Protein AF-0000000065806327 (afdb_homodimer)

Radius of gyration: 25.76 Å; Cα contacts (8 Å, |Δi|>4): 1898; chains: 2; bounding box: 56×78×65 Å

Organism: Magnetococcus marinus (strain ATCC BAA-1437 / JCM 17883 / MC-1) (NCBI:txid156889)

InterPro domains:
  IPR001917 Aminotransferase, class-II, pyridoxal-phosphate binding site [PS00599] (241-250)
  IPR004723 8-amino-7-oxononanoate synthase, Archaea/Proteobacteria type [TIGR00858] (21-386)
  IPR004839 Aminotransferase, class I/classII, large domain [PF00155] (41-384)
  IPR015421 Pyridoxal phosphate-dependent transferase, major domain [G3DSA:3.40.640.10] (58-292)
  IPR015422 Pyridoxal phosphate-dependent transferase, small domain [G3DSA:3.90.1150.10] (41-380)
  IPR015424 Pyridoxal phosphate-dependent transferase [SSF53383] (10-393)
  IPR050087 8-amino-7-oxononanoate synthase class-II [PTHR13693] (37-384)

Solvent-accessible surface area (backbone atoms only — not comparable to full-atom values): 37935 Å² total; per-residue (Å²): 114,78,52,68,63,56,38,40,44,51,50,47,50,50,29,50,76,69,70,52,61,71,67,79,56,53,30,42,67,43,78,64,40,24,29,35,42,90,87,38,70,23,45,48,23,50,41,40,28,36,55,34,36,25,69,29,67,62,25,34,50,35,12,35,50,30,17,69,67,48,12,42,21,26,26,23,17,31,69,73,62,14,24,43,55,65,55,59,58,43,27,50,52,47,17,66,57,32,44,42,74,24,46,46,78,42,71,27,52,37,46,40,30,50,12,47,43,22,45,74,49,30,36,84,63,66,73,43,75,49,47,35,37,29,39,64,69,44,58,68,37,53,55,48,3,39,46,53,40,72,49,70,74,48,68,27,57,68,84,35,63,67,52,42,47,52,54,49,59,75,50,60,83,55,80,53,44,37,35,39,41,36,46,45,35,37,88,73,42,14,27,68,49,63,61,69,59,52,45,52,50,25,65,75,67,65,34,45,40,40,38,36,25,43,72,21,26,46,64,30,46,61,59,18,45,7,64,63,33,74,42,54,73,64,56,57,31,39,34,34,37,26,29,19,22,38,9,14,53,23,17,34,38,35,24,42,60,58,55,50,55,30,42,66,64,53,13,53,59,57,59,67,21,65,31,68,26,35,29,48,51,22,19,50,44,38,35,63,68,45,39,66,74,38,58,66,56,37,51,48,36,48,51,50,30,51,52,35,51,50,47,34,41,74,70,71,46,47,40,79,71,36,76,44,41,28,42,21,38,62,60,22,44,57,68,61,22,46,50,38,25,51,47,35,42,77,71,32,30,38,40,45,56,48,39,51,89,84,35,61,84,66,53,9,18,34,39,33,22,50,35,48,35,44,51,74,64,55,48,53,49,49,42,54,46,54,58,50,42,49,45,62,73,70,104,114,77,53,66,63,55,37,39,45,50,50,47,50,52,29,50,75,69,71,53,60,69,66,79,56,53,31,41,67,44,80,66,40,24,30,35,42,91,87,38,70,22,43,46,24,50,42,40,28,36,54,34,36,25,69,29,67,62,24,36,49,35,12,37,51,30,17,69,66,49,12,43,22,26,26,22,18,31,70,72,61,13,24,44,55,64,55,60,57,44,28,49,51,47,19,66,57,32,44,42,73,24,47,46,79,41,70,27,51,37,46,40,29,50,12,46,44,22,45,73,50,31,36,84,62,65,73,44,74,50,45,35,38,29,38,63,70,44,57,68,36,52,56,49,4,39,46,52,39,72,48,68,72,48,67,27,57,69,83,34,62,68,53,44,47,52,54,50,60,74,49,60,83,54,78,50,42,36,36,39,41,36,48,42,33,37,87,73,41,14,26,67,48,64,63,69,60,51,43,52,50,25,65,74,69,65,35,46,38,39,38,37,25,42,72,20,26,46,63,30,45,59,60,17,45,8,65,63,34,74,42,56,72,64,56,55,30,40,34,33,36,26,31,19,22,38,9,16,54,23,17,35,39,34,25,42,59,58,54,51,55,31,41,64,64,53,13,52,56,58,60,67,22,65,33,70,26,35,27,49,49,21,19,49,43,38,34,64,68,45,39,66,74,38,58,68,55,36,51,48,37,48,49,49,31,51,51,36,52,50,46,35,40,74,71,70,44,47,40,79,70,35,76,43,42,28,43,22,40,61,60,22,43,58,68,60,22,47,49,39,24,52,46,35,42,77,72,33,30,38,41,46,58,46,39,51,86,85,35,60,83,66,54,9,18,36,40,32,21,50,35,49,35,45,52,73,63,55,50,52,50,48,41,54,47,54,58,52,40,47,45,63,73,70,102

Nearest PDB structures (foldseek):
  7pob-assembly1_A  TM=9.529E-01  e=1.696E-40  Thermus thermophilus
  7v5i-assembly1_B  TM=9.425E-01  e=3.698E-39  Vibrio proteolyticus NBRC 13287
  1fc4-assembly1_B  TM=9.451E-01  e=7.875E-39  Escherichia coli
  3tqx-assembly1_B  TM=9.412E-01  e=3.876E-37  Coxiella burnetii RSA 493
  8guh-assembly1_A  TM=9.226E-01  e=4.354E-37  Sphingobacterium multivorum

Foldseek 3Di:
DDDVVVVVVVVQVVCVVVVNHDDDWDWADDFLQWIQTPNAIFREQPALQAAVLLPPPQLQVQLVVQCVVPNFFLPAFCVPRSVDPLQVVLFVLLCVQLQFATKGWAFADLLCLLFLLLLVQQCVVQVHGEAEEEEPQADPSNVNNCVNNVHDYDYFYHLDLVRVLVVLVVCLPPPGAYEYEYEQARQQQQAGHDPVSVLVSCVVRVHAYEYEFASQALQHDQLRRGPSSVVRPSHAKYKYFCVGNLNAGTIMMGHHPVSVVSSCVGRCSNVGDTDHTRSRSSSSSSSSVCSSVCVVLSVVLQVLLVVLQVLCVVLVFDQDNRRHQKTKTWDQDQVLQVQLQVQSVVVRHHWDWDAPPSPDHRGIITITGHHSSHDSVNSVCVSVRNSVSSVVSVD/DDDVVVVVVVVQVVCVVVVNHDDDWDWADDFLQWIQTPNAIFREQPALQAAVLLPPPQLQVQLVVQCVVPNFFLPAFCVPRSVDPLQVVLFVLLCVQLQFATKGWAFADLLCLLFLLLLVQQQVVQVHGEAEEEEPQADPSNVNNCVNNVHDYDYFYHLDLVRVLVVLVVCLPPPGAYEYEYEQARQQQQAGHPPVSVLVSCVVRVHAYEYEFASQALQHDQLRRGPSSVVRPSHAKYKYFCVGNLNAGTIMMGHHPVSVVSSCVGGCSNVGDTDHTRSRSSSSSSSSVCSSVCPVLSVVLQVLLVVLQVLCVVLVFDQDNRRHQKTKTWDQDQVLQVQLQVQSVVVRHHWDWDAPPSPDHRGIITITGHHSSHDSVNSVCVSPRNSVSSVVSVD

Structure (mmCIF, N/CA/C/O backbone):
data_AF-0000000065806327-model_v1
#
loop_
_entity.id
_entity.type
_entity.pdbx_description
1 polymer 'Putative 8-amino-7-oxononanoate synthase'
#
loop_
_atom_site.group_PDB
_atom_site.id
_atom_site.type_symbol
_atom_site.label_atom_id
_atom_site.label_alt_id
_atom_site.label_comp_id
_atom_site.label_asym_id
_atom_site.label_entity_id
_atom_site.label_seq_id
_atom_site.pdbx_PDB_ins_code
_atom_site.Cartn_x
_atom_site.Cartn_y
_atom_site.Cartn_z
_atom_site.occupancy
_atom_site.B_iso_or_equiv
_atom_site.auth_seq_id
_atom_site.auth_comp_id
_atom_site.auth_asym_id
_atom_site.auth_atom_id
_atom_site.pdbx_PDB_model_num
ATOM 1 N N . MET A 1 1 ? -31.969 11.852 -9.695 1 39.09 1 MET A N 1
ATOM 2 C CA . MET A 1 1 ? -30.547 11.703 -9.992 1 39.09 1 MET A CA 1
ATOM 3 C C . MET A 1 1 ? -29.922 10.609 -9.125 1 39.09 1 MET A C 1
ATOM 5 O O . MET A 1 1 ? -30 10.656 -7.898 1 39.09 1 MET A O 1
ATOM 9 N N . GLU A 1 2 ? -29.859 9.375 -9.523 1 54.62 2 GLU A N 1
ATOM 10 C CA . GLU A 1 2 ? -29.734 8.117 -8.789 1 54.62 2 GLU A CA 1
ATOM 11 C C . GLU A 1 2 ? -28.422 8.07 -7.996 1 54.62 2 GLU A C 1
ATOM 13 O O . GLU A 1 2 ? -27.375 8.477 -8.5 1 54.62 2 GLU A O 1
ATOM 18 N N . GLN A 1 3 ? -28.484 8.078 -6.52 1 77.25 3 GLN A N 1
ATOM 19 C CA . GLN A 1 3 ? -27.547 8.07 -5.41 1 77.25 3 GLN A CA 1
ATOM 20 C C . GLN A 1 3 ? -26.484 6.977 -5.594 1 77.25 3 GLN A C 1
ATOM 22 O O . GLN A 1 3 ? -26.828 5.836 -5.918 1 77.25 3 GLN A O 1
ATOM 27 N N . PRO A 1 4 ? -25.156 7.363 -5.844 1 92.38 4 PRO A N 1
ATOM 28 C CA . PRO A 1 4 ? -24.094 6.375 -5.977 1 92.38 4 PRO A CA 1
ATOM 29 C C . PRO A 1 4 ? -24.344 5.117 -5.148 1 92.38 4 PRO A C 1
ATOM 31 O O . PRO A 1 4 ? -24 4.012 -5.578 1 92.38 4 PRO A O 1
ATOM 34 N N . HIS A 1 5 ? -25.188 5.273 -4.145 1 94.19 5 HIS A N 1
ATOM 35 C CA . HIS A 1 5 ? -25.422 4.16 -3.23 1 94.19 5 HIS A CA 1
ATOM 36 C C . HIS A 1 5 ? -26.297 3.098 -3.881 1 94.19 5 HIS A C 1
ATOM 38 O O . HIS A 1 5 ? -26.141 1.904 -3.621 1 94.19 5 HIS A O 1
ATOM 44 N N . LEU A 1 6 ? -27.219 3.559 -4.715 1 93.88 6 LEU A N 1
ATOM 45 C CA . LEU A 1 6 ? -28.078 2.611 -5.395 1 93.88 6 LEU A CA 1
ATOM 46 C C . LEU A 1 6 ? -27.312 1.809 -6.434 1 93.88 6 LEU A C 1
ATOM 48 O O . LEU A 1 6 ? -27.562 0.615 -6.617 1 93.88 6 LEU A O 1
ATOM 52 N N . ALA A 1 7 ? -26.453 2.512 -7.113 1 95.5 7 ALA A N 1
ATOM 53 C CA . ALA A 1 7 ? -25.609 1.842 -8.109 1 95.5 7 ALA A CA 1
ATOM 54 C C . ALA A 1 7 ? -24.719 0.785 -7.457 1 95.5 7 ALA A C 1
ATOM 56 O O . ALA A 1 7 ? -24.547 -0.308 -8 1 95.5 7 ALA A O 1
ATOM 57 N N . TYR A 1 8 ? -24.156 1.076 -6.301 1 97.12 8 TYR A N 1
ATOM 58 C CA . TYR A 1 8 ? -23.281 0.139 -5.594 1 97.12 8 TYR A CA 1
ATOM 59 C C . TYR A 1 8 ? -24.078 -1.079 -5.121 1 97.12 8 TYR A C 1
ATOM 61 O O . TYR A 1 8 ? -23.594 -2.211 -5.223 1 97.12 8 TYR A O 1
ATOM 69 N N . ARG A 1 9 ? -25.281 -0.841 -4.598 1 95.88 9 ARG A N 1
ATOM 70 C CA . ARG A 1 9 ? -26.141 -1.939 -4.176 1 95.88 9 ARG A CA 1
ATOM 71 C C . ARG A 1 9 ? -26.5 -2.832 -5.359 1 95.88 9 ARG A C 1
ATOM 73 O O . ARG A 1 9 ? -26.516 -4.059 -5.234 1 95.88 9 ARG A O 1
ATOM 80 N N . ALA A 1 10 ? -26.828 -2.191 -6.469 1 95.75 10 ALA A N 1
ATOM 81 C CA . ALA A 1 10 ? -27.172 -2.936 -7.676 1 95.75 10 ALA A CA 1
ATOM 82 C C . ALA A 1 10 ? -26 -3.787 -8.148 1 95.75 10 ALA A C 1
ATOM 84 O O . ALA A 1 10 ? -26.188 -4.918 -8.609 1 95.75 10 ALA A O 1
ATOM 85 N N . PHE A 1 11 ? -24.859 -3.258 -8.062 1 95.62 11 PHE A N 1
ATOM 86 C CA . PHE A 1 11 ? -23.656 -4.004 -8.422 1 95.62 11 PHE A CA 1
ATOM 87 C C . PHE A 1 11 ? -23.516 -5.25 -7.555 1 95.62 11 PHE A C 1
ATOM 89 O O . PHE A 1 11 ? -23.297 -6.348 -8.07 1 95.62 11 PHE A O 1
ATOM 96 N N . CYS A 1 12 ? -23.656 -5.082 -6.25 1 95.38 12 CYS A N 1
ATOM 97 C CA . CYS A 1 12 ? -23.531 -6.199 -5.324 1 95.38 12 CYS A CA 1
ATOM 98 C C . CYS A 1 12 ? -24.578 -7.273 -5.625 1 95.38 12 CYS A C 1
ATOM 100 O O . CYS A 1 12 ? -24.266 -8.461 -5.637 1 95.38 12 CYS A O 1
ATOM 102 N N . GLN A 1 13 ? -25.734 -6.855 -5.906 1 95 13 GLN A N 1
ATOM 103 C CA . GLN A 1 13 ? -26.812 -7.785 -6.238 1 95 13 GLN A CA 1
ATOM 104 C C . GLN A 1 13 ? -26.5 -8.555 -7.52 1 95 13 GLN A C 1
ATOM 106 O O . GLN A 1 13 ? -26.781 -9.75 -7.613 1 95 13 GLN A O 1
ATOM 111 N N . SER A 1 14 ? -26 -7.863 -8.438 1 93.19 14 SER A N 1
ATOM 112 C CA . SER A 1 14 ? -25.641 -8.5 -9.703 1 93.19 14 SER A CA 1
ATOM 113 C C . SER A 1 14 ? -24.562 -9.555 -9.508 1 93.19 14 SER A C 1
ATOM 115 O O . SER A 1 14 ? -24.578 -10.602 -10.148 1 93.19 14 SER A O 1
ATOM 117 N N . ARG A 1 15 ? -23.547 -9.273 -8.648 1 90.81 15 ARG A N 1
ATOM 118 C CA . ARG A 1 15 ? -22.484 -10.234 -8.367 1 90.81 15 ARG A CA 1
ATOM 119 C C . ARG A 1 15 ? -23.047 -11.469 -7.664 1 90.81 15 ARG A C 1
ATOM 121 O O . ARG A 1 15 ? -22.625 -12.594 -7.945 1 90.81 15 ARG A O 1
ATOM 128 N N . GLU A 1 16 ? -23.922 -11.242 -6.754 1 90.44 16 GLU A N 1
ATOM 129 C CA . GLU A 1 16 ? -24.578 -12.352 -6.059 1 90.44 16 GLU A CA 1
ATOM 130 C C . GLU A 1 16 ? -25.359 -13.234 -7.035 1 90.44 16 GLU A C 1
ATOM 132 O O . GLU A 1 16 ? -25.266 -14.461 -6.98 1 90.44 16 GLU A O 1
ATOM 137 N N . ALA A 1 17 ? -26.078 -12.617 -7.906 1 90.38 17 ALA A N 1
ATOM 138 C CA . ALA A 1 17 ? -26.906 -13.336 -8.875 1 90.38 17 ALA A CA 1
ATOM 139 C C . ALA A 1 17 ? -26.047 -14.148 -9.836 1 90.38 17 ALA A C 1
ATOM 141 O O . ALA A 1 17 ? -26.438 -15.234 -10.273 1 90.38 17 ALA A O 1
ATOM 142 N N . ALA A 1 18 ? -24.859 -13.656 -10.102 1 84.31 18 ALA A N 1
ATOM 143 C CA . ALA A 1 18 ? -23.969 -14.305 -11.055 1 84.31 18 ALA A CA 1
ATOM 144 C C . ALA A 1 18 ? -23.094 -15.352 -10.359 1 84.31 18 ALA A C 1
ATOM 146 O O . ALA A 1 18 ? -22.328 -16.062 -11.016 1 84.31 18 ALA A O 1
ATOM 147 N N . GLY A 1 19 ? -23.219 -15.453 -9.031 1 81.38 19 GLY A N 1
ATOM 148 C CA . GLY A 1 19 ? -22.359 -16.375 -8.305 1 81.38 19 GLY A CA 1
ATOM 149 C C . GLY A 1 19 ? -20.922 -15.922 -8.195 1 81.38 19 GLY A C 1
ATOM 150 O O . GLY A 1 19 ? -20.016 -16.734 -8.055 1 81.38 19 GLY A O 1
ATOM 151 N N . GLN A 1 20 ? -20.672 -14.602 -8.328 1 84.44 20 GLN A N 1
ATOM 152 C CA . GLN A 1 20 ? -19.328 -14.031 -8.328 1 84.44 20 GLN A CA 1
ATOM 153 C C . GLN A 1 20 ? -19.094 -13.188 -7.078 1 84.44 20 GLN A C 1
ATOM 155 O O . GLN A 1 20 ? -18.125 -12.43 -7.012 1 84.44 20 GLN A O 1
ATOM 160 N N . TRP A 1 21 ? -19.969 -13.422 -6.125 1 87.88 21 TRP A N 1
ATOM 161 C CA . TRP A 1 21 ? -19.906 -12.664 -4.879 1 87.88 21 TRP A CA 1
ATOM 162 C C . TRP A 1 21 ? -18.703 -13.094 -4.035 1 87.88 21 TRP A C 1
ATOM 164 O O . TRP A 1 21 ? -18.531 -14.281 -3.754 1 87.88 21 TRP A O 1
ATOM 174 N N . ARG A 1 22 ? -17.828 -12.117 -3.717 1 90.19 22 ARG A N 1
ATOM 175 C CA . ARG A 1 22 ? -16.672 -12.367 -2.848 1 90.19 22 ARG A CA 1
ATOM 176 C C . ARG A 1 22 ? -17.016 -12.055 -1.395 1 90.19 22 ARG A C 1
ATOM 178 O O . ARG A 1 22 ? -17.672 -11.055 -1.106 1 90.19 22 ARG A O 1
ATOM 185 N N . GLN A 1 23 ? -16.625 -12.938 -0.539 1 90.81 23 GLN A N 1
ATOM 186 C CA . GLN A 1 23 ? -16.828 -12.758 0.894 1 90.81 23 GLN A CA 1
ATOM 187 C C . GLN A 1 23 ? -15.555 -13.07 1.676 1 90.81 23 GLN A C 1
ATOM 189 O O . GLN A 1 23 ? -14.711 -13.844 1.219 1 90.81 23 GLN A O 1
ATOM 194 N N . LEU A 1 24 ? -15.477 -12.469 2.785 1 95.56 24 LEU A N 1
ATOM 195 C CA . LEU A 1 24 ? -14.344 -12.695 3.678 1 95.56 24 LEU A CA 1
ATOM 196 C C . LEU A 1 24 ? -14.602 -13.898 4.582 1 95.56 24 LEU A C 1
ATOM 198 O O . LEU A 1 24 ? -15.727 -14.109 5.035 1 95.56 24 LEU A O 1
ATOM 202 N N . HIS A 1 25 ? -13.57 -14.688 4.758 1 94.44 25 HIS A N 1
ATOM 203 C CA . HIS A 1 25 ? -13.586 -15.812 5.691 1 94.44 25 HIS A CA 1
ATOM 204 C C . HIS A 1 25 ? -12.406 -15.75 6.652 1 94.44 25 HIS A C 1
ATOM 206 O O . HIS A 1 25 ? -11.273 -16.047 6.266 1 94.44 25 HIS A O 1
ATOM 212 N N . ALA A 1 26 ? -12.711 -15.492 7.891 1 96 26 ALA A N 1
ATOM 213 C CA . ALA A 1 26 ? -11.664 -15.328 8.891 1 96 26 ALA A CA 1
ATOM 214 C C . ALA A 1 26 ? -10.891 -16.625 9.102 1 96 26 ALA A C 1
ATOM 216 O O . ALA A 1 26 ? -11.477 -17.703 9.109 1 96 26 ALA A O 1
ATOM 217 N N . VAL A 1 27 ? -9.562 -16.453 9.281 1 96.75 27 VAL A N 1
ATOM 218 C CA . VAL A 1 27 ? -8.727 -17.625 9.539 1 96.75 27 VAL A CA 1
ATOM 219 C C . VAL A 1 27 ? -7.77 -17.328 10.695 1 96.75 27 VAL A C 1
ATOM 221 O O . VAL A 1 27 ? -7.492 -16.172 11.008 1 96.75 27 VAL A O 1
ATOM 224 N N . GLN A 1 28 ? -7.289 -18.391 11.344 1 95.88 28 GLN A N 1
ATOM 225 C CA . GLN A 1 28 ? -6.16 -18.406 12.273 1 95.88 28 GLN A CA 1
ATOM 226 C C . GLN A 1 28 ? -5.027 -19.281 11.75 1 95.88 28 GLN A C 1
ATOM 228 O O . GLN A 1 28 ? -5.215 -20.469 11.523 1 95.88 28 GLN A O 1
ATOM 233 N N . PRO A 1 29 ? -3.895 -18.625 11.5 1 95.69 29 PRO A N 1
ATOM 234 C CA . PRO A 1 29 ? -2.775 -19.484 11.078 1 95.69 29 PRO A CA 1
ATOM 235 C C . PRO A 1 29 ? -2.348 -20.469 12.156 1 95.69 29 PRO A C 1
ATOM 237 O O . PRO A 1 29 ? -2.336 -20.141 13.344 1 95.69 29 PRO A O 1
ATOM 240 N N . LEU A 1 30 ? -2.074 -21.641 11.727 1 95.44 30 LEU A N 1
ATOM 241 C CA . LEU A 1 30 ? -1.534 -22.703 12.57 1 95.44 30 LEU A CA 1
ATOM 242 C C . LEU A 1 30 ? -0.205 -23.203 12.016 1 95.44 30 LEU A C 1
ATOM 244 O O . LEU A 1 30 ? 0.132 -22.938 10.859 1 95.44 30 LEU A O 1
ATOM 248 N N . PRO A 1 31 ? 0.642 -23.859 12.797 1 93.62 31 PRO A N 1
ATOM 249 C CA . PRO A 1 31 ? 1.902 -24.422 12.312 1 93.62 31 PRO A CA 1
ATOM 250 C C . PRO A 1 31 ? 1.697 -25.484 11.234 1 93.62 31 PRO A C 1
ATOM 252 O O . PRO A 1 31 ? 0.574 -25.938 11.023 1 93.62 31 PRO A O 1
ATOM 255 N N . ARG A 1 32 ? 2.695 -25.75 10.461 1 95.56 32 ARG A N 1
ATOM 256 C CA . ARG A 1 32 ? 2.785 -26.844 9.508 1 95.56 32 ARG A CA 1
ATOM 257 C C . ARG A 1 32 ? 1.83 -26.625 8.336 1 95.56 32 ARG A C 1
ATOM 259 O O . ARG A 1 32 ? 1.188 -27.578 7.871 1 95.56 32 ARG A O 1
ATOM 266 N N . GLY A 1 33 ? 1.691 -25.391 7.977 1 96.94 33 GLY A N 1
ATOM 267 C CA . GLY A 1 33 ? 0.923 -25.062 6.781 1 96.94 33 GLY A CA 1
ATOM 268 C C . GLY A 1 33 ? -0.57 -25.266 6.965 1 96.94 33 GLY A C 1
ATOM 269 O O . GLY A 1 33 ? -1.278 -25.609 6.016 1 96.94 33 GLY A O 1
ATOM 270 N N . ARG A 1 34 ? -1.094 -25.094 8.203 1 97.88 34 ARG A N 1
ATOM 271 C CA . ARG A 1 34 ? -2.51 -25.281 8.5 1 97.88 34 ARG A CA 1
ATOM 272 C C . ARG A 1 34 ? -3.16 -23.953 8.898 1 97.88 34 ARG A C 1
ATOM 274 O O . ARG A 1 34 ? -2.467 -23 9.227 1 97.88 34 ARG A O 1
ATOM 281 N N . VAL A 1 35 ? -4.484 -23.938 8.805 1 97.31 35 VAL A N 1
ATOM 282 C CA . VAL A 1 35 ? -5.285 -22.797 9.266 1 97.31 35 VAL A CA 1
ATOM 283 C C . VAL A 1 35 ? -6.539 -23.312 9.977 1 97.31 35 VAL A C 1
ATOM 285 O O . VAL A 1 35 ? -7 -24.422 9.703 1 97.31 35 VAL A O 1
ATOM 288 N N . LEU A 1 36 ? -6.984 -22.578 10.93 1 97.5 36 LEU A N 1
ATOM 289 C CA . LEU A 1 36 ? -8.312 -22.766 11.508 1 97.5 36 LEU A CA 1
ATOM 290 C C . LEU A 1 36 ? -9.336 -21.859 10.844 1 97.5 36 LEU A C 1
ATOM 292 O O . LEU A 1 36 ? -9.164 -20.641 10.82 1 97.5 36 LEU A O 1
ATOM 296 N N . ARG A 1 37 ? -10.312 -22.391 10.219 1 95.12 37 ARG A N 1
ATOM 297 C CA . ARG A 1 37 ? -11.406 -21.672 9.578 1 95.12 37 ARG A CA 1
ATOM 298 C C . ARG A 1 37 ? -12.758 -22.234 10.008 1 95.12 37 ARG A C 1
ATOM 300 O O . ARG A 1 37 ? -13.008 -23.438 9.867 1 95.12 37 ARG A O 1
ATOM 307 N N . ASP A 1 38 ? -13.57 -21.359 10.555 1 92.5 38 ASP A N 1
ATOM 308 C CA . ASP A 1 38 ? -14.883 -21.781 11.055 1 92.5 38 ASP A CA 1
ATOM 309 C C . ASP A 1 38 ? -14.758 -22.938 12.039 1 92.5 38 ASP A C 1
ATOM 311 O O . ASP A 1 38 ? -15.516 -23.906 11.969 1 92.5 38 ASP A O 1
ATOM 315 N N . GLY A 1 39 ? -13.719 -22.891 12.781 1 93.5 39 GLY A N 1
ATOM 316 C CA . GLY A 1 39 ? -13.523 -23.859 13.836 1 93.5 39 GLY A CA 1
ATOM 317 C C . GLY A 1 39 ? -12.938 -25.172 13.344 1 93.5 39 GLY A C 1
ATOM 318 O O . GLY A 1 39 ? -12.773 -26.125 14.117 1 93.5 39 GLY A O 1
ATOM 319 N N . VAL A 1 40 ? -12.57 -25.25 12.109 1 96.44 40 VAL A N 1
ATOM 320 C CA . VAL A 1 40 ? -12.047 -26.484 11.531 1 96.44 40 VAL A CA 1
ATOM 321 C C . VAL A 1 40 ? -10.609 -26.266 11.062 1 96.44 40 VAL A C 1
ATOM 323 O O . VAL A 1 40 ? -10.305 -25.281 10.398 1 96.44 40 VAL A O 1
ATOM 326 N N . GLU A 1 41 ? -9.758 -27.234 11.469 1 97.88 41 GLU A N 1
ATOM 327 C CA . GLU A 1 41 ? -8.383 -27.188 11 1 97.88 41 GLU A CA 1
ATOM 328 C C . GLU A 1 41 ? -8.266 -27.719 9.57 1 97.88 41 GLU A C 1
ATOM 330 O O . GLU A 1 41 ? -8.781 -28.797 9.258 1 97.88 41 GLU A O 1
ATOM 335 N N . LEU A 1 42 ? -7.648 -26.953 8.711 1 98.5 42 LEU A N 1
ATOM 336 C CA . LEU A 1 42 ? -7.461 -27.297 7.309 1 98.5 42 LEU A CA 1
ATOM 337 C C . LEU A 1 42 ? -5.988 -27.234 6.926 1 98.5 42 LEU A C 1
ATOM 339 O O . LEU A 1 42 ? -5.262 -26.344 7.391 1 98.5 42 LEU A O 1
ATOM 343 N N . ILE A 1 43 ? -5.512 -28.203 6.094 1 98.75 43 ILE A N 1
ATOM 344 C CA . ILE A 1 43 ? -4.23 -28.016 5.418 1 98.75 43 ILE A CA 1
ATOM 345 C C . ILE A 1 43 ? -4.375 -26.938 4.344 1 98.75 43 ILE A C 1
ATOM 347 O O . ILE A 1 43 ? -5.211 -27.062 3.445 1 98.75 43 ILE A O 1
ATOM 351 N N . ASN A 1 44 ? -3.623 -25.922 4.418 1 98.5 44 ASN A N 1
ATOM 352 C CA . ASN A 1 44 ? -3.789 -24.734 3.58 1 98.5 44 ASN A CA 1
ATOM 353 C C . ASN A 1 44 ? -3.012 -24.859 2.273 1 98.5 44 ASN A C 1
ATOM 355 O O . ASN A 1 44 ? -1.805 -24.625 2.238 1 98.5 44 ASN A O 1
ATOM 359 N N . PHE A 1 45 ? -3.691 -25.141 1.206 1 98.62 45 PHE A N 1
ATOM 360 C CA . PHE A 1 45 ? -3.076 -25.219 -0.113 1 98.62 45 PHE A CA 1
ATOM 361 C C . PHE A 1 45 ? -3.416 -24 -0.944 1 98.62 45 PHE A C 1
ATOM 363 O O . PHE A 1 45 ? -3.504 -24.078 -2.172 1 98.62 45 PHE A O 1
ATOM 370 N N . SER A 1 46 ? -3.658 -22.844 -0.24 1 97.19 46 SER A N 1
ATOM 371 C CA . SER A 1 46 ? -4.051 -21.641 -0.942 1 97.19 46 SER A CA 1
ATOM 372 C C . SER A 1 46 ? -3.131 -20.469 -0.589 1 97.19 46 SER A C 1
ATOM 374 O O . SER A 1 46 ? -3.295 -19.359 -1.108 1 97.19 46 SER A O 1
ATOM 376 N N . SER A 1 47 ? -2.141 -20.672 0.268 1 96.69 47 SER A N 1
ATOM 377 C CA . SER A 1 47 ? -1.223 -19.641 0.716 1 96.69 47 SER A CA 1
ATOM 378 C C . SER A 1 47 ? -0.076 -19.438 -0.271 1 96.69 47 SER A C 1
ATOM 380 O O . SER A 1 47 ? 0.317 -20.391 -0.963 1 96.69 47 SER A O 1
ATOM 382 N N . ASN A 1 48 ? 0.485 -18.172 -0.335 1 98 48 ASN A N 1
ATOM 383 C CA . ASN A 1 48 ? 1.67 -17.891 -1.139 1 98 48 ASN A CA 1
ATOM 384 C C . ASN A 1 48 ? 2.949 -18.047 -0.323 1 98 48 ASN A C 1
ATOM 386 O O . ASN A 1 48 ? 4.012 -17.562 -0.727 1 98 48 ASN A O 1
ATOM 390 N N . ASN A 1 49 ? 2.842 -18.719 0.836 1 98 49 ASN A N 1
ATOM 391 C CA . ASN A 1 49 ? 3.971 -18.953 1.729 1 98 49 ASN A CA 1
ATOM 392 C C . ASN A 1 49 ? 4.816 -20.125 1.267 1 98 49 ASN A C 1
ATOM 394 O O . ASN A 1 49 ? 5.047 -21.078 2.031 1 98 49 ASN A O 1
ATOM 398 N N . TYR A 1 50 ? 5.422 -20.047 0.09 1 98.25 50 TYR A N 1
ATOM 399 C CA . TYR A 1 50 ? 6.059 -21.156 -0.605 1 98.25 50 TYR A CA 1
ATOM 400 C C . TYR A 1 50 ? 7.188 -21.75 0.233 1 98.25 50 TYR A C 1
ATOM 402 O O . TYR A 1 50 ? 7.336 -22.969 0.312 1 98.25 50 TYR A O 1
ATOM 410 N N . MET A 1 51 ? 7.918 -20.859 0.888 1 98.38 51 MET A N 1
ATOM 411 C CA . MET A 1 51 ? 9.141 -21.312 1.562 1 98.38 51 MET A CA 1
ATOM 412 C C . MET A 1 51 ? 8.883 -21.547 3.045 1 98.38 51 MET A C 1
ATOM 414 O O . MET A 1 51 ? 9.805 -21.891 3.791 1 98.38 51 MET A O 1
ATOM 418 N N . GLY A 1 52 ? 7.648 -21.344 3.484 1 97.94 52 GLY A N 1
ATOM 419 C CA . GLY A 1 52 ? 7.301 -21.562 4.879 1 97.94 52 GLY A CA 1
ATOM 420 C C . GLY A 1 52 ? 7.938 -20.562 5.824 1 97.94 52 GLY A C 1
ATOM 421 O O . GLY A 1 52 ? 8.141 -20.859 7 1 97.94 52 GLY A O 1
ATOM 422 N N . LEU A 1 53 ? 8.219 -19.406 5.371 1 98.5 53 LEU A N 1
ATOM 423 C CA . LEU A 1 53 ? 9.008 -18.453 6.16 1 98.5 53 LEU A CA 1
ATOM 424 C C . LEU A 1 53 ? 8.109 -17.625 7.062 1 98.5 53 LEU A C 1
ATOM 426 O O . LEU A 1 53 ? 8.586 -17.016 8.023 1 98.5 53 LEU A O 1
ATOM 430 N N . ALA A 1 54 ? 6.801 -17.531 6.82 1 98.25 54 ALA A N 1
ATOM 431 C CA . ALA A 1 54 ? 5.902 -16.641 7.566 1 98.25 54 ALA A CA 1
ATOM 432 C C . ALA A 1 54 ? 5.863 -17.031 9.047 1 98.25 54 ALA A C 1
ATOM 434 O O . ALA A 1 54 ? 5.566 -16.188 9.898 1 98.25 54 ALA A O 1
ATOM 435 N N . ASP A 1 55 ? 6.176 -18.297 9.344 1 97.12 55 ASP A N 1
ATOM 436 C CA . ASP A 1 55 ? 6.16 -18.75 10.727 1 97.12 55 ASP A CA 1
ATOM 437 C C . ASP A 1 55 ? 7.562 -19.125 11.195 1 97.12 55 ASP A C 1
ATOM 439 O O . ASP A 1 55 ? 7.719 -19.828 12.195 1 97.12 55 ASP A O 1
ATOM 443 N N . HIS A 1 56 ? 8.539 -18.797 10.508 1 98.31 56 HIS A N 1
ATOM 444 C CA . HIS A 1 56 ? 9.914 -19.156 10.852 1 98.31 56 HIS A CA 1
ATOM 445 C C . HIS A 1 56 ? 10.375 -18.422 12.102 1 98.31 56 HIS A C 1
ATOM 447 O O . HIS A 1 56 ? 10.18 -17.219 12.227 1 98.31 56 HIS A O 1
ATOM 453 N N . PRO A 1 57 ? 11.07 -19.109 13 1 98.31 57 PRO A N 1
ATOM 454 C CA . PRO A 1 57 ? 11.469 -18.5 14.273 1 98.31 57 PRO A CA 1
ATOM 455 C C . PRO A 1 57 ? 12.367 -17.281 14.102 1 98.31 57 PRO A C 1
ATOM 457 O O . PRO A 1 57 ? 12.219 -16.297 14.828 1 98.31 57 PRO A O 1
ATOM 460 N N . LEU A 1 58 ? 13.281 -17.297 13.164 1 98.81 58 LEU A N 1
ATOM 461 C CA . LEU A 1 58 ? 14.203 -16.188 13 1 98.81 58 LEU A CA 1
ATOM 462 C C . LEU A 1 58 ? 13.469 -14.93 12.539 1 98.81 58 LEU A C 1
ATOM 464 O O . LEU A 1 58 ? 13.82 -13.812 12.93 1 98.81 58 LEU A O 1
ATOM 468 N N . LEU A 1 59 ? 12.5 -15.078 11.602 1 98.88 59 LEU A N 1
ATOM 469 C CA . LEU A 1 59 ? 11.719 -13.93 11.164 1 98.88 59 LEU A CA 1
ATOM 470 C C . LEU A 1 59 ? 10.938 -13.328 12.328 1 98.88 59 LEU A C 1
ATOM 472 O O . LEU A 1 59 ? 10.938 -12.109 12.523 1 98.88 59 LEU A O 1
ATOM 476 N N . LYS A 1 60 ? 10.266 -14.227 13.125 1 98.88 60 LYS A N 1
ATOM 477 C CA . LYS A 1 60 ? 9.508 -13.758 14.281 1 98.88 60 LYS A CA 1
ATOM 478 C C . LYS A 1 60 ? 10.406 -13.023 15.273 1 98.88 60 LYS A C 1
ATOM 480 O O . LYS A 1 60 ? 10.07 -11.93 15.734 1 98.88 60 LYS A O 1
ATOM 485 N N . GLN A 1 61 ? 11.516 -13.594 15.555 1 98.88 61 GLN A N 1
ATOM 486 C CA . GLN A 1 61 ? 12.445 -13.039 16.531 1 98.88 61 GLN A CA 1
ATOM 487 C C . GLN A 1 61 ? 12.93 -11.648 16.109 1 98.88 61 GLN A C 1
ATOM 489 O O . GLN A 1 61 ? 12.922 -10.719 16.906 1 98.88 61 GLN A O 1
ATOM 494 N N . ARG A 1 62 ? 13.367 -11.492 14.914 1 98.88 62 ARG A N 1
ATOM 495 C CA . ARG A 1 62 ? 13.906 -10.219 14.453 1 98.88 62 ARG A CA 1
ATOM 496 C C . ARG A 1 62 ? 12.812 -9.164 14.328 1 98.88 62 ARG A C 1
ATOM 498 O O . ARG A 1 62 ? 13.031 -7.988 14.609 1 98.88 62 ARG A O 1
ATOM 505 N N . ALA A 1 63 ? 11.625 -9.602 13.828 1 98.94 63 ALA A N 1
ATOM 506 C CA . ALA A 1 63 ? 10.492 -8.68 13.789 1 98.94 63 ALA A CA 1
ATOM 507 C C . ALA A 1 63 ? 10.18 -8.133 15.172 1 98.94 63 ALA A C 1
ATOM 509 O O . ALA A 1 63 ? 9.984 -6.926 15.344 1 98.94 63 ALA A O 1
ATOM 510 N N . MET A 1 64 ? 10.125 -9.016 16.156 1 98.94 64 MET A N 1
ATOM 511 C CA . MET A 1 64 ? 9.82 -8.617 17.531 1 98.94 64 MET A CA 1
ATOM 512 C C . MET A 1 64 ? 10.938 -7.746 18.094 1 98.94 64 MET A C 1
ATOM 514 O O . MET A 1 64 ? 10.672 -6.73 18.75 1 98.94 64 MET A O 1
ATOM 518 N N . ALA A 1 65 ? 12.188 -8.07 17.828 1 98.88 65 ALA A N 1
ATOM 519 C CA . ALA A 1 65 ? 13.328 -7.316 18.344 1 98.88 65 ALA A CA 1
ATOM 520 C C . ALA A 1 65 ? 13.328 -5.887 17.812 1 98.88 65 ALA A C 1
ATOM 522 O O . ALA A 1 65 ? 13.586 -4.938 18.562 1 98.88 65 ALA A O 1
ATOM 523 N N . TRP A 1 66 ? 13.047 -5.719 16.562 1 98.56 66 TRP A N 1
ATOM 524 C CA . TRP A 1 66 ? 13.102 -4.387 15.969 1 98.56 66 TRP A CA 1
ATOM 525 C C . TRP A 1 66 ? 11.859 -3.58 16.328 1 98.56 66 TRP A C 1
ATOM 527 O O . TRP A 1 66 ? 11.898 -2.348 16.375 1 98.56 66 TRP A O 1
ATOM 537 N N . THR A 1 67 ? 10.711 -4.27 16.578 1 98.69 67 THR A N 1
ATOM 538 C CA . THR A 1 67 ? 9.562 -3.586 17.156 1 98.69 67 THR A CA 1
ATOM 539 C C . THR A 1 67 ? 9.898 -3.027 18.531 1 98.69 67 THR A C 1
ATOM 541 O O . THR A 1 67 ? 9.586 -1.874 18.828 1 98.69 67 THR A O 1
ATOM 544 N N . GLU A 1 68 ? 10.531 -3.861 19.297 1 98.5 68 GLU A N 1
ATOM 545 C CA . GLU A 1 68 ? 10.914 -3.443 20.641 1 98.5 68 GLU A CA 1
ATOM 546 C C . GLU A 1 68 ? 11.883 -2.268 20.594 1 98.5 68 GLU A C 1
ATOM 548 O O . GLU A 1 68 ? 11.789 -1.345 21.406 1 98.5 68 GLU A O 1
ATOM 553 N N . GLN A 1 69 ? 12.781 -2.326 19.719 1 97.38 69 GLN A N 1
ATOM 554 C CA . GLN A 1 69 ? 13.859 -1.35 19.672 1 97.38 69 GLN A CA 1
ATOM 555 C C . GLN A 1 69 ? 13.391 -0.046 19.031 1 97.38 69 GLN A C 1
ATOM 557 O O . GLN A 1 69 ? 13.75 1.041 19.484 1 97.38 69 GLN A O 1
ATOM 562 N N . TRP A 1 70 ? 12.57 -0.149 17.969 1 96.81 70 TRP A N 1
ATOM 563 C CA . TRP A 1 70 ? 12.359 1.028 17.125 1 96.81 70 TRP A CA 1
ATOM 564 C C . TRP A 1 70 ? 10.883 1.413 17.094 1 96.81 70 TRP A C 1
ATOM 566 O O . TRP A 1 70 ? 10.508 2.414 16.484 1 96.81 70 TRP A O 1
ATOM 576 N N . GLY A 1 71 ? 10.016 0.663 17.688 1 97.88 71 GLY A N 1
ATOM 577 C CA . GLY A 1 71 ? 8.617 1.034 17.781 1 97.88 71 GLY A CA 1
ATOM 578 C C . GLY A 1 71 ? 7.75 0.371 16.734 1 97.88 71 GLY A C 1
ATOM 579 O O . GLY A 1 71 ? 8.164 -0.618 16.109 1 97.88 71 GLY A O 1
ATOM 580 N N . THR A 1 72 ? 6.492 0.891 16.562 1 98.62 72 THR A N 1
ATOM 581 C CA . THR A 1 72 ? 5.488 0.192 15.773 1 98.62 72 THR A CA 1
ATOM 582 C C . THR A 1 72 ? 5.211 0.938 14.477 1 98.62 72 THR A C 1
ATOM 584 O O . THR A 1 72 ? 4.398 0.495 13.656 1 98.62 72 THR A O 1
ATOM 587 N N . GLY A 1 73 ? 5.863 2.061 14.203 1 97.94 73 GLY A N 1
ATOM 588 C CA . GLY A 1 73 ? 5.648 2.816 12.977 1 97.94 73 GLY A CA 1
ATOM 589 C C . GLY A 1 73 ? 6.859 3.621 12.555 1 97.94 73 GLY A C 1
ATOM 590 O O . GLY A 1 73 ? 7.762 3.865 13.352 1 97.94 73 GLY A O 1
ATOM 591 N N . ALA A 1 74 ? 6.832 4.012 11.242 1 96.44 74 ALA A N 1
ATOM 592 C CA . ALA A 1 74 ? 7.895 4.859 10.703 1 96.44 74 ALA A CA 1
ATOM 593 C C . ALA A 1 74 ? 7.578 6.34 10.922 1 96.44 74 ALA A C 1
ATOM 595 O O . ALA A 1 74 ? 8.469 7.188 10.836 1 96.44 74 ALA A O 1
ATOM 596 N N . GLN A 1 75 ? 6.324 6.652 11.125 1 93.56 75 GLN A N 1
ATOM 597 C CA . GLN A 1 75 ? 5.848 7.961 11.562 1 93.56 75 GLN A CA 1
ATOM 598 C C . GLN A 1 75 ? 5.828 8.953 10.406 1 93.56 75 GLN A C 1
ATOM 600 O O . GLN A 1 75 ? 5.297 10.055 10.531 1 93.56 75 GLN A O 1
ATOM 605 N N . ALA A 1 76 ? 6.406 8.672 9.266 1 96.44 76 ALA A N 1
ATOM 606 C CA . ALA A 1 76 ? 6.41 9.508 8.062 1 96.44 76 ALA A CA 1
ATOM 607 C C . ALA A 1 76 ? 6.922 8.727 6.855 1 96.44 76 ALA A C 1
ATOM 609 O O . ALA A 1 76 ? 7.273 7.547 6.973 1 96.44 76 ALA A O 1
ATOM 610 N N . SER A 1 77 ? 6.875 9.383 5.703 1 96.5 77 SER A N 1
ATOM 611 C CA . SER A 1 77 ? 7.516 8.805 4.523 1 96.5 77 SER A CA 1
ATOM 612 C C . SER A 1 77 ? 9.031 8.758 4.688 1 96.5 77 SER A C 1
ATOM 614 O O . SER A 1 77 ? 9.594 9.461 5.535 1 96.5 77 SER A O 1
ATOM 616 N N . ARG A 1 78 ? 9.727 7.969 3.902 1 97.31 78 ARG A N 1
ATOM 617 C CA . ARG A 1 78 ? 11.18 7.855 3.979 1 97.31 78 ARG A CA 1
ATOM 618 C C . ARG A 1 78 ? 11.844 9.188 3.654 1 97.31 78 ARG A C 1
ATOM 620 O O . ARG A 1 78 ? 12.969 9.445 4.098 1 97.31 78 ARG A O 1
ATOM 627 N N . LEU A 1 79 ? 11.148 10.102 2.936 1 94.38 79 LEU A N 1
ATOM 628 C CA . LEU A 1 79 ? 11.734 11.359 2.484 1 94.38 79 LEU A CA 1
ATOM 629 C C . LEU A 1 79 ? 11.586 12.445 3.543 1 94.38 79 LEU A C 1
ATOM 631 O O . LEU A 1 79 ? 12.203 13.5 3.445 1 94.38 79 LEU A O 1
ATOM 635 N N . VAL A 1 80 ? 10.773 12.242 4.59 1 92.56 80 VAL A N 1
ATOM 636 C CA . VAL A 1 80 ? 10.594 13.219 5.664 1 92.56 80 VAL A CA 1
ATOM 637 C C . VAL A 1 80 ? 11.445 12.82 6.871 1 92.56 80 VAL A C 1
ATOM 639 O O . VAL A 1 80 ? 12.57 13.297 7.031 1 92.56 80 VAL A O 1
ATOM 642 N N . CYS A 1 81 ? 11.039 11.789 7.578 1 91.31 81 CYS A N 1
ATOM 643 C CA . CYS A 1 81 ? 11.844 11.281 8.688 1 91.31 81 CYS A CA 1
ATOM 644 C C . CYS A 1 81 ? 11.555 9.805 8.938 1 91.31 81 CYS A C 1
ATOM 646 O O . CYS A 1 81 ? 11.672 9.328 10.07 1 91.31 81 CYS A O 1
ATOM 648 N N . GLY A 1 82 ? 11.172 9.125 7.879 1 91.12 82 GLY A N 1
ATOM 649 C CA . GLY A 1 82 ? 10.789 7.734 8.055 1 91.12 82 GLY A CA 1
ATOM 650 C C . GLY A 1 82 ? 11.781 6.762 7.445 1 91.12 82 GLY A C 1
ATOM 651 O O . GLY A 1 82 ? 11.492 5.566 7.332 1 91.12 82 GLY A O 1
ATOM 652 N N . ASP A 1 83 ? 12.914 7.266 6.926 1 96.69 83 ASP A N 1
ATOM 653 C CA . ASP A 1 83 ? 13.922 6.359 6.387 1 96.69 83 ASP A CA 1
ATOM 654 C C . ASP A 1 83 ? 14.75 5.727 7.504 1 96.69 83 ASP A C 1
ATOM 656 O O . ASP A 1 83 ? 15.898 6.098 7.723 1 96.69 83 ASP A O 1
ATOM 660 N N . LEU A 1 84 ? 14.234 4.684 8.078 1 97 84 LEU A N 1
ATOM 661 C CA . LEU A 1 84 ? 14.883 3.986 9.18 1 97 84 LEU A CA 1
ATOM 662 C C . LEU A 1 84 ? 16.188 3.33 8.727 1 97 84 LEU A C 1
ATOM 664 O O . LEU A 1 84 ? 16.281 2.881 7.582 1 97 84 LEU A O 1
ATOM 668 N N . GLU A 1 85 ? 17.078 3.152 9.562 1 94.81 85 GLU A N 1
ATOM 669 C CA . GLU A 1 85 ? 18.422 2.65 9.297 1 94.81 85 GLU A CA 1
ATOM 670 C C . GLU A 1 85 ? 18.375 1.269 8.656 1 94.81 85 GLU A C 1
ATOM 672 O O . GLU A 1 85 ? 19.172 0.974 7.754 1 94.81 85 GLU A O 1
ATOM 677 N N . PRO A 1 86 ? 17.453 0.418 9.039 1 96.5 86 PRO A N 1
ATOM 678 C CA . PRO A 1 86 ? 17.484 -0.943 8.5 1 96.5 86 PRO A CA 1
ATOM 679 C C . PRO A 1 86 ? 17.172 -0.99 7.004 1 96.5 86 PRO A C 1
ATOM 681 O O . PRO A 1 86 ? 17.484 -1.975 6.332 1 96.5 86 PRO A O 1
ATOM 684 N N . PHE A 1 87 ? 16.547 0.057 6.449 1 98.44 87 PHE A N 1
ATOM 685 C CA . PHE A 1 87 ? 16.234 0.055 5.023 1 98.44 87 PHE A CA 1
ATOM 686 C C . PHE A 1 87 ? 17.5 -0.152 4.195 1 98.44 87 PHE A C 1
ATOM 688 O O . PHE A 1 87 ? 17.5 -0.939 3.246 1 98.44 87 PHE A O 1
ATOM 695 N N . ALA A 1 88 ? 18.578 0.496 4.551 1 97.31 88 ALA A N 1
ATOM 696 C CA . ALA A 1 88 ? 19.828 0.416 3.795 1 97.31 88 ALA A CA 1
ATOM 697 C C . ALA A 1 88 ? 20.391 -1.003 3.812 1 97.31 88 ALA A C 1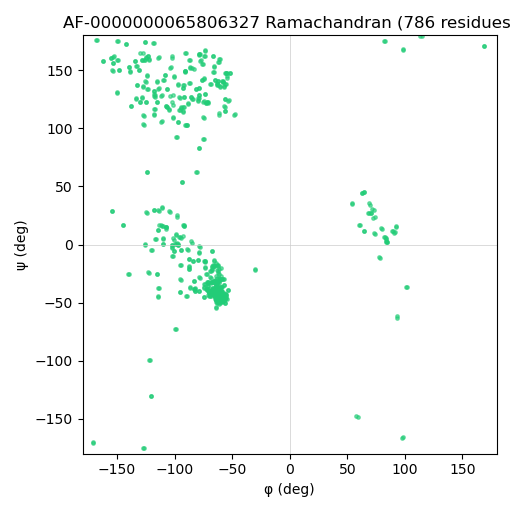
ATOM 699 O O . ALA A 1 88 ? 20.891 -1.49 2.797 1 97.31 88 ALA A O 1
ATOM 700 N N . ARG A 1 89 ? 20.312 -1.624 4.953 1 97.44 89 ARG A N 1
ATOM 701 C CA . ARG A 1 89 ? 20.812 -2.992 5.102 1 97.44 89 ARG A CA 1
ATOM 702 C C . ARG A 1 89 ? 20 -3.955 4.234 1 97.44 89 ARG A C 1
ATOM 704 O O . ARG A 1 89 ? 20.578 -4.809 3.551 1 97.44 89 ARG A O 1
ATOM 711 N N . ILE A 1 90 ? 18.75 -3.83 4.242 1 98.75 90 ILE A N 1
ATOM 712 C CA . ILE A 1 90 ? 17.859 -4.688 3.475 1 98.75 90 ILE A CA 1
ATOM 713 C C . ILE A 1 90 ? 18.109 -4.488 1.98 1 98.75 90 ILE A C 1
ATOM 715 O O . ILE A 1 90 ? 18.203 -5.461 1.227 1 98.75 90 ILE A O 1
ATOM 719 N N . GLU A 1 91 ? 18.188 -3.227 1.535 1 98.81 91 GLU A N 1
ATOM 720 C CA . GLU A 1 91 ? 18.438 -2.918 0.131 1 98.81 91 GLU A CA 1
ATOM 721 C C . GLU A 1 91 ? 19.812 -3.432 -0.308 1 98.81 91 GLU A C 1
ATOM 723 O O . GLU A 1 91 ? 19.969 -3.908 -1.434 1 98.81 91 GLU A O 1
ATOM 728 N N . ALA A 1 92 ? 20.812 -3.441 0.584 1 98.56 92 ALA A N 1
ATOM 729 C CA . ALA A 1 92 ? 22.141 -3.986 0.28 1 98.56 92 ALA A CA 1
ATOM 730 C C . ALA A 1 92 ? 22.078 -5.5 0.082 1 98.56 92 ALA A C 1
ATOM 732 O O . ALA A 1 92 ? 22.75 -6.043 -0.791 1 98.56 92 ALA A O 1
ATOM 733 N N . ARG A 1 93 ? 21.297 -6.18 0.854 1 98.31 93 ARG A N 1
ATOM 734 C CA . ARG A 1 93 ? 21.141 -7.621 0.712 1 98.31 93 ARG A CA 1
ATOM 735 C C . ARG A 1 93 ? 20.469 -7.973 -0.613 1 98.31 93 ARG A C 1
ATOM 737 O O . ARG A 1 93 ? 20.828 -8.961 -1.253 1 98.31 93 ARG A O 1
ATOM 744 N N . LEU A 1 94 ? 19.484 -7.152 -0.981 1 98.62 94 LEU A N 1
ATOM 745 C CA . LEU A 1 94 ? 18.828 -7.359 -2.266 1 98.62 94 LEU A CA 1
ATOM 746 C C . LEU A 1 94 ? 19.812 -7.195 -3.418 1 98.62 94 LEU A C 1
ATOM 748 O O . LEU A 1 94 ? 19.812 -7.992 -4.355 1 98.62 94 LEU A O 1
ATOM 752 N N . VAL A 1 95 ? 20.609 -6.148 -3.344 1 98.38 95 VAL A N 1
ATOM 753 C CA . VAL A 1 95 ? 21.594 -5.863 -4.379 1 98.38 95 VAL A CA 1
ATOM 754 C C . VAL A 1 95 ? 22.547 -7.047 -4.52 1 98.38 95 VAL A C 1
ATOM 756 O O . VAL A 1 95 ? 22.797 -7.52 -5.633 1 98.38 95 VAL A O 1
ATOM 759 N N . ALA A 1 96 ? 23.016 -7.543 -3.434 1 97.56 96 ALA A N 1
ATOM 760 C CA . ALA A 1 96 ? 23.953 -8.664 -3.441 1 97.56 96 ALA A CA 1
ATOM 761 C C . ALA A 1 96 ? 23.297 -9.922 -4.004 1 97.56 96 ALA A C 1
ATOM 763 O O . ALA A 1 96 ? 23.891 -10.633 -4.82 1 97.56 96 ALA A O 1
ATOM 764 N N . GLY A 1 97 ? 22.125 -10.203 -3.607 1 96.94 97 GLY A N 1
ATOM 765 C CA . GLY A 1 97 ? 21.438 -11.422 -3.99 1 96.94 97 GLY A CA 1
ATOM 766 C C . GLY A 1 97 ? 20.969 -11.422 -5.434 1 96.94 97 GLY A C 1
ATOM 767 O O . GLY A 1 97 ? 21.031 -12.445 -6.113 1 96.94 97 GLY A O 1
ATOM 768 N N . LYS A 1 98 ? 20.484 -10.25 -5.945 1 97.25 98 LYS A N 1
ATOM 769 C CA . LYS A 1 98 ? 19.891 -10.18 -7.273 1 97.25 98 LYS A CA 1
ATOM 770 C C . LYS A 1 98 ? 20.922 -9.75 -8.312 1 97.25 98 LYS A C 1
ATOM 772 O O . LYS A 1 98 ? 20.656 -9.812 -9.516 1 97.25 98 LYS A O 1
ATOM 777 N N . GLY A 1 99 ? 22.125 -9.422 -7.852 1 95.81 99 GLY A N 1
ATOM 778 C CA . GLY A 1 99 ? 23.172 -9.016 -8.781 1 95.81 99 GLY A CA 1
ATOM 779 C C . GLY A 1 99 ? 22.828 -7.75 -9.539 1 95.81 99 GLY A C 1
ATOM 780 O O . GLY A 1 99 ? 22.938 -7.707 -10.766 1 95.81 99 GLY A O 1
ATOM 781 N N . CYS A 1 100 ? 22.297 -6.75 -8.836 1 96 100 CYS A N 1
ATOM 782 C CA . CYS A 1 100 ? 21.906 -5.477 -9.43 1 96 100 CYS A CA 1
ATOM 783 C C . CYS A 1 100 ? 22.688 -4.32 -8.82 1 96 100 CYS A C 1
ATOM 785 O O . CYS A 1 100 ? 23.531 -4.527 -7.941 1 96 100 CYS A O 1
ATOM 787 N N . GLU A 1 101 ? 22.531 -3.162 -9.336 1 97.44 101 GLU A N 1
ATOM 788 C CA . GLU A 1 101 ? 23.281 -1.992 -8.875 1 97.44 101 GLU A CA 1
ATOM 789 C C . GLU A 1 101 ? 22.625 -1.369 -7.645 1 97.44 101 GLU A C 1
ATOM 791 O O . GLU A 1 101 ? 23.312 -0.93 -6.727 1 97.44 101 GLU A O 1
ATOM 796 N N . ALA A 1 102 ? 21.297 -1.359 -7.656 1 98.5 102 ALA A N 1
ATOM 797 C CA . ALA A 1 102 ? 20.578 -0.662 -6.598 1 98.5 102 ALA A CA 1
ATOM 798 C C . ALA A 1 102 ? 19.234 -1.334 -6.316 1 98.5 102 ALA A C 1
ATOM 800 O O . ALA A 1 102 ? 18.719 -2.084 -7.152 1 98.5 102 ALA A O 1
ATOM 801 N N . ALA A 1 103 ? 18.703 -1.086 -5.156 1 98.81 103 ALA A N 1
ATOM 802 C CA . ALA A 1 103 ? 17.391 -1.561 -4.734 1 98.81 103 ALA A CA 1
ATOM 803 C C . ALA A 1 103 ? 16.641 -0.482 -3.957 1 98.81 103 ALA A C 1
ATOM 805 O O . ALA A 1 103 ? 17.25 0.417 -3.381 1 98.81 103 ALA A O 1
ATOM 806 N N . LEU A 1 104 ? 15.367 -0.513 -3.99 1 98.88 104 LEU A N 1
ATOM 807 C CA . LEU A 1 104 ? 14.477 0.384 -3.258 1 98.88 104 LEU A CA 1
ATOM 808 C C . LEU A 1 104 ? 13.297 -0.381 -2.666 1 98.88 104 LEU A C 1
ATOM 810 O O . LEU A 1 104 ? 12.523 -1.003 -3.398 1 98.88 104 LEU A O 1
ATOM 814 N N . VAL A 1 105 ? 13.195 -0.337 -1.342 1 98.81 105 VAL A N 1
ATOM 815 C CA . VAL A 1 105 ? 12.094 -0.993 -0.649 1 98.81 105 VAL A CA 1
ATOM 816 C C . VAL A 1 105 ? 10.836 -0.13 -0.747 1 98.81 105 VAL A C 1
ATOM 818 O O . VAL A 1 105 ? 10.906 1.094 -0.616 1 98.81 105 VAL A O 1
ATOM 821 N N . LEU A 1 106 ? 9.703 -0.734 -1.051 1 98.5 106 LEU A N 1
ATOM 822 C CA . LEU A 1 106 ? 8.391 -0.116 -1.152 1 98.5 106 LEU A CA 1
ATOM 823 C C . LEU A 1 106 ? 7.379 -0.843 -0.272 1 98.5 106 LEU A C 1
ATOM 825 O O . LEU A 1 106 ? 7.68 -1.903 0.281 1 98.5 106 LEU A O 1
ATOM 829 N N . ASN A 1 107 ? 6.199 -0.357 -0.166 1 98.12 107 ASN A N 1
ATOM 830 C CA . ASN A 1 107 ? 5.285 -0.744 0.901 1 98.12 107 ASN A CA 1
ATOM 831 C C . ASN A 1 107 ? 4.566 -2.053 0.578 1 98.12 107 ASN A C 1
ATOM 833 O O . ASN A 1 107 ? 4.242 -2.826 1.48 1 98.12 107 ASN A O 1
ATOM 837 N N . ALA A 1 108 ? 4.195 -2.289 -0.635 1 98.19 108 ALA A N 1
ATOM 838 C CA . ALA A 1 108 ? 3.457 -3.477 -1.059 1 98.19 108 ALA A CA 1
ATOM 839 C C . ALA A 1 108 ? 3.555 -3.672 -2.568 1 98.19 108 ALA A C 1
ATOM 841 O O . ALA A 1 108 ? 3.812 -2.721 -3.309 1 98.19 108 ALA A O 1
ATOM 842 N N . GLY A 1 109 ? 3.332 -4.891 -2.982 1 98.25 109 GLY A N 1
ATOM 843 C CA . GLY A 1 109 ? 3.43 -5.172 -4.406 1 98.25 109 GLY A CA 1
ATOM 844 C C . GLY A 1 109 ? 2.471 -4.348 -5.242 1 98.25 109 GLY A C 1
ATOM 845 O O . GLY A 1 109 ? 2.869 -3.75 -6.246 1 98.25 109 GLY A O 1
ATOM 846 N N . TYR A 1 110 ? 1.221 -4.301 -4.852 1 97.81 110 TYR A N 1
ATOM 847 C CA . TYR A 1 110 ? 0.222 -3.529 -5.582 1 97.81 110 TYR A CA 1
ATOM 848 C C . TYR A 1 110 ? 0.628 -2.064 -5.684 1 97.81 110 TYR A C 1
ATOM 850 O O . TYR A 1 110 ? 0.598 -1.479 -6.766 1 97.81 110 TYR A O 1
ATOM 858 N N . GLN A 1 111 ? 1.009 -1.513 -4.582 1 97.88 111 GLN A N 1
ATOM 859 C CA . GLN A 1 111 ? 1.41 -0.11 -4.543 1 97.88 111 GLN A CA 1
ATOM 860 C C . GLN A 1 111 ? 2.691 0.116 -5.344 1 97.88 111 GLN A C 1
ATOM 862 O O . GLN A 1 111 ? 2.857 1.159 -5.977 1 97.88 111 GLN A O 1
ATOM 867 N N . ALA A 1 112 ? 3.623 -0.836 -5.238 1 98.44 112 ALA A N 1
ATOM 868 C CA . ALA A 1 112 ? 4.855 -0.714 -6.012 1 98.44 112 ALA A CA 1
ATOM 869 C C . ALA A 1 112 ? 4.559 -0.583 -7.504 1 98.44 112 ALA A C 1
ATOM 871 O O . ALA A 1 112 ? 5.004 0.368 -8.148 1 98.44 112 ALA A O 1
ATOM 872 N N . ASN A 1 113 ? 3.756 -1.463 -8.047 1 98.38 113 ASN A N 1
ATOM 873 C CA . ASN A 1 113 ? 3.428 -1.425 -9.469 1 98.38 113 ASN A CA 1
ATOM 874 C C . ASN A 1 113 ? 2.641 -0.167 -9.828 1 98.38 113 ASN A C 1
ATOM 876 O O . ASN A 1 113 ? 2.898 0.457 -10.859 1 98.38 113 ASN A O 1
ATOM 880 N N . SER A 1 114 ? 1.735 0.208 -8.93 1 95.69 114 SER A N 1
ATOM 881 C CA . SER A 1 114 ? 0.887 1.362 -9.203 1 95.69 114 SER A CA 1
ATOM 882 C C . SER A 1 114 ? 1.638 2.67 -8.977 1 95.69 114 SER A C 1
ATOM 884 O O . SER A 1 114 ? 1.096 3.752 -9.211 1 95.69 114 SER A O 1
ATOM 886 N N . SER A 1 115 ? 2.824 2.613 -8.555 1 96.88 115 SER A N 1
ATOM 887 C CA . SER A 1 115 ? 3.639 3.803 -8.336 1 96.88 115 SER A CA 1
ATOM 888 C C . SER A 1 115 ? 4.82 3.85 -9.297 1 96.88 115 SER A C 1
ATOM 890 O O . SER A 1 115 ? 5.09 4.887 -9.914 1 96.88 115 SER A O 1
ATOM 892 N N . VAL A 1 116 ? 5.492 2.752 -9.477 1 98.69 116 VAL A N 1
ATOM 893 C CA . VAL A 1 116 ? 6.723 2.68 -10.258 1 98.69 116 VAL A CA 1
ATOM 894 C C . VAL A 1 116 ? 6.395 2.76 -11.742 1 98.69 116 VAL A C 1
ATOM 896 O O . VAL A 1 116 ? 7.039 3.502 -12.492 1 98.69 116 VAL A O 1
ATOM 899 N N . ILE A 1 117 ? 5.387 2.027 -12.18 1 98.56 117 ILE A N 1
ATOM 900 C CA . ILE A 1 117 ? 5.07 1.957 -13.602 1 98.56 117 ILE A CA 1
ATOM 901 C C . ILE A 1 117 ? 4.648 3.334 -14.109 1 98.56 117 ILE A C 1
ATOM 903 O O . ILE A 1 117 ? 5.184 3.832 -15.102 1 98.56 117 ILE A O 1
ATOM 907 N N . PRO A 1 118 ? 3.74 4.051 -13.406 1 97.12 118 PRO A N 1
ATOM 908 C CA . PRO A 1 118 ? 3.396 5.387 -13.898 1 97.12 118 PRO A CA 1
ATOM 909 C C . PRO A 1 118 ? 4.586 6.344 -13.891 1 97.12 118 PRO A C 1
ATOM 911 O O . PRO A 1 118 ? 4.684 7.223 -14.75 1 97.12 118 PRO A O 1
ATOM 914 N N . ALA A 1 119 ? 5.457 6.227 -12.922 1 98 119 ALA A N 1
ATOM 915 C CA . ALA A 1 119 ? 6.664 7.051 -12.914 1 98 119 ALA A CA 1
ATOM 916 C C . ALA A 1 119 ? 7.523 6.773 -14.148 1 98 119 ALA A C 1
ATOM 918 O O . ALA A 1 119 ? 8.016 7.703 -14.789 1 98 119 ALA A O 1
ATOM 919 N N . LEU A 1 120 ? 7.66 5.512 -14.523 1 98.56 120 LEU A N 1
ATOM 920 C CA . LEU A 1 120 ? 8.477 5.113 -15.664 1 98.56 120 LEU A CA 1
ATOM 921 C C . LEU A 1 120 ? 7.852 5.594 -16.969 1 98.56 120 LEU A C 1
ATOM 923 O O . LEU A 1 120 ? 8.562 5.938 -17.922 1 98.56 120 LEU A O 1
ATOM 927 N N . LEU A 1 121 ? 6.543 5.637 -17 1 98.06 121 LEU A N 1
ATOM 928 C CA . LEU A 1 121 ? 5.828 5.898 -18.25 1 98.06 121 LEU A CA 1
ATOM 929 C C . LEU A 1 121 ? 5.422 7.363 -18.344 1 98.06 121 LEU A C 1
ATOM 931 O O . LEU A 1 121 ? 4.613 7.734 -19.203 1 98.06 121 LEU A O 1
ATOM 935 N N . ASP A 1 122 ? 5.895 8.172 -17.422 1 96.81 122 ASP A N 1
ATOM 936 C CA . ASP A 1 122 ? 5.535 9.594 -17.406 1 96.81 122 ASP A CA 1
ATOM 937 C C . ASP A 1 122 ? 5.871 10.266 -18.719 1 96.81 122 ASP A C 1
ATOM 939 O O . ASP A 1 122 ? 7.043 10.5 -19.031 1 96.81 122 ASP A O 1
ATOM 943 N N . LYS A 1 123 ? 4.867 10.734 -19.453 1 95.5 123 LYS A N 1
ATOM 944 C CA . LYS A 1 123 ? 4.996 11.297 -20.797 1 95.5 123 LYS A CA 1
ATOM 945 C C . LYS A 1 123 ? 5.809 12.594 -20.766 1 95.5 123 LYS A C 1
ATOM 947 O O . LYS A 1 123 ? 6.516 12.906 -21.734 1 95.5 123 LYS A O 1
ATOM 952 N N . ARG A 1 124 ? 5.742 13.328 -19.703 1 94.5 124 ARG A N 1
ATOM 953 C CA . ARG A 1 124 ? 6.461 14.594 -19.578 1 94.5 124 ARG A CA 1
ATOM 954 C C . ARG A 1 124 ? 7.961 14.367 -19.438 1 94.5 124 ARG A C 1
ATOM 956 O O . ARG A 1 124 ? 8.766 15.164 -19.938 1 94.5 124 ARG A O 1
ATOM 963 N N . VAL A 1 125 ? 8.297 13.281 -18.812 1 95.94 125 VAL A N 1
ATOM 964 C CA . VAL A 1 125 ? 9.703 12.953 -18.609 1 95.94 125 VAL A CA 1
ATOM 965 C C . VAL A 1 125 ? 10.273 12.297 -19.859 1 95.94 125 VAL A C 1
ATOM 967 O O . VAL A 1 125 ? 11.383 12.617 -20.297 1 95.94 125 VAL A O 1
ATOM 970 N N . LEU A 1 126 ? 9.461 11.414 -20.5 1 96.69 126 LEU A N 1
ATOM 971 C CA . LEU A 1 126 ? 9.93 10.641 -21.641 1 96.69 126 LEU A CA 1
ATOM 972 C C . LEU A 1 126 ? 9.914 11.477 -22.922 1 96.69 126 LEU A C 1
ATOM 974 O O . LEU A 1 126 ? 10.531 11.109 -23.922 1 96.69 126 LEU A O 1
ATOM 978 N N . GLY A 1 127 ? 9.273 12.609 -22.938 1 93.94 127 GLY A N 1
ATOM 979 C CA . GLY A 1 127 ? 9.188 13.469 -24.094 1 93.94 127 GLY A CA 1
ATOM 980 C C . GLY A 1 127 ? 8.156 13.008 -25.109 1 93.94 127 GLY A C 1
ATOM 981 O O . GLY A 1 127 ? 8.117 13.508 -26.234 1 93.94 127 GLY A O 1
ATOM 982 N N . GLY A 1 128 ? 7.297 12.117 -24.734 1 93.88 128 GLY A N 1
ATOM 983 C CA . GLY A 1 128 ? 6.258 11.562 -25.594 1 93.88 128 GLY A CA 1
ATOM 984 C C . GLY A 1 128 ? 5.574 10.352 -24.984 1 93.88 128 GLY A C 1
ATOM 985 O O . GLY A 1 128 ? 5.98 9.867 -23.938 1 93.88 128 GLY A O 1
ATOM 986 N N . GLU A 1 129 ? 4.473 9.914 -25.641 1 95.12 129 GLU A N 1
ATOM 987 C CA . GLU A 1 129 ? 3.77 8.719 -25.188 1 95.12 129 GLU A CA 1
ATOM 988 C C . GLU A 1 129 ? 4.543 7.449 -25.562 1 95.12 129 GLU A C 1
ATOM 990 O O . GLU A 1 129 ? 4.844 7.219 -26.734 1 95.12 129 GLU A O 1
ATOM 995 N N . PRO A 1 130 ? 4.855 6.676 -24.594 1 97.25 130 PRO A N 1
ATOM 996 C CA . PRO A 1 130 ? 5.586 5.438 -24.891 1 97.25 130 PRO A CA 1
ATOM 997 C C . PRO A 1 130 ? 4.68 4.332 -25.422 1 97.25 130 PRO A C 1
ATOM 999 O O . PRO A 1 130 ? 3.453 4.449 -25.359 1 97.25 130 PRO A O 1
ATOM 1002 N N . LEU A 1 131 ? 5.336 3.326 -26.031 1 97.06 131 LEU A N 1
ATOM 1003 C CA . LEU A 1 131 ? 4.668 2.072 -26.375 1 97.06 131 LEU A CA 1
ATOM 1004 C C . LEU A 1 131 ? 4.891 1.031 -25.281 1 97.06 131 LEU A C 1
ATOM 1006 O O . LEU A 1 131 ? 6.027 0.805 -24.859 1 97.06 131 LEU A O 1
ATOM 1010 N N . VAL A 1 132 ? 3.793 0.495 -24.812 1 98.5 132 VAL A N 1
ATOM 1011 C CA . VAL A 1 132 ? 3.875 -0.481 -23.734 1 98.5 132 VAL A CA 1
ATOM 1012 C C . VAL A 1 132 ? 3.338 -1.829 -24.203 1 98.5 132 VAL A C 1
ATOM 1014 O O . VAL A 1 132 ? 2.152 -1.956 -24.516 1 98.5 132 VAL A O 1
ATOM 1017 N N . PHE A 1 133 ? 4.246 -2.803 -24.328 1 98.81 133 PHE A N 1
ATOM 1018 C CA . PHE A 1 133 ? 3.889 -4.176 -24.656 1 98.81 133 PHE A CA 1
ATOM 1019 C C . PHE A 1 133 ? 3.764 -5.023 -23.391 1 98.81 133 PHE A C 1
ATOM 1021 O O . PHE A 1 133 ? 4.746 -5.23 -22.688 1 98.81 133 PHE A O 1
ATOM 1028 N N . SER A 1 134 ? 2.572 -5.52 -23.094 1 98.62 134 SER A N 1
ATOM 1029 C CA . SER A 1 134 ? 2.309 -6.188 -21.828 1 98.62 134 SER A CA 1
ATOM 1030 C C . SER A 1 134 ? 1.69 -7.566 -22.047 1 98.62 134 SER A C 1
ATOM 1032 O O . SER A 1 134 ? 0.821 -7.73 -22.906 1 98.62 134 SER A O 1
ATOM 1034 N N . ASP A 1 135 ? 2.166 -8.547 -21.297 1 98.5 135 ASP A N 1
ATOM 1035 C CA . ASP A 1 135 ? 1.511 -9.852 -21.312 1 98.5 135 ASP A CA 1
ATOM 1036 C C . ASP A 1 135 ? 0.051 -9.734 -20.875 1 98.5 135 ASP A C 1
ATOM 1038 O O . ASP A 1 135 ? -0.258 -9.047 -19.906 1 98.5 135 ASP A O 1
ATOM 1042 N N . ARG A 1 136 ? -0.799 -10.461 -21.5 1 96.19 136 ARG A N 1
ATOM 1043 C CA . ARG A 1 136 ? -2.232 -10.328 -21.25 1 96.19 136 ARG A CA 1
ATOM 1044 C C . ARG A 1 136 ? -2.598 -10.805 -19.844 1 96.19 136 ARG A C 1
ATOM 1046 O O . ARG A 1 136 ? -3.602 -10.359 -19.281 1 96.19 136 ARG A O 1
ATOM 1053 N N . LEU A 1 137 ? -1.745 -11.633 -19.234 1 95.19 137 LEU A N 1
ATOM 1054 C CA . LEU A 1 137 ? -2.115 -12.219 -17.953 1 95.19 137 LEU A CA 1
ATOM 1055 C C . LEU A 1 137 ? -1.309 -11.586 -16.812 1 95.19 137 LEU A C 1
ATOM 1057 O O . LEU A 1 137 ? -1.288 -12.109 -15.703 1 95.19 137 LEU A O 1
ATOM 1061 N N . ASN A 1 138 ? -0.663 -10.422 -17.125 1 97.38 138 ASN A N 1
ATOM 1062 C CA . ASN A 1 138 ? 0.013 -9.711 -16.062 1 97.38 138 ASN A CA 1
ATOM 1063 C C . ASN A 1 138 ? -0.938 -9.398 -14.906 1 97.38 138 ASN A C 1
ATOM 1065 O O . ASN A 1 138 ? -2.137 -9.211 -15.117 1 97.38 138 ASN A O 1
ATOM 1069 N N . HIS A 1 139 ? -0.407 -9.383 -13.719 1 96.19 139 HIS A N 1
ATOM 1070 C CA . HIS A 1 139 ? -1.151 -9.062 -12.5 1 96.19 139 HIS A CA 1
ATOM 1071 C C . HIS A 1 139 ? -1.91 -7.75 -12.648 1 96.19 139 HIS A C 1
ATOM 1073 O O . HIS A 1 139 ? -1.421 -6.812 -13.281 1 96.19 139 HIS A O 1
ATOM 1079 N N . ALA A 1 140 ? -3.045 -7.613 -12.031 1 93.38 140 ALA A N 1
ATOM 1080 C CA . ALA A 1 140 ? -3.939 -6.461 -12.094 1 93.38 140 ALA A CA 1
ATOM 1081 C C . ALA A 1 140 ? -3.201 -5.172 -11.742 1 93.38 140 ALA A C 1
ATOM 1083 O O . ALA A 1 140 ? -3.457 -4.121 -12.336 1 93.38 140 ALA A O 1
ATOM 1084 N N . SER A 1 141 ? -2.301 -5.227 -10.758 1 96.31 141 SER A N 1
ATOM 1085 C CA . SER A 1 141 ? -1.591 -4.035 -10.305 1 96.31 141 SER A CA 1
ATOM 1086 C C . SER A 1 141 ? -0.719 -3.461 -11.414 1 96.31 141 SER A C 1
ATOM 1088 O O . SER A 1 141 ? -0.487 -2.25 -11.469 1 96.31 141 SER A O 1
ATOM 1090 N N . MET A 1 142 ? -0.174 -4.293 -12.305 1 97.81 142 MET A N 1
ATOM 1091 C CA . MET A 1 142 ? 0.613 -3.803 -13.43 1 97.81 142 MET A CA 1
ATOM 1092 C C . MET A 1 142 ? -0.272 -3.072 -14.438 1 97.81 142 MET A C 1
ATOM 1094 O O . MET A 1 142 ? 0.085 -1.995 -14.914 1 97.81 142 MET A O 1
ATOM 1098 N N . HIS A 1 143 ? -1.421 -3.664 -14.734 1 95.06 143 HIS A N 1
ATOM 1099 C CA . HIS A 1 143 ? -2.375 -3.018 -15.625 1 95.06 143 HIS A CA 1
ATOM 1100 C C . HIS A 1 143 ? -2.846 -1.684 -15.055 1 95.06 143 HIS A C 1
ATOM 1102 O O . HIS A 1 143 ? -2.977 -0.701 -15.789 1 95.06 143 HIS A O 1
ATOM 1108 N N . HIS A 1 144 ? -3.068 -1.684 -13.781 1 93.06 144 HIS A N 1
ATOM 1109 C CA . HIS A 1 144 ? -3.465 -0.45 -13.109 1 93.06 144 HIS A CA 1
ATOM 1110 C C . HIS A 1 144 ? -2.373 0.609 -13.211 1 93.06 144 HIS A C 1
ATOM 1112 O O . HIS A 1 144 ? -2.666 1.796 -13.375 1 93.06 144 HIS A O 1
ATOM 1118 N N . GLY A 1 145 ? -1.138 0.199 -13.008 1 96 145 GLY A N 1
ATOM 1119 C CA . GLY A 1 145 ? -0.033 1.133 -13.164 1 96 145 GLY A CA 1
ATOM 1120 C C . GLY A 1 145 ? 0.003 1.799 -14.523 1 96 145 GLY A C 1
ATOM 1121 O O . GLY A 1 145 ? 0.204 3.012 -14.625 1 96 145 GLY A O 1
ATOM 1122 N N . VAL A 1 146 ? -0.233 1.041 -15.578 1 96.81 146 VAL A N 1
ATOM 1123 C CA . VAL A 1 146 ? -0.229 1.58 -16.938 1 96.81 146 VAL A CA 1
ATOM 1124 C C . VAL A 1 146 ? -1.418 2.521 -17.125 1 96.81 146 VAL A C 1
ATOM 1126 O O . VAL A 1 146 ? -1.285 3.586 -17.734 1 96.81 146 VAL A O 1
ATOM 1129 N N . GLN A 1 147 ? -2.566 2.123 -16.594 1 92.44 147 GLN A N 1
ATOM 1130 C CA . GLN A 1 147 ? -3.764 2.953 -16.656 1 92.44 147 GLN A CA 1
ATOM 1131 C C . GLN A 1 147 ? -3.541 4.301 -15.977 1 92.44 147 GLN A C 1
ATOM 1133 O O . GLN A 1 147 ? -3.963 5.34 -16.5 1 92.44 147 GLN A O 1
ATOM 1138 N N . LEU A 1 148 ? -2.891 4.277 -14.93 1 92.19 148 LEU A N 1
ATOM 1139 C CA . LEU A 1 148 ? -2.607 5.492 -14.172 1 92.19 148 LEU A CA 1
ATOM 1140 C C . LEU A 1 148 ? -1.708 6.43 -14.969 1 92.19 148 LEU A C 1
ATOM 1142 O O . LEU A 1 148 ? -1.81 7.652 -14.844 1 92.19 148 LEU A O 1
ATOM 1146 N N . ALA A 1 149 ? -0.885 5.844 -15.727 1 94.31 149 ALA A N 1
ATOM 1147 C CA . ALA A 1 149 ? 0.007 6.641 -16.562 1 94.31 149 ALA A CA 1
ATOM 1148 C C . ALA A 1 149 ? -0.748 7.25 -17.734 1 94.31 149 ALA A C 1
ATOM 1150 O O . ALA A 1 149 ? -0.245 8.164 -18.406 1 94.31 149 ALA A O 1
ATOM 1151 N N . GLY A 1 150 ? -1.985 6.77 -18.031 1 92.25 150 GLY A N 1
ATOM 1152 C CA . GLY A 1 150 ? -2.762 7.242 -19.156 1 92.25 150 GLY A CA 1
ATOM 1153 C C . GLY A 1 150 ? -2.199 6.793 -20.5 1 92.25 150 GLY A C 1
ATOM 1154 O O . GLY A 1 150 ? -2.271 7.527 -21.484 1 92.25 150 GLY A O 1
ATOM 1155 N N . VAL A 1 151 ? -1.508 5.668 -20.484 1 94.38 151 VAL A N 1
ATOM 1156 C CA . VAL A 1 151 ? -0.879 5.145 -21.688 1 94.38 151 VAL A CA 1
ATOM 1157 C C . VAL A 1 151 ? -1.616 3.893 -22.156 1 94.38 151 VAL A C 1
ATOM 1159 O O . VAL A 1 151 ? -2.123 3.121 -21.344 1 94.38 151 VAL A O 1
ATOM 1162 N N . ARG A 1 152 ? -1.758 3.76 -23.453 1 90.75 152 ARG A N 1
ATOM 1163 C CA . ARG A 1 152 ? -2.389 2.566 -24.016 1 90.75 152 ARG A CA 1
ATOM 1164 C C . ARG A 1 152 ? -1.445 1.369 -23.953 1 90.75 152 ARG A C 1
ATOM 1166 O O . ARG A 1 152 ? -0.243 1.509 -24.188 1 90.75 152 ARG A O 1
ATOM 1173 N N . GLN A 1 153 ? -1.988 0.191 -23.672 1 95.25 153 GLN A N 1
ATOM 1174 C CA . GLN A 1 153 ? -1.245 -1.064 -23.641 1 95.25 153 GLN A CA 1
ATOM 1175 C C . GLN A 1 153 ? -1.476 -1.874 -24.922 1 95.25 153 GLN A C 1
ATOM 1177 O O . GLN A 1 153 ? -2.609 -1.994 -25.391 1 95.25 153 GLN A O 1
ATOM 1182 N N . LEU A 1 154 ? -0.41 -2.27 -25.5 1 97.94 154 LEU A N 1
ATOM 1183 C CA . LEU A 1 154 ? -0.453 -3.309 -26.516 1 97.94 154 LEU A CA 1
ATOM 1184 C C . LEU A 1 154 ? -0.266 -4.688 -25.906 1 97.94 154 LEU A C 1
ATOM 1186 O O . LEU A 1 154 ? 0.863 -5.105 -25.641 1 97.94 154 LEU A O 1
ATOM 1190 N N . ARG A 1 155 ? -1.378 -5.406 -25.781 1 97.81 155 ARG A N 1
ATOM 1191 C CA . ARG A 1 155 ? -1.339 -6.699 -25.109 1 97.81 155 ARG A CA 1
ATOM 1192 C C . ARG A 1 155 ? -0.96 -7.812 -26.078 1 97.81 155 ARG A C 1
ATOM 1194 O O . ARG A 1 155 ? -1.489 -7.883 -27.188 1 97.81 155 ARG A O 1
ATOM 1201 N N . TYR A 1 156 ? 0.013 -8.562 -25.734 1 98.38 156 TYR A N 1
ATOM 1202 C CA . TYR A 1 156 ? 0.341 -9.75 -26.531 1 98.38 156 TYR A CA 1
ATOM 1203 C C . TYR A 1 156 ? -0.172 -11.016 -25.859 1 98.38 156 TYR A C 1
ATOM 1205 O O . TYR A 1 156 ? -0.48 -11.008 -24.656 1 98.38 156 TYR A O 1
ATOM 1213 N N . ARG A 1 157 ? -0.277 -12.078 -26.609 1 98.19 157 ARG A N 1
ATOM 1214 C CA . ARG A 1 157 ? -0.771 -13.352 -26.109 1 98.19 157 ARG A CA 1
ATOM 1215 C C . ARG A 1 157 ? 0.146 -13.898 -25.016 1 98.19 157 ARG A C 1
ATOM 1217 O O . ARG A 1 157 ? 1.37 -13.805 -25.125 1 98.19 157 ARG A O 1
ATOM 1224 N N . HIS A 1 158 ? -0.448 -14.469 -24.016 1 97.19 158 HIS A N 1
ATOM 1225 C CA . HIS A 1 158 ? 0.262 -14.922 -22.828 1 97.19 158 HIS A CA 1
ATOM 1226 C C . HIS A 1 158 ? 1.428 -15.836 -23.203 1 97.19 158 HIS A C 1
ATOM 1228 O O . HIS A 1 158 ? 1.237 -16.859 -23.859 1 97.19 158 HIS A O 1
ATOM 1234 N N . GLY A 1 159 ? 2.564 -15.43 -22.734 1 97.69 159 GLY A N 1
ATOM 1235 C CA . GLY A 1 159 ? 3.773 -16.219 -22.891 1 97.69 159 GLY A CA 1
ATOM 1236 C C . GLY A 1 159 ? 4.199 -16.391 -24.328 1 97.69 159 GLY A C 1
ATOM 1237 O O . GLY A 1 159 ? 5.129 -17.156 -24.625 1 97.69 159 GLY A O 1
ATOM 1238 N N . ASP A 1 160 ? 3.639 -15.672 -25.266 1 98.62 160 ASP A N 1
ATOM 1239 C CA . ASP A 1 160 ? 3.895 -15.82 -26.703 1 98.62 160 ASP A CA 1
ATOM 1240 C C . ASP A 1 160 ? 4.902 -14.781 -27.188 1 98.62 160 ASP A C 1
ATOM 1242 O O . ASP A 1 160 ? 4.52 -13.734 -27.703 1 98.62 160 ASP A O 1
ATOM 1246 N N . LEU A 1 161 ? 6.141 -15.172 -27.172 1 98.75 161 LEU A N 1
ATOM 1247 C CA . LEU A 1 161 ? 7.203 -14.242 -27.531 1 98.75 161 LEU A CA 1
ATOM 1248 C C . LEU A 1 161 ? 7.203 -13.969 -29.031 1 98.75 161 LEU A C 1
ATOM 1250 O O . LEU A 1 161 ? 7.656 -12.914 -29.484 1 98.75 161 LEU A O 1
ATOM 1254 N N . ASP A 1 162 ? 6.684 -14.898 -29.828 1 98.69 162 ASP A N 1
ATOM 1255 C CA . ASP A 1 162 ? 6.539 -14.633 -31.266 1 98.69 162 ASP A CA 1
ATOM 1256 C C . ASP A 1 162 ? 5.535 -13.508 -31.516 1 98.69 162 ASP A C 1
ATOM 1258 O O . ASP A 1 162 ? 5.77 -12.641 -32.344 1 98.69 162 ASP A O 1
ATOM 1262 N N . HIS A 1 163 ? 4.453 -13.594 -30.812 1 98.81 163 HIS A N 1
ATOM 1263 C CA . HIS A 1 163 ? 3.475 -12.516 -30.938 1 98.81 163 HIS A CA 1
ATOM 1264 C C . HIS A 1 163 ? 4.055 -11.188 -30.453 1 98.81 163 HIS A C 1
ATOM 1266 O O . HIS A 1 163 ? 3.846 -10.156 -31.094 1 98.81 163 HIS A O 1
ATOM 1272 N N . LEU A 1 164 ? 4.75 -11.203 -29.328 1 98.81 164 LEU A N 1
ATOM 1273 C CA . LEU A 1 164 ? 5.418 -10 -28.828 1 98.81 164 LEU A CA 1
ATOM 1274 C C . LEU A 1 164 ? 6.355 -9.43 -29.891 1 98.81 164 LEU A C 1
ATOM 1276 O O . LEU A 1 164 ? 6.344 -8.227 -30.141 1 98.81 164 LEU A O 1
ATOM 1280 N N . GLU A 1 165 ? 7.105 -10.289 -30.469 1 98.81 165 GLU A N 1
ATOM 1281 C CA . GLU A 1 165 ? 8.055 -9.82 -31.469 1 98.81 165 GLU A CA 1
ATOM 1282 C C . GLU A 1 165 ? 7.328 -9.211 -32.656 1 98.81 165 GLU A C 1
ATOM 1284 O O . GLU A 1 165 ? 7.785 -8.219 -33.25 1 98.81 165 GLU A O 1
ATOM 1289 N N . ARG A 1 166 ? 6.258 -9.812 -33.125 1 98.69 166 ARG A N 1
ATOM 1290 C CA . ARG A 1 166 ? 5.48 -9.258 -34.219 1 98.69 166 ARG A CA 1
ATOM 1291 C C . ARG A 1 166 ? 5.016 -7.844 -33.906 1 98.69 166 ARG A C 1
ATOM 1293 O O . ARG A 1 166 ? 5.078 -6.957 -34.75 1 98.69 166 ARG A O 1
ATOM 1300 N N . LEU A 1 167 ? 4.555 -7.637 -32.719 1 98.56 167 LEU A N 1
ATOM 1301 C CA . LEU A 1 167 ? 4.105 -6.309 -32.281 1 98.56 167 LEU A CA 1
ATOM 1302 C C . LEU A 1 167 ? 5.27 -5.324 -32.281 1 98.56 167 LEU A C 1
ATOM 1304 O O . LEU A 1 167 ? 5.137 -4.188 -32.719 1 98.56 167 LEU A O 1
ATOM 1308 N N . LEU A 1 168 ? 6.398 -5.793 -31.719 1 98.12 168 LEU A N 1
ATOM 1309 C CA . LEU A 1 168 ? 7.59 -4.949 -31.672 1 98.12 168 LEU A CA 1
ATOM 1310 C C . LEU A 1 168 ? 8.039 -4.551 -33.062 1 98.12 168 LEU A C 1
ATOM 1312 O O . LEU A 1 168 ? 8.375 -3.391 -33.312 1 98.12 168 LEU A O 1
ATOM 1316 N N . LYS A 1 169 ? 8 -5.465 -33.969 1 97.75 169 LYS A N 1
ATOM 1317 C CA . LYS A 1 169 ? 8.398 -5.223 -35.344 1 97.75 169 LYS A CA 1
ATOM 1318 C C . LYS A 1 169 ? 7.477 -4.207 -36.031 1 97.75 169 LYS A C 1
ATOM 1320 O O . LYS A 1 169 ? 7.941 -3.328 -36.75 1 97.75 169 LYS A O 1
ATOM 1325 N N . ARG A 1 170 ? 6.227 -4.34 -35.75 1 97.69 170 ARG A N 1
ATOM 1326 C CA . ARG A 1 170 ? 5.23 -3.439 -36.344 1 97.69 170 ARG A CA 1
ATOM 1327 C C . ARG A 1 170 ? 5.496 -1.994 -35.938 1 97.69 170 ARG A C 1
ATOM 1329 O O . ARG A 1 170 ? 5.242 -1.068 -36.688 1 97.69 170 ARG A O 1
ATOM 1336 N N . HIS A 1 171 ? 6.074 -1.826 -34.75 1 95.94 171 HIS A N 1
ATOM 1337 C CA . HIS A 1 171 ? 6.27 -0.481 -34.219 1 95.94 171 HIS A CA 1
ATOM 1338 C C . HIS A 1 171 ? 7.75 -0.111 -34.188 1 95.94 171 HIS A C 1
ATOM 1340 O O . HIS A 1 171 ? 8.141 0.839 -33.5 1 95.94 171 HIS A O 1
ATOM 1346 N N . ALA A 1 172 ? 8.586 -0.808 -34.875 1 93.56 172 ALA A N 1
ATOM 1347 C CA . ALA A 1 172 ? 10.039 -0.639 -34.844 1 93.56 172 ALA A CA 1
ATOM 1348 C C . ALA A 1 172 ? 10.445 0.736 -35.344 1 93.56 172 ALA A C 1
ATOM 1350 O O . ALA A 1 172 ? 11.438 1.307 -34.906 1 93.56 172 ALA A O 1
ATOM 1351 N N . GLY A 1 173 ? 9.695 1.354 -36.219 1 91.06 173 GLY A N 1
ATOM 1352 C CA . GLY A 1 173 ? 10.039 2.627 -36.812 1 91.06 173 GLY A CA 1
ATOM 1353 C C . GLY A 1 173 ? 9.656 3.822 -35.969 1 91.06 173 GLY A C 1
ATOM 1354 O O . GLY A 1 173 ? 10.125 4.938 -36.188 1 91.06 173 GLY A O 1
ATOM 1355 N N . GLU A 1 174 ? 8.844 3.596 -35 1 91.5 174 GLU A N 1
ATOM 1356 C CA . GLU A 1 174 ? 8.422 4.68 -34.125 1 91.5 174 GLU A CA 1
ATOM 1357 C C . GLU A 1 174 ? 9.547 5.09 -33.188 1 91.5 174 GLU A C 1
ATOM 1359 O O . GLU A 1 174 ? 10.172 4.242 -32.531 1 91.5 174 GLU A O 1
ATOM 1364 N N . LYS A 1 175 ? 9.797 6.367 -33.156 1 89.88 175 LYS A N 1
ATOM 1365 C CA . LYS A 1 175 ? 10.898 6.891 -32.375 1 89.88 175 LYS A CA 1
ATOM 1366 C C . LYS A 1 175 ? 10.422 7.309 -30.969 1 89.88 175 LYS A C 1
ATOM 1368 O O . LYS A 1 175 ? 10.633 8.453 -30.562 1 89.88 175 LYS A O 1
ATOM 1373 N N . VAL A 1 176 ? 9.797 6.441 -30.281 1 93.75 176 VAL A N 1
ATOM 1374 C CA . VAL A 1 176 ? 9.32 6.648 -28.922 1 93.75 176 VAL A CA 1
ATOM 1375 C C . VAL A 1 176 ? 9.836 5.527 -28.016 1 93.75 176 VAL A C 1
ATOM 1377 O O . VAL A 1 176 ? 10.266 4.48 -28.5 1 93.75 176 VAL A O 1
ATOM 1380 N N . ALA A 1 177 ? 9.867 5.766 -26.734 1 95.69 177 ALA A N 1
ATOM 1381 C CA . ALA A 1 177 ? 10.312 4.754 -25.781 1 95.69 177 ALA A CA 1
ATOM 1382 C C . ALA A 1 177 ? 9.43 3.512 -25.844 1 95.69 177 ALA A C 1
ATOM 1384 O O . ALA A 1 177 ? 8.211 3.617 -25.984 1 95.69 177 ALA A O 1
ATOM 1385 N N . LYS A 1 178 ? 10.023 2.348 -25.828 1 96.81 178 LYS A N 1
ATOM 1386 C CA . LYS A 1 178 ? 9.32 1.068 -25.812 1 96.81 178 LYS A CA 1
ATOM 1387 C C . LYS A 1 178 ? 9.555 0.322 -24.516 1 96.81 178 LYS A C 1
ATOM 1389 O O . LYS A 1 178 ? 10.672 0.296 -23.984 1 96.81 178 LYS A O 1
ATOM 1394 N N . PHE A 1 179 ? 8.438 -0.209 -23.938 1 98.56 179 PHE A N 1
ATOM 1395 C CA . PHE A 1 179 ? 8.484 -0.966 -22.703 1 98.56 179 PHE A CA 1
ATOM 1396 C C . PHE A 1 179 ? 7.895 -2.359 -22.891 1 98.56 179 PHE A C 1
ATOM 1398 O O . PHE A 1 179 ? 6.871 -2.518 -23.562 1 98.56 179 PHE A O 1
ATOM 1405 N N . ILE A 1 180 ? 8.602 -3.355 -22.375 1 98.69 180 ILE A N 1
ATOM 1406 C CA . ILE A 1 180 ? 8.062 -4.703 -22.219 1 98.69 180 ILE A CA 1
ATOM 1407 C C . ILE A 1 180 ? 7.781 -4.996 -20.75 1 98.69 180 ILE A C 1
ATOM 1409 O O . ILE A 1 180 ? 8.688 -4.91 -19.922 1 98.69 180 ILE A O 1
ATOM 1413 N N . LEU A 1 181 ? 6.504 -5.277 -20.406 1 98.81 181 LEU A N 1
ATOM 1414 C CA . LEU A 1 181 ? 6.09 -5.621 -19.047 1 98.81 181 LEU A CA 1
ATOM 1415 C C . LEU A 1 181 ? 5.645 -7.078 -18.969 1 98.81 181 LEU A C 1
ATOM 1417 O O . LEU A 1 181 ? 4.793 -7.516 -19.75 1 98.81 181 LEU A O 1
ATOM 1421 N N . SER A 1 182 ? 6.207 -7.828 -18.031 1 98.88 182 SER A N 1
ATOM 1422 C CA . SER A 1 182 ? 5.781 -9.211 -17.828 1 98.88 182 SER A CA 1
ATOM 1423 C C . SER A 1 182 ? 6.039 -9.664 -16.391 1 98.88 182 SER A C 1
ATOM 1425 O O . SER A 1 182 ? 6.934 -9.141 -15.719 1 98.88 182 SER A O 1
ATOM 1427 N N . GLU A 1 183 ? 5.211 -10.539 -15.953 1 98.69 183 GLU A N 1
ATOM 1428 C CA . GLU A 1 183 ? 5.605 -11.344 -14.805 1 98.69 183 GLU A CA 1
ATOM 1429 C C . GLU A 1 183 ? 6.57 -12.453 -15.211 1 98.69 183 GLU A C 1
ATOM 1431 O O . GLU A 1 183 ? 6.66 -12.805 -16.391 1 98.69 183 GLU A O 1
ATOM 1436 N N . THR A 1 184 ? 7.344 -12.953 -14.195 1 98.75 184 THR A N 1
ATOM 1437 C CA . THR A 1 184 ? 8.172 -14.109 -14.516 1 98.75 184 THR A CA 1
ATOM 1438 C C . THR A 1 184 ? 7.453 -15.406 -14.148 1 98.75 184 THR A C 1
ATOM 1440 O O . THR A 1 184 ? 7.758 -16.469 -14.695 1 98.75 184 THR A O 1
ATOM 1443 N N . VAL A 1 185 ? 6.621 -15.375 -13.148 1 98.75 185 VAL A N 1
ATOM 1444 C CA . VAL A 1 185 ? 5.711 -16.453 -12.773 1 98.75 185 VAL A CA 1
ATOM 1445 C C . VAL A 1 185 ? 4.289 -15.898 -12.648 1 98.75 185 VAL A C 1
ATOM 1447 O O . VAL A 1 185 ? 4.059 -14.914 -11.945 1 98.75 185 VAL A O 1
ATOM 1450 N N . PHE A 1 186 ? 3.393 -16.516 -13.336 1 97.38 186 PHE A N 1
ATOM 1451 C CA . PHE A 1 186 ? 2.014 -16.047 -13.328 1 97.38 186 PHE A CA 1
ATOM 1452 C C . PHE A 1 186 ? 1.204 -16.734 -12.242 1 97.38 186 PHE A C 1
ATOM 1454 O O . PHE A 1 186 ? 1.133 -17.969 -12.211 1 97.38 186 PHE A O 1
ATOM 1461 N N . SER A 1 187 ? 0.536 -16.016 -11.391 1 94.62 187 SER A N 1
ATOM 1462 C CA . SER A 1 187 ? 0.011 -16.438 -10.094 1 94.62 187 SER A CA 1
ATOM 1463 C C . SER A 1 187 ? -1.142 -17.422 -10.25 1 94.62 187 SER A C 1
ATOM 1465 O O . SER A 1 187 ? -1.423 -18.203 -9.344 1 94.62 187 SER A O 1
ATOM 1467 N N . MET A 1 188 ? -1.878 -17.344 -11.359 1 93.06 188 MET A N 1
ATOM 1468 C CA . MET A 1 188 ? -3.07 -18.172 -11.492 1 93.06 188 MET A CA 1
ATOM 1469 C C . MET A 1 188 ? -2.752 -19.469 -12.242 1 93.06 188 MET A C 1
ATOM 1471 O O . MET A 1 188 ? -3.445 -20.469 -12.078 1 93.06 188 MET A O 1
ATOM 1475 N N . ASP A 1 189 ? -1.6 -19.453 -12.953 1 95.38 189 ASP A N 1
ATOM 1476 C CA . ASP A 1 189 ? -1.285 -20.578 -13.828 1 95.38 189 ASP A CA 1
ATOM 1477 C C . ASP A 1 189 ? -0.033 -21.312 -13.352 1 95.38 189 ASP A C 1
ATOM 1479 O O . ASP A 1 189 ? 0.181 -22.469 -13.695 1 95.38 189 ASP A O 1
ATOM 1483 N N . GLY A 1 190 ? 0.795 -20.625 -12.656 1 97.75 190 GLY A N 1
ATOM 1484 C CA . GLY A 1 190 ? 2.016 -21.234 -12.156 1 97.75 190 GLY A CA 1
ATOM 1485 C C . GLY A 1 190 ? 3.053 -21.469 -13.242 1 97.75 190 GLY A C 1
ATOM 1486 O O . GLY A 1 190 ? 3.996 -22.25 -13.047 1 97.75 190 GLY A O 1
ATOM 1487 N N . ASP A 1 191 ? 2.848 -20.938 -14.422 1 98.25 191 ASP A N 1
ATOM 1488 C CA . ASP A 1 191 ? 3.811 -21.078 -15.516 1 98.25 191 ASP A CA 1
ATOM 1489 C C . ASP A 1 191 ? 4.863 -19.969 -15.461 1 98.25 191 ASP A C 1
ATOM 1491 O O . ASP A 1 191 ? 4.66 -18.938 -14.812 1 98.25 191 ASP A O 1
ATOM 1495 N N . ARG A 1 192 ? 5.98 -20.219 -16.094 1 98.25 192 ARG A N 1
ATOM 1496 C CA . ARG A 1 192 ? 7.113 -19.297 -16.141 1 98.25 192 ARG A CA 1
ATOM 1497 C C . ARG A 1 192 ? 7.262 -18.672 -17.516 1 98.25 192 ARG A C 1
ATOM 1499 O O . ARG A 1 192 ? 7.008 -19.328 -18.531 1 98.25 192 ARG A O 1
ATOM 1506 N N . ILE A 1 193 ? 7.676 -17.469 -17.562 1 98.31 193 ILE A N 1
ATOM 1507 C CA . ILE A 1 193 ? 7.973 -16.812 -18.828 1 98.31 193 ILE A CA 1
ATOM 1508 C C . ILE A 1 193 ? 9.414 -17.109 -19.234 1 98.31 193 ILE A C 1
ATOM 1510 O O . ILE A 1 193 ? 10.234 -17.516 -18.406 1 98.31 193 ILE A O 1
ATOM 1514 N N . ASP A 1 194 ? 9.695 -17.094 -20.516 1 98.5 194 ASP A N 1
ATOM 1515 C CA . ASP A 1 194 ? 11.055 -17.203 -21.047 1 98.5 194 ASP A CA 1
ATOM 1516 C C . ASP A 1 194 ? 11.828 -15.898 -20.844 1 98.5 194 ASP A C 1
ATOM 1518 O O . ASP A 1 194 ? 11.883 -15.062 -21.75 1 98.5 194 ASP A O 1
ATOM 1522 N N . VAL A 1 195 ? 12.539 -15.758 -19.719 1 98.75 195 VAL A N 1
ATOM 1523 C CA . VAL A 1 195 ? 13.242 -14.531 -19.359 1 98.75 195 VAL A CA 1
ATOM 1524 C C . VAL A 1 195 ? 14.336 -14.25 -20.375 1 98.75 195 VAL A C 1
ATOM 1526 O O . VAL A 1 195 ? 14.523 -13.109 -20.797 1 98.75 195 VAL A O 1
ATOM 1529 N N . GLY A 1 196 ? 15.109 -15.281 -20.766 1 98.69 196 GLY A N 1
ATOM 1530 C CA . GLY A 1 196 ? 16.141 -15.117 -21.781 1 98.69 196 GLY A CA 1
ATOM 1531 C C . GLY A 1 196 ? 15.586 -14.594 -23.094 1 98.69 196 GLY A C 1
ATOM 1532 O O . GLY A 1 196 ? 16.188 -13.711 -23.719 1 98.69 196 GLY A O 1
ATOM 1533 N N . GLY A 1 197 ? 14.445 -15.156 -23.531 1 98.88 197 GLY A N 1
ATOM 1534 C CA . GLY A 1 197 ? 13.781 -14.68 -24.734 1 98.88 197 GLY A CA 1
ATOM 1535 C C . GLY A 1 197 ? 13.359 -13.227 -24.641 1 98.88 197 GLY A C 1
ATOM 1536 O O . GLY A 1 197 ? 13.5 -12.477 -25.625 1 98.88 197 GLY A O 1
ATOM 1537 N N . LEU A 1 198 ? 12.828 -12.789 -23.531 1 98.88 198 LEU A N 1
ATOM 1538 C CA . LEU A 1 198 ? 12.438 -11.391 -23.328 1 98.88 198 LEU A CA 1
ATOM 1539 C C . LEU A 1 198 ? 13.656 -10.477 -23.422 1 98.88 198 LEU A C 1
ATOM 1541 O O . LEU A 1 198 ? 13.578 -9.391 -23.984 1 98.88 198 LEU A O 1
ATOM 1545 N N . ILE A 1 199 ? 14.766 -10.922 -22.766 1 98.56 199 ILE A N 1
ATOM 1546 C CA . ILE A 1 199 ? 16 -10.141 -22.781 1 98.56 199 ILE A CA 1
ATOM 1547 C C . ILE A 1 199 ? 16.5 -9.977 -24.219 1 98.56 199 ILE A C 1
ATOM 1549 O O . ILE A 1 199 ? 16.906 -8.891 -24.625 1 98.56 199 ILE A O 1
ATOM 1553 N N . ALA A 1 200 ? 16.438 -11.047 -25 1 98.56 200 ALA A N 1
ATOM 1554 C CA . ALA A 1 200 ? 16.859 -10.984 -26.406 1 98.56 200 ALA A CA 1
ATOM 1555 C C . ALA A 1 200 ? 16.016 -9.984 -27.188 1 98.56 200 ALA A C 1
ATOM 1557 O O . ALA A 1 200 ? 16.547 -9.203 -27.984 1 98.56 200 ALA A O 1
ATOM 1558 N N . LEU A 1 201 ? 14.734 -9.992 -26.953 1 98.44 201 LEU A N 1
ATOM 1559 C CA . LEU A 1 201 ? 13.828 -9.086 -27.656 1 98.44 201 LEU A CA 1
ATOM 1560 C C . LEU A 1 201 ? 14.078 -7.641 -27.234 1 98.44 201 LEU A C 1
ATOM 1562 O O . LEU A 1 201 ? 14.062 -6.738 -28.078 1 98.44 201 LEU A O 1
ATOM 1566 N N . LYS A 1 202 ? 14.273 -7.438 -25.875 1 96.81 202 LYS A N 1
ATOM 1567 C CA . LYS A 1 202 ? 14.523 -6.07 -25.438 1 96.81 202 LYS A CA 1
ATOM 1568 C C . LYS A 1 202 ? 15.781 -5.504 -26.078 1 96.81 202 LYS A C 1
ATOM 1570 O O . LYS A 1 202 ? 15.828 -4.328 -26.453 1 96.81 202 LYS A O 1
ATOM 1575 N N . GLN A 1 203 ? 16.797 -6.32 -26.266 1 96.38 203 GLN A N 1
ATOM 1576 C CA . GLN A 1 203 ? 18.062 -5.891 -26.875 1 96.38 203 GLN A CA 1
ATOM 1577 C C . GLN A 1 203 ? 17.875 -5.613 -28.359 1 96.38 203 GLN A C 1
ATOM 1579 O O . GLN A 1 203 ? 18.344 -4.598 -28.875 1 96.38 203 GLN A O 1
ATOM 1584 N N . ARG A 1 204 ? 17.188 -6.453 -29.016 1 96.44 204 ARG A N 1
ATOM 1585 C CA . ARG A 1 204 ? 17 -6.355 -30.469 1 96.44 204 ARG A CA 1
ATOM 1586 C C . ARG A 1 204 ? 16.203 -5.113 -30.828 1 96.44 204 ARG A C 1
ATOM 1588 O O . ARG A 1 204 ? 16.469 -4.477 -31.859 1 96.44 204 ARG A O 1
ATOM 1595 N N . TYR A 1 205 ? 15.281 -4.703 -29.969 1 96.12 205 TYR A N 1
ATOM 1596 C CA . TYR A 1 205 ? 14.352 -3.65 -30.375 1 96.12 205 TYR A CA 1
ATOM 1597 C C . TYR A 1 205 ? 14.531 -2.414 -29.5 1 96.12 205 TYR A C 1
ATOM 1599 O O . TYR A 1 205 ? 13.758 -1.457 -29.594 1 96.12 205 TYR A O 1
ATOM 1607 N N . GLY A 1 206 ? 15.539 -2.48 -28.625 1 94.62 206 GLY A N 1
ATOM 1608 C CA . GLY A 1 206 ? 15.844 -1.324 -27.797 1 94.62 206 GLY A CA 1
ATOM 1609 C C . GLY A 1 206 ? 14.727 -0.973 -26.828 1 94.62 206 GLY A C 1
ATOM 1610 O O . GLY A 1 206 ? 14.328 0.189 -26.734 1 94.62 206 GLY A O 1
ATOM 1611 N N . ALA A 1 207 ? 14.156 -1.965 -26.141 1 96.75 207 ALA A N 1
ATOM 1612 C CA . ALA A 1 207 ? 13.039 -1.757 -25.219 1 96.75 207 ALA A CA 1
ATOM 1613 C C . ALA A 1 207 ? 13.5 -1.802 -23.766 1 96.75 207 ALA A C 1
ATOM 1615 O O . ALA A 1 207 ? 14.578 -2.332 -23.469 1 96.75 207 ALA A O 1
ATOM 1616 N N . PHE A 1 208 ? 12.812 -1.119 -22.906 1 98.06 208 PHE A N 1
ATOM 1617 C CA . PHE A 1 208 ? 12.945 -1.234 -21.453 1 98.06 208 PHE A CA 1
ATOM 1618 C C . PHE A 1 208 ? 12.203 -2.461 -20.938 1 98.06 208 PHE A C 1
ATOM 1620 O O . PHE A 1 208 ? 11.016 -2.641 -21.219 1 98.06 208 PHE A O 1
ATOM 1627 N N . LEU A 1 209 ? 12.883 -3.332 -20.203 1 98.56 209 LEU A N 1
ATOM 1628 C CA . LEU A 1 209 ? 12.273 -4.562 -19.719 1 98.56 209 LEU A CA 1
ATOM 1629 C C . LEU A 1 209 ? 11.953 -4.461 -18.219 1 98.56 209 LEU A C 1
ATOM 1631 O O . LEU A 1 209 ? 12.852 -4.262 -17.406 1 98.56 209 LEU A O 1
ATOM 1635 N N . TYR A 1 210 ? 10.648 -4.539 -17.875 1 98.81 210 TYR A N 1
ATOM 1636 C CA . TYR A 1 210 ? 10.117 -4.586 -16.531 1 98.81 210 TYR A CA 1
ATOM 1637 C C . TYR A 1 210 ? 9.609 -5.98 -16.188 1 98.81 210 TYR A C 1
ATOM 1639 O O . TYR A 1 210 ? 8.672 -6.477 -16.828 1 98.81 210 TYR A O 1
ATOM 1647 N N . LEU A 1 211 ? 10.219 -6.602 -15.156 1 98.88 211 LEU A N 1
ATOM 1648 C CA . LEU A 1 211 ? 9.797 -7.938 -14.75 1 98.88 211 LEU A CA 1
ATOM 1649 C C . LEU A 1 211 ? 9.273 -7.93 -13.32 1 98.88 211 LEU A C 1
ATOM 1651 O O . LEU A 1 211 ? 9.938 -7.43 -12.414 1 98.88 211 LEU A O 1
ATOM 1655 N N . ASP A 1 212 ? 8.078 -8.469 -13.109 1 98.88 212 ASP A N 1
ATOM 1656 C CA . ASP A 1 212 ? 7.516 -8.719 -11.781 1 98.88 212 ASP A CA 1
ATOM 1657 C C . ASP A 1 212 ? 7.828 -10.133 -11.312 1 98.88 212 ASP A C 1
ATOM 1659 O O . ASP A 1 212 ? 7.316 -11.109 -11.875 1 98.88 212 ASP A O 1
ATOM 1663 N N . GLU A 1 213 ? 8.57 -10.195 -10.203 1 98.56 213 GLU A N 1
ATOM 1664 C CA . GLU A 1 213 ? 9.023 -11.477 -9.68 1 98.56 213 GLU A CA 1
ATOM 1665 C C . GLU A 1 213 ? 8.367 -11.789 -8.336 1 98.56 213 GLU A C 1
ATOM 1667 O O . GLU A 1 213 ? 8.953 -12.469 -7.492 1 98.56 213 GLU A O 1
ATOM 1672 N N . ALA A 1 214 ? 7.18 -11.297 -8.094 1 98.69 214 ALA A N 1
ATOM 1673 C CA . ALA A 1 214 ? 6.508 -11.477 -6.809 1 98.69 214 ALA A CA 1
ATOM 1674 C C . ALA A 1 214 ? 6.363 -12.953 -6.461 1 98.69 214 ALA A C 1
ATOM 1676 O O . ALA A 1 214 ? 6.465 -13.336 -5.293 1 98.69 214 ALA A O 1
ATOM 1677 N N . HIS A 1 215 ? 6.152 -13.805 -7.5 1 98.69 215 HIS A N 1
ATOM 1678 C CA . HIS A 1 215 ? 5.902 -15.219 -7.25 1 98.69 215 HIS A CA 1
ATOM 1679 C C . HIS A 1 215 ? 7.156 -16.047 -7.492 1 98.69 215 HIS A C 1
ATOM 1681 O O . HIS A 1 215 ? 7.168 -17.25 -7.223 1 98.69 215 HIS A O 1
ATOM 1687 N N . ALA A 1 216 ? 8.234 -15.43 -7.988 1 98.75 216 ALA A N 1
ATOM 1688 C CA . ALA A 1 216 ? 9.461 -16.172 -8.281 1 98.75 216 ALA A CA 1
ATOM 1689 C C . ALA A 1 216 ? 10.445 -16.094 -7.121 1 98.75 216 ALA A C 1
ATOM 1691 O O . ALA A 1 216 ? 11.125 -17.078 -6.805 1 98.75 216 ALA A O 1
ATOM 1692 N N . THR A 1 217 ? 10.539 -14.898 -6.52 1 98.38 217 THR A N 1
ATOM 1693 C CA . THR A 1 217 ? 11.508 -14.688 -5.449 1 98.38 217 THR A CA 1
ATOM 1694 C C . THR A 1 217 ? 11.195 -15.586 -4.258 1 98.38 217 THR A C 1
ATOM 1696 O O . THR A 1 217 ? 10.039 -15.711 -3.846 1 98.38 217 THR A O 1
ATOM 1699 N N . GLY A 1 218 ? 12.188 -16.188 -3.666 1 98 218 GLY A N 1
ATOM 1700 C CA . GLY A 1 218 ? 12.062 -17.141 -2.576 1 98 218 GLY A CA 1
ATOM 1701 C C . GLY A 1 218 ? 12.211 -18.578 -3.025 1 98 218 GLY A C 1
ATOM 1702 O O . GLY A 1 218 ? 12.898 -19.375 -2.379 1 98 218 GLY A O 1
ATOM 1703 N N . VAL A 1 219 ? 11.648 -18.875 -4.309 1 97.38 219 VAL A N 1
ATOM 1704 C CA . VAL A 1 219 ? 11.5 -20.281 -4.629 1 97.38 219 VAL A CA 1
ATOM 1705 C C . VAL A 1 219 ? 12.25 -20.609 -5.918 1 97.38 219 VAL A C 1
ATOM 1707 O O . VAL A 1 219 ? 12.648 -21.75 -6.141 1 97.38 219 VAL A O 1
ATOM 1710 N N . LEU A 1 220 ? 12.492 -19.641 -6.793 1 98.25 220 LEU A N 1
ATOM 1711 C CA . LEU A 1 220 ? 13.125 -19.891 -8.078 1 98.25 220 LEU A CA 1
ATOM 1712 C C . LEU A 1 220 ? 14.391 -19.062 -8.25 1 98.25 220 LEU A C 1
ATOM 1714 O O . LEU A 1 220 ? 14.578 -18.062 -7.551 1 98.25 220 LEU A O 1
ATOM 1718 N N . GLY A 1 221 ? 15.242 -19.453 -9.195 1 97.38 221 GLY A N 1
ATOM 1719 C CA . GLY A 1 221 ? 16.453 -18.719 -9.531 1 97.38 221 GLY A CA 1
ATOM 1720 C C . GLY A 1 221 ? 17.609 -19 -8.602 1 97.38 221 GLY A C 1
ATOM 1721 O O . GLY A 1 221 ? 17.453 -19.719 -7.609 1 97.38 221 GLY A O 1
ATOM 1722 N N . PRO A 1 222 ? 18.781 -18.438 -8.914 1 96.5 222 PRO A N 1
ATOM 1723 C CA . PRO A 1 222 ? 19.953 -18.625 -8.062 1 96.5 222 PRO A CA 1
ATOM 1724 C C . PRO A 1 222 ? 19.703 -18.188 -6.617 1 96.5 222 PRO A C 1
ATOM 1726 O O . PRO A 1 222 ? 19.312 -17.047 -6.367 1 96.5 222 PRO A O 1
ATOM 1729 N N . ASP A 1 223 ? 19.828 -19.188 -5.75 1 96.94 223 ASP A N 1
ATOM 1730 C CA . ASP A 1 223 ? 19.703 -18.969 -4.312 1 96.94 223 ASP A CA 1
ATOM 1731 C C . ASP A 1 223 ? 18.312 -18.422 -3.961 1 96.94 223 ASP A C 1
ATOM 1733 O O . ASP A 1 223 ? 18.141 -17.797 -2.914 1 96.94 223 ASP A O 1
ATOM 1737 N N . GLY A 1 224 ? 17.344 -18.531 -4.836 1 98.19 224 GLY A N 1
ATOM 1738 C CA . GLY A 1 224 ? 15.969 -18.156 -4.551 1 98.19 224 GLY A CA 1
ATOM 1739 C C . GLY A 1 224 ? 15.664 -16.703 -4.848 1 98.19 224 GLY A C 1
ATOM 1740 O O . GLY A 1 224 ? 14.625 -16.188 -4.438 1 98.19 224 GLY A O 1
ATOM 1741 N N . PHE A 1 225 ? 16.531 -16 -5.523 1 98.56 225 PHE A N 1
ATOM 1742 C CA . PHE A 1 225 ? 16.375 -14.57 -5.703 1 98.56 225 PHE A CA 1
ATOM 1743 C C . PHE A 1 225 ? 15.633 -14.266 -7 1 98.56 225 PHE A C 1
ATOM 1745 O O . PHE A 1 225 ? 15.648 -13.133 -7.477 1 98.56 225 PHE A O 1
ATOM 1752 N N . GLY A 1 226 ? 14.93 -15.258 -7.609 1 98.25 226 GLY A N 1
ATOM 1753 C CA . GLY A 1 226 ? 14.094 -15.047 -8.781 1 98.25 226 GLY A CA 1
ATOM 1754 C C . GLY A 1 226 ? 14.789 -15.414 -10.078 1 98.25 226 GLY A C 1
ATOM 1755 O O . GLY A 1 226 ? 16 -15.609 -10.109 1 98.25 226 GLY A O 1
ATOM 1756 N N . LEU A 1 227 ? 14.062 -15.484 -11.141 1 98.56 227 LEU A N 1
ATOM 1757 C CA . LEU A 1 227 ? 14.539 -15.945 -12.445 1 98.56 227 LEU A CA 1
ATOM 1758 C C . LEU A 1 227 ? 15.469 -14.906 -13.078 1 98.56 227 LEU A C 1
ATOM 1760 O O . LEU A 1 227 ? 16.438 -15.266 -13.75 1 98.56 227 LEU A O 1
ATOM 1764 N N . ALA A 1 228 ? 15.219 -13.664 -12.805 1 98.06 228 ALA A N 1
ATOM 1765 C CA . ALA A 1 228 ? 16 -12.586 -13.406 1 98.06 228 ALA A CA 1
ATOM 1766 C C . ALA A 1 228 ? 17.422 -12.586 -12.859 1 98.06 228 ALA A C 1
ATOM 1768 O O . ALA A 1 228 ? 18.344 -12.094 -13.516 1 98.06 228 ALA A O 1
ATOM 1769 N N . ALA A 1 229 ? 17.594 -13.164 -11.68 1 97.69 229 ALA A N 1
ATOM 1770 C CA . ALA A 1 229 ? 18.906 -13.164 -11.031 1 97.69 229 ALA A CA 1
ATOM 1771 C C . ALA A 1 229 ? 19.906 -14 -11.82 1 97.69 229 ALA A C 1
ATOM 1773 O O . ALA A 1 229 ? 21.125 -13.867 -11.633 1 97.69 229 ALA A O 1
ATOM 1774 N N . ALA A 1 230 ? 19.438 -14.867 -12.703 1 97.62 230 ALA A N 1
ATOM 1775 C CA . ALA A 1 230 ? 20.297 -15.648 -13.578 1 97.62 230 ALA A CA 1
ATOM 1776 C C . ALA A 1 230 ? 20.891 -14.781 -14.68 1 97.62 230 ALA A C 1
ATOM 1778 O O . ALA A 1 230 ? 21.844 -15.188 -15.359 1 97.62 230 ALA A O 1
ATOM 1779 N N . TYR A 1 231 ? 20.344 -13.602 -14.875 1 97.44 231 TYR A N 1
ATOM 1780 C CA . TYR A 1 231 ? 20.781 -12.664 -15.906 1 97.44 231 TYR A CA 1
ATOM 1781 C C . TYR A 1 231 ? 21.141 -11.312 -15.289 1 97.44 231 TYR A C 1
ATOM 1783 O O . TYR A 1 231 ? 20.562 -10.281 -15.648 1 97.44 231 TYR A O 1
ATOM 1791 N N . PRO A 1 232 ? 22.141 -11.32 -14.438 1 94.69 232 PRO A N 1
ATOM 1792 C CA . PRO A 1 232 ? 22.469 -10.102 -13.703 1 94.69 232 PRO A CA 1
ATOM 1793 C C . PRO A 1 232 ? 22.75 -8.914 -14.625 1 94.69 232 PRO A C 1
ATOM 1795 O O . PRO A 1 232 ? 23.531 -9.023 -15.562 1 94.69 232 PRO A O 1
ATOM 1798 N N . GLY A 1 233 ? 22 -7.859 -14.352 1 92.94 233 GLY A N 1
ATOM 1799 C CA . GLY A 1 233 ? 22.25 -6.609 -15.055 1 92.94 233 GLY A CA 1
ATOM 1800 C C . GLY A 1 233 ? 21.562 -6.539 -16.406 1 92.94 233 GLY A C 1
ATOM 1801 O O . GLY A 1 233 ? 21.672 -5.535 -17.109 1 92.94 233 GLY A O 1
ATOM 1802 N N . GLN A 1 234 ? 20.812 -7.539 -16.781 1 96.5 234 GLN A N 1
ATOM 1803 C CA . GLN A 1 234 ? 20.266 -7.578 -18.125 1 96.5 234 GLN A CA 1
ATOM 1804 C C . GLN A 1 234 ? 18.797 -7.168 -18.141 1 96.5 234 GLN A C 1
ATOM 1806 O O . GLN A 1 234 ? 18.203 -7.008 -19.203 1 96.5 234 GLN A O 1
ATOM 1811 N N . VAL A 1 235 ? 18.234 -7.055 -17.016 1 98 235 VAL A N 1
ATOM 1812 C CA . VAL A 1 235 ? 16.859 -6.566 -16.875 1 98 235 VAL A CA 1
ATOM 1813 C C . VAL A 1 235 ? 16.875 -5.145 -16.312 1 98 235 VAL A C 1
ATOM 1815 O O . VAL A 1 235 ? 17.625 -4.852 -15.375 1 98 235 VAL A O 1
ATOM 1818 N N . ASP A 1 236 ? 16.094 -4.227 -16.891 1 98.12 236 ASP A N 1
ATOM 1819 C CA . ASP A 1 236 ? 16.172 -2.822 -16.5 1 98.12 236 ASP A CA 1
ATOM 1820 C C . ASP A 1 236 ? 15.602 -2.607 -15.094 1 98.12 236 ASP A C 1
ATOM 1822 O O . ASP A 1 236 ? 16.141 -1.824 -14.32 1 98.12 236 ASP A O 1
ATOM 1826 N N . LEU A 1 237 ? 14.516 -3.279 -14.828 1 98.69 237 LEU A N 1
ATOM 1827 C CA . LEU A 1 237 ? 13.922 -3.186 -13.5 1 98.69 237 LEU A CA 1
ATOM 1828 C C . LEU A 1 237 ? 13.203 -4.48 -13.133 1 98.69 237 LEU A C 1
ATOM 1830 O O . LEU A 1 237 ? 12.445 -5.023 -13.93 1 98.69 237 LEU A O 1
ATOM 1834 N N . VAL A 1 238 ? 13.5 -4.98 -11.93 1 98.81 238 VAL A N 1
ATOM 1835 C CA . VAL A 1 238 ? 12.828 -6.148 -11.375 1 98.81 238 VAL A CA 1
ATOM 1836 C C . VAL A 1 238 ? 12.047 -5.75 -10.125 1 98.81 238 VAL A C 1
ATOM 1838 O O . VAL A 1 238 ? 12.602 -5.152 -9.203 1 98.81 238 VAL A O 1
ATOM 1841 N N . MET A 1 239 ? 10.781 -6.016 -10.164 1 98.88 239 MET A N 1
ATOM 1842 C CA . MET A 1 239 ? 9.945 -5.844 -8.984 1 98.88 239 MET A CA 1
ATOM 1843 C C . MET A 1 239 ? 9.75 -7.168 -8.25 1 98.88 239 MET A C 1
ATOM 1845 O O . MET A 1 239 ? 9.562 -8.211 -8.883 1 98.88 239 MET A O 1
ATOM 1849 N N . GLY A 1 240 ? 9.828 -7.145 -6.918 1 98.69 240 GLY A N 1
ATOM 1850 C CA . GLY A 1 240 ? 9.547 -8.312 -6.094 1 98.69 240 GLY A CA 1
ATOM 1851 C C . GLY A 1 240 ? 8.82 -7.965 -4.805 1 98.69 240 GLY A C 1
ATOM 1852 O O . GLY A 1 240 ? 8.562 -6.789 -4.527 1 98.69 240 GLY A O 1
ATOM 1853 N N . THR A 1 241 ? 8.383 -9.023 -4.062 1 98.69 241 THR A N 1
ATOM 1854 C CA . THR A 1 241 ? 7.664 -8.781 -2.816 1 98.69 241 THR A CA 1
ATOM 1855 C C . THR A 1 241 ? 8.281 -9.578 -1.672 1 98.69 241 THR A C 1
ATOM 1857 O O . THR A 1 241 ? 9.008 -10.555 -1.906 1 98.69 241 THR A O 1
ATOM 1860 N N . PHE A 1 242 ? 8.023 -9.133 -0.49 1 98.81 242 PHE A N 1
ATOM 1861 C CA . PHE A 1 242 ? 8.367 -9.867 0.722 1 98.81 242 PHE A CA 1
ATOM 1862 C C . PHE A 1 242 ? 7.156 -10.617 1.266 1 98.81 242 PHE A C 1
ATOM 1864 O O . PHE A 1 242 ? 7.27 -11.359 2.246 1 98.81 242 PHE A O 1
ATOM 1871 N N . SER A 1 243 ? 6.023 -10.523 0.61 1 98.56 243 SER A N 1
ATOM 1872 C CA . SER A 1 243 ? 4.754 -10.938 1.199 1 98.56 243 SER A CA 1
ATOM 1873 C C . SER A 1 243 ? 4.375 -12.352 0.763 1 98.56 243 SER A C 1
ATOM 1875 O O . SER A 1 243 ? 3.299 -12.844 1.109 1 98.56 243 SER A O 1
ATOM 1877 N N . LYS A 1 244 ? 5.164 -13.016 -0.055 1 98.38 244 LYS A N 1
ATOM 1878 C CA . LYS A 1 244 ? 4.895 -14.352 -0.574 1 98.38 244 LYS A CA 1
ATOM 1879 C C . LYS A 1 244 ? 6.012 -15.328 -0.198 1 98.38 244 LYS A C 1
ATOM 1881 O O . LYS A 1 244 ? 6.148 -15.695 0.969 1 98.38 244 LYS A O 1
ATOM 1886 N N . GLY A 1 245 ? 6.902 -15.609 -1.036 1 98.5 245 GLY A N 1
ATOM 1887 C CA . GLY A 1 245 ? 7.977 -16.562 -0.78 1 98.5 245 GLY A CA 1
ATOM 1888 C C . GLY A 1 245 ? 8.883 -16.141 0.365 1 98.5 245 GLY A C 1
ATOM 1889 O O . GLY A 1 245 ? 9.555 -16.969 0.968 1 98.5 245 GLY A O 1
ATOM 1890 N N . LEU A 1 246 ? 8.828 -14.852 0.731 1 98.69 246 LEU A N 1
ATOM 1891 C CA . LEU A 1 246 ? 9.734 -14.352 1.765 1 98.69 246 LEU A CA 1
ATOM 1892 C C . LEU A 1 246 ? 9 -14.203 3.096 1 98.69 246 LEU A C 1
ATOM 1894 O O . LEU A 1 246 ? 9.586 -13.75 4.082 1 98.69 246 LEU A O 1
ATOM 1898 N N . GLY A 1 247 ? 7.777 -14.484 3.197 1 98.56 247 GLY A N 1
ATOM 1899 C CA . GLY A 1 247 ? 7.055 -14.812 4.418 1 98.56 247 GLY A CA 1
ATOM 1900 C C . GLY A 1 247 ? 6.605 -13.586 5.188 1 98.56 247 GLY A C 1
ATOM 1901 O O . GLY A 1 247 ? 6.062 -13.703 6.289 1 98.56 247 GLY A O 1
ATOM 1902 N N . GLY A 1 248 ? 6.848 -12.398 4.672 1 98.62 248 GLY A N 1
ATOM 1903 C CA . GLY A 1 248 ? 6.527 -11.188 5.402 1 98.62 248 GLY A CA 1
ATOM 1904 C C . GLY A 1 248 ? 5.551 -10.281 4.668 1 98.62 248 GLY A C 1
ATOM 1905 O O . GLY A 1 248 ? 4.484 -10.734 4.242 1 98.62 248 GLY A O 1
ATOM 1906 N N . PHE A 1 249 ? 5.859 -9.039 4.555 1 98.81 249 PHE A N 1
ATOM 1907 C CA . PHE A 1 249 ? 5.082 -7.988 3.916 1 98.81 249 PHE A CA 1
ATOM 1908 C C . PHE A 1 249 ? 5.996 -6.934 3.301 1 98.81 249 PHE A C 1
ATOM 1910 O O . PHE A 1 249 ? 7.102 -6.703 3.793 1 98.81 249 PHE A O 1
ATOM 1917 N N . GLY A 1 250 ? 5.535 -6.328 2.246 1 98.69 250 GLY A N 1
ATOM 1918 C CA . GLY A 1 250 ? 6.332 -5.309 1.576 1 98.69 250 GLY A CA 1
ATOM 1919 C C . GLY A 1 250 ? 6.754 -5.711 0.176 1 98.69 250 GLY A C 1
ATOM 1920 O O . GLY A 1 250 ? 6.398 -6.789 -0.303 1 98.69 250 GLY A O 1
ATOM 1921 N N . ALA A 1 251 ? 7.484 -4.82 -0.493 1 98.88 251 ALA A N 1
ATOM 1922 C CA . ALA A 1 251 ? 7.957 -5.027 -1.86 1 98.88 251 ALA A CA 1
ATOM 1923 C C . ALA A 1 251 ? 9.281 -4.305 -2.1 1 98.88 251 ALA A C 1
ATOM 1925 O O . ALA A 1 251 ? 9.844 -3.711 -1.179 1 98.88 251 ALA A O 1
ATOM 1926 N N . TYR A 1 252 ? 9.836 -4.504 -3.248 1 98.88 252 TYR A N 1
ATOM 1927 C CA . TYR A 1 252 ? 11.062 -3.822 -3.654 1 98.88 252 TYR A CA 1
ATOM 1928 C C . TYR A 1 252 ? 11.164 -3.746 -5.172 1 98.88 252 TYR A C 1
ATOM 1930 O O . TYR A 1 252 ? 10.445 -4.453 -5.887 1 98.88 252 TYR A O 1
ATOM 1938 N N . VAL A 1 253 ? 11.977 -2.844 -5.605 1 98.88 253 VAL A N 1
ATOM 1939 C CA . VAL A 1 253 ? 12.461 -2.879 -6.98 1 98.88 253 VAL A CA 1
ATOM 1940 C C . VAL A 1 253 ? 13.992 -2.896 -6.984 1 98.88 253 VAL A C 1
ATOM 1942 O O . VAL A 1 253 ? 14.625 -2.355 -6.078 1 98.88 253 VAL A O 1
ATOM 1945 N N . THR A 1 254 ? 14.578 -3.566 -7.918 1 98.69 254 THR A N 1
ATOM 1946 C CA . THR A 1 254 ? 16 -3.523 -8.211 1 98.69 254 THR A CA 1
ATOM 1947 C C . THR A 1 254 ? 16.266 -2.936 -9.594 1 98.69 254 THR A C 1
ATOM 1949 O O . THR A 1 254 ? 15.484 -3.168 -10.523 1 98.69 254 THR A O 1
ATOM 1952 N N . CYS A 1 255 ? 17.281 -2.133 -9.727 1 98.31 255 CYS A N 1
ATOM 1953 C CA . CYS A 1 255 ? 17.547 -1.372 -10.945 1 98.31 255 CYS A CA 1
ATOM 1954 C C . CYS A 1 255 ? 18.922 -0.7 -10.875 1 98.31 255 CYS A C 1
ATOM 1956 O O . CYS A 1 255 ? 19.766 -1.072 -10.047 1 98.31 255 CYS A O 1
ATOM 1958 N N . SER A 1 256 ? 19.203 0.183 -11.844 1 97.5 256 SER A N 1
ATOM 1959 C CA . SER A 1 256 ? 20.422 0.967 -11.828 1 97.5 256 SER A CA 1
ATOM 1960 C C . SER A 1 256 ? 20.375 2.066 -10.773 1 97.5 256 SER A C 1
ATOM 1962 O O . SER A 1 256 ? 19.297 2.404 -10.273 1 97.5 256 SER A O 1
ATOM 1964 N N . HIS A 1 257 ? 21.547 2.592 -10.43 1 97 257 HIS A N 1
ATOM 1965 C CA . HIS A 1 257 ? 21.625 3.711 -9.5 1 97 257 HIS A CA 1
ATOM 1966 C C . HIS A 1 257 ? 20.828 4.906 -10.008 1 97 257 HIS A C 1
ATOM 1968 O O . HIS A 1 257 ? 20.125 5.559 -9.234 1 97 257 HIS A O 1
ATOM 1974 N N . ALA A 1 258 ? 20.922 5.16 -11.266 1 96.19 258 ALA A N 1
ATOM 1975 C CA . ALA A 1 258 ? 20.234 6.297 -11.867 1 96.19 258 ALA A CA 1
ATOM 1976 C C . ALA A 1 258 ? 18.719 6.125 -11.797 1 96.19 258 ALA A C 1
ATOM 1978 O O . ALA A 1 258 ? 18 7.078 -11.508 1 96.19 258 ALA A O 1
ATOM 1979 N N . LEU A 1 259 ? 18.25 4.961 -12.07 1 97.69 259 LEU A N 1
ATOM 1980 C CA . LEU A 1 259 ? 16.812 4.688 -12.031 1 97.69 259 LEU A CA 1
ATOM 1981 C C . LEU A 1 259 ? 16.297 4.758 -10.602 1 97.69 259 LEU A C 1
ATOM 1983 O O . LEU A 1 259 ? 15.188 5.246 -10.367 1 97.69 259 LEU A O 1
ATOM 1987 N N . ARG A 1 260 ? 17.062 4.23 -9.625 1 98.31 260 ARG A N 1
ATOM 1988 C CA . ARG A 1 260 ? 16.688 4.352 -8.227 1 98.31 260 ARG A CA 1
ATOM 1989 C C . ARG A 1 260 ? 16.5 5.816 -7.832 1 98.31 260 ARG A C 1
ATOM 1991 O O . ARG A 1 260 ? 15.531 6.172 -7.172 1 98.31 260 ARG A O 1
ATOM 1998 N N . ALA A 1 261 ? 17.469 6.645 -8.234 1 97.81 261 ALA A N 1
ATOM 1999 C CA . ALA A 1 261 ? 17.391 8.07 -7.938 1 97.81 261 ALA A CA 1
ATOM 2000 C C . ALA A 1 261 ? 16.156 8.703 -8.562 1 97.81 261 ALA A C 1
ATOM 2002 O O . ALA A 1 261 ? 15.477 9.516 -7.93 1 97.81 261 ALA A O 1
ATOM 2003 N N . TYR A 1 262 ? 15.867 8.312 -9.773 1 98.06 262 TYR A N 1
ATOM 2004 C CA . TYR A 1 262 ? 14.688 8.812 -10.469 1 98.06 262 TYR A CA 1
ATOM 2005 C C . TYR A 1 262 ? 13.414 8.438 -9.711 1 98.06 262 TYR A C 1
ATOM 2007 O O . TYR A 1 262 ? 12.547 9.289 -9.492 1 98.06 262 TYR A O 1
ATOM 2015 N N . LEU A 1 263 ? 13.297 7.184 -9.289 1 98.56 263 LEU A N 1
ATOM 2016 C CA . LEU A 1 263 ? 12.094 6.699 -8.617 1 98.56 263 LEU A CA 1
ATOM 2017 C C . LEU A 1 263 ? 11.906 7.395 -7.273 1 98.56 263 LEU A C 1
ATOM 2019 O O . LEU A 1 263 ? 10.773 7.723 -6.895 1 98.56 263 LEU A O 1
ATOM 2023 N N . ILE A 1 264 ? 12.977 7.629 -6.512 1 97.75 264 ILE A N 1
ATOM 2024 C CA . ILE A 1 264 ? 12.922 8.336 -5.238 1 97.75 264 ILE A CA 1
ATOM 2025 C C . ILE A 1 264 ? 12.32 9.727 -5.445 1 97.75 264 ILE A C 1
ATOM 2027 O O . ILE A 1 264 ? 11.594 10.227 -4.586 1 97.75 264 ILE A O 1
ATOM 2031 N N . ASN A 1 265 ? 12.516 10.281 -6.633 1 96.19 265 ASN A N 1
ATOM 2032 C CA . ASN A 1 265 ? 12.109 11.656 -6.898 1 96.19 265 ASN A CA 1
ATOM 2033 C C . ASN A 1 265 ? 10.812 11.711 -7.699 1 96.19 265 ASN A C 1
ATOM 2035 O O . ASN A 1 265 ? 10.273 12.797 -7.941 1 96.19 265 ASN A O 1
ATOM 2039 N N . ARG A 1 266 ? 10.234 10.531 -8.102 1 96.5 266 ARG A N 1
ATOM 2040 C CA . ARG A 1 266 ? 9.125 10.656 -9.039 1 96.5 266 ARG A CA 1
ATOM 2041 C C . ARG A 1 266 ? 8.023 9.656 -8.711 1 96.5 266 ARG A C 1
ATOM 2043 O O . ARG A 1 266 ? 6.859 9.867 -9.062 1 96.5 266 ARG A O 1
ATOM 2050 N N . ALA A 1 267 ? 8.312 8.562 -8.07 1 97.31 267 ALA A N 1
ATOM 2051 C CA . ALA A 1 267 ? 7.305 7.547 -7.773 1 97.31 267 ALA A CA 1
ATOM 2052 C C . ALA A 1 267 ? 6.395 7.996 -6.629 1 97.31 267 ALA A C 1
ATOM 2054 O O . ALA A 1 267 ? 6.797 7.973 -5.465 1 97.31 267 ALA A O 1
ATOM 2055 N N . GLY A 1 268 ? 5.176 8.297 -6.922 1 95.25 268 GLY A N 1
ATOM 2056 C CA . GLY A 1 268 ? 4.25 8.891 -5.973 1 95.25 268 GLY A CA 1
ATOM 2057 C C . GLY A 1 268 ? 4.023 8.039 -4.742 1 95.25 268 GLY A C 1
ATOM 2058 O O . GLY A 1 268 ? 4.016 8.547 -3.617 1 95.25 268 GLY A O 1
ATOM 2059 N N . GLY A 1 269 ? 3.82 6.734 -4.945 1 96.12 269 GLY A N 1
ATOM 2060 C CA . GLY A 1 269 ? 3.555 5.836 -3.832 1 96.12 269 GLY A CA 1
ATOM 2061 C C . GLY A 1 269 ? 4.734 5.684 -2.891 1 96.12 269 GLY A C 1
ATOM 2062 O O . GLY A 1 269 ? 4.59 5.172 -1.78 1 96.12 269 GLY A O 1
ATOM 2063 N N . PHE A 1 270 ? 5.957 6.148 -3.32 1 97.62 270 PHE A N 1
ATOM 2064 C CA . PHE A 1 270 ? 7.137 6.211 -2.467 1 97.62 270 PHE A CA 1
ATOM 2065 C C . PHE A 1 270 ? 7.211 7.551 -1.747 1 97.62 270 PHE A C 1
ATOM 2067 O O . PHE A 1 270 ? 7.453 7.602 -0.539 1 97.62 270 PHE A O 1
ATOM 2074 N N . ILE A 1 271 ? 6.965 8.609 -2.451 1 95.38 271 ILE A N 1
ATOM 2075 C CA . ILE A 1 271 ? 7.129 9.984 -1.981 1 95.38 271 ILE A CA 1
ATOM 2076 C C . ILE A 1 271 ? 6.055 10.312 -0.947 1 95.38 271 ILE A C 1
ATOM 2078 O O . ILE A 1 271 ? 6.34 10.938 0.077 1 95.38 271 ILE A O 1
ATOM 2082 N N . TYR A 1 272 ? 4.816 9.805 -1.16 1 94.69 272 TYR A N 1
ATOM 2083 C CA . TYR A 1 272 ? 3.676 10.328 -0.419 1 94.69 272 TYR A CA 1
ATOM 2084 C C . TYR A 1 272 ? 3.045 9.242 0.447 1 94.69 272 TYR A C 1
ATOM 2086 O O . TYR A 1 272 ? 1.828 9.227 0.649 1 94.69 272 TYR A O 1
ATOM 2094 N N . SER A 1 273 ? 3.814 8.312 0.88 1 96.75 273 SER A N 1
ATOM 2095 C CA . SER A 1 273 ? 3.312 7.242 1.74 1 96.75 273 SER A CA 1
ATOM 2096 C C . SER A 1 273 ? 4.227 7.023 2.941 1 96.75 273 SER A C 1
ATOM 2098 O O . SER A 1 273 ? 5.453 7.066 2.812 1 96.75 273 SER A O 1
ATOM 2100 N N . THR A 1 274 ? 3.58 6.852 4.066 1 97.88 274 THR A N 1
ATOM 2101 C CA . THR A 1 274 ? 4.355 6.492 5.25 1 97.88 274 THR A CA 1
ATOM 2102 C C . THR A 1 274 ? 5.137 5.203 5.016 1 97.88 274 THR A C 1
ATOM 2104 O O . THR A 1 274 ? 4.625 4.266 4.402 1 97.88 274 THR A O 1
ATOM 2107 N N . ALA A 1 275 ? 6.375 5.156 5.5 1 98.38 275 ALA A N 1
ATOM 2108 C CA . ALA A 1 275 ? 7.266 4.02 5.301 1 98.38 275 ALA A CA 1
ATOM 2109 C C . ALA A 1 275 ? 6.84 2.832 6.16 1 98.38 275 ALA A C 1
ATOM 2111 O O . ALA A 1 275 ? 6 2.975 7.051 1 98.38 275 ALA A O 1
ATOM 2112 N N . LEU A 1 276 ? 7.395 1.646 5.891 1 98.81 276 LEU A N 1
ATOM 2113 C CA . LEU A 1 276 ? 7.102 0.398 6.586 1 98.81 276 LEU A CA 1
ATOM 2114 C C . LEU A 1 276 ? 7.578 0.457 8.031 1 98.81 276 LEU A C 1
ATOM 2116 O O . LEU A 1 276 ? 8.594 1.098 8.328 1 98.81 276 LEU A O 1
ATOM 2120 N N . PRO A 1 277 ? 6.906 -0.208 8.93 1 98.56 277 PRO A N 1
ATOM 2121 C CA . PRO A 1 277 ? 7.301 -0.201 10.336 1 98.56 277 PRO A CA 1
ATOM 2122 C C . PRO A 1 277 ? 8.484 -1.122 10.625 1 98.56 277 PRO A C 1
ATOM 2124 O O . PRO A 1 277 ? 8.758 -2.041 9.852 1 98.56 277 PRO A O 1
ATOM 2127 N N . PRO A 1 278 ? 9.148 -0.97 11.773 1 98.56 278 PRO A N 1
ATOM 2128 C CA . PRO A 1 278 ? 10.359 -1.709 12.125 1 98.56 278 PRO A CA 1
ATOM 2129 C C . PRO A 1 278 ? 10.148 -3.221 12.141 1 98.56 278 PRO A C 1
ATOM 2131 O O . PRO A 1 278 ? 11.016 -3.975 11.688 1 98.56 278 PRO A O 1
ATOM 2134 N N . GLY A 1 279 ? 9.023 -3.697 12.688 1 98.88 279 GLY A N 1
ATOM 2135 C CA . GLY A 1 279 ? 8.789 -5.129 12.742 1 98.88 279 GLY A CA 1
ATOM 2136 C C . GLY A 1 279 ? 8.773 -5.785 11.375 1 98.88 279 GLY A C 1
ATOM 2137 O O . GLY A 1 279 ? 9.312 -6.879 11.195 1 98.88 279 GLY A O 1
ATOM 2138 N N . VAL A 1 280 ? 8.148 -5.129 10.375 1 98.94 280 VAL A N 1
ATOM 2139 C CA . VAL A 1 280 ? 8.109 -5.621 9 1 98.94 280 VAL A CA 1
ATOM 2140 C C . VAL A 1 280 ? 9.523 -5.672 8.43 1 98.94 280 VAL A C 1
ATOM 2142 O O . VAL A 1 280 ? 9.898 -6.652 7.781 1 98.94 280 VAL A O 1
ATOM 2145 N N . LEU A 1 281 ? 10.32 -4.641 8.719 1 98.88 281 LEU A N 1
ATOM 2146 C CA . LEU A 1 281 ? 11.695 -4.59 8.242 1 98.88 281 LEU A CA 1
ATOM 2147 C C . LEU A 1 281 ? 12.523 -5.715 8.859 1 98.88 281 LEU A C 1
ATOM 2149 O O . LEU A 1 281 ? 13.391 -6.289 8.195 1 98.88 281 LEU A O 1
ATOM 2153 N N . GLY A 1 282 ? 12.273 -5.973 10.125 1 98.94 282 GLY A N 1
ATOM 2154 C CA . GLY A 1 282 ? 12.969 -7.074 10.773 1 98.94 282 GLY A CA 1
ATOM 2155 C C . GLY A 1 282 ? 12.734 -8.406 10.086 1 98.94 282 GLY A C 1
ATOM 2156 O O . GLY A 1 282 ? 13.672 -9.172 9.867 1 98.94 282 GLY A O 1
ATOM 2157 N N . ALA A 1 283 ? 11.492 -8.695 9.734 1 98.94 283 ALA A N 1
ATOM 2158 C CA . ALA A 1 283 ? 11.156 -9.922 9.016 1 98.94 283 ALA A CA 1
ATOM 2159 C C . ALA A 1 283 ? 11.828 -9.961 7.645 1 98.94 283 ALA A C 1
ATOM 2161 O O . ALA A 1 283 ? 12.305 -11.016 7.207 1 98.94 283 ALA A O 1
ATOM 2162 N N . MET A 1 284 ? 11.883 -8.797 6.938 1 98.88 284 MET A N 1
ATOM 2163 C CA . MET A 1 284 ? 12.539 -8.711 5.641 1 98.88 284 MET A CA 1
ATOM 2164 C C . MET A 1 284 ? 14.008 -9.102 5.75 1 98.88 284 MET A C 1
ATOM 2166 O O . MET A 1 284 ? 14.508 -9.906 4.961 1 98.88 284 MET A O 1
ATOM 2170 N N . ASP A 1 285 ? 14.633 -8.492 6.727 1 98.88 285 ASP A N 1
ATOM 2171 C CA . ASP A 1 285 ? 16.062 -8.719 6.934 1 98.88 285 ASP A CA 1
ATOM 2172 C C . ASP A 1 285 ? 16.344 -10.188 7.211 1 98.88 285 ASP A C 1
ATOM 2174 O O . ASP A 1 285 ? 17.281 -10.758 6.637 1 98.88 285 ASP A O 1
ATOM 2178 N N . ALA A 1 286 ? 15.578 -10.789 8.094 1 98.94 286 ALA A N 1
ATOM 2179 C CA . ALA A 1 286 ? 15.758 -12.188 8.469 1 98.94 286 ALA A CA 1
ATOM 2180 C C . ALA A 1 286 ? 15.539 -13.102 7.262 1 98.94 286 ALA A C 1
ATOM 2182 O O . ALA A 1 286 ? 16.281 -14.07 7.066 1 98.94 286 ALA A O 1
ATOM 2183 N N . ALA A 1 287 ? 14.547 -12.859 6.457 1 98.88 287 ALA A N 1
ATOM 2184 C CA . ALA A 1 287 ? 14.25 -13.68 5.285 1 98.88 287 ALA A CA 1
ATOM 2185 C C . ALA A 1 287 ? 15.414 -13.664 4.297 1 98.88 287 ALA A C 1
ATOM 2187 O O . ALA A 1 287 ? 15.805 -14.703 3.768 1 98.88 287 ALA A O 1
ATOM 2188 N N . LEU A 1 288 ? 15.945 -12.461 4.059 1 98.81 288 LEU A N 1
ATOM 2189 C CA . LEU A 1 288 ? 17.031 -12.32 3.102 1 98.81 288 LEU A CA 1
ATOM 2190 C C . LEU A 1 288 ? 18.297 -13 3.621 1 98.81 288 LEU A C 1
ATOM 2192 O O . LEU A 1 288 ? 19.109 -13.5 2.836 1 98.81 288 LEU A O 1
ATOM 2196 N N . GLU A 1 289 ? 18.484 -12.992 4.91 1 98.38 289 GLU A N 1
ATOM 2197 C CA . GLU A 1 289 ? 19.609 -13.695 5.523 1 98.38 289 GLU A CA 1
ATOM 2198 C C . GLU A 1 289 ? 19.484 -15.203 5.312 1 98.38 289 GLU A C 1
ATOM 2200 O O . GLU A 1 289 ? 20.484 -15.875 5.039 1 98.38 289 GLU A O 1
ATOM 2205 N N . LEU A 1 290 ? 18.328 -15.773 5.348 1 98.5 290 LEU A N 1
ATOM 2206 C CA . LEU A 1 290 ? 18.078 -17.203 5.32 1 98.5 290 LEU A CA 1
ATOM 2207 C C . LEU A 1 290 ? 18.094 -17.734 3.891 1 98.5 290 LEU A C 1
ATOM 2209 O O . LEU A 1 290 ? 18.5 -18.875 3.652 1 98.5 290 LEU A O 1
ATOM 2213 N N . LEU A 1 291 ? 17.703 -16.953 2.977 1 97.81 291 LEU A N 1
ATOM 2214 C CA . LEU A 1 291 ? 17.328 -17.391 1.636 1 97.81 291 LEU A CA 1
ATOM 2215 C C . LEU A 1 291 ? 18.469 -18.156 0.975 1 97.81 291 LEU A C 1
ATOM 2217 O O . LEU A 1 291 ? 18.25 -19.25 0.437 1 97.81 291 LEU A O 1
ATOM 2221 N N . PRO A 1 292 ? 19.703 -17.703 1.032 1 97.25 292 PRO A N 1
ATOM 2222 C CA . PRO A 1 292 ? 20.797 -18.422 0.381 1 97.25 292 PRO A CA 1
ATOM 2223 C C . PRO A 1 292 ? 21.062 -19.797 1.006 1 97.25 292 PRO A C 1
ATOM 2225 O O . PRO A 1 292 ? 21.609 -20.688 0.35 1 97.25 292 PRO A O 1
ATOM 2228 N N . GLN A 1 293 ? 20.609 -20.031 2.182 1 97.88 293 GLN A N 1
ATOM 2229 C CA . GLN A 1 293 ? 20.891 -21.266 2.912 1 97.88 293 GLN A CA 1
ATOM 2230 C C . GLN A 1 293 ? 19.75 -22.266 2.738 1 97.88 293 GLN A C 1
ATOM 2232 O O . GLN A 1 293 ? 19.828 -23.391 3.234 1 97.88 293 GLN A O 1
ATOM 2237 N N . MET A 1 294 ? 18.812 -21.953 1.899 1 98.25 294 MET A N 1
ATOM 2238 C CA . MET A 1 294 ? 17.594 -22.75 1.867 1 98.25 294 MET A CA 1
ATOM 2239 C C . MET A 1 294 ? 17.516 -23.547 0.571 1 98.25 294 MET A C 1
ATOM 2241 O O . MET A 1 294 ? 16.406 -23.828 0.086 1 98.25 294 MET A O 1
ATOM 2245 N N . GLY A 1 295 ? 18.609 -23.922 0.062 1 98.06 295 GLY A N 1
ATOM 2246 C CA . GLY A 1 295 ? 18.641 -24.672 -1.189 1 98.06 295 GLY A CA 1
ATOM 2247 C C . GLY A 1 295 ? 17.891 -25.984 -1.119 1 98.06 295 GLY A C 1
ATOM 2248 O O . GLY A 1 295 ? 17.141 -26.328 -2.035 1 98.06 295 GLY A O 1
ATOM 2249 N N . GLU A 1 296 ? 18.078 -26.75 -0.068 1 98.19 296 GLU A N 1
ATOM 2250 C CA . GLU A 1 296 ? 17.422 -28.047 0.092 1 98.19 296 GLU A CA 1
ATOM 2251 C C . GLU A 1 296 ? 15.914 -27.891 0.232 1 98.19 296 GLU A C 1
ATOM 2253 O O . GLU A 1 296 ? 15.148 -28.703 -0.299 1 98.19 296 GLU A O 1
ATOM 2258 N N . VAL A 1 297 ? 15.531 -26.906 0.958 1 97.94 297 VAL A N 1
ATOM 2259 C CA . VAL A 1 297 ? 14.117 -26.625 1.155 1 97.94 297 VAL A CA 1
ATOM 2260 C C . VAL A 1 297 ? 13.461 -26.297 -0.186 1 97.94 297 VAL A C 1
ATOM 2262 O O . VAL A 1 297 ? 12.391 -26.812 -0.5 1 97.94 297 VAL A O 1
ATOM 2265 N N . ARG A 1 298 ? 14.062 -25.438 -1 1 97.88 298 ARG A N 1
ATOM 2266 C CA . ARG A 1 298 ? 13.578 -25.062 -2.324 1 97.88 298 ARG A CA 1
ATOM 2267 C C . ARG A 1 298 ? 13.453 -26.281 -3.229 1 97.88 298 ARG A C 1
ATOM 2269 O O . ARG A 1 298 ? 12.438 -26.469 -3.904 1 97.88 298 ARG A O 1
ATOM 2276 N N . ALA A 1 299 ? 14.469 -27.094 -3.189 1 98.19 299 ALA A N 1
ATOM 2277 C CA . ALA A 1 299 ? 14.461 -28.297 -4.012 1 98.19 299 ALA A CA 1
ATOM 2278 C C . ALA A 1 299 ? 13.305 -29.219 -3.621 1 98.19 299 ALA A C 1
ATOM 2280 O O . ALA A 1 299 ? 12.656 -29.812 -4.484 1 98.19 299 ALA A O 1
ATOM 2281 N N . ARG A 1 300 ? 13.078 -29.328 -2.383 1 98.38 300 ARG A N 1
ATOM 2282 C CA . ARG A 1 300 ? 12.023 -30.203 -1.896 1 98.38 300 ARG A CA 1
ATOM 2283 C C . ARG A 1 300 ? 10.648 -29.734 -2.371 1 98.38 300 ARG A C 1
ATOM 2285 O O . ARG A 1 300 ? 9.852 -30.516 -2.867 1 98.38 300 ARG A O 1
ATOM 2292 N N . VAL A 1 301 ? 10.375 -28.453 -2.18 1 98.38 301 VAL A N 1
ATOM 2293 C CA . VAL A 1 301 ? 9.062 -27.922 -2.541 1 98.38 301 VAL A CA 1
ATOM 2294 C C . VAL A 1 301 ? 8.852 -28.047 -4.047 1 98.38 301 VAL A C 1
ATOM 2296 O O . VAL A 1 301 ? 7.766 -28.422 -4.5 1 98.38 301 VAL A O 1
ATOM 2299 N N . LEU A 1 302 ? 9.867 -27.828 -4.816 1 98.5 302 LEU A N 1
ATOM 2300 C CA . LEU A 1 302 ? 9.758 -27.922 -6.27 1 98.5 302 LEU A CA 1
ATOM 2301 C C . LEU A 1 302 ? 9.578 -29.375 -6.703 1 98.5 302 LEU A C 1
ATOM 2303 O O . LEU A 1 302 ? 8.789 -29.656 -7.609 1 98.5 302 LEU A O 1
ATOM 2307 N N . ALA A 1 303 ? 10.281 -30.25 -6.082 1 98.56 303 ALA A N 1
ATOM 2308 C CA . ALA A 1 303 ? 10.109 -31.672 -6.371 1 98.56 303 ALA A CA 1
ATOM 2309 C C . ALA A 1 303 ? 8.711 -32.156 -5.977 1 98.56 303 ALA A C 1
ATOM 2311 O O . ALA A 1 303 ? 8.094 -32.938 -6.688 1 98.56 303 ALA A O 1
ATOM 2312 N N . GLY A 1 304 ? 8.289 -31.688 -4.828 1 98.62 304 GLY A N 1
ATOM 2313 C CA . GLY A 1 304 ? 6.93 -31.984 -4.398 1 98.62 304 GLY A CA 1
ATOM 2314 C C . GLY A 1 304 ? 5.875 -31.516 -5.379 1 98.62 304 GLY A C 1
ATOM 2315 O O . GLY A 1 304 ? 4.93 -32.25 -5.688 1 98.62 304 GLY A O 1
ATOM 2316 N N . ALA A 1 305 ? 6.047 -30.312 -5.824 1 98.75 305 ALA A N 1
ATOM 2317 C CA . ALA A 1 305 ? 5.117 -29.766 -6.805 1 98.75 305 ALA A CA 1
ATOM 2318 C C . ALA A 1 305 ? 5.109 -30.594 -8.086 1 98.75 305 ALA A C 1
ATOM 2320 O O . ALA A 1 305 ? 4.051 -30.828 -8.672 1 98.75 305 ALA A O 1
ATOM 2321 N N . GLN A 1 306 ? 6.238 -30.953 -8.523 1 98.56 306 GLN A N 1
ATOM 2322 C CA . GLN A 1 306 ? 6.348 -31.797 -9.711 1 98.56 306 GLN A CA 1
ATOM 2323 C C . GLN A 1 306 ? 5.609 -33.125 -9.516 1 98.56 306 GLN A C 1
ATOM 2325 O O . GLN A 1 306 ? 4.895 -33.594 -10.406 1 98.56 306 GLN A O 1
ATOM 2330 N N . ARG A 1 307 ? 5.766 -33.719 -8.383 1 98.56 307 ARG A N 1
ATOM 2331 C CA . ARG A 1 307 ? 5.117 -35 -8.078 1 98.56 307 ARG A CA 1
ATOM 2332 C C . ARG A 1 307 ? 3.6 -34.844 -8.055 1 98.56 307 ARG A C 1
ATOM 2334 O O . ARG A 1 307 ? 2.879 -35.688 -8.594 1 98.56 307 ARG A O 1
ATOM 2341 N N . VAL A 1 308 ? 3.133 -33.812 -7.383 1 98.75 308 VAL A N 1
ATOM 2342 C CA . VAL A 1 308 ? 1.695 -33.562 -7.289 1 98.75 308 VAL A CA 1
ATOM 2343 C C . VAL A 1 308 ? 1.124 -33.312 -8.68 1 98.75 308 VAL A C 1
ATOM 2345 O O . VAL A 1 308 ? 0.08 -33.844 -9.047 1 98.75 308 VAL A O 1
ATOM 2348 N N . ARG A 1 309 ? 1.756 -32.5 -9.484 1 98.56 309 ARG A N 1
ATOM 2349 C CA . ARG A 1 309 ? 1.321 -32.219 -10.852 1 98.56 309 ARG A CA 1
ATOM 2350 C C . ARG A 1 309 ? 1.241 -33.5 -11.664 1 98.56 309 ARG A C 1
ATOM 2352 O O . ARG A 1 309 ? 0.272 -33.719 -12.398 1 98.56 309 ARG A O 1
ATOM 2359 N N . ALA A 1 310 ? 2.285 -34.312 -11.562 1 98.5 310 ALA A N 1
ATOM 2360 C CA . ALA A 1 310 ? 2.33 -35.562 -12.289 1 98.5 310 ALA A CA 1
ATOM 2361 C C . ALA A 1 310 ? 1.173 -36.5 -11.891 1 98.5 310 ALA A C 1
ATOM 2363 O O . ALA A 1 310 ? 0.55 -37.125 -12.742 1 98.5 310 ALA A O 1
ATOM 2364 N N . ALA A 1 311 ? 0.929 -36.531 -10.617 1 98.62 311 ALA A N 1
ATOM 2365 C CA . ALA A 1 311 ? -0.166 -37.344 -10.117 1 98.62 311 ALA A CA 1
ATOM 2366 C C . ALA A 1 311 ? -1.512 -36.875 -10.633 1 98.62 311 ALA A C 1
ATOM 2368 O O . ALA A 1 311 ? -2.369 -37.656 -11.016 1 98.62 311 ALA A O 1
ATOM 2369 N N . LEU A 1 312 ? -1.72 -35.562 -10.633 1 98.62 312 LEU A N 1
ATOM 2370 C CA . LEU A 1 312 ? -2.967 -35 -11.117 1 98.62 312 LEU A CA 1
ATOM 2371 C C . LEU A 1 312 ? -3.135 -35.25 -12.609 1 98.62 312 LEU A C 1
ATOM 2373 O O . LEU A 1 312 ? -4.227 -35.594 -13.07 1 98.62 312 LEU A O 1
ATOM 2377 N N . ARG A 1 313 ? -2.084 -35.094 -13.344 1 98.38 313 ARG A N 1
ATOM 2378 C CA . ARG A 1 313 ? -2.131 -35.375 -14.773 1 98.38 313 ARG A CA 1
ATOM 2379 C C . ARG A 1 313 ? -2.412 -36.844 -15.062 1 98.38 313 ARG A C 1
ATOM 2381 O O . ARG A 1 313 ? -3.16 -37.156 -15.984 1 98.38 313 ARG A O 1
ATOM 2388 N N . ALA A 1 314 ? -1.798 -37.656 -14.328 1 98.25 314 ALA A N 1
ATOM 2389 C CA . ALA A 1 314 ? -2.029 -39.094 -14.477 1 98.25 314 ALA A CA 1
ATOM 2390 C C . ALA A 1 314 ? -3.494 -39.469 -14.227 1 98.25 314 ALA A C 1
ATOM 2392 O O . ALA A 1 314 ? -4.02 -40.406 -14.805 1 98.25 314 ALA A O 1
ATOM 2393 N N . ALA A 1 315 ? -4.129 -38.656 -13.422 1 97.81 315 ALA A N 1
ATOM 2394 C CA . ALA A 1 315 ? -5.547 -38.844 -13.117 1 97.81 315 ALA A CA 1
ATOM 2395 C C . ALA A 1 315 ? -6.43 -38.188 -14.172 1 97.81 315 ALA A C 1
ATOM 2397 O O . ALA A 1 315 ? -7.652 -38.156 -14.039 1 97.81 315 ALA A O 1
ATOM 2398 N N . GLY A 1 316 ? -5.801 -37.594 -15.188 1 97.25 316 GLY A N 1
ATOM 2399 C CA . GLY A 1 316 ? -6.535 -37.031 -16.312 1 97.25 316 GLY A CA 1
ATOM 2400 C C . GLY A 1 316 ? -6.879 -35.562 -16.109 1 97.25 316 GLY A C 1
ATOM 2401 O O . GLY A 1 316 ? -7.68 -35 -16.859 1 97.25 316 GLY A O 1
ATOM 2402 N N . LEU A 1 317 ? -6.316 -34.969 -15.117 1 97.81 317 LEU A N 1
ATOM 2403 C CA . LEU A 1 317 ? -6.633 -33.562 -14.836 1 97.81 317 LEU A CA 1
ATOM 2404 C C . LEU A 1 317 ? -5.664 -32.625 -15.562 1 97.81 317 LEU A C 1
ATOM 2406 O O . LEU A 1 317 ? -4.508 -33 -15.789 1 97.81 317 LEU A O 1
ATOM 2410 N N . ASP A 1 318 ? -6.164 -31.469 -15.922 1 97.88 318 ASP A N 1
ATOM 2411 C CA . ASP A 1 318 ? -5.387 -30.453 -16.641 1 97.88 318 ASP A CA 1
ATOM 2412 C C . ASP A 1 318 ? -4.742 -29.469 -15.664 1 97.88 318 ASP A C 1
ATOM 2414 O O . ASP A 1 318 ? -5.441 -28.719 -14.977 1 97.88 318 ASP A O 1
ATOM 2418 N N . THR A 1 319 ? -3.465 -29.469 -15.609 1 98.19 319 THR A N 1
ATOM 2419 C CA . THR A 1 319 ? -2.734 -28.562 -14.727 1 98.19 319 THR A CA 1
ATOM 2420 C C . THR A 1 319 ? -2.047 -27.469 -15.531 1 98.19 319 THR A C 1
ATOM 2422 O O . THR A 1 319 ? -1.157 -26.781 -15.023 1 98.19 319 THR A O 1
ATOM 2425 N N . GLY A 1 320 ? -2.402 -27.297 -16.734 1 96.62 320 GLY A N 1
ATOM 2426 C CA . GLY A 1 320 ? -1.823 -26.281 -17.609 1 96.62 320 GLY A CA 1
ATOM 2427 C C . GLY A 1 320 ? -0.322 -26.406 -17.766 1 96.62 320 GLY A C 1
ATOM 2428 O O . GLY A 1 320 ? 0.202 -27.531 -17.828 1 96.62 320 GLY A O 1
ATOM 2429 N N . ASN A 1 321 ? 0.349 -25.281 -17.938 1 97.12 321 ASN A N 1
ATOM 2430 C CA . ASN A 1 321 ? 1.795 -25.266 -18.125 1 97.12 321 ASN A CA 1
ATOM 2431 C C . ASN A 1 321 ? 2.527 -24.953 -16.828 1 97.12 321 ASN A C 1
ATOM 2433 O O . ASN A 1 321 ? 3.654 -24.453 -16.844 1 97.12 321 ASN A O 1
ATOM 2437 N N . SER A 1 322 ? 1.856 -25.266 -15.758 1 98.25 322 SER A N 1
ATOM 2438 C CA . SER A 1 322 ? 2.438 -25 -14.445 1 98.25 322 SER A CA 1
ATOM 2439 C C . SER A 1 322 ? 3.795 -25.672 -14.297 1 98.25 322 SER A C 1
ATOM 2441 O O . SER A 1 322 ? 3.977 -26.812 -14.734 1 98.25 322 SER A O 1
ATOM 2443 N N . SER A 1 323 ? 4.719 -24.938 -13.703 1 98.31 323 SER A N 1
ATOM 2444 C CA . SER A 1 323 ? 6.047 -25.484 -13.453 1 98.31 323 SER A CA 1
ATOM 2445 C C . SER A 1 323 ? 6.625 -24.969 -12.141 1 98.31 323 SER A C 1
ATOM 2447 O O . SER A 1 323 ? 7.84 -24.969 -11.938 1 98.31 323 SER A O 1
ATOM 2449 N N . THR A 1 324 ? 5.816 -24.438 -11.281 1 98.62 324 THR A N 1
ATOM 2450 C CA . THR A 1 324 ? 6.18 -23.875 -9.984 1 98.62 324 THR A CA 1
ATOM 2451 C C . THR A 1 324 ? 5.332 -24.484 -8.875 1 98.62 324 THR A C 1
ATOM 2453 O O . THR A 1 324 ? 4.562 -25.422 -9.117 1 98.62 324 THR A O 1
ATOM 2456 N N . PRO A 1 325 ? 5.434 -24.031 -7.594 1 98.5 325 PRO A N 1
ATOM 2457 C CA . PRO A 1 325 ? 4.598 -24.594 -6.531 1 98.5 325 PRO A CA 1
ATOM 2458 C C . PRO A 1 325 ? 3.119 -24.25 -6.703 1 98.5 325 PRO A C 1
ATOM 2460 O O . PRO A 1 325 ? 2.277 -24.75 -5.953 1 98.5 325 PRO A O 1
ATOM 2463 N N . ILE A 1 326 ? 2.826 -23.453 -7.66 1 98.62 326 ILE A N 1
ATOM 2464 C CA . ILE A 1 326 ? 1.448 -23.125 -8.008 1 98.62 326 ILE A CA 1
ATOM 2465 C C . ILE A 1 326 ? 0.914 -24.141 -9.016 1 98.62 326 ILE A C 1
ATOM 2467 O O . ILE A 1 326 ? 1.469 -24.281 -10.109 1 98.62 326 ILE A O 1
ATOM 2471 N N . ILE A 1 327 ? -0.148 -24.812 -8.68 1 98.62 327 ILE A N 1
ATOM 2472 C CA . ILE A 1 327 ? -0.709 -25.859 -9.539 1 98.62 327 ILE A CA 1
ATOM 2473 C C . ILE A 1 327 ? -2.193 -25.578 -9.773 1 98.62 327 ILE A C 1
ATOM 2475 O O . ILE A 1 327 ? -3.027 -25.875 -8.906 1 98.62 327 ILE A O 1
ATOM 2479 N N . PRO A 1 328 ? -2.49 -25.078 -10.945 1 97.94 328 PRO A N 1
ATOM 2480 C CA . PRO A 1 328 ? -3.91 -24.953 -11.281 1 97.94 328 PRO A CA 1
ATOM 2481 C C . PRO A 1 328 ? -4.551 -26.297 -11.656 1 97.94 328 PRO A C 1
ATOM 2483 O O . PRO A 1 328 ? -3.889 -27.156 -12.234 1 97.94 328 PRO A O 1
ATOM 2486 N N . VAL A 1 329 ? -5.742 -26.531 -11.266 1 98.12 329 VAL A N 1
ATOM 2487 C CA . VAL A 1 329 ? -6.586 -27.594 -11.781 1 98.12 329 VAL A CA 1
ATOM 2488 C C . VAL A 1 329 ? -7.75 -27 -12.578 1 98.12 329 VAL A C 1
ATOM 2490 O O . VAL A 1 329 ? -8.719 -26.516 -11.992 1 98.12 329 VAL A O 1
ATOM 2493 N N . MET A 1 330 ? -7.645 -27.125 -13.883 1 96.81 330 MET A N 1
ATOM 2494 C CA . MET A 1 330 ? -8.656 -26.531 -14.75 1 96.81 330 MET A CA 1
ATOM 2495 C C . MET A 1 330 ? -9.961 -27.328 -14.68 1 96.81 330 MET A C 1
ATOM 2497 O O . MET A 1 330 ? -9.984 -28.516 -14.969 1 96.81 330 MET A O 1
ATOM 2501 N N . VAL A 1 331 ? -11.016 -26.594 -14.281 1 95.5 331 VAL A N 1
ATOM 2502 C CA . VAL A 1 331 ? -12.32 -27.25 -14.141 1 95.5 331 VAL A CA 1
ATOM 2503 C C . VAL A 1 331 ? -13.281 -26.688 -15.188 1 95.5 331 VAL A C 1
ATOM 2505 O O . VAL A 1 331 ? -14.102 -27.422 -15.742 1 95.5 331 VAL A O 1
ATOM 2508 N N . GLY A 1 332 ? -13.188 -25.344 -15.461 1 93.25 332 GLY A N 1
ATOM 2509 C CA . GLY A 1 332 ? -14.008 -24.703 -16.469 1 93.25 332 GLY A CA 1
ATOM 2510 C C . GLY A 1 332 ? -15.289 -24.109 -15.922 1 93.25 332 GLY A C 1
ATOM 2511 O O . GLY A 1 332 ? -15.414 -22.891 -15.836 1 93.25 332 GLY A O 1
ATOM 2512 N N . ASP A 1 333 ? -16.109 -24.969 -15.383 1 92.31 333 ASP A N 1
ATOM 2513 C CA . ASP A 1 333 ? -17.406 -24.547 -14.875 1 92.31 333 ASP A CA 1
ATOM 2514 C C . ASP A 1 333 ? -17.266 -23.953 -13.469 1 92.31 333 ASP A C 1
ATOM 2516 O O . ASP A 1 333 ? -16.594 -24.531 -12.617 1 92.31 333 ASP A O 1
ATOM 2520 N N . GLU A 1 334 ? -17.906 -22.797 -13.227 1 91 334 GLU A N 1
ATOM 2521 C CA . GLU A 1 334 ? -17.797 -22.094 -11.953 1 91 334 GLU A CA 1
ATOM 2522 C C . GLU A 1 334 ? -18.391 -22.922 -10.812 1 91 334 GLU A C 1
ATOM 2524 O O . GLU A 1 334 ? -17.766 -23.047 -9.758 1 91 334 GLU A O 1
ATOM 2529 N N . GLN A 1 335 ? -19.578 -23.469 -11.008 1 89.94 335 GLN A N 1
ATOM 2530 C CA . GLN A 1 335 ? -20.25 -24.219 -9.961 1 89.94 335 GLN A CA 1
ATOM 2531 C C . GLN A 1 335 ? -19.5 -25.5 -9.617 1 89.94 335 GLN A C 1
ATOM 2533 O O . GLN A 1 335 ? -19.391 -25.875 -8.445 1 89.94 335 GLN A O 1
ATOM 2538 N N . ARG A 1 336 ? -19 -26.141 -10.633 1 93.81 336 ARG A N 1
ATOM 2539 C CA . ARG A 1 336 ? -18.203 -27.344 -10.422 1 93.81 336 ARG A CA 1
ATOM 2540 C C . ARG A 1 336 ? -16.922 -27.016 -9.648 1 93.81 336 ARG A C 1
ATOM 2542 O O . ARG A 1 336 ? -16.5 -27.797 -8.797 1 93.81 336 ARG A O 1
ATOM 2549 N N . THR A 1 337 ? -16.344 -25.922 -9.969 1 94.88 337 THR A N 1
ATOM 2550 C CA . THR A 1 337 ? -15.125 -25.5 -9.289 1 94.88 337 THR A CA 1
ATOM 2551 C C . THR A 1 337 ? -15.398 -25.219 -7.812 1 94.88 337 THR A C 1
ATOM 2553 O O . THR A 1 337 ? -14.617 -25.594 -6.941 1 94.88 337 THR A O 1
ATOM 2556 N N . LEU A 1 338 ? -16.5 -24.562 -7.551 1 92.81 338 LEU A N 1
ATOM 2557 C CA . LEU A 1 338 ? -16.891 -24.281 -6.176 1 92.81 338 LEU A CA 1
ATOM 2558 C C . LEU A 1 338 ? -17.172 -25.562 -5.414 1 92.81 338 LEU A C 1
ATOM 2560 O O . LEU A 1 338 ? -16.781 -25.703 -4.25 1 92.81 338 LEU A O 1
ATOM 2564 N N . ALA A 1 339 ? -17.828 -26.484 -6.055 1 95.12 339 ALA A N 1
ATOM 2565 C CA . ALA A 1 339 ? -18.125 -27.766 -5.441 1 95.12 339 ALA A CA 1
ATOM 2566 C C . ALA A 1 339 ? -16.844 -28.531 -5.105 1 95.12 339 ALA A C 1
ATOM 2568 O O . ALA A 1 339 ? -16.766 -29.188 -4.074 1 95.12 339 ALA A O 1
ATOM 2569 N N . LEU A 1 340 ? -15.914 -28.438 -6 1 96.88 340 LEU A N 1
ATOM 2570 C CA . LEU A 1 340 ? -14.625 -29.062 -5.766 1 96.88 340 LEU A CA 1
ATOM 2571 C C . LEU A 1 340 ? -13.945 -28.484 -4.531 1 96.88 340 LEU A C 1
ATOM 2573 O O . LEU A 1 340 ? -13.422 -29.219 -3.695 1 96.88 340 LEU A O 1
ATOM 2577 N N . SER A 1 341 ? -13.922 -27.188 -4.434 1 96.31 341 SER A N 1
ATOM 2578 C CA . SER A 1 341 ? -13.352 -26.5 -3.275 1 96.31 341 SER A CA 1
ATOM 2579 C C . SER A 1 341 ? -14.039 -26.922 -1.987 1 96.31 341 SER A C 1
ATOM 2581 O O . SER A 1 341 ? -13.383 -27.219 -0.985 1 96.31 341 SER A O 1
ATOM 2583 N N . GLU A 1 342 ? -15.359 -27.031 -2.033 1 95.56 342 GLU A N 1
ATOM 2584 C CA . GLU A 1 342 ? -16.141 -27.438 -0.865 1 95.56 342 GLU A CA 1
ATOM 2585 C C . GLU A 1 342 ? -15.875 -28.891 -0.506 1 95.56 342 GLU A C 1
ATOM 2587 O O . GLU A 1 342 ? -15.883 -29.266 0.671 1 95.56 342 GLU A O 1
ATOM 2592 N N . GLY A 1 343 ? -15.812 -29.703 -1.506 1 96.69 343 GLY A N 1
ATOM 2593 C CA . GLY A 1 343 ? -15.484 -31.094 -1.274 1 96.69 343 GLY A CA 1
ATOM 2594 C C . GLY A 1 343 ? -14.141 -31.297 -0.605 1 96.69 343 GLY A C 1
ATOM 2595 O O . GLY A 1 343 ? -14 -32.125 0.299 1 96.69 343 GLY A O 1
ATOM 2596 N N . LEU A 1 344 ? -13.172 -30.562 -1.045 1 97.94 344 LEU A N 1
ATOM 2597 C CA . LEU A 1 344 ? -11.836 -30.625 -0.445 1 97.94 344 LEU A CA 1
ATOM 2598 C C . LEU A 1 344 ? -11.875 -30.156 1.002 1 97.94 344 LEU A C 1
ATOM 2600 O O . LEU A 1 344 ? -11.234 -30.75 1.873 1 97.94 344 LEU A O 1
ATOM 2604 N N . ARG A 1 345 ? -12.625 -29.094 1.213 1 96.94 345 ARG A N 1
ATOM 2605 C CA . ARG A 1 345 ? -12.75 -28.562 2.566 1 96.94 345 ARG A CA 1
ATOM 2606 C C . ARG A 1 345 ? -13.328 -29.609 3.512 1 96.94 345 ARG A C 1
ATOM 2608 O O . ARG A 1 345 ? -12.883 -29.75 4.652 1 96.94 345 ARG A O 1
ATOM 2615 N N . ALA A 1 346 ? -14.297 -30.281 3.041 1 96.38 346 ALA A N 1
ATOM 2616 C CA . ALA A 1 346 ? -14.922 -31.344 3.834 1 96.38 346 ALA A CA 1
ATOM 2617 C C . ALA A 1 346 ? -13.914 -32.438 4.199 1 96.38 346 ALA A C 1
ATOM 2619 O O . ALA A 1 346 ? -14.086 -33.125 5.199 1 96.38 346 ALA A O 1
ATOM 2620 N N . GLU A 1 347 ? -12.844 -32.469 3.424 1 96.31 347 GLU A N 1
ATOM 2621 C CA . GLU A 1 347 ? -11.805 -33.469 3.67 1 96.31 347 GLU A CA 1
ATOM 2622 C C . GLU A 1 347 ? -10.617 -32.875 4.414 1 96.31 347 GLU A C 1
ATOM 2624 O O . GLU A 1 347 ? -9.57 -33.5 4.551 1 96.31 347 GLU A O 1
ATOM 2629 N N . GLY A 1 348 ? -10.742 -31.641 4.777 1 97.75 348 GLY A N 1
ATOM 2630 C CA . GLY A 1 348 ? -9.719 -31 5.59 1 97.75 348 GLY A CA 1
ATOM 2631 C C . GLY A 1 348 ? -8.672 -30.281 4.766 1 97.75 348 GLY A C 1
ATOM 2632 O O . GLY A 1 348 ? -7.586 -29.969 5.262 1 97.75 348 GLY A O 1
ATOM 2633 N N . LEU A 1 349 ? -8.945 -30.031 3.512 1 98.5 349 LEU A N 1
ATOM 2634 C CA . LEU A 1 349 ? -8.008 -29.375 2.617 1 98.5 349 LEU A CA 1
ATOM 2635 C C . LEU A 1 349 ? -8.57 -28.047 2.125 1 98.5 349 LEU A C 1
ATOM 2637 O O . LEU A 1 349 ? -9.727 -27.969 1.694 1 98.5 349 LEU A O 1
ATOM 2641 N N . LEU A 1 350 ? -7.797 -27.016 2.25 1 97.88 350 LEU A N 1
ATOM 2642 C CA . LEU A 1 350 ? -8.219 -25.703 1.756 1 97.88 350 LEU A CA 1
ATOM 2643 C C . LEU A 1 350 ? -7.637 -25.438 0.372 1 97.88 350 LEU A C 1
ATOM 2645 O O . LEU A 1 350 ? -6.43 -25.25 0.227 1 97.88 350 LEU A O 1
ATOM 2649 N N . GLY A 1 351 ? -8.383 -25.516 -0.615 1 96.56 351 GLY A N 1
ATOM 2650 C CA . GLY A 1 351 ? -8.117 -25.109 -1.985 1 96.56 351 GLY A CA 1
ATOM 2651 C C . GLY A 1 351 ? -9.141 -24.141 -2.525 1 96.56 351 GLY A C 1
ATOM 2652 O O . GLY A 1 351 ? -10.32 -24.469 -2.666 1 96.56 351 GLY A O 1
ATOM 2653 N N . ILE A 1 352 ? -8.68 -23 -2.951 1 93.38 352 ILE A N 1
ATOM 2654 C CA . ILE A 1 352 ? -9.617 -21.922 -3.264 1 93.38 352 ILE A CA 1
ATOM 2655 C C . ILE A 1 352 ? -10 -21.984 -4.738 1 93.38 352 ILE A C 1
ATOM 2657 O O . ILE A 1 352 ? -9.156 -22.266 -5.594 1 93.38 352 ILE A O 1
ATOM 2661 N N . ALA A 1 353 ? -11.289 -21.781 -4.957 1 93.06 353 ALA A N 1
ATOM 2662 C CA . ALA A 1 353 ? -11.82 -21.656 -6.312 1 93.06 353 ALA A CA 1
ATOM 2663 C C . ALA A 1 353 ? -11.57 -20.266 -6.875 1 93.06 353 ALA A C 1
ATOM 2665 O O . ALA A 1 353 ? -11.891 -19.266 -6.23 1 93.06 353 ALA A O 1
ATOM 2666 N N . ILE A 1 354 ? -10.93 -20.203 -7.969 1 92 354 ILE A N 1
ATOM 2667 C CA . ILE A 1 354 ? -10.734 -18.953 -8.688 1 92 354 ILE A CA 1
ATOM 2668 C C . ILE A 1 354 ? -11.711 -18.875 -9.859 1 92 354 ILE A C 1
ATOM 2670 O O . ILE A 1 354 ? -11.742 -19.766 -10.711 1 92 354 ILE A O 1
ATOM 2674 N N . ARG A 1 355 ? -12.547 -17.906 -9.906 1 87.12 355 ARG A N 1
ATOM 2675 C CA . ARG A 1 355 ? -13.648 -17.75 -10.859 1 87.12 355 ARG A CA 1
ATOM 2676 C C . ARG A 1 355 ? -13.594 -16.391 -11.539 1 87.12 355 ARG A C 1
ATOM 2678 O O . ARG A 1 355 ? -12.852 -15.5 -11.109 1 87.12 355 ARG A O 1
ATOM 2685 N N . PRO A 1 356 ? -14.312 -16.266 -12.578 1 81.19 356 PRO A N 1
ATOM 2686 C CA . PRO A 1 356 ? -14.422 -14.914 -13.156 1 81.19 356 PRO A CA 1
ATOM 2687 C C . PRO A 1 356 ? -14.891 -13.875 -12.141 1 81.19 356 PRO A C 1
ATOM 2689 O O . PRO A 1 356 ? -15.664 -14.203 -11.227 1 81.19 356 PRO A O 1
ATOM 2692 N N . PRO A 1 357 ? -14.328 -12.547 -12.266 1 78.44 357 PRO A N 1
ATOM 2693 C CA . PRO A 1 357 ? -13.547 -11.992 -13.375 1 78.44 357 PRO A CA 1
ATOM 2694 C C . PRO A 1 357 ? -12.039 -12.148 -13.172 1 78.44 357 PRO A C 1
ATOM 2696 O O . PRO A 1 357 ? -11.25 -11.633 -13.969 1 78.44 357 PRO A O 1
ATOM 2699 N N . THR A 1 358 ? -11.586 -12.859 -12.148 1 78.88 358 THR A N 1
ATOM 2700 C CA . THR A 1 358 ? -10.156 -13.055 -11.922 1 78.88 358 THR A CA 1
ATOM 2701 C C . THR A 1 358 ? -9.531 -13.852 -13.062 1 78.88 358 THR A C 1
ATOM 2703 O O . THR A 1 358 ? -8.375 -13.633 -13.422 1 78.88 358 THR A O 1
ATOM 2706 N N . VAL A 1 359 ? -10.312 -14.789 -13.562 1 82.25 359 VAL A N 1
ATOM 2707 C CA . VAL A 1 359 ? -9.938 -15.539 -14.75 1 82.25 359 VAL A CA 1
ATOM 2708 C C . VAL A 1 359 ? -11.031 -15.422 -15.812 1 82.25 359 VAL A C 1
ATOM 2710 O O . VAL A 1 359 ? -12.164 -15.039 -15.5 1 82.25 359 VAL A O 1
ATOM 2713 N N . PRO A 1 360 ? -10.672 -15.695 -17 1 81.5 360 PRO A N 1
ATOM 2714 C CA . PRO A 1 360 ? -11.688 -15.602 -18.047 1 81.5 360 PRO A CA 1
ATOM 2715 C C . PRO A 1 360 ? -12.852 -16.562 -17.844 1 81.5 360 PRO A C 1
ATOM 2717 O O . PRO A 1 360 ? -12.695 -17.609 -17.203 1 81.5 360 PRO A O 1
ATOM 2720 N N . GLU A 1 361 ? -14.031 -16.266 -18.422 1 85.31 361 GLU A N 1
ATOM 2721 C CA . GLU A 1 361 ? -15.219 -17.109 -18.359 1 85.31 361 GLU A CA 1
ATOM 2722 C C . GLU A 1 361 ? -14.938 -18.5 -18.906 1 85.31 361 GLU A C 1
ATOM 2724 O O . GLU A 1 361 ? -14.242 -18.656 -19.906 1 85.31 361 GLU A O 1
ATOM 2729 N N . GLY A 1 362 ? -15.383 -19.453 -18.25 1 89.5 362 GLY A N 1
ATOM 2730 C CA . GLY A 1 362 ? -15.258 -20.828 -18.703 1 89.5 362 GLY A CA 1
ATOM 2731 C C . GLY A 1 362 ? -13.922 -21.453 -18.344 1 89.5 362 GLY A C 1
ATOM 2732 O O . GLY A 1 362 ? -13.664 -22.609 -18.672 1 89.5 362 GLY A O 1
ATOM 2733 N N . THR A 1 363 ? -13.117 -20.688 -17.578 1 91.12 363 THR A N 1
ATOM 2734 C CA . THR A 1 363 ? -11.789 -21.219 -17.266 1 91.12 363 THR A CA 1
ATOM 2735 C C . THR A 1 363 ? -11.562 -21.266 -15.758 1 91.12 363 THR A C 1
ATOM 2737 O O . THR A 1 363 ? -10.43 -21.109 -15.289 1 91.12 363 THR A O 1
ATOM 2740 N N . SER A 1 364 ? -12.68 -21.391 -15.008 1 93.62 364 SER A N 1
ATOM 2741 C CA . SER A 1 364 ? -12.547 -21.5 -13.562 1 93.62 364 SER A CA 1
ATOM 2742 C C . SER A 1 364 ? -11.625 -22.656 -13.172 1 93.62 364 SER A C 1
ATOM 2744 O O . SER A 1 364 ? -11.492 -23.641 -13.914 1 93.62 364 SER A O 1
ATOM 2746 N N . ARG A 1 365 ? -10.953 -22.469 -12.102 1 96.25 365 ARG A N 1
ATOM 2747 C CA . ARG A 1 365 ? -9.953 -23.453 -11.688 1 96.25 365 ARG A CA 1
ATOM 2748 C C . ARG A 1 365 ? -9.75 -23.422 -10.18 1 96.25 365 ARG A C 1
ATOM 2750 O O . ARG A 1 365 ? -10.117 -22.453 -9.516 1 96.25 365 ARG A O 1
ATOM 2757 N N . LEU A 1 366 ? -9.297 -24.516 -9.742 1 96 366 LEU A N 1
ATOM 2758 C CA . LEU A 1 366 ? -8.688 -24.547 -8.414 1 96 366 LEU A CA 1
ATOM 2759 C C . LEU A 1 366 ? -7.219 -24.125 -8.484 1 96 366 LEU A C 1
ATOM 2761 O O . LEU A 1 366 ? -6.461 -24.656 -9.305 1 96 366 LEU A O 1
ATOM 2765 N N . ARG A 1 367 ? -6.887 -23.156 -7.719 1 96.5 367 ARG A N 1
ATOM 2766 C CA . ARG A 1 367 ? -5.477 -22.781 -7.641 1 96.5 367 ARG A CA 1
ATOM 2767 C C . ARG A 1 367 ? -4.832 -23.328 -6.375 1 96.5 367 ARG A C 1
ATOM 2769 O O . ARG A 1 367 ? -5.074 -22.828 -5.273 1 96.5 367 ARG A O 1
ATOM 2776 N N . LEU A 1 368 ? -4.004 -24.266 -6.562 1 98.25 368 LEU A N 1
ATOM 2777 C CA . LEU A 1 368 ? -3.307 -24.891 -5.441 1 98.25 368 LEU A CA 1
ATOM 2778 C C . LEU A 1 368 ? -1.896 -24.344 -5.301 1 98.25 368 LEU A C 1
ATOM 2780 O O . LEU A 1 368 ? -1.261 -23.984 -6.301 1 98.25 368 LEU A O 1
ATOM 2784 N N . SER A 1 369 ? -1.472 -24.234 -4.105 1 98.06 369 SER A N 1
ATOM 2785 C CA . SER A 1 369 ? -0.115 -23.781 -3.807 1 98.06 369 SER A CA 1
ATOM 2786 C C . SER A 1 369 ? 0.541 -24.672 -2.758 1 98.06 369 SER A C 1
ATOM 2788 O O . SER A 1 369 ? -0.023 -24.891 -1.685 1 98.06 369 SER A O 1
ATOM 2790 N N . LEU A 1 370 ? 1.671 -25.172 -3.059 1 98.56 370 LEU A N 1
ATOM 2791 C CA . LEU A 1 370 ? 2.432 -25.953 -2.096 1 98.56 370 LEU A CA 1
ATOM 2792 C C . LEU A 1 370 ? 3.387 -25.078 -1.302 1 98.56 370 LEU A C 1
ATOM 2794 O O . LEU A 1 370 ? 3.854 -24.047 -1.804 1 98.56 370 LEU A O 1
ATOM 2798 N N . SER A 1 371 ? 3.654 -25.453 -0.075 1 98.44 371 SER A N 1
ATOM 2799 C CA . SER A 1 371 ? 4.539 -24.734 0.833 1 98.44 371 SER A CA 1
ATOM 2800 C C . SER A 1 371 ? 5.555 -25.672 1.478 1 98.44 371 SER A C 1
ATOM 2802 O O . SER A 1 371 ? 5.262 -26.844 1.709 1 98.44 371 SER A O 1
ATOM 2804 N N . ALA A 1 372 ? 6.715 -25.141 1.793 1 98.31 372 ALA A N 1
ATOM 2805 C CA . ALA A 1 372 ? 7.723 -25.891 2.537 1 98.31 372 ALA A CA 1
ATOM 2806 C C . ALA A 1 372 ? 7.219 -26.266 3.932 1 98.31 372 ALA A C 1
ATOM 2808 O O . ALA A 1 372 ? 7.77 -27.141 4.586 1 98.31 372 ALA A O 1
ATOM 2809 N N . ALA A 1 373 ? 6.188 -25.609 4.379 1 97.88 373 ALA A N 1
ATOM 2810 C CA . ALA A 1 373 ? 5.605 -25.906 5.688 1 97.88 373 ALA A CA 1
ATOM 2811 C C . ALA A 1 373 ? 4.828 -27.219 5.664 1 97.88 373 ALA A C 1
ATOM 2813 O O . ALA A 1 373 ? 4.566 -27.812 6.715 1 97.88 373 ALA A O 1
ATOM 2814 N N . HIS A 1 374 ? 4.434 -27.703 4.469 1 98.5 374 HIS A N 1
ATOM 2815 C CA . HIS A 1 374 ? 3.697 -28.953 4.324 1 98.5 374 HIS A CA 1
ATOM 2816 C C . HIS A 1 374 ? 4.617 -30.156 4.5 1 98.5 374 HIS A C 1
ATOM 2818 O O . HIS A 1 374 ? 5.82 -30.078 4.246 1 98.5 374 HIS A O 1
ATOM 2824 N N . SER A 1 375 ? 4.047 -31.234 4.883 1 98.31 375 SER A N 1
ATOM 2825 C CA . SER A 1 375 ? 4.754 -32.5 4.84 1 98.31 375 SER A CA 1
ATOM 2826 C C . SER A 1 375 ? 4.539 -33.219 3.502 1 98.31 375 SER A C 1
ATOM 2828 O O . SER A 1 375 ? 3.645 -32.844 2.736 1 98.31 375 SER A O 1
ATOM 2830 N N . ASP A 1 376 ? 5.371 -34.188 3.262 1 98.06 376 ASP A N 1
ATOM 2831 C CA . ASP A 1 376 ? 5.18 -35 2.07 1 98.06 376 ASP A CA 1
ATOM 2832 C C . ASP A 1 376 ? 3.828 -35.719 2.107 1 98.06 376 ASP A C 1
ATOM 2834 O O . ASP A 1 376 ? 3.201 -35.938 1.066 1 98.06 376 ASP A O 1
ATOM 2838 N N . GLU A 1 377 ? 3.402 -36.062 3.244 1 98.31 377 GLU A N 1
ATOM 2839 C CA . GLU A 1 377 ? 2.1 -36.688 3.414 1 98.31 377 GLU A CA 1
ATOM 2840 C C . GLU A 1 377 ? 0.966 -35.75 3.023 1 98.31 377 GLU A C 1
ATOM 2842 O O . GLU A 1 377 ? -0.027 -36.188 2.43 1 98.31 377 GLU A O 1
ATOM 2847 N N . ASP A 1 378 ? 1.101 -34.531 3.404 1 98.69 378 ASP A N 1
ATOM 2848 C CA . ASP A 1 378 ? 0.113 -33.531 3.008 1 98.69 378 ASP A CA 1
ATOM 2849 C C . ASP A 1 378 ? -0.046 -33.469 1.489 1 98.69 378 ASP A C 1
ATOM 2851 O O . ASP A 1 378 ? -1.166 -33.406 0.979 1 98.69 378 ASP A O 1
ATOM 2855 N N . TRP A 1 379 ? 1.053 -33.5 0.787 1 98.69 379 TRP A N 1
ATOM 2856 C CA . TRP A 1 379 ? 1.038 -33.438 -0.671 1 98.69 379 TRP A CA 1
ATOM 2857 C C . TRP A 1 379 ? 0.42 -34.688 -1.268 1 98.69 379 TRP A C 1
ATOM 2859 O O . TRP A 1 379 ? -0.303 -34.625 -2.264 1 98.69 379 TRP A O 1
ATOM 2869 N N . SER A 1 380 ? 0.709 -35.844 -0.647 1 98.31 380 SER A N 1
ATOM 2870 C CA . SER A 1 380 ? 0.102 -37.094 -1.092 1 98.31 380 SER A CA 1
ATOM 2871 C C . SER A 1 380 ? -1.411 -37.062 -0.903 1 98.31 380 SER A C 1
ATOM 2873 O O . SER A 1 380 ? -2.156 -37.531 -1.766 1 98.31 380 SER A O 1
ATOM 2875 N N . LEU A 1 381 ? -1.849 -36.531 0.208 1 98.31 381 LEU A N 1
ATOM 2876 C CA . LEU A 1 381 ? -3.275 -36.406 0.483 1 98.31 381 LEU A CA 1
ATOM 2877 C C . LEU A 1 381 ? -3.953 -35.531 -0.559 1 98.31 381 LEU A C 1
ATOM 2879 O O . LEU A 1 381 ? -5.043 -35.844 -1.035 1 98.31 381 LEU A O 1
ATOM 2883 N N . LEU A 1 382 ? -3.307 -34.469 -0.858 1 98.62 382 LEU A N 1
ATOM 2884 C CA . LEU A 1 382 ? -3.834 -33.562 -1.866 1 98.62 382 LEU A CA 1
ATOM 2885 C C . LEU A 1 382 ? -3.969 -34.25 -3.215 1 98.62 382 LEU A C 1
ATOM 2887 O O . LEU A 1 382 ? -5.016 -34.156 -3.863 1 98.62 382 LEU A O 1
ATOM 2891 N N . ALA A 1 383 ? -2.92 -34.938 -3.637 1 98.44 383 ALA A N 1
ATOM 2892 C CA . ALA A 1 383 ? -2.863 -35.594 -4.938 1 98.44 383 ALA A CA 1
ATOM 2893 C C . ALA A 1 383 ? -3.959 -36.656 -5.062 1 98.44 383 ALA A C 1
ATOM 2895 O O . ALA A 1 383 ? -4.484 -36.875 -6.152 1 98.44 383 ALA A O 1
ATOM 2896 N N . ALA A 1 384 ? -4.336 -37.219 -3.971 1 98.25 384 ALA A N 1
ATOM 2897 C CA . ALA A 1 384 ? -5.363 -38.25 -3.967 1 98.25 384 ALA A CA 1
ATOM 2898 C C . ALA A 1 384 ? -6.758 -37.656 -3.885 1 98.25 384 ALA A C 1
ATOM 2900 O O . ALA A 1 384 ? -7.699 -38.156 -4.5 1 98.25 384 ALA A O 1
ATOM 2901 N N . ALA A 1 385 ? -6.91 -36.594 -3.137 1 98.44 385 ALA A N 1
ATOM 2902 C CA . ALA A 1 385 ? -8.219 -36.031 -2.807 1 98.44 385 ALA A CA 1
ATOM 2903 C C . ALA A 1 385 ? -8.812 -35.312 -4.004 1 98.44 385 ALA A C 1
ATOM 2905 O O . ALA A 1 385 ? -10.023 -35.344 -4.23 1 98.44 385 ALA A O 1
ATOM 2906 N N . VAL A 1 386 ? -8.008 -34.625 -4.785 1 98.31 386 VAL A N 1
ATOM 2907 C CA . VAL A 1 386 ? -8.508 -33.75 -5.852 1 98.31 386 VAL A CA 1
ATOM 2908 C C . VAL A 1 386 ? -9.234 -34.625 -6.898 1 98.31 386 VAL A C 1
ATOM 2910 O O . VAL A 1 386 ? -10.406 -34.375 -7.203 1 98.31 386 VAL A O 1
ATOM 2913 N N . PRO A 1 387 ? -8.602 -35.656 -7.453 1 97.5 387 PRO A N 1
ATOM 2914 C CA . PRO A 1 387 ? -9.312 -36.469 -8.43 1 97.5 387 PRO A CA 1
ATOM 2915 C C . PRO A 1 387 ? -10.555 -37.156 -7.84 1 97.5 387 PRO A C 1
ATOM 2917 O O . PRO A 1 387 ? -11.57 -37.281 -8.523 1 97.5 387 PRO A O 1
ATOM 2920 N N . ARG A 1 388 ? -10.438 -37.562 -6.645 1 96.81 388 ARG A N 1
ATOM 2921 C CA . ARG A 1 388 ? -11.562 -38.25 -6 1 96.81 388 ARG A CA 1
ATOM 2922 C C . ARG A 1 388 ? -12.766 -37.312 -5.883 1 96.81 388 ARG A C 1
ATOM 2924 O O . ARG A 1 388 ? -13.883 -37.688 -6.23 1 96.81 388 ARG A O 1
ATOM 2931 N N . CYS A 1 389 ? -12.531 -36.094 -5.359 1 96.75 389 CYS A N 1
ATOM 2932 C CA . CYS A 1 389 ? -13.602 -35.125 -5.203 1 96.75 389 CYS A CA 1
ATOM 2933 C C . CYS A 1 389 ? -14.219 -34.75 -6.547 1 96.75 389 CYS A C 1
ATOM 2935 O O . CYS A 1 389 ? -15.438 -34.594 -6.648 1 96.75 389 CYS A O 1
ATOM 2937 N N . LEU A 1 390 ? -13.398 -34.625 -7.555 1 94.62 390 LEU A N 1
ATOM 2938 C CA . LEU A 1 390 ? -13.906 -34.281 -8.883 1 94.62 390 LEU A CA 1
ATOM 2939 C C . LEU A 1 390 ? -14.766 -35.406 -9.445 1 94.62 390 LEU A C 1
ATOM 2941 O O . LEU A 1 390 ? -15.766 -35.156 -10.125 1 94.62 390 LEU A O 1
ATOM 2945 N N . ARG A 1 391 ? -14.414 -36.688 -9.219 1 93.19 391 ARG A N 1
ATOM 2946 C CA . ARG A 1 391 ? -15.211 -37.812 -9.656 1 93.19 391 ARG A CA 1
ATOM 2947 C C . ARG A 1 391 ? -16.578 -37.812 -8.977 1 93.19 391 ARG A C 1
ATOM 2949 O O . ARG A 1 391 ? -17.594 -38.125 -9.609 1 93.19 391 ARG A O 1
ATOM 2956 N N . GLU A 1 392 ? -16.562 -37.469 -7.754 1 92.94 392 GLU A N 1
ATOM 2957 C CA . GLU A 1 392 ? -17.812 -37.438 -6.984 1 92.94 392 GLU A CA 1
ATOM 2958 C C . GLU A 1 392 ? -18.75 -36.375 -7.496 1 92.94 392 GLU A C 1
ATOM 2960 O O . GLU A 1 392 ? -19.969 -36.531 -7.484 1 92.94 392 GLU A O 1
ATOM 2965 N N . ILE A 1 393 ? -18.203 -35.281 -7.871 1 91 393 ILE A N 1
ATOM 2966 C CA . ILE A 1 393 ? -19 -34.156 -8.383 1 91 393 ILE A CA 1
ATOM 2967 C C . ILE A 1 393 ? -19.547 -34.5 -9.758 1 91 393 ILE A C 1
ATOM 2969 O O . ILE A 1 393 ? -20.672 -34.125 -10.102 1 91 393 ILE A O 1
ATOM 2973 N N . ASN A 1 394 ? -18.734 -35.25 -10.555 1 85.56 394 ASN A N 1
ATOM 2974 C CA . ASN A 1 394 ? -19.156 -35.625 -11.898 1 85.56 394 ASN A CA 1
ATOM 2975 C C . ASN A 1 394 ? -20.125 -36.781 -11.875 1 85.56 394 ASN A C 1
ATOM 2977 O O . ASN A 1 394 ? -20.875 -37 -12.836 1 85.56 394 ASN A O 1
ATOM 2981 N N . GLY A 1 395 ? -20.422 -37.469 -10.781 1 74.75 395 GLY A N 1
ATOM 2982 C CA . GLY A 1 395 ? -21.266 -38.656 -10.719 1 74.75 395 GLY A CA 1
ATOM 2983 C C . GLY A 1 395 ? -20.547 -39.938 -11.094 1 74.75 395 GLY A C 1
ATOM 2984 O O . GLY A 1 395 ? -19.734 -39.938 -12.016 1 74.75 395 GLY A O 1
ATOM 2985 N N . MET B 1 1 ? 16.953 6.484 -30.969 1 38.94 1 MET B N 1
ATOM 2986 C CA . MET B 1 1 ? 15.711 6.336 -30.203 1 38.94 1 MET B CA 1
ATOM 2987 C C . MET B 1 1 ? 15.992 6.398 -28.703 1 38.94 1 MET B C 1
ATOM 2989 O O . MET B 1 1 ? 16.75 5.578 -28.172 1 38.94 1 MET B O 1
ATOM 2993 N N . GLU B 1 2 ? 16 7.504 -28.047 1 54.66 2 GLU B N 1
ATOM 2994 C CA . GLU B 1 2 ? 16.625 7.855 -26.781 1 54.66 2 GLU B CA 1
ATOM 2995 C C . GLU B 1 2 ? 16.062 7 -25.641 1 54.66 2 GLU B C 1
ATOM 2997 O O . GLU B 1 2 ? 14.844 6.797 -25.547 1 54.66 2 GLU B O 1
ATOM 3002 N N . GLN B 1 3 ? 16.938 6.008 -25.016 1 77.38 3 GLN B N 1
ATOM 3003 C CA . GLN B 1 3 ? 16.828 5.023 -23.953 1 77.38 3 GLN B CA 1
ATOM 3004 C C . GLN B 1 3 ? 16.188 5.637 -22.703 1 77.38 3 GLN B C 1
ATOM 3006 O O . GLN B 1 3 ? 16.562 6.73 -22.281 1 77.38 3 GLN B O 1
ATOM 3011 N N . PRO B 1 4 ? 14.914 5.195 -22.328 1 92.75 4 PRO B N 1
ATOM 3012 C CA . PRO B 1 4 ? 14.266 5.699 -21.125 1 92.75 4 PRO B CA 1
ATOM 3013 C C . PRO B 1 4 ? 15.258 6.078 -20.031 1 92.75 4 PRO B C 1
ATOM 3015 O O . PRO B 1 4 ? 15.039 7.043 -19.297 1 92.75 4 PRO B O 1
ATOM 3018 N N . HIS B 1 5 ? 16.438 5.5 -20.141 1 94.38 5 HIS B N 1
ATOM 3019 C CA . HIS B 1 5 ? 17.438 5.719 -19.109 1 94.38 5 HIS B CA 1
ATOM 3020 C C . HIS B 1 5 ? 18.031 7.125 -19.188 1 94.38 5 HIS B C 1
ATOM 3022 O O . HIS B 1 5 ? 18.359 7.73 -18.172 1 94.38 5 HIS B O 1
ATOM 3028 N N . LEU B 1 6 ? 18.141 7.602 -20.406 1 94 6 LEU B N 1
ATOM 3029 C CA . LEU B 1 6 ? 18.688 8.945 -20.594 1 94 6 LEU B CA 1
ATOM 3030 C C . LEU B 1 6 ? 17.703 10 -20.109 1 94 6 LEU B C 1
ATOM 3032 O O . LEU B 1 6 ? 18.094 11.008 -19.531 1 94 6 LEU B O 1
ATOM 3036 N N . ALA B 1 7 ? 16.453 9.742 -20.406 1 95.56 7 ALA B N 1
ATOM 3037 C CA . ALA B 1 7 ? 15.406 10.664 -19.953 1 95.56 7 ALA B CA 1
ATOM 3038 C C . ALA B 1 7 ? 15.359 10.727 -18.438 1 95.56 7 ALA B C 1
ATOM 3040 O O . ALA B 1 7 ? 15.195 11.805 -17.859 1 95.56 7 ALA B O 1
ATOM 3041 N N . TYR B 1 8 ? 15.492 9.594 -17.766 1 97.19 8 TYR B N 1
ATOM 3042 C CA . TYR B 1 8 ? 15.469 9.547 -16.297 1 97.19 8 TYR B CA 1
ATOM 3043 C C . TYR B 1 8 ? 16.672 10.273 -15.703 1 97.19 8 TYR B C 1
ATOM 3045 O O . TYR B 1 8 ? 16.531 11 -14.719 1 97.19 8 TYR B O 1
ATOM 3053 N N . ARG B 1 9 ? 17.844 10.07 -16.297 1 95.94 9 ARG B N 1
ATOM 3054 C CA . ARG B 1 9 ? 19.047 10.773 -15.859 1 95.94 9 ARG B CA 1
ATOM 3055 C C . ARG B 1 9 ? 18.891 12.281 -16.031 1 95.94 9 ARG B C 1
ATOM 3057 O O . ARG B 1 9 ? 19.281 13.055 -15.148 1 95.94 9 ARG B O 1
ATOM 3064 N N . ALA B 1 10 ? 18.344 12.664 -17.156 1 95.81 10 ALA B N 1
ATOM 3065 C CA . ALA B 1 10 ? 18.109 14.078 -17.422 1 95.81 10 ALA B CA 1
ATOM 3066 C C . ALA B 1 10 ? 17.156 14.688 -16.406 1 95.81 10 ALA B C 1
ATOM 3068 O O . ALA B 1 10 ? 17.344 15.82 -15.977 1 95.81 10 ALA B O 1
ATOM 3069 N N . PHE B 1 11 ? 16.172 13.961 -16.078 1 95.62 11 PHE B N 1
ATOM 3070 C CA . PHE B 1 11 ? 15.234 14.406 -15.062 1 95.62 11 PHE B CA 1
ATOM 3071 C C . PHE B 1 11 ? 15.938 14.656 -13.734 1 95.62 11 PHE B C 1
ATOM 3073 O O . PHE B 1 11 ? 15.758 15.703 -13.117 1 95.62 11 PHE B O 1
ATOM 3080 N N . CYS B 1 12 ? 16.75 13.695 -13.32 1 95.38 12 CYS B N 1
ATOM 3081 C CA . CYS B 1 12 ? 17.469 13.812 -12.062 1 95.38 12 CYS B CA 1
ATOM 3082 C C . CYS B 1 12 ? 18.391 15.031 -12.078 1 95.38 12 CYS B C 1
ATOM 3084 O O . CYS B 1 12 ? 18.453 15.781 -11.102 1 95.38 12 CYS B O 1
ATOM 3086 N N . GLN B 1 13 ? 19.031 15.234 -13.141 1 94.94 13 GLN B N 1
ATOM 3087 C CA . GLN B 1 13 ? 19.922 16.375 -13.281 1 94.94 13 GLN B CA 1
ATOM 3088 C C . GLN B 1 13 ? 19.156 17.688 -13.195 1 94.94 13 GLN B C 1
ATOM 3090 O O . GLN B 1 13 ? 19.625 18.656 -12.586 1 94.94 13 GLN B O 1
ATOM 3095 N N . SER B 1 14 ? 18.062 17.703 -13.812 1 93.19 14 SER B N 1
ATOM 3096 C CA . SER B 1 14 ? 17.234 18.906 -13.773 1 93.19 14 SER B CA 1
ATOM 3097 C C . SER B 1 14 ? 16.766 19.219 -12.359 1 93.19 14 SER B C 1
ATOM 3099 O O . SER B 1 14 ? 16.703 20.391 -11.969 1 93.19 14 SER B O 1
ATOM 3101 N N . ARG B 1 15 ? 16.406 18.188 -11.57 1 90.88 15 ARG B N 1
ATOM 3102 C CA . ARG B 1 15 ? 15.984 18.391 -10.188 1 90.88 15 ARG B CA 1
ATOM 3103 C C . ARG B 1 15 ? 17.141 18.906 -9.336 1 90.88 15 ARG B C 1
ATOM 3105 O O . ARG B 1 15 ? 16.953 19.766 -8.477 1 90.88 15 ARG B O 1
ATOM 3112 N N . GLU B 1 16 ? 18.297 18.375 -9.555 1 90.31 16 GLU B N 1
ATOM 3113 C CA . GLU B 1 16 ? 19.484 18.844 -8.852 1 90.31 16 GLU B CA 1
ATOM 3114 C C . GLU B 1 16 ? 19.766 20.312 -9.164 1 90.31 16 GLU B C 1
ATOM 3116 O O . GLU B 1 16 ? 20.047 21.094 -8.258 1 90.31 16 GLU B O 1
ATOM 3121 N N . ALA B 1 17 ? 19.672 20.656 -10.391 1 90.31 17 ALA B N 1
ATOM 3122 C CA . ALA B 1 17 ? 19.953 22.016 -10.836 1 90.31 17 ALA B CA 1
ATOM 3123 C C . ALA B 1 17 ? 18.953 23.016 -10.258 1 90.31 17 ALA B C 1
ATOM 3125 O O . ALA B 1 17 ? 19.297 24.156 -9.961 1 90.31 17 ALA B O 1
ATOM 3126 N N . ALA B 1 18 ? 17.75 22.531 -10.047 1 84.19 18 ALA B N 1
ATOM 3127 C CA . ALA B 1 18 ? 16.688 23.391 -9.547 1 84.19 18 ALA B CA 1
ATOM 3128 C C . ALA B 1 18 ? 16.672 23.438 -8.016 1 84.19 18 ALA B C 1
ATOM 3130 O O . ALA B 1 18 ? 15.891 24.156 -7.414 1 84.19 18 ALA B O 1
ATOM 3131 N N . GLY B 1 19 ? 17.547 22.625 -7.395 1 81.25 19 GLY B N 1
ATOM 3132 C CA . GLY B 1 19 ? 17.547 22.562 -5.941 1 81.25 19 GLY B CA 1
ATOM 3133 C C . GLY B 1 19 ? 16.359 21.797 -5.387 1 81.25 19 GLY B C 1
ATOM 3134 O O . GLY B 1 19 ? 15.945 22.031 -4.246 1 81.25 19 GLY B O 1
ATOM 3135 N N . GLN B 1 20 ? 15.75 20.891 -6.184 1 84.44 20 GLN B N 1
ATOM 3136 C CA . GLN B 1 20 ? 14.555 20.156 -5.797 1 84.44 20 GLN B CA 1
ATOM 3137 C C . GLN B 1 20 ? 14.859 18.672 -5.641 1 84.44 20 GLN B C 1
ATOM 3139 O O . GLN B 1 20 ? 13.938 17.844 -5.566 1 84.44 20 GLN B O 1
ATOM 3144 N N . TRP B 1 21 ? 16.141 18.438 -5.543 1 87.75 21 TRP B N 1
ATOM 3145 C CA . TRP B 1 21 ? 16.609 17.047 -5.434 1 87.75 21 TRP B CA 1
ATOM 3146 C C . TRP B 1 21 ? 16.266 16.469 -4.062 1 87.75 21 TRP B C 1
ATOM 3148 O O . TRP B 1 21 ? 16.609 17.062 -3.031 1 87.75 21 TRP B O 1
ATOM 3158 N N . ARG B 1 22 ? 15.5 15.336 -4.07 1 90.06 22 ARG B N 1
ATOM 3159 C CA . ARG B 1 22 ? 15.164 14.625 -2.838 1 90.06 22 ARG B CA 1
ATOM 3160 C C . ARG B 1 22 ? 16.172 13.516 -2.553 1 90.06 22 ARG B C 1
ATOM 3162 O O . ARG B 1 22 ? 16.594 12.805 -3.465 1 90.06 22 ARG B O 1
ATOM 3169 N N . GLN B 1 23 ? 16.578 13.461 -1.331 1 90.81 23 GLN B N 1
ATOM 3170 C CA . GLN B 1 23 ? 17.516 12.43 -0.892 1 90.81 23 GLN B CA 1
ATOM 3171 C C . GLN B 1 23 ? 17.031 11.781 0.408 1 90.81 23 GLN B C 1
ATOM 3173 O O . GLN B 1 23 ? 16.328 12.406 1.192 1 90.81 23 GLN B O 1
ATOM 3178 N N . LEU B 1 24 ? 17.453 10.586 0.572 1 95.56 24 LEU B N 1
ATOM 3179 C CA . LEU B 1 24 ? 17.125 9.852 1.792 1 95.56 24 LEU B CA 1
ATOM 3180 C C . LEU B 1 24 ? 18.156 10.141 2.881 1 95.56 24 LEU B C 1
ATOM 3182 O O . LEU B 1 24 ? 19.359 10.266 2.596 1 95.56 24 LEU B O 1
ATOM 3186 N N . HIS B 1 25 ? 17.672 10.305 4.086 1 94.5 25 HIS B N 1
ATOM 3187 C CA . HIS B 1 25 ? 18.5 10.461 5.27 1 94.5 25 HIS B CA 1
ATOM 3188 C C . HIS B 1 25 ? 18.109 9.461 6.355 1 94.5 25 HIS B C 1
ATOM 3190 O O . HIS B 1 25 ? 17.094 9.641 7.027 1 94.5 25 HIS B O 1
ATOM 3196 N N . ALA B 1 26 ? 18.984 8.523 6.59 1 96 26 ALA B N 1
ATOM 3197 C CA . ALA B 1 26 ? 18.688 7.453 7.547 1 96 26 ALA B CA 1
ATOM 3198 C C . ALA B 1 26 ? 18.547 8.008 8.961 1 96 26 ALA B C 1
ATOM 3200 O O . ALA B 1 26 ? 19.297 8.906 9.359 1 96 26 ALA B O 1
ATOM 3201 N N . VAL B 1 27 ? 17.578 7.422 9.695 1 96.75 27 VAL B N 1
ATOM 3202 C CA . VAL B 1 27 ? 17.375 7.844 11.078 1 96.75 27 VAL B CA 1
ATOM 3203 C C . VAL B 1 27 ? 17.219 6.617 11.977 1 96.75 27 VAL B C 1
ATOM 3205 O O . VAL B 1 27 ? 16.875 5.535 11.5 1 96.75 27 VAL B O 1
ATOM 3208 N N . GLN B 1 28 ? 17.484 6.785 13.266 1 95.88 28 GLN B N 1
ATOM 3209 C CA . GLN B 1 28 ? 17.141 5.875 14.352 1 95.88 28 GLN B CA 1
ATOM 3210 C C . GLN B 1 28 ? 16.188 6.539 15.344 1 95.88 28 GLN B C 1
ATOM 3212 O O . GLN B 1 28 ? 16.516 7.566 15.938 1 95.88 28 GLN B O 1
ATOM 3217 N N . PRO B 1 29 ? 14.984 5.969 15.445 1 95.69 29 PRO B N 1
ATOM 3218 C CA . PRO B 1 29 ? 14.094 6.551 16.453 1 95.69 29 PRO B CA 1
ATOM 3219 C C . PRO B 1 29 ? 14.633 6.402 17.875 1 95.69 29 PRO B C 1
ATOM 3221 O O . PRO B 1 29 ? 15.211 5.363 18.203 1 95.69 29 PRO B O 1
ATOM 3224 N N . LEU B 1 30 ? 14.484 7.434 18.609 1 95.44 30 LEU B N 1
ATOM 3225 C CA . LEU B 1 30 ? 14.82 7.465 20.031 1 95.44 30 LEU B CA 1
ATOM 3226 C C . LEU B 1 30 ? 13.602 7.84 20.875 1 95.44 30 LEU B C 1
ATOM 3228 O O . LEU B 1 30 ? 12.617 8.352 20.344 1 95.44 30 LEU B O 1
ATOM 3232 N N . PRO B 1 31 ? 13.562 7.535 22.156 1 93.56 31 PRO B N 1
ATOM 3233 C CA . PRO B 1 31 ? 12.453 7.926 23.031 1 93.56 31 PRO B CA 1
ATOM 3234 C C . PRO B 1 31 ? 12.273 9.438 23.109 1 93.56 31 PRO B C 1
ATOM 3236 O O . PRO B 1 31 ? 13.148 10.195 22.688 1 93.56 31 PRO B O 1
ATOM 3239 N N . ARG B 1 32 ? 11.117 9.875 23.5 1 95.5 32 ARG B N 1
ATOM 3240 C CA . ARG B 1 32 ? 10.797 11.258 23.844 1 95.5 32 ARG B CA 1
ATOM 3241 C C . ARG B 1 32 ? 10.812 12.148 22.609 1 95.5 32 ARG B C 1
ATOM 3243 O O . ARG B 1 32 ? 11.297 13.281 22.656 1 95.5 32 ARG B O 1
ATOM 3250 N N . GLY B 1 33 ? 10.398 11.57 21.5 1 96.94 33 GLY B N 1
ATOM 3251 C CA . GLY B 1 33 ? 10.234 12.352 20.297 1 96.94 33 GLY B CA 1
ATOM 3252 C C . GLY B 1 33 ? 11.555 12.758 19.656 1 96.94 33 GLY B C 1
ATOM 3253 O O . GLY B 1 33 ? 11.656 13.82 19.047 1 96.94 33 GLY B O 1
ATOM 3254 N N . ARG B 1 34 ? 12.617 11.938 19.828 1 97.88 34 ARG B N 1
ATOM 3255 C CA . ARG B 1 34 ? 13.938 12.234 19.297 1 97.88 34 ARG B CA 1
ATOM 3256 C C . ARG B 1 34 ? 14.328 11.219 18.219 1 97.88 34 ARG B C 1
ATOM 3258 O O . ARG B 1 34 ? 13.727 10.148 18.125 1 97.88 34 ARG B O 1
ATOM 3265 N N . VAL B 1 35 ? 15.297 11.609 17.406 1 97.25 35 VAL B N 1
ATOM 3266 C CA . VAL B 1 35 ? 15.891 10.727 16.406 1 97.25 35 VAL B CA 1
ATOM 3267 C C . VAL B 1 35 ? 17.406 10.922 16.375 1 97.25 35 VAL B C 1
ATOM 3269 O O . VAL B 1 35 ? 17.906 11.992 16.734 1 97.25 35 VAL B O 1
ATOM 3272 N N . LEU B 1 36 ? 18.109 9.883 16.062 1 97.5 36 LEU B N 1
ATOM 3273 C CA . LEU B 1 36 ? 19.531 9.969 15.711 1 97.5 36 LEU B CA 1
ATOM 3274 C C . LEU B 1 36 ? 19.703 10.062 14.195 1 97.5 36 LEU B C 1
ATOM 3276 O O . LEU B 1 36 ? 19.234 9.195 13.461 1 97.5 36 LEU B O 1
ATOM 3280 N N . ARG B 1 37 ? 20.25 11.102 13.711 1 95.19 37 ARG B N 1
ATOM 3281 C CA . ARG B 1 37 ? 20.547 11.328 12.297 1 95.19 37 ARG B CA 1
ATOM 3282 C C . ARG B 1 37 ? 22 11.773 12.109 1 95.19 37 ARG B C 1
ATOM 3284 O O . ARG B 1 37 ? 22.422 12.766 12.703 1 95.19 37 ARG B O 1
ATOM 3291 N N . ASP B 1 38 ? 22.703 11.023 11.32 1 92.62 38 ASP B N 1
ATOM 3292 C CA . ASP B 1 38 ? 24.109 11.312 11.086 1 92.62 38 ASP B CA 1
ATOM 3293 C C . ASP B 1 38 ? 24.891 11.414 12.398 1 92.62 38 ASP B C 1
ATOM 3295 O O . ASP B 1 38 ? 25.688 12.328 12.578 1 92.62 38 ASP B O 1
ATOM 3299 N N . GLY B 1 39 ? 24.484 10.617 13.305 1 93.56 39 GLY B N 1
ATOM 3300 C CA . GLY B 1 39 ? 25.188 10.523 14.578 1 93.56 39 GLY B CA 1
ATOM 3301 C C . GLY B 1 39 ? 24.797 11.609 15.555 1 93.56 39 GLY B C 1
ATOM 3302 O O . GLY B 1 39 ? 25.359 11.695 16.656 1 93.56 39 GLY B O 1
ATOM 3303 N N . VAL B 1 40 ? 23.828 12.391 15.234 1 96.5 40 VAL B N 1
ATOM 3304 C CA . VAL B 1 40 ? 23.422 13.5 16.094 1 96.5 40 VAL B CA 1
ATOM 3305 C C . VAL B 1 40 ? 21.969 13.289 16.547 1 96.5 40 VAL B C 1
ATOM 3307 O O . VAL B 1 40 ? 21.109 12.977 15.742 1 96.5 40 VAL B O 1
ATOM 3310 N N . GLU B 1 41 ? 21.797 13.469 17.875 1 97.88 41 GLU B N 1
ATOM 3311 C CA . GLU B 1 41 ? 20.438 13.398 18.406 1 97.88 41 GLU B CA 1
ATOM 3312 C C . GLU B 1 41 ? 19.672 14.695 18.156 1 97.88 41 GLU B C 1
ATOM 3314 O O . GLU B 1 41 ? 20.172 15.789 18.438 1 97.88 41 GLU B O 1
ATOM 3319 N N . LEU B 1 42 ? 18.5 14.578 17.594 1 98.5 42 LEU B N 1
ATOM 3320 C CA . LEU B 1 42 ? 17.656 15.719 17.281 1 98.5 42 LEU B CA 1
ATOM 3321 C C . LEU B 1 42 ? 16.266 15.547 17.891 1 98.5 42 LEU B C 1
ATOM 3323 O O . LEU B 1 42 ? 15.734 14.43 17.938 1 98.5 42 LEU B O 1
ATOM 3327 N N . ILE B 1 43 ? 15.672 16.656 18.422 1 98.75 43 ILE B N 1
ATOM 3328 C CA . ILE B 1 43 ? 14.242 16.641 18.703 1 98.75 43 ILE B CA 1
ATOM 3329 C C . ILE B 1 43 ? 13.461 16.656 17.391 1 98.75 43 ILE B C 1
ATOM 3331 O O . ILE B 1 43 ? 13.633 17.562 16.562 1 98.75 43 ILE B O 1
ATOM 3335 N N . ASN B 1 44 ? 12.648 15.711 17.172 1 98.5 44 ASN B N 1
ATOM 3336 C CA . ASN B 1 44 ? 11.992 15.492 15.883 1 98.5 44 ASN B CA 1
ATOM 3337 C C . ASN B 1 44 ? 10.672 16.25 15.797 1 98.5 44 ASN B C 1
ATOM 3339 O O . ASN B 1 44 ? 9.648 15.797 16.297 1 98.5 44 ASN B O 1
ATOM 3343 N N . PHE B 1 45 ? 10.672 17.359 15.086 1 98.62 45 PHE B N 1
ATOM 3344 C CA . PHE B 1 45 ? 9.461 18.141 14.867 1 98.62 45 PHE B CA 1
ATOM 3345 C C . PHE B 1 45 ? 8.93 17.922 13.453 1 98.62 45 PHE B C 1
ATOM 3347 O O . PHE B 1 45 ? 8.305 18.828 12.883 1 98.62 45 PHE B O 1
ATOM 3354 N N . SER B 1 46 ? 9.227 16.719 12.883 1 97.19 46 SER B N 1
ATOM 3355 C CA . SER B 1 46 ? 8.812 16.453 11.508 1 97.19 46 SER B CA 1
ATOM 3356 C C . SER B 1 46 ? 8 15.172 11.414 1 97.19 46 SER B C 1
ATOM 3358 O O . SER B 1 46 ? 7.551 14.797 10.328 1 97.19 46 SER B O 1
ATOM 3360 N N . SER B 1 47 ? 7.762 14.484 12.523 1 96.69 47 SER B N 1
ATOM 3361 C CA . SER B 1 47 ? 7.027 13.219 12.547 1 96.69 47 SER B CA 1
ATOM 3362 C C . SER B 1 47 ? 5.523 13.461 12.609 1 96.69 47 SER B C 1
ATOM 3364 O O . SER B 1 47 ? 5.07 14.477 13.133 1 96.69 47 SER B O 1
ATOM 3366 N N . ASN B 1 48 ? 4.715 12.477 12.047 1 98 48 ASN B N 1
ATOM 3367 C CA . ASN B 1 48 ? 3.26 12.516 12.156 1 98 48 ASN B CA 1
ATOM 3368 C C . ASN B 1 48 ? 2.768 11.742 13.375 1 98 48 ASN B C 1
ATOM 3370 O O . ASN B 1 48 ? 1.588 11.398 13.461 1 98 48 ASN B O 1
ATOM 3374 N N . ASN B 1 49 ? 3.684 11.445 14.312 1 98 49 ASN B N 1
ATOM 3375 C CA . ASN B 1 49 ? 3.375 10.711 15.531 1 98 49 ASN B CA 1
ATOM 3376 C C . ASN B 1 49 ? 2.764 11.625 16.594 1 98 49 ASN B C 1
ATOM 3378 O O . ASN B 1 49 ? 3.262 11.695 17.719 1 98 49 ASN B O 1
ATOM 3382 N N . TYR B 1 50 ? 1.604 12.203 16.328 1 98.25 50 TYR B N 1
ATOM 3383 C CA . TYR B 1 50 ? 1.002 13.273 17.109 1 98.25 50 TYR B CA 1
ATOM 3384 C C . TYR B 1 50 ? 0.754 12.828 18.547 1 98.25 50 TYR B C 1
ATOM 3386 O O . TYR B 1 50 ? 1.006 13.578 19.484 1 98.25 50 TYR B O 1
ATOM 3394 N N . MET B 1 51 ? 0.318 11.586 18.672 1 98.38 51 MET B N 1
ATOM 3395 C CA . MET B 1 51 ? -0.133 11.117 19.984 1 98.38 51 MET B CA 1
ATOM 3396 C C . MET B 1 51 ? 0.976 10.352 20.703 1 98.38 51 MET B C 1
ATOM 3398 O O . MET B 1 51 ? 0.771 9.852 21.812 1 98.38 51 MET B O 1
ATOM 3402 N N . GLY B 1 52 ? 2.133 10.242 20.078 1 97.88 52 GLY B N 1
ATOM 3403 C CA . GLY B 1 52 ? 3.256 9.547 20.688 1 97.88 52 GLY B CA 1
ATOM 3404 C C . GLY B 1 52 ? 3.033 8.055 20.812 1 97.88 52 GLY B C 1
ATOM 3405 O O . GLY B 1 52 ? 3.619 7.406 21.688 1 97.88 52 GLY B O 1
ATOM 3406 N N . LEU B 1 53 ? 2.258 7.473 19.984 1 98.5 53 LEU B N 1
ATOM 3407 C CA . LEU B 1 53 ? 1.847 6.086 20.156 1 98.5 53 LEU B CA 1
ATOM 3408 C C . LEU B 1 53 ? 2.842 5.133 19.516 1 98.5 53 LEU B C 1
ATOM 3410 O O . LEU B 1 53 ? 2.857 3.939 19.812 1 98.5 53 LEU B O 1
ATOM 3414 N N . ALA B 1 54 ? 3.688 5.57 18.594 1 98.19 54 ALA B N 1
ATOM 3415 C CA . ALA B 1 54 ? 4.582 4.695 17.828 1 98.19 54 ALA B CA 1
ATOM 3416 C C . ALA B 1 54 ? 5.551 3.971 18.766 1 98.19 54 ALA B C 1
ATOM 3418 O O . ALA B 1 54 ? 6.043 2.889 18.438 1 98.19 54 ALA B O 1
ATOM 3419 N N . ASP B 1 55 ? 5.812 4.57 19.938 1 97.06 55 ASP B N 1
ATOM 3420 C CA . ASP B 1 55 ? 6.738 3.965 20.891 1 97.06 55 ASP B CA 1
ATOM 3421 C C . ASP B 1 55 ? 6.012 3.541 22.156 1 97.06 55 ASP B C 1
ATOM 3423 O O . ASP B 1 55 ? 6.641 3.309 23.203 1 97.06 55 ASP B O 1
ATOM 3427 N N . HIS B 1 56 ? 4.77 3.514 22.172 1 98.31 56 HIS B N 1
ATOM 3428 C CA . HIS B 1 56 ? 3.988 3.174 23.359 1 98.31 56 HIS B CA 1
ATOM 3429 C C . HIS B 1 56 ? 4.148 1.701 23.719 1 98.31 56 HIS B C 1
ATOM 3431 O O . HIS B 1 56 ? 4.055 0.831 22.859 1 98.31 56 HIS B O 1
ATOM 3437 N N . PRO B 1 57 ? 4.297 1.39 25 1 98.38 57 PRO B N 1
ATOM 3438 C CA . PRO B 1 57 ? 4.562 0.012 25.422 1 98.38 57 PRO B CA 1
ATOM 3439 C C . PRO B 1 57 ? 3.443 -0.95 25.031 1 98.38 57 PRO B C 1
ATOM 3441 O O . PRO B 1 57 ? 3.711 -2.084 24.625 1 98.38 57 PRO B O 1
ATOM 3444 N N . LEU B 1 58 ? 2.203 -0.548 25.125 1 98.81 58 LEU B N 1
ATOM 3445 C CA . LEU B 1 58 ? 1.096 -1.447 24.812 1 98.81 58 LEU B CA 1
ATOM 3446 C C . LEU B 1 58 ? 1.078 -1.809 23.328 1 98.81 58 LEU B C 1
ATOM 3448 O O . LEU B 1 58 ? 0.738 -2.938 22.969 1 98.81 58 LEU B O 1
ATOM 3452 N N . LEU B 1 59 ? 1.329 -0.824 22.438 1 98.88 59 LEU B N 1
ATOM 3453 C CA . LEU B 1 59 ? 1.395 -1.121 21.016 1 98.88 59 LEU B CA 1
ATOM 3454 C C . LEU B 1 59 ? 2.51 -2.119 20.719 1 98.88 59 LEU B C 1
ATOM 3456 O O . LEU B 1 59 ? 2.299 -3.092 19.984 1 98.88 59 LEU B O 1
ATOM 3460 N N . LYS B 1 60 ? 3.725 -1.863 21.312 1 98.88 60 LYS B N 1
ATOM 3461 C CA . LYS B 1 60 ? 4.852 -2.768 21.109 1 98.88 60 LYS B CA 1
ATOM 3462 C C . LYS B 1 60 ? 4.523 -4.176 21.594 1 98.88 60 LYS B C 1
ATOM 3464 O O . LYS B 1 60 ? 4.758 -5.156 20.891 1 98.88 60 LYS B O 1
ATOM 3469 N N . GLN B 1 61 ? 3.959 -4.262 22.734 1 98.88 61 GLN B N 1
ATOM 3470 C CA . GLN B 1 61 ? 3.652 -5.547 23.359 1 98.88 61 GLN B CA 1
ATOM 3471 C C . GLN B 1 61 ? 2.672 -6.344 22.5 1 98.88 61 GLN B C 1
ATOM 3473 O O . GLN B 1 61 ? 2.887 -7.531 22.25 1 98.88 61 GLN B O 1
ATOM 3478 N N . ARG B 1 62 ? 1.607 -5.766 22.078 1 98.94 62 ARG B N 1
ATOM 3479 C CA . ARG B 1 62 ? 0.59 -6.48 21.312 1 98.94 62 ARG B CA 1
ATOM 3480 C C . ARG B 1 62 ? 1.1 -6.836 19.922 1 98.94 62 ARG B C 1
ATOM 3482 O O . ARG B 1 62 ? 0.78 -7.898 19.391 1 98.94 62 ARG B O 1
ATOM 3489 N N . ALA B 1 63 ? 1.848 -5.891 19.312 1 98.94 63 ALA B N 1
ATOM 3490 C CA . ALA B 1 63 ? 2.469 -6.195 18.016 1 98.94 63 ALA B CA 1
ATOM 3491 C C . ALA B 1 63 ? 3.363 -7.43 18.125 1 98.94 63 ALA B C 1
ATOM 3493 O O . ALA B 1 63 ? 3.299 -8.32 17.281 1 98.94 63 ALA B O 1
ATOM 3494 N N . MET B 1 64 ? 4.203 -7.461 19.141 1 98.94 64 MET B N 1
ATOM 3495 C CA . MET B 1 64 ? 5.113 -8.586 19.359 1 98.94 64 MET B CA 1
ATOM 3496 C C . MET B 1 64 ? 4.34 -9.859 19.672 1 98.94 64 MET B C 1
ATOM 3498 O O . MET B 1 64 ? 4.652 -10.93 19.141 1 98.94 64 MET B O 1
ATOM 3502 N N . ALA B 1 65 ? 3.297 -9.781 20.484 1 98.88 65 ALA B N 1
ATOM 3503 C CA . ALA B 1 65 ? 2.51 -10.945 20.859 1 98.88 65 ALA B CA 1
ATOM 3504 C C . ALA B 1 65 ? 1.83 -11.578 19.656 1 98.88 65 ALA B C 1
ATOM 3506 O O . ALA B 1 65 ? 1.805 -12.797 19.516 1 98.88 65 ALA B O 1
ATOM 3507 N N . TRP B 1 66 ? 1.296 -10.781 18.797 1 98.56 66 TRP B N 1
ATOM 3508 C CA . TRP B 1 66 ? 0.569 -11.312 17.641 1 98.56 66 TRP B CA 1
ATOM 3509 C C . TRP B 1 66 ? 1.532 -11.789 16.562 1 98.56 66 TRP B C 1
ATOM 3511 O O . TRP B 1 66 ? 1.207 -12.688 15.789 1 98.56 66 TRP B O 1
ATOM 3521 N N . THR B 1 67 ? 2.742 -11.18 16.484 1 98.75 67 THR B N 1
ATOM 3522 C CA . THR B 1 67 ? 3.791 -11.742 15.641 1 98.75 67 THR B CA 1
ATOM 3523 C C . THR B 1 67 ? 4.168 -13.141 16.109 1 98.75 67 THR B C 1
ATOM 3525 O O . THR B 1 67 ? 4.289 -14.062 15.297 1 98.75 67 THR B O 1
ATOM 3528 N N . GLU B 1 68 ? 4.336 -13.25 17.391 1 98.5 68 GLU B N 1
ATOM 3529 C CA . GLU B 1 68 ? 4.695 -14.547 17.969 1 98.5 68 GLU B CA 1
ATOM 3530 C C . GLU B 1 68 ? 3.605 -15.586 17.703 1 98.5 68 GLU B C 1
ATOM 3532 O O . GLU B 1 68 ? 3.904 -16.75 17.406 1 98.5 68 GLU B O 1
ATOM 3537 N N . GLN B 1 69 ? 2.426 -15.188 17.844 1 97.38 69 GLN B N 1
ATOM 3538 C CA . GLN B 1 69 ? 1.294 -16.109 17.781 1 97.38 69 GLN B CA 1
ATOM 3539 C C . GLN B 1 69 ? 0.957 -16.453 16.328 1 97.38 69 GLN B C 1
ATOM 3541 O O . GLN B 1 69 ? 0.659 -17.609 16.016 1 97.38 69 GLN B O 1
ATOM 3546 N N . TRP B 1 70 ? 1.014 -15.461 15.438 1 96.81 70 TRP B N 1
ATOM 3547 C CA . TRP B 1 70 ? 0.397 -15.656 14.125 1 96.81 70 TRP B CA 1
ATOM 3548 C C . TRP B 1 70 ? 1.429 -15.523 13.016 1 96.81 70 TRP B C 1
ATOM 3550 O O . TRP B 1 70 ? 1.107 -15.703 11.836 1 96.81 70 TRP B O 1
ATOM 3560 N N . GLY B 1 71 ? 2.65 -15.18 13.305 1 97.88 71 GLY B N 1
ATOM 3561 C CA . GLY B 1 71 ? 3.699 -15.133 12.297 1 97.88 71 GLY B CA 1
ATOM 3562 C C . GLY B 1 71 ? 3.939 -13.734 11.75 1 97.88 71 GLY B C 1
ATOM 3563 O O . GLY B 1 71 ? 3.527 -12.75 12.359 1 97.88 71 GLY B O 1
ATOM 3564 N N . THR B 1 72 ? 4.688 -13.648 10.609 1 98.62 72 THR B N 1
ATOM 3565 C CA . THR B 1 72 ? 5.199 -12.367 10.133 1 98.62 72 THR B CA 1
ATOM 3566 C C . THR B 1 72 ? 4.477 -11.938 8.859 1 98.62 72 THR B C 1
ATOM 3568 O O . THR B 1 72 ? 4.762 -10.875 8.312 1 98.62 72 THR B O 1
ATOM 3571 N N . GLY B 1 73 ? 3.523 -12.711 8.359 1 98 73 GLY B N 1
ATOM 3572 C CA . GLY B 1 73 ? 2.801 -12.352 7.145 1 98 73 GLY B CA 1
ATOM 3573 C C . GLY B 1 73 ? 1.405 -12.945 7.09 1 98 73 GLY B C 1
ATOM 3574 O O . GLY B 1 73 ? 1.099 -13.898 7.809 1 98 73 GLY B O 1
ATOM 3575 N N . ALA B 1 74 ? 0.576 -12.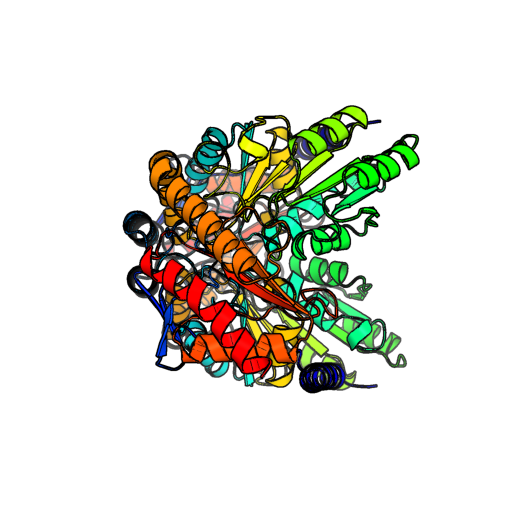328 6.195 1 96.69 74 ALA B N 1
ATOM 3576 C CA . ALA B 1 74 ? -0.777 -12.828 5.977 1 96.69 74 ALA B CA 1
ATOM 3577 C C . ALA B 1 74 ? -0.792 -13.914 4.902 1 96.69 74 ALA B C 1
ATOM 3579 O O . ALA B 1 74 ? -1.755 -14.68 4.797 1 96.69 74 ALA B O 1
ATOM 3580 N N . GLN B 1 75 ? 0.22 -13.945 4.078 1 93.88 75 GLN B N 1
ATOM 3581 C CA . GLN B 1 75 ? 0.498 -15.016 3.127 1 93.88 75 GLN B CA 1
ATOM 3582 C C . GLN B 1 75 ? -0.411 -14.922 1.905 1 93.88 75 GLN B C 1
ATOM 3584 O O . GLN B 1 75 ? -0.214 -15.633 0.92 1 93.88 75 GLN B O 1
ATOM 3589 N N . ALA B 1 76 ? -1.433 -14.109 1.877 1 96.56 76 ALA B N 1
ATOM 3590 C CA . ALA B 1 76 ? -2.336 -13.875 0.752 1 96.56 76 ALA B CA 1
ATOM 3591 C C . ALA B 1 76 ? -3.215 -12.648 1.001 1 96.56 76 ALA B C 1
ATOM 3593 O O . ALA B 1 76 ? -3.111 -12.008 2.047 1 96.56 76 ALA B O 1
ATOM 3594 N N . SER B 1 77 ? -4.004 -12.312 -0.008 1 96.62 77 SER B N 1
ATOM 3595 C CA . SER B 1 77 ? -5.023 -11.289 0.19 1 96.62 77 SER B CA 1
ATOM 3596 C C . SER B 1 77 ? -6.102 -11.758 1.161 1 96.62 77 SER B C 1
ATOM 3598 O O . SER B 1 77 ? -6.238 -12.961 1.409 1 96.62 77 SER B O 1
ATOM 3600 N N . ARG B 1 78 ? -6.879 -10.867 1.718 1 97.38 78 ARG B N 1
ATOM 3601 C CA . ARG B 1 78 ? -7.938 -11.219 2.656 1 97.38 78 ARG B CA 1
ATOM 3602 C C . ARG B 1 78 ? -8.992 -12.102 1.988 1 97.38 78 ARG B C 1
ATOM 3604 O O . ARG B 1 78 ? -9.672 -12.875 2.66 1 97.38 78 ARG B O 1
ATOM 3611 N N . LEU B 1 79 ? -9.102 -12.062 0.642 1 94.56 79 LEU B N 1
ATOM 3612 C CA . LEU B 1 79 ? -10.148 -12.781 -0.077 1 94.56 79 LEU B CA 1
ATOM 3613 C C . LEU B 1 79 ? -9.703 -14.211 -0.397 1 94.56 79 LEU B C 1
ATOM 3615 O O . LEU B 1 79 ? -10.523 -15.039 -0.795 1 94.56 79 LEU B O 1
ATOM 3619 N N . VAL B 1 80 ? -8.422 -14.57 -0.246 1 92.75 80 VAL B N 1
ATOM 3620 C CA . VAL B 1 80 ? -7.93 -15.914 -0.498 1 92.75 80 VAL B CA 1
ATOM 3621 C C . VAL B 1 80 ? -7.801 -16.672 0.822 1 92.75 80 VAL B C 1
ATOM 3623 O O . VAL B 1 80 ? -8.711 -17.406 1.217 1 92.75 80 VAL B O 1
ATOM 3626 N N . CYS B 1 81 ? -6.805 -16.328 1.623 1 91.62 81 CYS B N 1
ATOM 3627 C CA . CYS B 1 81 ? -6.668 -16.938 2.943 1 91.62 81 CYS B CA 1
ATOM 3628 C C . CYS B 1 81 ? -5.918 -16.016 3.895 1 91.62 81 CYS B C 1
ATOM 3630 O O . CYS B 1 81 ? -5.242 -16.469 4.812 1 91.62 81 CYS B O 1
ATOM 3632 N N . GLY B 1 82 ? -6.047 -14.727 3.635 1 91.44 82 GLY B N 1
ATOM 3633 C CA . GLY B 1 82 ? -5.289 -13.781 4.438 1 91.44 82 GLY B CA 1
ATOM 3634 C C . GLY B 1 82 ? -6.156 -12.953 5.367 1 91.44 82 GLY B C 1
ATOM 3635 O O . GLY B 1 82 ? -5.688 -11.977 5.957 1 91.44 82 GLY B O 1
ATOM 3636 N N . ASP B 1 83 ? -7.465 -13.258 5.43 1 96.81 83 ASP B N 1
ATOM 3637 C CA . ASP B 1 83 ? -8.328 -12.531 6.359 1 96.81 83 ASP B CA 1
ATOM 3638 C C . ASP B 1 83 ? -8.164 -13.062 7.785 1 96.81 83 ASP B C 1
ATOM 3640 O O . ASP B 1 83 ? -9.031 -13.766 8.289 1 96.81 83 ASP B O 1
ATOM 3644 N N . LEU B 1 84 ? -7.168 -12.586 8.461 1 97.12 84 LEU B N 1
ATOM 3645 C CA . LEU B 1 84 ? -6.863 -13.016 9.82 1 97.12 84 LEU B CA 1
ATOM 3646 C C . LEU B 1 84 ? -7.965 -12.594 10.781 1 97.12 84 LEU B C 1
ATOM 3648 O O . LEU B 1 84 ? -8.578 -11.547 10.609 1 97.12 84 LEU B O 1
ATOM 3652 N N . GLU B 1 85 ? -8.141 -13.258 11.812 1 95 85 GLU B N 1
ATOM 3653 C CA . GLU B 1 85 ? -9.211 -13.086 12.789 1 95 85 GLU B CA 1
ATOM 3654 C C . GLU B 1 85 ? -9.18 -11.688 13.398 1 95 85 GLU B C 1
ATOM 3656 O O . GLU B 1 85 ? -10.234 -11.078 13.617 1 95 85 GLU B O 1
ATOM 3661 N N . PRO B 1 86 ? -8.023 -11.109 13.625 1 96.56 86 PRO B N 1
ATOM 3662 C CA . PRO B 1 86 ? -7.996 -9.812 14.297 1 96.56 86 PRO B CA 1
ATOM 3663 C C . PRO B 1 86 ? -8.586 -8.695 13.445 1 96.56 86 PRO B C 1
ATOM 3665 O O . PRO B 1 86 ? -8.953 -7.641 13.977 1 96.56 86 PRO B O 1
ATOM 3668 N N . PHE B 1 87 ? -8.695 -8.883 12.125 1 98.44 87 PHE B N 1
ATOM 3669 C CA . PHE B 1 87 ? -9.273 -7.84 11.281 1 98.44 87 PHE B CA 1
ATOM 3670 C C . PHE B 1 87 ? -10.672 -7.469 11.75 1 98.44 87 PHE B C 1
ATOM 3672 O O . PHE B 1 87 ? -11.008 -6.289 11.844 1 98.44 87 PHE B O 1
ATOM 3679 N N . ALA B 1 88 ? -11.477 -8.438 12.094 1 97.31 88 ALA B N 1
ATOM 3680 C CA . ALA B 1 88 ? -12.859 -8.203 12.508 1 97.31 88 ALA B CA 1
ATOM 3681 C C . ALA B 1 88 ? -12.914 -7.379 13.789 1 97.31 88 ALA B C 1
ATOM 3683 O O . ALA B 1 88 ? -13.758 -6.488 13.93 1 97.31 88 ALA B O 1
ATOM 3684 N N . ARG B 1 89 ? -12.047 -7.691 14.703 1 97.5 89 ARG B N 1
ATOM 3685 C CA . ARG B 1 89 ? -11.992 -6.973 15.977 1 97.5 89 ARG B CA 1
ATOM 3686 C C . ARG B 1 89 ? -11.602 -5.512 15.758 1 97.5 89 ARG B C 1
ATOM 3688 O O . ARG B 1 89 ? -12.219 -4.613 16.344 1 97.5 89 ARG B O 1
ATOM 3695 N N . ILE B 1 90 ? -10.656 -5.285 14.961 1 98.75 90 ILE B N 1
ATOM 3696 C CA . ILE B 1 90 ? -10.172 -3.938 14.672 1 98.75 90 ILE B CA 1
ATOM 3697 C C . ILE B 1 90 ? -11.273 -3.137 13.977 1 98.75 90 ILE B C 1
ATOM 3699 O O . ILE B 1 90 ? -11.531 -1.985 14.328 1 98.75 90 ILE B O 1
ATOM 3703 N N . GLU B 1 91 ? -11.914 -3.732 12.961 1 98.81 91 GLU B N 1
ATOM 3704 C CA . GLU B 1 91 ? -12.992 -3.068 12.234 1 98.81 91 GLU B CA 1
ATOM 3705 C C . GLU B 1 91 ? -14.18 -2.775 13.156 1 98.81 91 GLU B C 1
ATOM 3707 O O . GLU B 1 91 ? -14.82 -1.729 13.031 1 98.81 91 GLU B O 1
ATOM 3712 N N . ALA B 1 92 ? -14.453 -3.631 14.148 1 98.56 92 ALA B N 1
ATOM 3713 C CA . ALA B 1 92 ? -15.516 -3.396 15.125 1 98.56 92 ALA B CA 1
ATOM 3714 C C . ALA B 1 92 ? -15.188 -2.199 16.016 1 98.56 92 ALA B C 1
ATOM 3716 O O . ALA B 1 92 ? -16.062 -1.412 16.359 1 98.56 92 ALA B O 1
ATOM 3717 N N . ARG B 1 93 ? -13.969 -2.045 16.406 1 98.31 93 ARG B N 1
ATOM 3718 C CA . ARG B 1 93 ? -13.555 -0.907 17.219 1 98.31 93 ARG B CA 1
ATOM 3719 C C . ARG B 1 93 ? -13.703 0.4 16.453 1 98.31 93 ARG B C 1
ATOM 3721 O O . ARG B 1 93 ? -14.086 1.422 17.016 1 98.31 93 ARG B O 1
ATOM 3728 N N . LEU B 1 94 ? -13.344 0.341 15.156 1 98.62 94 LEU B N 1
ATOM 3729 C CA . LEU B 1 94 ? -13.508 1.519 14.312 1 98.62 94 LEU B CA 1
ATOM 3730 C C . LEU B 1 94 ? -14.977 1.922 14.219 1 98.62 94 LEU B C 1
ATOM 3732 O O . LEU B 1 94 ? -15.305 3.105 14.312 1 98.62 94 LEU B O 1
ATOM 3736 N N . VAL B 1 95 ? -15.828 0.939 14.008 1 98.38 95 VAL B N 1
ATOM 3737 C CA . VAL B 1 95 ? -17.266 1.179 13.898 1 98.38 95 VAL B CA 1
ATOM 3738 C C . VAL B 1 95 ? -17.781 1.846 15.172 1 98.38 95 VAL B C 1
ATOM 3740 O O . VAL B 1 95 ? -18.484 2.855 15.109 1 98.38 95 VAL B O 1
ATOM 3743 N N . ALA B 1 96 ? -17.391 1.337 16.281 1 97.5 96 ALA B N 1
ATOM 3744 C CA . ALA B 1 96 ? -17.828 1.875 17.562 1 97.5 96 ALA B CA 1
ATOM 3745 C C . ALA B 1 96 ? -17.312 3.295 17.766 1 97.5 96 ALA B C 1
ATOM 3747 O O . ALA B 1 96 ? -18.062 4.18 18.203 1 97.5 96 ALA B O 1
ATOM 3748 N N . GLY B 1 97 ? -16.094 3.523 17.484 1 96.88 97 GLY B N 1
ATOM 3749 C CA . GLY B 1 97 ? -15.461 4.805 17.734 1 96.88 97 GLY B CA 1
ATOM 3750 C C . GLY B 1 97 ? -15.93 5.895 16.781 1 96.88 97 GLY B C 1
ATOM 3751 O O . GLY B 1 97 ? -16.094 7.047 17.188 1 96.88 97 GLY B O 1
ATOM 3752 N N . LYS B 1 98 ? -16.141 5.555 15.477 1 97.19 98 LYS B N 1
ATOM 3753 C CA . LYS B 1 98 ? -16.453 6.555 14.461 1 97.19 98 LYS B CA 1
ATOM 3754 C C . LYS B 1 98 ? -17.969 6.691 14.273 1 97.19 98 LYS B C 1
ATOM 3756 O O . LYS B 1 98 ? -18.438 7.613 13.602 1 97.19 98 LYS B O 1
ATOM 3761 N N . GLY B 1 99 ? -18.719 5.84 14.953 1 95.75 99 GLY B N 1
ATOM 3762 C CA . GLY B 1 99 ? -20.172 5.906 14.844 1 95.75 99 GLY B CA 1
ATOM 3763 C C . GLY B 1 99 ? -20.672 5.637 13.43 1 95.75 99 GLY B C 1
ATOM 3764 O O . GLY B 1 99 ? -21.484 6.398 12.898 1 95.75 99 GLY B O 1
ATOM 3765 N N . CYS B 1 100 ? -20.109 4.617 12.781 1 95.88 100 CYS B N 1
ATOM 3766 C CA . CYS B 1 100 ? -20.469 4.242 11.422 1 95.88 100 CYS B CA 1
ATOM 3767 C C . CYS B 1 100 ? -21.047 2.83 11.375 1 95.88 100 CYS B C 1
ATOM 3769 O O . CYS B 1 100 ? -21.141 2.162 12.406 1 95.88 100 CYS B O 1
ATOM 3771 N N . GLU B 1 101 ? -21.516 2.418 10.273 1 97.44 101 GLU B N 1
ATOM 3772 C CA . GLU B 1 101 ? -22.141 1.106 10.125 1 97.44 101 GLU B CA 1
ATOM 3773 C C . GLU B 1 101 ? -21.094 0.017 9.914 1 97.44 101 GLU B C 1
ATOM 3775 O O . GLU B 1 101 ? -21.234 -1.089 10.445 1 97.44 101 GLU B O 1
ATOM 3780 N N . ALA B 1 102 ? -20.062 0.354 9.156 1 98.5 102 ALA B N 1
ATOM 3781 C CA . ALA B 1 102 ? -19.078 -0.653 8.766 1 98.5 102 ALA B CA 1
ATOM 3782 C C . ALA B 1 102 ? -17.703 -0.028 8.586 1 98.5 102 ALA B C 1
ATOM 3784 O O . ALA B 1 102 ? -17.578 1.187 8.406 1 98.5 102 ALA B O 1
ATOM 3785 N N . ALA B 1 103 ? -16.688 -0.841 8.664 1 98.81 103 ALA B N 1
ATOM 3786 C CA . ALA B 1 103 ? -15.305 -0.452 8.43 1 98.81 103 ALA B CA 1
ATOM 3787 C C . ALA B 1 103 ? -14.555 -1.524 7.645 1 98.81 103 ALA B C 1
ATOM 3789 O O . ALA B 1 103 ? -14.938 -2.697 7.66 1 98.81 103 ALA B O 1
ATOM 3790 N N . LEU B 1 104 ? -13.57 -1.15 6.922 1 98.88 104 LEU B N 1
ATOM 3791 C CA . LEU B 1 104 ? -12.695 -2.033 6.156 1 98.88 104 LEU B CA 1
ATOM 3792 C C . LEU B 1 104 ? -11.242 -1.595 6.277 1 98.88 104 LEU B C 1
ATOM 3794 O O . LEU B 1 104 ? -10.898 -0.47 5.91 1 98.88 104 LEU B O 1
ATOM 3798 N N . VAL B 1 105 ? -10.422 -2.494 6.812 1 98.81 105 VAL B N 1
ATOM 3799 C CA . VAL B 1 105 ? -9 -2.219 6.953 1 98.81 105 VAL B CA 1
ATOM 3800 C C . VAL B 1 105 ? -8.297 -2.422 5.609 1 98.81 105 VAL B C 1
ATOM 3802 O O . VAL B 1 105 ? -8.602 -3.373 4.883 1 98.81 105 VAL B O 1
ATOM 3805 N N . LEU B 1 106 ? -7.434 -1.502 5.23 1 98.5 106 LEU B N 1
ATOM 3806 C CA . LEU B 1 106 ? -6.629 -1.517 4.016 1 98.5 106 LEU B CA 1
ATOM 3807 C C . LEU B 1 106 ? -5.148 -1.345 4.344 1 98.5 106 LEU B C 1
ATOM 3809 O O . LEU B 1 106 ? -4.789 -1.06 5.488 1 98.5 106 LEU B O 1
ATOM 3813 N N . ASN B 1 107 ? -4.289 -1.44 3.4 1 98.12 107 ASN B N 1
ATOM 3814 C CA . ASN B 1 107 ? -2.867 -1.655 3.643 1 98.12 107 ASN B CA 1
ATOM 3815 C C . ASN B 1 107 ? -2.148 -0.347 3.961 1 98.12 107 ASN B C 1
ATOM 3817 O O . ASN B 1 107 ? -1.176 -0.336 4.719 1 98.12 107 ASN B O 1
ATOM 3821 N N . ALA B 1 108 ? -2.492 0.731 3.328 1 98.19 108 ALA B N 1
ATOM 3822 C CA . ALA B 1 108 ? -1.849 2.029 3.51 1 98.19 108 ALA B CA 1
ATOM 3823 C C . ALA B 1 108 ? -2.732 3.158 2.988 1 98.19 108 ALA B C 1
ATOM 3825 O O . ALA B 1 108 ? -3.604 2.934 2.145 1 98.19 108 ALA B O 1
ATOM 3826 N N . GLY B 1 109 ? -2.473 4.34 3.488 1 98.19 109 GLY B N 1
ATOM 3827 C CA . GLY B 1 109 ? -3.285 5.469 3.062 1 98.19 109 GLY B CA 1
ATOM 3828 C C . GLY B 1 109 ? -3.23 5.715 1.566 1 98.19 109 GLY B C 1
ATOM 3829 O O . GLY B 1 109 ? -4.27 5.871 0.92 1 98.19 109 GLY B O 1
ATOM 3830 N N . TYR B 1 110 ? -2.043 5.742 1.006 1 97.81 110 TYR B N 1
ATOM 3831 C CA . TYR B 1 110 ? -1.884 5.965 -0.428 1 97.81 110 TYR B CA 1
ATOM 3832 C C . TYR B 1 110 ? -2.641 4.91 -1.228 1 97.81 110 TYR B C 1
ATOM 3834 O O . TYR B 1 110 ? -3.391 5.242 -2.15 1 97.81 110 TYR B O 1
ATOM 3842 N N . GLN B 1 111 ? -2.453 3.688 -0.866 1 97.88 111 GLN B N 1
ATOM 3843 C CA . GLN B 1 111 ? -3.111 2.586 -1.563 1 97.88 111 GLN B CA 1
ATOM 3844 C C . GLN B 1 111 ? -4.625 2.633 -1.361 1 97.88 111 GLN B C 1
ATOM 3846 O O . GLN B 1 111 ? -5.387 2.295 -2.27 1 97.88 111 GLN B O 1
ATOM 3851 N N . ALA B 1 112 ? -5.047 2.977 -0.135 1 98.5 112 ALA B N 1
ATOM 3852 C CA . ALA B 1 112 ? -6.48 3.09 0.121 1 98.5 112 ALA B CA 1
ATOM 3853 C C . ALA B 1 112 ? -7.133 4.078 -0.841 1 98.5 112 ALA B C 1
ATOM 3855 O O . ALA B 1 112 ? -8.094 3.738 -1.53 1 98.5 112 ALA B O 1
ATOM 3856 N N . ASN B 1 113 ? -6.586 5.266 -0.966 1 98.38 113 ASN B N 1
ATOM 3857 C CA . ASN B 1 113 ? -7.148 6.277 -1.85 1 98.38 113 ASN B CA 1
ATOM 3858 C C . ASN B 1 113 ? -7.066 5.855 -3.312 1 98.38 113 ASN B C 1
ATOM 3860 O O . ASN B 1 113 ? -8.016 6.051 -4.074 1 98.38 113 ASN B O 1
ATOM 3864 N N . SER B 1 114 ? -5.945 5.219 -3.654 1 95.69 114 SER B N 1
ATOM 3865 C CA . SER B 1 114 ? -5.746 4.828 -5.047 1 95.69 114 SER B CA 1
ATOM 3866 C C . SER B 1 114 ? -6.535 3.57 -5.387 1 95.69 114 SER B C 1
ATOM 3868 O O . SER B 1 114 ? -6.52 3.111 -6.531 1 95.69 114 SER B O 1
ATOM 3870 N N . SER B 1 115 ? -7.207 3.027 -4.48 1 96.88 115 SER B N 1
ATOM 3871 C CA . SER B 1 115 ? -8.023 1.84 -4.711 1 96.88 115 SER B CA 1
ATOM 3872 C C . SER B 1 115 ? -9.508 2.145 -4.523 1 96.88 115 SER B C 1
ATOM 3874 O O . SER B 1 115 ? -10.336 1.779 -5.359 1 96.88 115 SER B O 1
ATOM 3876 N N . VAL B 1 116 ? -9.844 2.844 -3.479 1 98.69 116 VAL B N 1
ATOM 3877 C CA . VAL B 1 116 ? -11.234 3.098 -3.098 1 98.69 116 VAL B CA 1
ATOM 3878 C C . VAL B 1 116 ? -11.844 4.129 -4.043 1 98.69 116 VAL B C 1
ATOM 3880 O O . VAL B 1 116 ? -12.969 3.949 -4.523 1 98.69 116 VAL B O 1
ATOM 3883 N N . ILE B 1 117 ? -11.125 5.203 -4.332 1 98.62 117 ILE B N 1
ATOM 3884 C CA . ILE B 1 117 ? -11.672 6.289 -5.137 1 98.62 117 ILE B CA 1
ATOM 3885 C C . ILE B 1 117 ? -11.984 5.785 -6.543 1 98.62 117 ILE B C 1
ATOM 3887 O O . ILE B 1 117 ? -13.102 5.965 -7.039 1 98.62 117 ILE B O 1
ATOM 3891 N N . PRO B 1 118 ? -11.07 5.055 -7.211 1 97.19 118 PRO B N 1
ATOM 3892 C CA . PRO B 1 118 ? -11.43 4.551 -8.539 1 97.19 118 PRO B CA 1
ATOM 3893 C C . PRO B 1 118 ? -12.602 3.572 -8.5 1 97.19 118 PRO B C 1
ATOM 3895 O O . PRO B 1 118 ? -13.391 3.514 -9.445 1 97.19 118 PRO B O 1
ATOM 3898 N N . ALA B 1 119 ? -12.695 2.768 -7.473 1 98 119 ALA B N 1
ATOM 3899 C CA . ALA B 1 119 ? -13.852 1.881 -7.34 1 98 119 ALA B CA 1
ATOM 3900 C C . ALA B 1 119 ? -15.148 2.678 -7.246 1 98 119 ALA B C 1
ATOM 3902 O O . ALA B 1 119 ? -16.141 2.342 -7.895 1 98 119 ALA B O 1
ATOM 3903 N N . LEU B 1 120 ? -15.141 3.77 -6.484 1 98.56 120 LEU B N 1
ATOM 3904 C CA . LEU B 1 120 ? -16.328 4.602 -6.293 1 98.56 120 LEU B CA 1
ATOM 3905 C C . LEU B 1 120 ? -16.703 5.309 -7.586 1 98.56 120 LEU B C 1
ATOM 3907 O O . LEU B 1 120 ? -17.891 5.52 -7.859 1 98.56 120 LEU B O 1
ATOM 3911 N N . LEU B 1 121 ? -15.719 5.645 -8.383 1 98.06 121 LEU B N 1
ATOM 3912 C CA . LEU B 1 121 ? -15.945 6.484 -9.547 1 98.06 121 LEU B CA 1
ATOM 3913 C C . LEU B 1 121 ? -16.062 5.637 -10.812 1 98.06 121 LEU B C 1
ATOM 3915 O O . LEU B 1 121 ? -16.016 6.164 -11.93 1 98.06 121 LEU B O 1
ATOM 3919 N N . ASP B 1 122 ? -16.125 4.336 -10.656 1 96.81 122 ASP B N 1
ATOM 3920 C CA . ASP B 1 122 ? -16.203 3.428 -11.805 1 96.81 122 ASP B CA 1
ATOM 3921 C C . ASP B 1 122 ? -17.391 3.764 -12.688 1 96.81 122 ASP B C 1
ATOM 3923 O O . ASP B 1 122 ? -18.547 3.502 -12.32 1 96.81 122 ASP B O 1
ATOM 3927 N N . LYS B 1 123 ? -17.141 4.188 -13.922 1 95.44 123 LYS B N 1
ATOM 3928 C CA . LYS B 1 123 ? -18.156 4.664 -14.859 1 95.44 123 LYS B CA 1
ATOM 3929 C C . LYS B 1 123 ? -19.109 3.545 -15.25 1 95.44 123 LYS B C 1
ATOM 3931 O O . LYS B 1 123 ? -20.281 3.793 -15.516 1 95.44 123 LYS B O 1
ATOM 3936 N N . ARG B 1 124 ? -18.641 2.338 -15.289 1 94.62 124 ARG B N 1
ATOM 3937 C CA . ARG B 1 124 ? -19.469 1.193 -15.68 1 94.62 124 ARG B CA 1
ATOM 3938 C C . ARG B 1 124 ? -20.5 0.869 -14.602 1 94.62 124 ARG B C 1
ATOM 3940 O O . ARG B 1 124 ? -21.609 0.446 -14.914 1 94.62 124 ARG B O 1
ATOM 3947 N N . VAL B 1 125 ? -20.125 1.112 -13.375 1 95.94 125 VAL B N 1
ATOM 3948 C CA . VAL B 1 125 ? -21.016 0.835 -12.258 1 95.94 125 VAL B CA 1
ATOM 3949 C C . VAL B 1 125 ? -22 1.988 -12.086 1 95.94 125 VAL B C 1
ATOM 3951 O O . VAL B 1 125 ? -23.188 1.767 -11.867 1 95.94 125 VAL B O 1
ATOM 3954 N N . LEU B 1 126 ? -21.5 3.242 -12.258 1 96.62 126 LEU B N 1
ATOM 3955 C CA . LEU B 1 126 ? -22.312 4.43 -12.008 1 96.62 126 LEU B CA 1
ATOM 3956 C C . LEU B 1 126 ? -23.25 4.711 -13.18 1 96.62 126 LEU B C 1
ATOM 3958 O O . LEU B 1 126 ? -24.203 5.488 -13.047 1 96.62 126 LEU B O 1
ATOM 3962 N N . GLY B 1 127 ? -23.062 4.098 -14.312 1 93.94 127 GLY B N 1
ATOM 3963 C CA . GLY B 1 127 ? -23.891 4.309 -15.484 1 93.94 127 GLY B CA 1
ATOM 3964 C C . GLY B 1 127 ? -23.531 5.578 -16.25 1 93.94 127 GLY B C 1
ATOM 3965 O O . GLY B 1 127 ? -24.281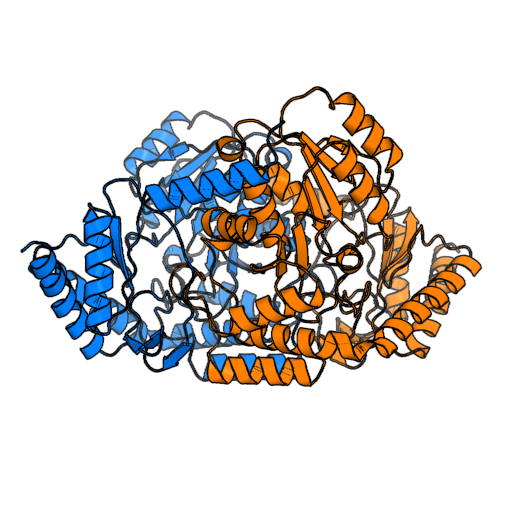 6.008 -17.125 1 93.94 127 GLY B O 1
ATOM 3966 N N . GLY B 1 128 ? -22.422 6.164 -15.961 1 93.81 128 GLY B N 1
ATOM 3967 C CA . GLY B 1 128 ? -21.938 7.391 -16.578 1 93.81 128 GLY B CA 1
ATOM 3968 C C . GLY B 1 128 ? -20.75 8 -15.867 1 93.81 128 GLY B C 1
ATOM 3969 O O . GLY B 1 128 ? -20.344 7.52 -14.812 1 93.81 128 GLY B O 1
ATOM 3970 N N . GLU B 1 129 ? -20.141 9.039 -16.516 1 95.06 129 GLU B N 1
ATOM 3971 C CA . GLU B 1 129 ? -19.031 9.742 -15.891 1 95.06 129 GLU B CA 1
ATOM 3972 C C . GLU B 1 129 ? -19.516 10.664 -14.773 1 95.06 129 GLU B C 1
ATOM 3974 O O . GLU B 1 129 ? -20.359 11.523 -14.992 1 95.06 129 GLU B O 1
ATOM 3979 N N . PRO B 1 130 ? -19 10.461 -13.625 1 97.19 130 PRO B N 1
ATOM 3980 C CA . PRO B 1 130 ? -19.422 11.328 -12.516 1 97.19 130 PRO B CA 1
ATOM 3981 C C . PRO B 1 130 ? -18.734 12.688 -12.539 1 97.19 130 PRO B C 1
ATOM 3983 O O . PRO B 1 130 ? -17.781 12.891 -13.289 1 97.19 130 PRO B O 1
ATOM 3986 N N . LEU B 1 131 ? -19.312 13.625 -11.766 1 97 131 LEU B N 1
ATOM 3987 C CA . LEU B 1 131 ? -18.656 14.891 -11.461 1 97 131 LEU B CA 1
ATOM 3988 C C . LEU B 1 131 ? -17.953 14.82 -10.117 1 97 131 LEU B C 1
ATOM 3990 O O . LEU B 1 131 ? -18.531 14.391 -9.117 1 97 131 LEU B O 1
ATOM 3994 N N . VAL B 1 132 ? -16.688 15.172 -10.164 1 98.5 132 VAL B N 1
ATOM 3995 C CA . VAL B 1 132 ? -15.875 15.102 -8.945 1 98.5 132 VAL B CA 1
ATOM 3996 C C . VAL B 1 132 ? -15.383 16.5 -8.57 1 98.5 132 VAL B C 1
ATOM 3998 O O . VAL B 1 132 ? -14.617 17.109 -9.312 1 98.5 132 VAL B O 1
ATOM 4001 N N . PHE B 1 133 ? -15.891 17.016 -7.457 1 98.81 133 PHE B N 1
ATOM 4002 C CA . PHE B 1 133 ? -15.445 18.281 -6.895 1 98.81 133 PHE B CA 1
ATOM 4003 C C . PHE B 1 133 ? -14.406 18.047 -5.801 1 98.81 133 PHE B C 1
ATOM 4005 O O . PHE B 1 133 ? -14.711 17.453 -4.766 1 98.81 133 PHE B O 1
ATOM 4012 N N . SER B 1 134 ? -13.18 18.5 -5.996 1 98.62 134 SER B N 1
ATOM 4013 C CA . SER B 1 134 ? -12.078 18.172 -5.098 1 98.62 134 SER B CA 1
ATOM 4014 C C . SER B 1 134 ? -11.359 19.438 -4.629 1 98.62 134 SER B C 1
ATOM 4016 O O . SER B 1 134 ? -11.133 20.359 -5.418 1 98.62 134 SER B O 1
ATOM 4018 N N . ASP B 1 135 ? -11.055 19.516 -3.344 1 98.56 135 ASP B N 1
ATOM 4019 C CA . ASP B 1 135 ? -10.211 20.594 -2.846 1 98.56 135 ASP B CA 1
ATOM 4020 C C . ASP B 1 135 ? -8.852 20.594 -3.551 1 98.56 135 ASP B C 1
ATOM 4022 O O . ASP B 1 135 ? -8.242 19.547 -3.732 1 98.56 135 ASP B O 1
ATOM 4026 N N . ARG B 1 136 ? -8.359 21.734 -3.846 1 96.25 136 ARG B N 1
ATOM 4027 C CA . ARG B 1 136 ? -7.141 21.859 -4.637 1 96.25 136 ARG B CA 1
ATOM 4028 C C . ARG B 1 136 ? -5.934 21.328 -3.865 1 96.25 136 ARG B C 1
ATOM 4030 O O . ARG B 1 136 ? -4.941 20.906 -4.465 1 96.25 136 ARG B O 1
ATOM 4037 N N . LEU B 1 137 ? -6.023 21.266 -2.527 1 95.19 137 LEU B N 1
ATOM 4038 C CA . LEU B 1 137 ? -4.852 20.906 -1.741 1 95.19 137 LEU B CA 1
ATOM 4039 C C . LEU B 1 137 ? -5 19.5 -1.174 1 95.19 137 LEU B C 1
ATOM 4041 O O . LEU B 1 137 ? -4.238 19.094 -0.29 1 95.19 137 LEU B O 1
ATOM 4045 N N . ASN B 1 138 ? -5.988 18.734 -1.728 1 97.31 138 ASN B N 1
ATOM 4046 C CA . ASN B 1 138 ? -6.086 17.328 -1.32 1 97.31 138 ASN B CA 1
ATOM 4047 C C . ASN B 1 138 ? -4.77 16.594 -1.53 1 97.31 138 ASN B C 1
ATOM 4049 O O . ASN B 1 138 ? -4.008 16.922 -2.443 1 97.31 138 ASN B O 1
ATOM 4053 N N . HIS B 1 139 ? -4.512 15.648 -0.684 1 96.19 139 HIS B N 1
ATOM 4054 C CA . HIS B 1 139 ? -3.318 14.812 -0.748 1 96.19 139 HIS B CA 1
ATOM 4055 C C . HIS B 1 139 ? -3.152 14.195 -2.133 1 96.19 139 HIS B C 1
ATOM 4057 O O . HIS B 1 139 ? -4.141 13.836 -2.783 1 96.19 139 HIS B O 1
ATOM 4063 N N . ALA B 1 140 ? -1.945 13.984 -2.584 1 93.31 140 ALA B N 1
ATOM 4064 C CA . ALA B 1 140 ? -1.586 13.453 -3.9 1 93.31 140 ALA B CA 1
ATOM 4065 C C . ALA B 1 140 ? -2.295 12.133 -4.176 1 93.31 140 ALA B C 1
ATOM 4067 O O . ALA B 1 140 ? -2.709 11.867 -5.305 1 93.31 140 ALA B O 1
ATOM 4068 N N . SER B 1 141 ? -2.424 11.273 -3.16 1 96.38 141 SER B N 1
ATOM 4069 C CA . SER B 1 141 ? -3.029 9.961 -3.344 1 96.38 141 SER B CA 1
ATOM 4070 C C . SER B 1 141 ? -4.492 10.078 -3.758 1 96.38 141 SER B C 1
ATOM 4072 O O . SER B 1 141 ? -5.016 9.211 -4.461 1 96.38 141 SER B O 1
ATOM 4074 N N . MET B 1 142 ? -5.211 11.109 -3.293 1 97.81 142 MET B N 1
ATOM 4075 C CA . MET B 1 142 ? -6.598 11.32 -3.707 1 97.81 142 MET B CA 1
ATOM 4076 C C . MET B 1 142 ? -6.668 11.727 -5.176 1 97.81 142 MET B C 1
ATOM 4078 O O . MET B 1 142 ? -7.5 11.211 -5.926 1 97.81 142 MET B O 1
ATOM 4082 N N . HIS B 1 143 ? -5.789 12.633 -5.578 1 95.06 143 HIS B N 1
ATOM 4083 C CA . HIS B 1 143 ? -5.723 13.039 -6.98 1 95.06 143 HIS B CA 1
ATOM 4084 C C . HIS B 1 143 ? -5.379 11.852 -7.879 1 95.06 143 HIS B C 1
ATOM 4086 O O . HIS B 1 143 ? -5.949 11.703 -8.961 1 95.06 143 HIS B O 1
ATOM 4092 N N . HIS B 1 144 ? -4.477 11.047 -7.41 1 93.06 144 HIS B N 1
ATOM 4093 C CA . HIS B 1 144 ? -4.105 9.852 -8.148 1 93.06 144 HIS B CA 1
ATOM 4094 C C . HIS B 1 144 ? -5.293 8.898 -8.289 1 93.06 144 HIS B C 1
ATOM 4096 O O . HIS B 1 144 ? -5.465 8.258 -9.328 1 93.06 144 HIS B O 1
ATOM 4102 N N . GLY B 1 145 ? -6.027 8.727 -7.207 1 96.06 145 GLY B N 1
ATOM 4103 C CA . GLY B 1 145 ? -7.219 7.898 -7.277 1 96.06 145 GLY B CA 1
ATOM 4104 C C . GLY B 1 145 ? -8.195 8.344 -8.352 1 96.06 145 GLY B C 1
ATOM 4105 O O . GLY B 1 145 ? -8.719 7.52 -9.102 1 96.06 145 GLY B O 1
ATOM 4106 N N . VAL B 1 146 ? -8.422 9.648 -8.469 1 96.88 146 VAL B N 1
ATOM 4107 C CA . VAL B 1 146 ? -9.336 10.188 -9.469 1 96.88 146 VAL B CA 1
ATOM 4108 C C . VAL B 1 146 ? -8.758 9.969 -10.867 1 96.88 146 VAL B C 1
ATOM 4110 O O . VAL B 1 146 ? -9.484 9.602 -11.789 1 96.88 146 VAL B O 1
ATOM 4113 N N . GLN B 1 147 ? -7.457 10.18 -10.992 1 92.44 147 GLN B N 1
ATOM 4114 C CA . GLN B 1 147 ? -6.781 9.969 -12.273 1 92.44 147 GLN B CA 1
ATOM 4115 C C . GLN B 1 147 ? -6.922 8.516 -12.734 1 92.44 147 GLN B C 1
ATOM 4117 O O . GLN B 1 147 ? -7.156 8.258 -13.914 1 92.44 147 GLN B O 1
ATOM 4122 N N . LEU B 1 148 ? -6.816 7.652 -11.852 1 92.25 148 LEU B N 1
ATOM 4123 C CA . LEU B 1 148 ? -6.926 6.23 -12.148 1 92.25 148 LEU B CA 1
ATOM 4124 C C . LEU B 1 148 ? -8.328 5.883 -12.641 1 92.25 148 LEU B C 1
ATOM 4126 O O . LEU B 1 148 ? -8.492 4.98 -13.469 1 92.25 148 LEU B O 1
ATOM 4130 N N . ALA B 1 149 ? -9.25 6.582 -12.133 1 94.38 149 ALA B N 1
ATOM 4131 C CA . ALA B 1 149 ? -10.625 6.363 -12.555 1 94.38 149 ALA B CA 1
ATOM 4132 C C . ALA B 1 149 ? -10.867 6.926 -13.953 1 94.38 149 ALA B C 1
ATOM 4134 O O . ALA B 1 149 ? -11.875 6.605 -14.586 1 94.38 149 ALA B O 1
ATOM 4135 N N . GLY B 1 150 ? -9.945 7.766 -14.469 1 92.25 150 GLY B N 1
ATOM 4136 C CA . GLY B 1 150 ? -10.117 8.398 -15.766 1 92.25 150 GLY B CA 1
ATOM 4137 C C . GLY B 1 150 ? -11.203 9.46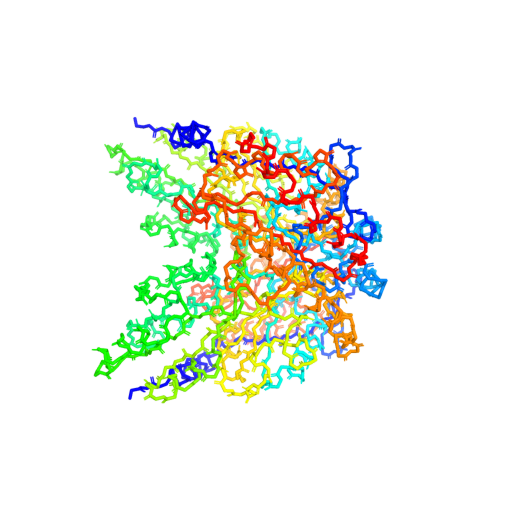1 -15.773 1 92.25 150 GLY B C 1
ATOM 4138 O O . GLY B 1 150 ? -11.898 9.625 -16.781 1 92.25 150 GLY B O 1
ATOM 4139 N N . VAL B 1 151 ? -11.438 10.055 -14.617 1 94.31 151 VAL B N 1
ATOM 4140 C CA . VAL B 1 151 ? -12.484 11.062 -14.484 1 94.31 151 VAL B CA 1
ATOM 4141 C C . VAL B 1 151 ? -11.859 12.438 -14.281 1 94.31 151 VAL B C 1
ATOM 4143 O O . VAL B 1 151 ? -10.797 12.562 -13.664 1 94.31 151 VAL B O 1
ATOM 4146 N N . ARG B 1 152 ? -12.461 13.43 -14.891 1 90.62 152 ARG B N 1
ATOM 4147 C CA . ARG B 1 152 ? -11.977 14.797 -14.711 1 90.62 152 ARG B CA 1
ATOM 4148 C C . ARG B 1 152 ? -12.359 15.336 -13.328 1 90.62 152 ARG B C 1
ATOM 4150 O O . ARG B 1 152 ? -13.453 15.07 -12.836 1 90.62 152 ARG B O 1
ATOM 4157 N N . GLN B 1 153 ? -11.461 16.125 -12.719 1 95.19 153 GLN B N 1
ATOM 4158 C CA . GLN B 1 153 ? -11.688 16.766 -11.43 1 95.19 153 GLN B CA 1
ATOM 4159 C C . GLN B 1 153 ? -12 18.25 -11.609 1 95.19 153 GLN B C 1
ATOM 4161 O O . GLN B 1 153 ? -11.336 18.938 -12.375 1 95.19 153 GLN B O 1
ATOM 4166 N N . LEU B 1 154 ? -13.062 18.656 -11.023 1 97.88 154 LEU B N 1
ATOM 4167 C CA . LEU B 1 154 ? -13.336 20.062 -10.828 1 97.88 154 LEU B CA 1
ATOM 4168 C C . LEU B 1 154 ? -12.766 20.562 -9.5 1 97.88 154 LEU B C 1
ATOM 4170 O O . LEU B 1 154 ? -13.383 20.359 -8.453 1 97.88 154 LEU B O 1
ATOM 4174 N N . ARG B 1 155 ? -11.648 21.25 -9.586 1 97.81 155 ARG B N 1
ATOM 4175 C CA . ARG B 1 155 ? -10.961 21.688 -8.375 1 97.81 155 ARG B CA 1
ATOM 4176 C C . ARG B 1 155 ? -11.516 23.016 -7.871 1 97.81 155 ARG B C 1
ATOM 4178 O O . ARG B 1 155 ? -11.719 23.938 -8.648 1 97.81 155 ARG B O 1
ATOM 4185 N N . TYR B 1 156 ? -11.883 23.062 -6.656 1 98.38 156 TYR B N 1
ATOM 4186 C CA . TYR B 1 156 ? -12.281 24.312 -6.047 1 98.38 156 TYR B CA 1
ATOM 4187 C C . TYR B 1 156 ? -11.164 24.875 -5.164 1 98.38 156 TYR B C 1
ATOM 4189 O O . TYR B 1 156 ? -10.25 24.141 -4.773 1 98.38 156 TYR B O 1
ATOM 4197 N N . ARG B 1 157 ? -11.242 26.156 -4.879 1 98.19 157 ARG B N 1
ATOM 4198 C CA . ARG B 1 157 ? -10.242 26.828 -4.059 1 98.19 157 ARG B CA 1
ATOM 4199 C C . ARG B 1 157 ? -10.195 26.234 -2.654 1 98.19 157 ARG B C 1
ATOM 4201 O O . ARG B 1 157 ? -11.234 25.922 -2.072 1 98.19 157 ARG B O 1
ATOM 4208 N N . HIS B 1 158 ? -9.016 26.109 -2.127 1 97.19 158 HIS B N 1
ATOM 4209 C CA . HIS B 1 158 ? -8.773 25.438 -0.857 1 97.19 158 HIS B CA 1
ATOM 4210 C C . HIS B 1 158 ? -9.656 26.016 0.248 1 97.19 158 HIS B C 1
ATOM 4212 O O . HIS B 1 158 ? -9.617 27.219 0.516 1 97.19 158 HIS B O 1
ATOM 4218 N N . GLY B 1 159 ? -10.383 25.125 0.83 1 97.69 159 GLY B N 1
ATOM 4219 C CA . GLY B 1 159 ? -11.203 25.453 1.982 1 97.69 159 GLY B CA 1
ATOM 4220 C C . GLY B 1 159 ? -12.32 26.438 1.658 1 97.69 159 GLY B C 1
ATOM 4221 O O . GLY B 1 159 ? -13.016 26.906 2.557 1 97.69 159 GLY B O 1
ATOM 4222 N N . ASP B 1 160 ? -12.594 26.719 0.417 1 98.62 160 ASP B N 1
ATOM 4223 C CA . ASP B 1 160 ? -13.57 27.719 -0.012 1 98.62 160 ASP B CA 1
ATOM 4224 C C . ASP B 1 160 ? -14.906 27.062 -0.365 1 98.62 160 ASP B C 1
ATOM 4226 O O . ASP B 1 160 ? -15.18 26.797 -1.534 1 98.62 160 ASP B O 1
ATOM 4230 N N . LEU B 1 161 ? -15.758 27 0.612 1 98.75 161 LEU B N 1
ATOM 4231 C CA . LEU B 1 161 ? -17.031 26.328 0.426 1 98.75 161 LEU B CA 1
ATOM 4232 C C . LEU B 1 161 ? -17.969 27.141 -0.467 1 98.75 161 LEU B C 1
ATOM 4234 O O . LEU B 1 161 ? -18.844 26.594 -1.128 1 98.75 161 LEU B O 1
ATOM 4238 N N . ASP B 1 162 ? -17.766 28.469 -0.512 1 98.69 162 ASP B N 1
ATOM 4239 C CA . ASP B 1 162 ? -18.547 29.281 -1.446 1 98.69 162 ASP B CA 1
ATOM 4240 C C . ASP B 1 162 ? -18.203 28.938 -2.893 1 98.69 162 ASP B C 1
ATOM 4242 O O . ASP B 1 162 ? -19.094 28.828 -3.742 1 98.69 162 ASP B O 1
ATOM 4246 N N . HIS B 1 163 ? -16.922 28.797 -3.127 1 98.81 163 HIS B N 1
ATOM 4247 C CA . HIS B 1 163 ? -16.516 28.391 -4.465 1 98.81 163 HIS B CA 1
ATOM 4248 C C . HIS B 1 163 ? -17.047 27 -4.805 1 98.81 163 HIS B C 1
ATOM 4250 O O . HIS B 1 163 ? -17.516 26.766 -5.918 1 98.81 163 HIS B O 1
ATOM 4256 N N . LEU B 1 164 ? -16.938 26.062 -3.863 1 98.81 164 LEU B N 1
ATOM 4257 C CA . LEU B 1 164 ? -17.5 24.719 -4.055 1 98.81 164 LEU B CA 1
ATOM 4258 C C . LEU B 1 164 ? -18.984 24.797 -4.402 1 98.81 164 LEU B C 1
ATOM 4260 O O . LEU B 1 164 ? -19.438 24.141 -5.348 1 98.81 164 LEU B O 1
ATOM 4264 N N . GLU B 1 165 ? -19.672 25.578 -3.672 1 98.81 165 GLU B N 1
ATOM 4265 C CA . GLU B 1 165 ? -21.094 25.688 -3.922 1 98.81 165 GLU B CA 1
ATOM 4266 C C . GLU B 1 165 ? -21.375 26.266 -5.309 1 98.81 165 GLU B C 1
ATOM 4268 O O . GLU B 1 165 ? -22.312 25.844 -5.984 1 98.81 165 GLU B O 1
ATOM 4273 N N . ARG B 1 166 ? -20.641 27.25 -5.727 1 98.69 166 ARG B N 1
ATOM 4274 C CA . ARG B 1 166 ? -20.812 27.812 -7.062 1 98.69 166 ARG B CA 1
ATOM 4275 C C . ARG B 1 166 ? -20.641 26.75 -8.133 1 98.69 166 ARG B C 1
ATOM 4277 O O . ARG B 1 166 ? -21.406 26.688 -9.094 1 98.69 166 ARG B O 1
ATOM 4284 N N . LEU B 1 167 ? -19.656 25.922 -7.977 1 98.56 167 LEU B N 1
ATOM 4285 C CA . LEU B 1 167 ? -19.422 24.844 -8.93 1 98.56 167 LEU B CA 1
ATOM 4286 C C . LEU B 1 167 ? -20.562 23.828 -8.914 1 98.56 167 LEU B C 1
ATOM 4288 O O . LEU B 1 167 ? -21.016 23.391 -9.969 1 98.56 167 LEU B O 1
ATOM 4292 N N . LEU B 1 168 ? -21 23.5 -7.699 1 98.12 168 LEU B N 1
ATOM 4293 C CA . LEU B 1 168 ? -22.125 22.562 -7.562 1 98.12 168 LEU B CA 1
ATOM 4294 C C . LEU B 1 168 ? -23.375 23.125 -8.242 1 98.12 168 LEU B C 1
ATOM 4296 O O . LEU B 1 168 ? -24.078 22.391 -8.945 1 98.12 168 LEU B O 1
ATOM 4300 N N . LYS B 1 169 ? -23.625 24.375 -8.062 1 97.75 169 LYS B N 1
ATOM 4301 C CA . LYS B 1 169 ? -24.781 25.031 -8.648 1 97.75 169 LYS B CA 1
ATOM 4302 C C . LYS B 1 169 ? -24.719 25.031 -10.172 1 97.75 169 LYS B C 1
ATOM 4304 O O . LYS B 1 169 ? -25.719 24.781 -10.844 1 97.75 169 LYS B O 1
ATOM 4309 N N . ARG B 1 170 ? -23.562 25.25 -10.672 1 97.69 170 ARG B N 1
ATOM 4310 C CA . ARG B 1 170 ? -23.344 25.281 -12.117 1 97.69 170 ARG B CA 1
ATOM 4311 C C . ARG B 1 170 ? -23.703 23.938 -12.75 1 97.69 170 ARG B C 1
ATOM 4313 O O . ARG B 1 170 ? -24.172 23.891 -13.883 1 97.69 170 ARG B O 1
ATOM 4320 N N . HIS B 1 171 ? -23.516 22.875 -11.977 1 95.94 171 HIS B N 1
ATOM 4321 C CA . HIS B 1 171 ? -23.719 21.531 -12.523 1 95.94 171 HIS B CA 1
ATOM 4322 C C . HIS B 1 171 ? -24.953 20.875 -11.922 1 95.94 171 HIS B C 1
ATOM 4324 O O . HIS B 1 171 ? -25.109 19.656 -12.008 1 95.94 171 HIS B O 1
ATOM 4330 N N . ALA B 1 172 ? -25.812 21.609 -11.297 1 93.44 172 ALA B N 1
ATOM 4331 C CA . ALA B 1 172 ? -26.969 21.078 -10.562 1 93.44 172 ALA B CA 1
ATOM 4332 C C . ALA B 1 172 ? -27.938 20.375 -11.508 1 93.44 172 ALA B C 1
ATOM 4334 O O . ALA B 1 172 ? -28.609 19.422 -11.109 1 93.44 172 ALA B O 1
ATOM 4335 N N . GLY B 1 173 ? -28 20.719 -12.742 1 91 173 GLY B N 1
ATOM 4336 C CA . GLY B 1 173 ? -28.938 20.156 -13.695 1 91 173 GLY B CA 1
ATOM 4337 C C . GLY B 1 173 ? -28.469 18.859 -14.312 1 91 173 GLY B C 1
ATOM 4338 O O . GLY B 1 173 ? -29.266 18.125 -14.906 1 91 173 GLY B O 1
ATOM 4339 N N . GLU B 1 174 ? -27.234 18.562 -14.164 1 91.38 174 GLU B N 1
ATOM 4340 C CA . GLU B 1 174 ? -26.688 17.328 -14.719 1 91.38 174 GLU B CA 1
ATOM 4341 C C . GLU B 1 174 ? -27.141 16.109 -13.906 1 91.38 174 GLU B C 1
ATOM 4343 O O . GLU B 1 174 ? -27.047 16.125 -12.68 1 91.38 174 GLU B O 1
ATOM 4348 N N . LYS B 1 175 ? -27.641 15.156 -14.625 1 89.75 175 LYS B N 1
ATOM 4349 C CA . LYS B 1 175 ? -28.188 13.969 -13.969 1 89.75 175 LYS B CA 1
ATOM 4350 C C . LYS B 1 175 ? -27.141 12.867 -13.867 1 89.75 175 LYS B C 1
ATOM 4352 O O . LYS B 1 175 ? -27.359 11.742 -14.32 1 89.75 175 LYS B O 1
ATOM 4357 N N . VAL B 1 176 ? -26.016 13.172 -13.32 1 93.62 176 VAL B N 1
ATOM 4358 C CA . VAL B 1 176 ? -24.922 12.234 -13.086 1 93.62 176 VAL B CA 1
ATOM 4359 C C . VAL B 1 176 ? -24.516 12.273 -11.617 1 93.62 176 VAL B C 1
ATOM 4361 O O . VAL B 1 176 ? -24.859 13.211 -10.891 1 93.62 176 VAL B O 1
ATOM 4364 N N . ALA B 1 177 ? -23.875 11.234 -11.148 1 95.62 177 ALA B N 1
ATOM 4365 C CA . ALA B 1 177 ? -23.422 11.172 -9.766 1 95.62 177 ALA B CA 1
ATOM 4366 C C . ALA B 1 177 ? -22.438 12.305 -9.461 1 95.62 177 ALA B C 1
ATOM 4368 O O . ALA B 1 177 ? -21.609 12.648 -10.297 1 95.62 177 ALA B O 1
ATOM 4369 N N . LYS B 1 178 ? -22.594 12.953 -8.336 1 96.81 178 LYS B N 1
ATOM 4370 C CA . LYS B 1 178 ? -21.703 14.016 -7.875 1 96.81 178 LYS B CA 1
ATOM 4371 C C . LYS B 1 178 ? -20.953 13.594 -6.621 1 96.81 178 LYS B C 1
ATOM 4373 O O . LYS B 1 178 ? -21.516 12.969 -5.723 1 96.81 178 LYS B O 1
ATOM 4378 N N . PHE B 1 179 ? -19.625 13.875 -6.629 1 98.56 179 PHE B N 1
ATOM 4379 C CA . PHE B 1 179 ? -18.75 13.547 -5.504 1 98.56 179 PHE B CA 1
ATOM 4380 C C . PHE B 1 179 ? -18.031 14.789 -4.992 1 98.56 179 PHE B C 1
ATOM 4382 O O . PHE B 1 179 ? -17.562 15.609 -5.781 1 98.56 179 PHE B O 1
ATOM 4389 N N . ILE B 1 180 ? -18.031 14.945 -3.678 1 98.69 180 ILE B N 1
ATOM 4390 C CA . ILE B 1 180 ? -17.172 15.922 -3.01 1 98.69 180 ILE B CA 1
ATOM 4391 C C . ILE B 1 180 ? -16.047 15.211 -2.275 1 98.69 180 ILE B C 1
ATOM 4393 O O . ILE B 1 180 ? -16.297 14.352 -1.421 1 98.69 180 ILE B O 1
ATOM 4397 N N . LEU B 1 181 ? -14.789 15.492 -2.658 1 98.81 181 LEU B N 1
ATOM 4398 C CA . LEU B 1 181 ? -13.602 14.93 -2.021 1 98.81 181 LEU B CA 1
ATOM 4399 C C . LEU B 1 181 ? -12.836 16 -1.257 1 98.81 181 LEU B C 1
ATOM 4401 O O . LEU B 1 181 ? -12.5 17.047 -1.814 1 98.81 181 LEU B O 1
ATOM 4405 N N . SER B 1 182 ? -12.523 15.742 0.015 1 98.88 182 SER B N 1
ATOM 4406 C CA . SER B 1 182 ? -11.719 16.672 0.797 1 98.88 182 SER B CA 1
ATOM 4407 C C . SER B 1 182 ? -10.984 15.953 1.923 1 98.88 182 SER B C 1
ATOM 4409 O O . SER B 1 182 ? -11.43 14.906 2.393 1 98.88 182 SER B O 1
ATOM 4411 N N . GLU B 1 183 ? -9.875 16.469 2.254 1 98.69 183 GLU B N 1
ATOM 4412 C CA . GLU B 1 183 ? -9.312 16.156 3.564 1 98.69 183 GLU B CA 1
ATOM 4413 C C . GLU B 1 183 ? -10.008 16.938 4.668 1 98.69 183 GLU B C 1
ATOM 4415 O O . GLU B 1 183 ? -10.648 17.969 4.402 1 98.69 183 GLU B O 1
ATOM 4420 N N . THR B 1 184 ? -9.891 16.422 5.926 1 98.75 184 THR B N 1
ATOM 4421 C CA . THR B 1 184 ? -10.414 17.234 7.023 1 98.75 184 THR B CA 1
ATOM 4422 C C . THR B 1 184 ? -9.305 18.062 7.664 1 98.75 184 THR B C 1
ATOM 4424 O O . THR B 1 184 ? -9.578 19.078 8.297 1 98.75 184 THR B O 1
ATOM 4427 N N . VAL B 1 185 ? -8.102 17.578 7.633 1 98.75 185 VAL B N 1
ATOM 4428 C CA . VAL B 1 185 ? -6.891 18.312 8.016 1 98.75 185 VAL B CA 1
ATOM 4429 C C . VAL B 1 185 ? -5.855 18.219 6.895 1 98.75 185 VAL B C 1
ATOM 4431 O O . VAL B 1 185 ? -5.539 17.125 6.43 1 98.75 185 VAL B O 1
ATOM 4434 N N . PHE B 1 186 ? -5.387 19.344 6.469 1 97.38 186 PHE B N 1
ATOM 4435 C CA . PHE B 1 186 ? -4.438 19.375 5.363 1 97.38 186 PHE B CA 1
ATOM 4436 C C . PHE B 1 186 ? -3.004 19.328 5.883 1 97.38 186 PHE B C 1
ATOM 4438 O O . PHE B 1 186 ? -2.605 20.172 6.688 1 97.38 186 PHE B O 1
ATOM 4445 N N . SER B 1 187 ? -2.184 18.422 5.418 1 94.62 187 SER B N 1
ATOM 4446 C CA . SER B 1 187 ? -0.927 17.969 6.008 1 94.62 187 SER B CA 1
ATOM 4447 C C . SER B 1 187 ? 0.136 19.062 5.949 1 94.62 187 SER B C 1
ATOM 4449 O O . SER B 1 187 ? 1.069 19.078 6.754 1 94.62 187 SER B O 1
ATOM 4451 N N . MET B 1 188 ? 0.069 19.953 4.957 1 93.12 188 MET B N 1
ATOM 4452 C CA . MET B 1 188 ? 1.136 20.922 4.777 1 93.12 188 MET B CA 1
ATOM 4453 C C . MET B 1 188 ? 0.794 22.234 5.473 1 93.12 188 MET B C 1
ATOM 4455 O O . MET B 1 188 ? 1.688 23.016 5.824 1 93.12 188 MET B O 1
ATOM 4459 N N . ASP B 1 189 ? -0.521 22.406 5.785 1 95.44 189 ASP B N 1
ATOM 4460 C CA . ASP B 1 189 ? -0.977 23.688 6.309 1 95.44 189 ASP B CA 1
ATOM 4461 C C . ASP B 1 189 ? -1.487 23.547 7.738 1 95.44 189 ASP B C 1
ATOM 4463 O O . ASP B 1 189 ? -1.546 24.531 8.484 1 95.44 189 ASP B O 1
ATOM 4467 N N . GLY B 1 190 ? -1.909 22.391 8.078 1 97.75 190 GLY B N 1
ATOM 4468 C CA . GLY B 1 190 ? -2.414 22.172 9.422 1 97.75 190 GLY B CA 1
ATOM 4469 C C . GLY B 1 190 ? -3.779 22.781 9.656 1 97.75 190 GLY B C 1
ATOM 4470 O O . GLY B 1 190 ? -4.207 22.938 10.805 1 97.75 190 GLY B O 1
ATOM 4471 N N . ASP B 1 191 ? -4.438 23.266 8.625 1 98.25 191 ASP B N 1
ATOM 4472 C CA . ASP B 1 191 ? -5.773 23.844 8.75 1 98.25 191 ASP B CA 1
ATOM 4473 C C . ASP B 1 191 ? -6.852 22.766 8.641 1 98.25 191 ASP B C 1
ATOM 4475 O O . ASP B 1 191 ? -6.594 21.672 8.133 1 98.25 191 ASP B O 1
ATOM 4479 N N . ARG B 1 192 ? -8.023 23.078 9.156 1 98.25 192 ARG B N 1
ATOM 4480 C CA . ARG B 1 192 ? -9.164 22.172 9.156 1 98.25 192 ARG B CA 1
ATOM 4481 C C . ARG B 1 192 ? -10.234 22.641 8.172 1 98.25 192 ARG B C 1
ATOM 4483 O O . ARG B 1 192 ? -10.438 23.844 7.988 1 98.25 192 ARG B O 1
ATOM 4490 N N . ILE B 1 193 ? -10.883 21.719 7.578 1 98.38 193 ILE B N 1
ATOM 4491 C CA . ILE B 1 193 ? -12.008 22.031 6.703 1 98.38 193 ILE B CA 1
ATOM 4492 C C . ILE B 1 193 ? -13.289 22.141 7.531 1 98.38 193 ILE B C 1
ATOM 4494 O O . ILE B 1 193 ? -13.352 21.641 8.656 1 98.38 193 ILE B O 1
ATOM 4498 N N . ASP B 1 194 ? -14.242 22.922 7.074 1 98.5 194 ASP B N 1
ATOM 4499 C CA . ASP B 1 194 ? -15.57 23 7.672 1 98.5 194 ASP B CA 1
ATOM 4500 C C . ASP B 1 194 ? -16.406 21.766 7.32 1 98.5 194 ASP B C 1
ATOM 4502 O O . ASP B 1 194 ? -17.188 21.781 6.367 1 98.5 194 ASP B O 1
ATOM 4506 N N . VAL B 1 195 ? -16.344 20.719 8.172 1 98.75 195 VAL B N 1
ATOM 4507 C CA . VAL B 1 195 ? -17.016 19.438 7.91 1 98.75 195 VAL B CA 1
ATOM 4508 C C . VAL B 1 195 ? -18.531 19.641 7.867 1 98.75 195 VAL B C 1
ATOM 4510 O O . VAL B 1 195 ? -19.219 19.094 7.004 1 98.75 195 VAL B O 1
ATOM 4513 N N . GLY B 1 196 ? -19.078 20.406 8.828 1 98.69 196 GLY B N 1
ATOM 4514 C CA . GLY B 1 196 ? -20.5 20.719 8.82 1 98.69 196 GLY B CA 1
ATOM 4515 C C . GLY B 1 196 ? -20.953 21.375 7.531 1 98.69 196 GLY B C 1
ATOM 4516 O O . GLY B 1 196 ? -22 21.031 6.992 1 98.69 196 GLY B O 1
ATOM 4517 N N . GLY B 1 197 ? -20.156 22.375 7.051 1 98.88 197 GLY B N 1
ATOM 4518 C CA . GLY B 1 197 ? -20.469 23.031 5.789 1 98.88 197 GLY B CA 1
ATOM 4519 C C . GLY B 1 197 ? -20.469 22.078 4.609 1 98.88 197 GLY B C 1
ATOM 4520 O O . GLY B 1 197 ? -21.328 22.172 3.729 1 98.88 197 GLY B O 1
ATOM 4521 N N . LEU B 1 198 ? -19.531 21.156 4.535 1 98.88 198 LEU B N 1
ATOM 4522 C CA . LEU B 1 198 ? -19.469 20.156 3.473 1 98.88 198 LEU B CA 1
ATOM 4523 C C . LEU B 1 198 ? -20.719 19.266 3.506 1 98.88 198 LEU B C 1
ATOM 4525 O O . LEU B 1 198 ? -21.266 18.906 2.457 1 98.88 198 LEU B O 1
ATOM 4529 N N . ILE B 1 199 ? -21.094 18.844 4.75 1 98.56 199 ILE B N 1
ATOM 4530 C CA . ILE B 1 199 ? -22.25 17.984 4.922 1 98.56 199 ILE B CA 1
AT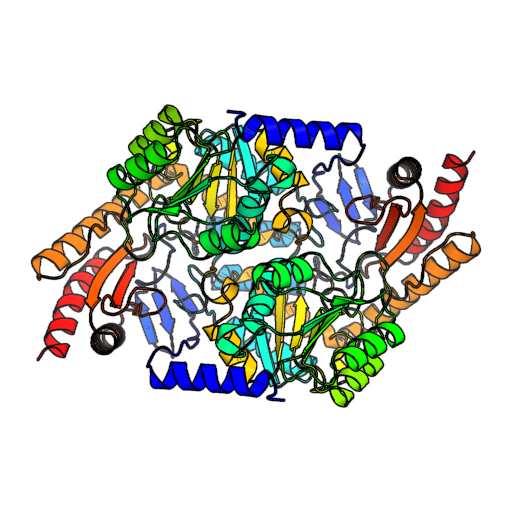OM 4531 C C . ILE B 1 199 ? -23.5 18.719 4.418 1 98.56 199 ILE B C 1
ATOM 4533 O O . ILE B 1 199 ? -24.328 18.125 3.725 1 98.56 199 ILE B O 1
ATOM 4537 N N . ALA B 1 200 ? -23.641 20 4.738 1 98.56 200 ALA B N 1
ATOM 4538 C CA . ALA B 1 200 ? -24.766 20.781 4.273 1 98.56 200 ALA B CA 1
ATOM 4539 C C . ALA B 1 200 ? -24.812 20.844 2.748 1 98.56 200 ALA B C 1
ATOM 4541 O O . ALA B 1 200 ? -25.891 20.703 2.15 1 98.56 200 ALA B O 1
ATOM 4542 N N . LEU B 1 201 ? -23.688 21.016 2.121 1 98.44 201 LEU B N 1
ATOM 4543 C CA . LEU B 1 201 ? -23.625 21.109 0.667 1 98.44 201 LEU B CA 1
ATOM 4544 C C . LEU B 1 201 ? -23.953 19.766 0.029 1 98.44 201 LEU B C 1
ATOM 4546 O O . LEU B 1 201 ? -24.656 19.703 -0.985 1 98.44 201 LEU B O 1
ATOM 4550 N N . LYS B 1 202 ? -23.375 18.656 0.653 1 96.81 202 LYS B N 1
ATOM 4551 C CA . LYS B 1 202 ? -23.688 17.344 0.078 1 96.81 202 LYS B CA 1
ATOM 4552 C C . LYS B 1 202 ? -25.188 17.062 0.109 1 96.81 202 LYS B C 1
ATOM 4554 O O . LYS B 1 202 ? -25.734 16.5 -0.838 1 96.81 202 LYS B O 1
ATOM 4559 N N . GLN B 1 203 ? -25.875 17.484 1.157 1 96.38 203 GLN B N 1
ATOM 4560 C CA . GLN B 1 203 ? -27.312 17.281 1.292 1 96.38 203 GLN B CA 1
ATOM 4561 C C . GLN B 1 203 ? -28.078 18.141 0.297 1 96.38 203 GLN B C 1
ATOM 4563 O O . GLN B 1 203 ? -29.016 17.656 -0.356 1 96.38 203 GLN B O 1
ATOM 4568 N N . ARG B 1 204 ? -27.703 19.328 0.173 1 96.5 204 ARG B N 1
ATOM 4569 C CA . ARG B 1 204 ? -28.406 20.281 -0.678 1 96.5 204 ARG B CA 1
ATOM 4570 C C . ARG B 1 204 ? -28.312 19.875 -2.146 1 96.5 204 ARG B C 1
ATOM 4572 O O . ARG B 1 204 ? -29.266 20.062 -2.908 1 96.5 204 ARG B O 1
ATOM 4579 N N . TYR B 1 205 ? -27.219 19.266 -2.549 1 96.12 205 TYR B N 1
ATOM 4580 C CA . TYR B 1 205 ? -27 19.047 -3.973 1 96.12 205 TYR B CA 1
ATOM 4581 C C . TYR B 1 205 ? -26.969 17.562 -4.293 1 96.12 205 TYR B C 1
ATOM 4583 O O . TYR B 1 205 ? -26.672 17.172 -5.426 1 96.12 205 TYR B O 1
ATOM 4591 N N . GLY B 1 206 ? -27.234 16.75 -3.258 1 94.62 206 GLY B N 1
ATOM 4592 C CA . GLY B 1 206 ? -27.297 15.312 -3.471 1 94.62 206 GLY B CA 1
ATOM 4593 C C . GLY B 1 206 ? -25.969 14.711 -3.887 1 94.62 206 GLY B C 1
ATOM 4594 O O . GLY B 1 206 ? -25.906 13.938 -4.848 1 94.62 206 GLY B O 1
ATOM 4595 N N . ALA B 1 207 ? -24.875 15.078 -3.229 1 96.75 207 ALA B N 1
ATOM 4596 C CA . ALA B 1 207 ? -23.531 14.609 -3.574 1 96.75 207 ALA B CA 1
ATOM 4597 C C . ALA B 1 207 ? -23.062 13.539 -2.592 1 96.75 207 ALA B C 1
ATOM 4599 O O . ALA B 1 207 ? -23.578 13.43 -1.483 1 96.75 207 ALA B O 1
ATOM 4600 N N . PHE B 1 208 ? -22.203 12.664 -3.035 1 98.12 208 PHE B N 1
ATOM 4601 C CA . PHE B 1 208 ? -21.453 11.734 -2.197 1 98.12 208 PHE B CA 1
ATOM 4602 C C . PHE B 1 208 ? -20.25 12.43 -1.55 1 98.12 208 PHE B C 1
ATOM 4604 O O . PHE B 1 208 ? -19.453 13.055 -2.238 1 98.12 208 PHE B O 1
ATOM 4611 N N . LEU B 1 209 ? -20.141 12.352 -0.227 1 98.56 209 LEU B N 1
ATOM 4612 C CA . LEU B 1 209 ? -19.062 13.039 0.48 1 98.56 209 LEU B CA 1
ATOM 4613 C C . LEU B 1 209 ? -17.984 12.055 0.934 1 98.56 209 LEU B C 1
ATOM 4615 O O . LEU B 1 209 ? -18.281 11.125 1.699 1 98.56 209 LEU B O 1
ATOM 4619 N N . TYR B 1 210 ? -16.766 12.203 0.397 1 98.81 210 TYR B N 1
ATOM 4620 C CA . TYR B 1 210 ? -15.562 11.461 0.766 1 98.81 210 TYR B CA 1
ATOM 4621 C C . TYR B 1 210 ? -14.602 12.336 1.571 1 98.81 210 TYR B C 1
ATOM 4623 O O . TYR B 1 210 ? -14.109 13.344 1.072 1 98.81 210 TYR B O 1
ATOM 4631 N N . LEU B 1 211 ? -14.336 11.922 2.824 1 98.88 211 LEU B N 1
ATOM 4632 C CA . LEU B 1 211 ? -13.43 12.68 3.67 1 98.88 211 LEU B CA 1
ATOM 4633 C C . LEU B 1 211 ? -12.203 11.852 4.043 1 98.88 211 LEU B C 1
ATOM 4635 O O . LEU B 1 211 ? -12.336 10.727 4.52 1 98.88 211 LEU B O 1
ATOM 4639 N N . ASP B 1 212 ? -11.016 12.375 3.814 1 98.88 212 ASP B N 1
ATOM 4640 C CA . ASP B 1 212 ? -9.758 11.805 4.289 1 98.88 212 ASP B CA 1
ATOM 4641 C C . ASP B 1 212 ? -9.367 12.391 5.645 1 98.88 212 ASP B C 1
ATOM 4643 O O . ASP B 1 212 ? -9.039 13.578 5.738 1 98.88 212 ASP B O 1
ATOM 4647 N N . GLU B 1 213 ? -9.289 11.508 6.633 1 98.56 213 GLU B N 1
ATOM 4648 C CA . GLU B 1 213 ? -9.008 11.93 8 1 98.56 213 GLU B CA 1
ATOM 4649 C C . GLU B 1 213 ? -7.652 11.398 8.469 1 98.56 213 GLU B C 1
ATOM 4651 O O . GLU B 1 213 ? -7.449 11.156 9.664 1 98.56 213 GLU B O 1
ATOM 4656 N N . ALA B 1 214 ? -6.719 11.203 7.578 1 98.69 214 ALA B N 1
ATOM 4657 C CA . ALA B 1 214 ? -5.418 10.633 7.922 1 98.69 214 ALA B CA 1
ATOM 4658 C C . ALA B 1 214 ? -4.727 11.461 9 1 98.69 214 ALA B C 1
ATOM 4660 O O . ALA B 1 214 ? -4.043 10.914 9.867 1 98.69 214 ALA B O 1
ATOM 4661 N N . HIS B 1 215 ? -4.922 12.805 8.961 1 98.69 215 HIS B N 1
ATOM 4662 C CA . HIS B 1 215 ? -4.211 13.68 9.891 1 98.69 215 HIS B CA 1
ATOM 4663 C C . HIS B 1 215 ? -5.109 14.094 11.047 1 98.69 215 HIS B C 1
ATOM 4665 O O . HIS B 1 215 ? -4.652 14.734 12 1 98.69 215 HIS B O 1
ATOM 4671 N N . ALA B 1 216 ? -6.406 13.719 11.016 1 98.75 216 ALA B N 1
ATOM 4672 C CA . ALA B 1 216 ? -7.332 14.109 12.078 1 98.75 216 ALA B CA 1
ATOM 4673 C C . ALA B 1 216 ? -7.453 13.016 13.133 1 98.75 216 ALA B C 1
ATOM 4675 O O . ALA B 1 216 ? -7.547 13.305 14.328 1 98.75 216 ALA B O 1
ATOM 4676 N N . THR B 1 217 ? -7.496 11.766 12.656 1 98.38 217 THR B N 1
ATOM 4677 C CA . THR B 1 217 ? -7.695 10.641 13.57 1 98.38 217 THR B CA 1
ATOM 4678 C C . THR B 1 217 ? -6.543 10.547 14.562 1 98.38 217 THR B C 1
ATOM 4680 O O . THR B 1 217 ? -5.375 10.656 14.188 1 98.38 217 THR B O 1
ATOM 4683 N N . GLY B 1 218 ? -6.832 10.305 15.797 1 98.06 218 GLY B N 1
ATOM 4684 C CA . GLY B 1 218 ? -5.867 10.258 16.891 1 98.06 218 GLY B CA 1
ATOM 4685 C C . GLY B 1 218 ? -5.859 11.523 17.734 1 98.06 218 GLY B C 1
ATOM 4686 O O . GLY B 1 218 ? -5.82 11.453 18.953 1 98.06 218 GLY B O 1
ATOM 4687 N N . VAL B 1 219 ? -6.07 12.727 17.016 1 97.44 219 VAL B N 1
ATOM 4688 C CA . VAL B 1 219 ? -5.762 13.961 17.719 1 97.44 219 VAL B CA 1
ATOM 4689 C C . VAL B 1 219 ? -6.996 14.859 17.766 1 97.44 219 VAL B C 1
ATOM 4691 O O . VAL B 1 219 ? -7.133 15.695 18.656 1 97.44 219 VAL B O 1
ATOM 4694 N N . LEU B 1 220 ? -7.945 14.719 16.844 1 98.25 220 LEU B N 1
ATOM 4695 C CA . LEU B 1 220 ? -9.102 15.602 16.766 1 98.25 220 LEU B CA 1
ATOM 4696 C C . LEU B 1 220 ? -10.398 14.805 16.844 1 98.25 220 LEU B C 1
ATOM 4698 O O . LEU B 1 220 ? -10.406 13.594 16.609 1 98.25 220 LEU B O 1
ATOM 4702 N N . GLY B 1 221 ? -11.5 15.5 17.156 1 97.44 221 GLY B N 1
ATOM 4703 C CA . GLY B 1 221 ? -12.82 14.898 17.172 1 97.44 221 GLY B CA 1
ATOM 4704 C C . GLY B 1 221 ? -13.125 14.164 18.469 1 97.44 221 GLY B C 1
ATOM 4705 O O . GLY B 1 221 ? -12.25 14.031 19.328 1 97.44 221 GLY B O 1
ATOM 4706 N N . PRO B 1 222 ? -14.359 13.68 18.594 1 96.5 222 PRO B N 1
ATOM 4707 C CA . PRO B 1 222 ? -14.734 12.93 19.797 1 96.5 222 PRO B CA 1
ATOM 4708 C C . PRO B 1 222 ? -13.836 11.719 20.047 1 96.5 222 PRO B C 1
ATOM 4710 O O . PRO B 1 222 ? -13.695 10.859 19.172 1 96.5 222 PRO B O 1
ATOM 4713 N N . ASP B 1 223 ? -13.188 11.789 21.203 1 96.94 223 ASP B N 1
ATOM 4714 C CA . ASP B 1 223 ? -12.32 10.703 21.656 1 96.94 223 ASP B CA 1
ATOM 4715 C C . ASP B 1 223 ? -11.188 10.453 20.672 1 96.94 223 ASP B C 1
ATOM 4717 O O . ASP B 1 223 ? -10.617 9.359 20.641 1 96.94 223 ASP B O 1
ATOM 4721 N N . GLY B 1 224 ? -10.898 11.367 19.766 1 98.19 224 GLY B N 1
ATOM 4722 C CA . GLY B 1 224 ? -9.758 11.281 18.875 1 98.19 224 GLY B CA 1
ATOM 4723 C C . GLY B 1 224 ? -10.07 10.555 17.578 1 98.19 224 GLY B C 1
ATOM 4724 O O . GLY B 1 224 ? -9.164 10.195 16.828 1 98.19 224 GLY B O 1
ATOM 4725 N N . PHE B 1 225 ? -11.32 10.297 17.297 1 98.56 225 PHE B N 1
ATOM 4726 C CA . PHE B 1 225 ? -11.672 9.469 16.141 1 98.56 225 PHE B CA 1
ATOM 4727 C C . PHE B 1 225 ? -11.906 10.328 14.914 1 98.56 225 PHE B C 1
ATOM 4729 O O . PHE B 1 225 ? -12.5 9.859 13.93 1 98.56 225 PHE B O 1
ATOM 4736 N N . GLY B 1 226 ? -11.453 11.602 14.891 1 98.25 226 GLY B N 1
ATOM 4737 C CA . GLY B 1 226 ? -11.523 12.461 13.719 1 98.25 226 GLY B CA 1
ATOM 4738 C C . GLY B 1 226 ? -12.711 13.406 13.75 1 98.25 226 GLY B C 1
ATOM 4739 O O . GLY B 1 226 ? -13.625 13.242 14.562 1 98.25 226 GLY B O 1
ATOM 4740 N N . LEU B 1 227 ? -12.719 14.367 12.891 1 98.56 227 LEU B N 1
ATOM 4741 C CA . LEU B 1 227 ? -13.719 15.438 12.859 1 98.56 227 LEU B CA 1
ATOM 4742 C C . LEU B 1 227 ? -15.07 14.906 12.391 1 98.56 227 LEU B C 1
ATOM 4744 O O . LEU B 1 227 ? -16.109 15.352 12.875 1 98.56 227 LEU B O 1
ATOM 4748 N N . ALA B 1 228 ? -15.055 13.93 11.531 1 98.06 228 ALA B N 1
ATOM 4749 C CA . ALA B 1 228 ? -16.281 13.375 10.977 1 98.06 228 ALA B CA 1
ATOM 4750 C C . ALA B 1 228 ? -17.078 12.633 12.039 1 98.06 228 ALA B C 1
ATOM 4752 O O . ALA B 1 228 ? -18.297 12.492 11.922 1 98.06 228 ALA B O 1
ATOM 4753 N N . ALA B 1 229 ? -16.406 12.188 13.086 1 97.69 229 ALA B N 1
ATOM 4754 C CA . ALA B 1 229 ? -17.047 11.414 14.141 1 97.69 229 ALA B CA 1
ATOM 4755 C C . ALA B 1 229 ? -18.062 12.258 14.898 1 97.69 229 ALA B C 1
ATOM 4757 O O . ALA B 1 229 ? -18.938 11.727 15.586 1 97.69 229 ALA B O 1
ATOM 4758 N N . ALA B 1 230 ? -17.969 13.586 14.797 1 97.62 230 ALA B N 1
ATOM 4759 C CA . ALA B 1 230 ? -18.938 14.484 15.406 1 97.62 230 ALA B CA 1
ATOM 4760 C C . ALA B 1 230 ? -20.25 14.469 14.641 1 97.62 230 ALA B C 1
ATOM 4762 O O . ALA B 1 230 ? -21.281 14.961 15.133 1 97.62 230 ALA B O 1
ATOM 4763 N N . TYR B 1 231 ? -20.25 13.93 13.445 1 97.44 231 TYR B N 1
ATOM 4764 C CA . TYR B 1 231 ? -21.422 13.859 12.57 1 97.44 231 TYR B CA 1
A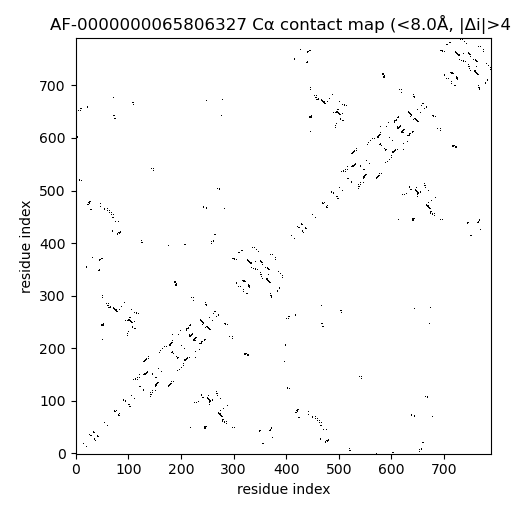TOM 4765 C C . TYR B 1 231 ? -21.703 12.414 12.164 1 97.44 231 TYR B C 1
ATOM 4767 O O . TYR B 1 231 ? -21.734 12.094 10.969 1 97.44 231 TYR B O 1
ATOM 4775 N N . PRO B 1 232 ? -22 11.586 13.141 1 94.69 232 PRO B N 1
ATOM 4776 C CA . PRO B 1 232 ? -22.156 10.156 12.844 1 94.69 232 PRO B CA 1
ATOM 4777 C C . PRO B 1 232 ? -23.203 9.883 11.773 1 94.69 232 PRO B C 1
ATOM 4779 O O . PRO B 1 232 ? -24.328 10.391 11.859 1 94.69 232 PRO B O 1
ATOM 4782 N N . GLY B 1 233 ? -22.75 9.18 10.766 1 92.94 233 GLY B N 1
ATOM 4783 C CA . GLY B 1 233 ? -23.656 8.719 9.734 1 92.94 233 GLY B CA 1
ATOM 4784 C C . GLY B 1 233 ? -23.906 9.758 8.656 1 92.94 233 GLY B C 1
ATOM 4785 O O . GLY B 1 233 ? -24.656 9.516 7.711 1 92.94 233 GLY B O 1
ATOM 4786 N N . GLN B 1 234 ? -23.281 10.898 8.727 1 96.5 234 GLN B N 1
ATOM 4787 C CA . GLN B 1 234 ? -23.609 11.977 7.805 1 96.5 234 GLN B CA 1
ATOM 4788 C C . GLN B 1 234 ? -22.578 12.086 6.691 1 96.5 234 GLN B C 1
ATOM 4790 O O . GLN B 1 234 ? -22.75 12.859 5.742 1 96.5 234 GLN B O 1
ATOM 4795 N N . VAL B 1 235 ? -21.531 11.398 6.82 1 98 235 VAL B N 1
ATOM 4796 C CA . VAL B 1 235 ? -20.5 11.32 5.777 1 98 235 VAL B CA 1
ATOM 4797 C C . VAL B 1 235 ? -20.562 9.961 5.094 1 98 235 VAL B C 1
ATOM 4799 O O . VAL B 1 235 ? -20.688 8.93 5.758 1 98 235 VAL B O 1
ATOM 4802 N N . ASP B 1 236 ? -20.516 9.914 3.76 1 98.19 236 ASP B N 1
ATOM 4803 C CA . ASP B 1 236 ? -20.719 8.664 3.035 1 98.19 236 ASP B CA 1
ATOM 4804 C C . ASP B 1 236 ? -19.547 7.715 3.234 1 98.19 236 ASP B C 1
ATOM 4806 O O . ASP B 1 236 ? -19.719 6.504 3.389 1 98.19 236 ASP B O 1
ATOM 4810 N N . LEU B 1 237 ? -18.359 8.273 3.199 1 98.69 237 LEU B N 1
ATOM 4811 C CA . LEU B 1 237 ? -17.172 7.473 3.42 1 98.69 237 LEU B CA 1
ATOM 4812 C C . LEU B 1 237 ? -16.062 8.305 4.059 1 98.69 237 LEU B C 1
ATOM 4814 O O . LEU B 1 237 ? -15.781 9.422 3.609 1 98.69 237 LEU B O 1
ATOM 4818 N N . VAL B 1 238 ? -15.484 7.77 5.137 1 98.81 238 VAL B N 1
ATOM 4819 C CA . VAL B 1 238 ? -14.344 8.383 5.797 1 98.81 238 VAL B CA 1
ATOM 4820 C C . VAL B 1 238 ? -13.125 7.473 5.68 1 98.81 238 VAL B C 1
ATOM 4822 O O . VAL B 1 238 ? -13.188 6.289 6.027 1 98.81 238 VAL B O 1
ATOM 4825 N N . MET B 1 239 ? -12.094 8.008 5.113 1 98.88 239 MET B N 1
ATOM 4826 C CA . MET B 1 239 ? -10.812 7.312 5.078 1 98.88 239 MET B CA 1
ATOM 4827 C C . MET B 1 239 ? -9.898 7.785 6.207 1 98.88 239 MET B C 1
ATOM 4829 O O . MET B 1 239 ? -9.844 8.977 6.508 1 98.88 239 MET B O 1
ATOM 4833 N N . GLY B 1 240 ? -9.195 6.852 6.863 1 98.69 240 GLY B N 1
ATOM 4834 C CA . GLY B 1 240 ? -8.203 7.176 7.871 1 98.69 240 GLY B CA 1
ATOM 4835 C C . GLY B 1 240 ? -6.992 6.258 7.836 1 98.69 240 GLY B C 1
ATOM 4836 O O . GLY B 1 240 ? -6.941 5.324 7.031 1 98.69 240 GLY B O 1
ATOM 4837 N N . THR B 1 241 ? -5.961 6.602 8.641 1 98.69 241 THR B N 1
ATOM 4838 C CA . THR B 1 241 ? -4.75 5.785 8.656 1 98.69 241 THR B CA 1
ATOM 4839 C C . THR B 1 241 ? -4.371 5.406 10.086 1 98.69 241 THR B C 1
ATOM 4841 O O . THR B 1 241 ? -4.812 6.051 11.039 1 98.69 241 THR B O 1
ATOM 4844 N N . PHE B 1 242 ? -3.607 4.375 10.195 1 98.81 242 PHE B N 1
ATOM 4845 C CA . PHE B 1 242 ? -2.996 3.973 11.461 1 98.81 242 PHE B CA 1
ATOM 4846 C C . PHE B 1 242 ? -1.547 4.441 11.531 1 98.81 242 PHE B C 1
ATOM 4848 O O . PHE B 1 242 ? -0.883 4.27 12.555 1 98.81 242 PHE B O 1
ATOM 4855 N N . SER B 1 243 ? -1.062 5.113 10.508 1 98.56 243 SER B N 1
ATOM 4856 C CA . SER B 1 243 ? 0.371 5.332 10.336 1 98.56 243 SER B CA 1
ATOM 4857 C C . SER B 1 243 ? 0.789 6.699 10.859 1 98.56 243 SER B C 1
ATOM 4859 O O . SER B 1 243 ? 1.954 7.086 10.75 1 98.56 243 SER B O 1
ATOM 4861 N N . LYS B 1 244 ? -0.119 7.504 11.383 1 98.38 244 LYS B N 1
ATOM 4862 C CA . LYS B 1 244 ? 0.145 8.852 11.883 1 98.38 244 LYS B CA 1
ATOM 4863 C C . LYS B 1 244 ? -0.26 8.977 13.352 1 98.38 244 LYS B C 1
ATOM 4865 O O . LYS B 1 244 ? 0.394 8.414 14.234 1 98.38 244 LYS B O 1
ATOM 4870 N N . GLY B 1 245 ? -1.355 9.5 13.656 1 98.5 245 GLY B N 1
ATOM 4871 C CA . GLY B 1 245 ? -1.801 9.703 15.023 1 98.5 245 GLY B CA 1
ATOM 4872 C C . GLY B 1 245 ? -1.961 8.406 15.797 1 98.5 245 GLY B C 1
ATOM 4873 O O . GLY B 1 245 ? -1.916 8.406 17.031 1 98.5 245 GLY B O 1
ATOM 4874 N N . LEU B 1 246 ? -2.055 7.289 15.086 1 98.69 246 LEU B N 1
ATOM 4875 C CA . LEU B 1 246 ? -2.297 6.012 15.75 1 98.69 246 LEU B CA 1
ATOM 4876 C C . LEU B 1 246 ? -1.01 5.199 15.852 1 98.69 246 LEU B C 1
ATOM 4878 O O . LEU B 1 246 ? -1.022 4.07 16.344 1 98.69 246 LEU B O 1
ATOM 4882 N N . GLY B 1 247 ? 0.08 5.652 15.391 1 98.56 247 GLY B N 1
ATOM 4883 C CA . GLY B 1 247 ? 1.424 5.242 15.773 1 98.56 247 GLY B CA 1
ATOM 4884 C C . GLY B 1 247 ? 1.895 3.996 15.047 1 98.56 247 GLY B C 1
ATOM 4885 O O . GLY B 1 247 ? 2.982 3.486 15.32 1 98.56 247 GLY B O 1
ATOM 4886 N N . GLY B 1 248 ? 1.094 3.457 14.148 1 98.62 248 GLY B N 1
ATOM 4887 C CA . GLY B 1 248 ? 1.441 2.207 13.492 1 98.62 248 GLY B CA 1
ATOM 4888 C C . GLY B 1 248 ? 1.547 2.334 11.984 1 98.62 248 GLY B C 1
ATOM 4889 O O . GLY B 1 248 ? 2.254 3.207 11.477 1 98.62 248 GLY B O 1
ATOM 4890 N N . PHE B 1 249 ? 0.915 1.465 11.273 1 98.81 249 PHE B N 1
ATOM 4891 C CA . PHE B 1 249 ? 0.884 1.365 9.82 1 98.81 249 PHE B CA 1
ATOM 4892 C C . PHE B 1 249 ? -0.454 0.813 9.344 1 98.81 249 PHE B C 1
ATOM 4894 O O . PHE B 1 249 ? -1.1 0.037 10.047 1 98.81 249 PHE B O 1
ATOM 4901 N N . GLY B 1 250 ? -0.844 1.218 8.172 1 98.69 250 GLY B N 1
ATOM 4902 C CA . GLY B 1 250 ? -2.111 0.761 7.621 1 98.69 250 GLY B CA 1
ATOM 4903 C C . GLY B 1 250 ? -3.137 1.87 7.484 1 98.69 250 GLY B C 1
ATOM 4904 O O . GLY B 1 250 ? -2.854 3.027 7.797 1 98.69 250 GLY B O 1
ATOM 4905 N N . ALA B 1 251 ? -4.312 1.521 6.973 1 98.88 251 ALA B N 1
ATOM 4906 C CA . ALA B 1 251 ? -5.402 2.463 6.738 1 98.88 251 ALA B CA 1
ATOM 4907 C C . ALA B 1 251 ? -6.762 1.781 6.895 1 98.88 251 ALA B C 1
ATOM 4909 O O . ALA B 1 251 ? -6.832 0.601 7.246 1 98.88 251 ALA B O 1
ATOM 4910 N N . TYR B 1 252 ? -7.797 2.553 6.812 1 98.88 252 TYR B N 1
ATOM 4911 C CA . TYR B 1 252 ? -9.164 2.037 6.859 1 98.88 252 TYR B CA 1
ATOM 4912 C C . TYR B 1 252 ? -10.125 2.98 6.152 1 98.88 252 TYR B C 1
ATOM 4914 O O . TYR B 1 252 ? -9.789 4.137 5.887 1 98.88 252 TYR B O 1
ATOM 4922 N N . VAL B 1 253 ? -11.242 2.434 5.797 1 98.88 253 VAL B N 1
ATOM 4923 C CA . VAL B 1 253 ? -12.398 3.256 5.449 1 98.88 253 VAL B CA 1
ATOM 4924 C C . VAL B 1 253 ? -13.586 2.873 6.328 1 98.88 253 VAL B C 1
ATOM 4926 O O . VAL B 1 253 ? -13.703 1.722 6.754 1 98.88 253 VAL B O 1
ATOM 4929 N N . THR B 1 254 ? -14.398 3.814 6.68 1 98.69 254 THR B N 1
ATOM 4930 C CA . THR B 1 254 ? -15.688 3.609 7.328 1 98.69 254 THR B CA 1
ATOM 4931 C C . THR B 1 254 ? -16.828 4.066 6.426 1 98.69 254 THR B C 1
ATOM 4933 O O . THR B 1 254 ? -16.688 5.059 5.707 1 98.69 254 THR B O 1
ATOM 4936 N N . CYS B 1 255 ? -17.906 3.33 6.41 1 98.31 255 CYS B N 1
ATOM 4937 C CA . CYS B 1 255 ? -19.016 3.551 5.48 1 98.31 255 CYS B CA 1
ATOM 4938 C C . CYS B 1 255 ? -20.219 2.684 5.84 1 98.31 255 CYS B C 1
ATOM 4940 O O . CYS B 1 255 ? -20.297 2.164 6.953 1 98.31 255 CYS B O 1
ATOM 4942 N N . SER B 1 256 ? -21.203 2.65 4.941 1 97.56 256 SER B N 1
ATOM 4943 C CA . SER B 1 256 ? -22.359 1.776 5.117 1 97.56 256 SER B CA 1
ATOM 4944 C C . SER B 1 256 ? -22 0.321 4.844 1 97.56 256 SER B C 1
ATOM 4946 O O . SER B 1 256 ? -20.969 0.036 4.234 1 97.56 256 SER B O 1
ATOM 4948 N N . HIS B 1 257 ? -22.875 -0.588 5.328 1 97 257 HIS B N 1
ATOM 4949 C CA . HIS B 1 257 ? -22.688 -2.01 5.059 1 97 257 HIS B CA 1
ATOM 4950 C C . HIS B 1 257 ? -22.672 -2.287 3.557 1 97 257 HIS B C 1
ATOM 4952 O O . HIS B 1 257 ? -21.844 -3.072 3.08 1 97 257 HIS B O 1
ATOM 4958 N N . ALA B 1 258 ? -23.531 -1.635 2.848 1 96.19 258 ALA B N 1
ATOM 4959 C CA . ALA B 1 258 ? -23.625 -1.843 1.405 1 96.19 258 ALA B CA 1
ATOM 4960 C C . ALA B 1 258 ? -22.359 -1.376 0.695 1 96.19 258 ALA B C 1
ATOM 4962 O O . ALA B 1 258 ? -21.875 -2.041 -0.224 1 96.19 258 ALA B O 1
ATOM 4963 N N . LEU B 1 259 ? -21.844 -0.266 1.074 1 97.75 259 LEU B N 1
ATOM 4964 C CA . LEU B 1 259 ? -20.641 0.27 0.461 1 97.75 259 LEU B CA 1
ATOM 4965 C C . LEU B 1 259 ? -19.422 -0.601 0.789 1 97.75 259 LEU B C 1
ATOM 4967 O O . LEU B 1 259 ? -18.562 -0.811 -0.061 1 97.75 259 LEU B O 1
ATOM 4971 N N . ARG B 1 260 ? -19.344 -1.089 2.047 1 98.31 260 ARG B N 1
ATOM 4972 C CA . ARG B 1 260 ? -18.281 -2.021 2.412 1 98.31 260 ARG B CA 1
ATOM 4973 C C . ARG B 1 260 ? -18.297 -3.25 1.507 1 98.31 260 ARG B C 1
ATOM 4975 O O . ARG B 1 260 ? -17.25 -3.684 1.021 1 98.31 260 ARG B O 1
ATOM 4982 N N . ALA B 1 261 ? -19.484 -3.803 1.304 1 97.88 261 ALA B N 1
ATOM 4983 C CA . ALA B 1 261 ? -19.625 -4.973 0.441 1 97.88 261 ALA B CA 1
ATOM 4984 C C . ALA B 1 261 ? -19.188 -4.66 -0.985 1 97.88 261 ALA B C 1
ATOM 4986 O O . ALA B 1 261 ? -18.516 -5.473 -1.623 1 97.88 261 ALA B O 1
ATOM 4987 N N . TYR B 1 262 ? -19.562 -3.504 -1.458 1 98.06 262 TYR B N 1
ATOM 4988 C CA . TYR B 1 262 ? -19.156 -3.07 -2.793 1 98.06 262 TYR B CA 1
ATOM 4989 C C . TYR B 1 262 ? -17.641 -2.99 -2.912 1 98.06 262 TYR B C 1
ATOM 4991 O O . TYR B 1 262 ? -17.062 -3.498 -3.875 1 98.06 262 TYR B O 1
ATOM 4999 N N . LEU B 1 263 ? -16.984 -2.385 -1.931 1 98.56 263 LEU B N 1
ATOM 5000 C CA . LEU B 1 263 ? -15.539 -2.186 -1.971 1 98.56 263 LEU B CA 1
ATOM 5001 C C . LEU B 1 263 ? -14.805 -3.521 -1.916 1 98.56 263 LEU B C 1
ATOM 5003 O O . LEU B 1 263 ? -13.797 -3.707 -2.6 1 98.56 263 LEU B O 1
ATOM 5007 N N . ILE B 1 264 ? -15.273 -4.477 -1.099 1 97.81 264 ILE B N 1
ATOM 5008 C CA . ILE B 1 264 ? -14.688 -5.809 -1.009 1 97.81 264 ILE B CA 1
ATOM 5009 C C . ILE B 1 264 ? -14.695 -6.473 -2.385 1 97.81 264 ILE B C 1
ATOM 5011 O O . ILE B 1 264 ? -13.773 -7.211 -2.732 1 97.81 264 ILE B O 1
ATOM 5015 N N . ASN B 1 265 ? -15.672 -6.113 -3.205 1 96.31 265 ASN B N 1
ATOM 5016 C CA . ASN B 1 265 ? -15.867 -6.781 -4.488 1 96.31 265 ASN B CA 1
ATOM 5017 C C . ASN B 1 265 ? -15.328 -5.941 -5.645 1 96.31 265 ASN B C 1
ATOM 5019 O O . ASN B 1 265 ? -15.336 -6.383 -6.793 1 96.31 265 ASN B O 1
ATOM 5023 N N . ARG B 1 266 ? -14.805 -4.703 -5.363 1 96.56 266 ARG B N 1
ATOM 5024 C CA . ARG B 1 266 ? -14.508 -3.867 -6.52 1 96.56 266 ARG B CA 1
ATOM 5025 C C . ARG B 1 266 ? -13.195 -3.113 -6.328 1 96.56 266 ARG B C 1
ATOM 5027 O O . ARG B 1 266 ? -12.547 -2.725 -7.301 1 96.56 266 ARG B O 1
ATOM 5034 N N . ALA B 1 267 ? -12.766 -2.857 -5.125 1 97.38 267 ALA B N 1
ATOM 5035 C CA . ALA B 1 267 ? -11.547 -2.096 -4.875 1 97.38 267 ALA B CA 1
ATOM 5036 C C . ALA B 1 267 ? -10.305 -2.938 -5.16 1 97.38 267 ALA B C 1
ATOM 5038 O O . ALA B 1 267 ? -9.953 -3.816 -4.371 1 97.38 267 ALA B O 1
ATOM 5039 N N . GLY B 1 268 ? -9.602 -2.631 -6.203 1 95.44 268 GLY B N 1
ATOM 5040 C CA . GLY B 1 268 ? -8.492 -3.438 -6.684 1 95.44 268 GLY B CA 1
ATOM 5041 C C . GLY B 1 268 ? -7.391 -3.615 -5.652 1 95.44 268 GLY B C 1
ATOM 5042 O O . GLY B 1 268 ? -6.879 -4.723 -5.469 1 95.44 268 GLY B O 1
ATOM 5043 N N . GLY B 1 269 ? -7.012 -2.523 -4.996 1 96.19 269 GLY B N 1
ATOM 5044 C CA . GLY B 1 269 ? -5.938 -2.58 -4.02 1 96.19 269 GLY B CA 1
ATOM 5045 C C . GLY B 1 269 ? -6.281 -3.42 -2.803 1 96.19 269 GLY B C 1
ATOM 5046 O O . GLY B 1 269 ? -5.402 -3.766 -2.012 1 96.19 269 GLY B O 1
ATOM 5047 N N . PHE B 1 270 ? -7.605 -3.771 -2.607 1 97.69 270 PHE B N 1
ATOM 5048 C CA . PHE B 1 270 ? -8.055 -4.699 -1.576 1 97.69 270 PHE B CA 1
ATOM 5049 C C . PHE B 1 270 ? -8.047 -6.133 -2.1 1 97.69 270 PHE B C 1
ATOM 5051 O O . PHE B 1 270 ? -7.555 -7.043 -1.431 1 97.69 270 PHE B O 1
ATOM 5058 N N . ILE B 1 271 ? -8.523 -6.328 -3.291 1 95.56 271 ILE B N 1
ATOM 5059 C CA . ILE B 1 271 ? -8.742 -7.637 -3.898 1 95.56 271 ILE B CA 1
ATOM 5060 C C . ILE B 1 271 ? -7.395 -8.273 -4.242 1 95.56 271 ILE B C 1
ATOM 5062 O O . ILE B 1 271 ? -7.195 -9.469 -4.02 1 95.56 271 ILE B O 1
ATOM 5066 N N . TYR B 1 272 ? -6.422 -7.453 -4.707 1 94.94 272 TYR B N 1
ATOM 5067 C CA . TYR B 1 272 ? -5.246 -8.016 -5.359 1 94.94 272 TYR B CA 1
ATOM 5068 C C . TYR B 1 272 ? -3.979 -7.68 -4.582 1 94.94 272 TYR B C 1
ATOM 5070 O O . TYR B 1 272 ? -2.914 -7.484 -5.172 1 94.94 272 TYR B O 1
ATOM 5078 N N . SER B 1 273 ? -4.086 -7.535 -3.311 1 96.88 273 SER B N 1
ATOM 5079 C CA . SER B 1 273 ? -2.928 -7.242 -2.475 1 96.88 273 SER B CA 1
ATOM 5080 C C . SER B 1 273 ? -2.895 -8.141 -1.241 1 96.88 273 SER B C 1
ATOM 5082 O O . SER B 1 273 ? -3.934 -8.406 -0.632 1 96.88 273 SER B O 1
ATOM 5084 N N . THR B 1 274 ? -1.706 -8.609 -0.958 1 98 274 THR B N 1
ATOM 5085 C CA . THR B 1 274 ? -1.543 -9.359 0.281 1 98 274 THR B CA 1
ATOM 5086 C C . THR B 1 274 ? -1.951 -8.516 1.484 1 98 274 THR B C 1
ATOM 5088 O O . THR B 1 274 ? -1.654 -7.32 1.539 1 98 274 THR B O 1
ATOM 5091 N N . ALA B 1 275 ? -2.629 -9.133 2.445 1 98.44 275 ALA B N 1
ATOM 5092 C CA . ALA B 1 275 ? -3.143 -8.445 3.625 1 98.44 275 ALA B CA 1
ATOM 5093 C C . ALA B 1 275 ? -2.014 -8.094 4.59 1 98.44 275 ALA B C 1
ATOM 5095 O O . ALA B 1 275 ? -0.89 -8.578 4.441 1 98.44 275 ALA B O 1
ATOM 5096 N N . LEU B 1 276 ? -2.299 -7.23 5.57 1 98.81 276 LEU B N 1
ATOM 5097 C CA . LEU B 1 276 ? -1.349 -6.758 6.574 1 98.81 276 LEU B CA 1
ATOM 5098 C C . LEU B 1 276 ? -0.914 -7.898 7.488 1 98.81 276 LEU B C 1
ATOM 5100 O O . LEU B 1 276 ? -1.696 -8.805 7.77 1 98.81 276 LEU B O 1
ATOM 5104 N N . PRO B 1 277 ? 0.3 -7.859 7.98 1 98.56 277 PRO B N 1
ATOM 5105 C CA . PRO B 1 277 ? 0.794 -8.922 8.867 1 98.56 277 PRO B CA 1
ATOM 5106 C C . PRO B 1 277 ? 0.276 -8.781 10.297 1 98.56 277 PRO B C 1
ATOM 5108 O O . PRO B 1 277 ? -0.144 -7.699 10.703 1 98.56 277 PRO B O 1
ATOM 5111 N N . PRO B 1 278 ? 0.375 -9.828 11.117 1 98.56 278 PRO B N 1
ATOM 5112 C CA . PRO B 1 278 ? -0.178 -9.875 12.469 1 98.56 278 PRO B CA 1
ATOM 5113 C C . PRO B 1 278 ? 0.387 -8.781 13.375 1 98.56 278 PRO B C 1
ATOM 5115 O O . PRO B 1 278 ? -0.35 -8.188 14.164 1 98.56 278 PRO B O 1
ATOM 5118 N N . GLY B 1 279 ? 1.69 -8.531 13.312 1 98.88 279 GLY B N 1
ATOM 5119 C CA . GLY B 1 279 ? 2.277 -7.512 14.172 1 98.88 279 GLY B CA 1
ATOM 5120 C C . GLY B 1 279 ? 1.681 -6.133 13.961 1 98.88 279 GLY B C 1
ATOM 5121 O O . GLY B 1 279 ? 1.446 -5.398 14.922 1 98.88 279 GLY B O 1
ATOM 5122 N N . VAL B 1 280 ? 1.426 -5.754 12.688 1 98.94 280 VAL B N 1
ATOM 5123 C CA . VAL B 1 280 ? 0.803 -4.48 12.352 1 98.94 280 VAL B CA 1
ATOM 5124 C C . VAL B 1 280 ? -0.613 -4.43 12.914 1 98.94 280 VAL B C 1
ATOM 5126 O O . VAL B 1 280 ? -1.021 -3.416 13.492 1 98.94 280 VAL B O 1
ATOM 5129 N N . LEU B 1 281 ? -1.331 -5.543 12.812 1 98.88 281 LEU B N 1
ATOM 5130 C CA . LEU B 1 281 ? -2.688 -5.621 13.344 1 98.88 281 LEU B CA 1
ATOM 5131 C C . LEU B 1 281 ? -2.688 -5.473 14.859 1 98.88 281 LEU B C 1
ATOM 5133 O O . LEU B 1 281 ? -3.592 -4.855 15.43 1 98.88 281 LEU B O 1
ATOM 5137 N N . GLY B 1 282 ? -1.715 -6.082 15.484 1 98.94 282 GLY B N 1
ATOM 5138 C CA . GLY B 1 282 ? -1.598 -5.93 16.922 1 98.94 282 GLY B CA 1
ATOM 5139 C C . GLY B 1 282 ? -1.458 -4.488 17.375 1 98.94 282 GLY B C 1
ATOM 5140 O O . GLY B 1 282 ? -2.117 -4.055 18.312 1 98.94 282 GLY B O 1
ATOM 5141 N N . ALA B 1 283 ? -0.61 -3.727 16.688 1 98.94 283 ALA B N 1
ATOM 5142 C CA . ALA B 1 283 ? -0.434 -2.307 16.984 1 98.94 283 ALA B CA 1
ATOM 5143 C C . ALA B 1 283 ? -1.728 -1.532 16.75 1 98.94 283 ALA B C 1
ATOM 5145 O O . ALA B 1 283 ? -2.07 -0.633 17.531 1 98.94 283 ALA B O 1
ATOM 5146 N N . MET B 1 284 ? -2.479 -1.876 15.664 1 98.88 284 MET B N 1
ATOM 5147 C CA . MET B 1 284 ? -3.754 -1.231 15.367 1 98.88 284 MET B CA 1
ATOM 5148 C C . MET B 1 284 ? -4.738 -1.42 16.516 1 98.88 284 MET B C 1
ATOM 5150 O O . MET B 1 284 ? -5.363 -0.459 16.969 1 98.88 284 MET B O 1
ATOM 5154 N N . ASP B 1 285 ? -4.824 -2.652 16.922 1 98.88 285 ASP B N 1
ATOM 5155 C CA . ASP B 1 285 ? -5.762 -3.01 17.984 1 98.88 285 ASP B CA 1
ATOM 5156 C C . ASP B 1 285 ? -5.449 -2.254 19.281 1 98.88 285 ASP B C 1
ATOM 5158 O O . ASP B 1 285 ? -6.348 -1.711 19.922 1 98.88 285 ASP B O 1
ATOM 5162 N N . ALA B 1 286 ? -4.188 -2.232 19.656 1 98.94 286 ALA B N 1
ATOM 5163 C CA . ALA B 1 286 ? -3.748 -1.558 20.875 1 98.94 286 ALA B CA 1
ATOM 5164 C C . ALA B 1 286 ? -4.023 -0.059 20.797 1 98.94 286 ALA B C 1
ATOM 5166 O O . ALA B 1 286 ? -4.465 0.547 21.781 1 98.94 286 ALA B O 1
ATOM 5167 N N . ALA B 1 287 ? -3.77 0.569 19.688 1 98.88 287 ALA B N 1
ATOM 5168 C CA . ALA B 1 287 ? -3.994 2.002 19.516 1 98.88 287 ALA B CA 1
ATOM 5169 C C . ALA B 1 287 ? -5.469 2.354 19.703 1 98.88 287 ALA B C 1
ATOM 5171 O O . ALA B 1 287 ? -5.797 3.33 20.391 1 98.88 287 ALA B O 1
ATOM 5172 N N . LEU B 1 288 ? -6.328 1.539 19.094 1 98.81 288 LEU B N 1
ATOM 5173 C CA . LEU B 1 288 ? -7.762 1.805 19.172 1 98.81 288 LEU B CA 1
ATOM 5174 C C . LEU B 1 288 ? -8.273 1.594 20.594 1 98.81 288 LEU B C 1
ATOM 5176 O O . LEU B 1 288 ? -9.219 2.262 21.016 1 98.81 288 LEU B O 1
ATOM 5180 N N . GLU B 1 289 ? -7.688 0.68 21.297 1 98.38 289 GLU B N 1
ATOM 5181 C CA . GLU B 1 289 ? -8.023 0.461 22.703 1 98.38 289 GLU B CA 1
ATOM 5182 C C . GLU B 1 289 ? -7.664 1.676 23.547 1 98.38 289 GLU B C 1
ATOM 5184 O O . GLU B 1 289 ? -8.422 2.064 24.438 1 98.38 289 GLU B O 1
ATOM 5189 N N . LEU B 1 290 ? -6.594 2.348 23.281 1 98.5 290 LEU B N 1
ATOM 5190 C CA . LEU B 1 290 ? -6.035 3.428 24.094 1 98.5 290 LEU B CA 1
ATOM 5191 C C . LEU B 1 290 ? -6.723 4.75 23.781 1 98.5 290 LEU B C 1
ATOM 5193 O O . LEU B 1 290 ? -6.867 5.605 24.656 1 98.5 290 LEU B O 1
ATOM 5197 N N . LEU B 1 291 ? -7.141 4.914 22.594 1 97.88 291 LEU B N 1
ATOM 5198 C CA . LEU B 1 291 ? -7.5 6.215 22.047 1 97.88 291 LEU B CA 1
ATOM 5199 C C . LEU B 1 291 ? -8.562 6.898 22.891 1 97.88 291 LEU B C 1
ATOM 5201 O O . LEU B 1 291 ? -8.414 8.07 23.266 1 97.88 291 LEU B O 1
ATOM 5205 N N . PRO B 1 292 ? -9.617 6.227 23.328 1 97.25 292 PRO B N 1
ATOM 5206 C CA . PRO B 1 292 ? -10.648 6.887 24.125 1 97.25 292 PRO B CA 1
ATOM 5207 C C . PRO B 1 292 ? -10.133 7.348 25.5 1 97.25 292 PRO B C 1
ATOM 5209 O O . PRO B 1 292 ? -10.703 8.266 26.094 1 97.25 292 PRO B O 1
ATOM 5212 N N . GLN B 1 293 ? -9.062 6.836 25.953 1 97.88 293 GLN B N 1
ATOM 5213 C CA . GLN B 1 293 ? -8.531 7.125 27.281 1 97.88 293 GLN B CA 1
ATOM 5214 C C . GLN B 1 293 ? -7.48 8.234 27.219 1 97.88 293 GLN B C 1
ATOM 5216 O O . GLN B 1 293 ? -6.965 8.656 28.25 1 97.88 293 GLN B O 1
ATOM 5221 N N . MET B 1 294 ? -7.312 8.82 26.078 1 98.25 294 MET B N 1
ATOM 5222 C CA . MET B 1 294 ? -6.176 9.719 25.922 1 98.25 294 MET B CA 1
ATOM 5223 C C . MET B 1 294 ? -6.633 11.164 25.797 1 98.25 294 MET B C 1
ATOM 5225 O O . MET B 1 294 ? -5.98 11.977 25.125 1 98.25 294 MET B O 1
ATOM 5229 N N . GLY B 1 295 ? -7.68 11.484 26.422 1 98.12 295 GLY B N 1
ATOM 5230 C CA . GLY B 1 295 ? -8.227 12.828 26.344 1 98.12 295 GLY B CA 1
ATOM 5231 C C . GLY B 1 295 ? -7.262 13.891 26.844 1 98.12 295 GLY B C 1
ATOM 5232 O O . GLY B 1 295 ? -7.109 14.938 26.219 1 98.12 295 GLY B O 1
ATOM 5233 N N . GLU B 1 296 ? -6.602 13.672 27.969 1 98.19 296 GLU B N 1
ATOM 5234 C CA . GLU B 1 296 ? -5.668 14.625 28.547 1 98.19 296 GLU B CA 1
ATOM 5235 C C . GLU B 1 296 ? -4.449 14.82 27.641 1 98.19 296 GLU B C 1
ATOM 5237 O O . GLU B 1 296 ? -3.945 15.938 27.5 1 98.19 296 GLU B O 1
ATOM 5242 N N . VAL B 1 297 ? -4.008 13.742 27.109 1 97.94 297 VAL B N 1
ATOM 5243 C CA . VAL B 1 297 ? -2.863 13.781 26.203 1 97.94 297 VAL B CA 1
ATOM 5244 C C . VAL B 1 297 ? -3.203 14.625 24.969 1 97.94 297 VAL B C 1
ATOM 5246 O O . VAL B 1 297 ? -2.408 15.469 24.562 1 97.94 297 VAL B O 1
ATOM 5249 N N . ARG B 1 298 ? -4.352 14.43 24.375 1 97.94 298 ARG B N 1
ATOM 5250 C CA . ARG B 1 298 ? -4.82 15.18 23.219 1 97.94 298 ARG B CA 1
ATOM 5251 C C . ARG B 1 298 ? -4.922 16.672 23.531 1 97.94 298 ARG B C 1
ATOM 5253 O O . ARG B 1 298 ? -4.469 17.516 22.75 1 97.94 298 ARG B O 1
ATOM 5260 N N . ALA B 1 299 ? -5.484 16.938 24.672 1 98.19 299 ALA B N 1
ATOM 5261 C CA . ALA B 1 299 ? -5.633 18.328 25.094 1 98.19 299 ALA B CA 1
ATOM 5262 C C . ALA B 1 299 ? -4.27 19.016 25.234 1 98.19 299 ALA B C 1
ATOM 5264 O O . ALA B 1 299 ? -4.102 20.172 24.859 1 98.19 299 ALA B O 1
ATOM 5265 N N . ARG B 1 300 ? -3.363 18.312 25.766 1 98.38 300 ARG B N 1
ATOM 5266 C CA . ARG B 1 300 ? -2.031 18.859 25.984 1 98.38 300 ARG B CA 1
ATOM 5267 C C . ARG B 1 300 ? -1.359 19.203 24.656 1 98.38 300 ARG B C 1
ATOM 5269 O O . ARG B 1 300 ? -0.807 20.297 24.5 1 98.38 300 ARG B O 1
ATOM 5276 N N . VAL B 1 301 ? -1.369 18.266 23.734 1 98.38 301 VAL B N 1
ATOM 5277 C CA . VAL B 1 301 ? -0.693 18.484 22.453 1 98.38 301 VAL B CA 1
ATOM 5278 C C . VAL B 1 301 ? -1.351 19.641 21.719 1 98.38 301 VAL B C 1
ATOM 5280 O O . VAL B 1 301 ? -0.663 20.484 21.125 1 98.38 301 VAL B O 1
ATOM 5283 N N . LEU B 1 302 ? -2.639 19.734 21.766 1 98.5 302 LEU B N 1
ATOM 5284 C CA . LEU B 1 302 ? -3.359 20.812 21.078 1 98.5 302 LEU B CA 1
ATOM 5285 C C . LEU B 1 302 ? -3.082 22.156 21.75 1 98.5 302 LEU B C 1
ATOM 5287 O O . LEU B 1 302 ? -2.91 23.172 21.078 1 98.5 302 LEU B O 1
ATOM 5291 N N . ALA B 1 303 ? -3.049 22.156 23.047 1 98.56 303 ALA B N 1
ATOM 5292 C CA . ALA B 1 303 ? -2.707 23.375 23.766 1 98.56 303 ALA B CA 1
ATOM 5293 C C . ALA B 1 303 ? -1.269 23.812 23.469 1 98.56 303 ALA B C 1
ATOM 5295 O O . ALA B 1 303 ? -0.984 25 23.328 1 98.56 303 ALA B O 1
ATOM 5296 N N . GLY B 1 304 ? -0.403 22.828 23.469 1 98.62 304 GLY B N 1
ATOM 5297 C CA . GLY B 1 304 ? 0.979 23.094 23.109 1 98.62 304 GLY B CA 1
ATOM 5298 C C . GLY B 1 304 ? 1.123 23.703 21.719 1 98.62 304 GLY B C 1
ATOM 5299 O O . GLY B 1 304 ? 1.872 24.672 21.531 1 98.62 304 GLY B O 1
ATOM 5300 N N . ALA B 1 305 ? 0.418 23.125 20.797 1 98.75 305 ALA B N 1
ATOM 5301 C CA . ALA B 1 305 ? 0.438 23.656 19.438 1 98.75 305 ALA B CA 1
ATOM 5302 C C . ALA B 1 305 ? -0.065 25.094 19.391 1 98.75 305 ALA B C 1
ATOM 5304 O O . ALA B 1 305 ? 0.493 25.922 18.672 1 98.75 305 ALA B O 1
ATOM 5305 N N . GLN B 1 306 ? -1.102 25.344 20.078 1 98.56 306 GLN B N 1
ATOM 5306 C CA . GLN B 1 306 ? -1.64 26.703 20.156 1 98.56 306 GLN B CA 1
ATOM 5307 C C . GLN B 1 306 ? -0.607 27.672 20.719 1 98.56 306 GLN B C 1
ATOM 5309 O O . GLN B 1 306 ? -0.44 28.781 20.203 1 98.56 306 GLN B O 1
ATOM 5314 N N . ARG B 1 307 ? 0.086 27.297 21.75 1 98.56 307 ARG B N 1
ATOM 5315 C CA . ARG B 1 307 ? 1.094 28.141 22.375 1 98.56 307 ARG B CA 1
ATOM 5316 C C . ARG B 1 307 ? 2.254 28.406 21.422 1 98.56 307 ARG B C 1
ATOM 5318 O O . ARG B 1 307 ? 2.727 29.547 21.328 1 98.56 307 ARG B O 1
ATOM 5325 N N . VAL B 1 308 ? 2.719 27.344 20.766 1 98.75 308 VAL B N 1
ATOM 5326 C CA . VAL B 1 308 ? 3.836 27.5 19.844 1 98.75 308 VAL B CA 1
ATOM 5327 C C . VAL B 1 308 ? 3.42 28.406 18.688 1 98.75 308 VAL B C 1
ATOM 5329 O O . VAL B 1 308 ? 4.172 29.297 18.281 1 98.75 308 VAL B O 1
ATOM 5332 N N . ARG B 1 309 ? 2.256 28.219 18.109 1 98.56 309 ARG B N 1
ATOM 5333 C CA . ARG B 1 309 ? 1.746 29.062 17.031 1 98.56 309 ARG B CA 1
ATOM 5334 C C . ARG B 1 309 ? 1.682 30.516 17.469 1 98.56 309 ARG B C 1
ATOM 5336 O O . ARG B 1 309 ? 2.082 31.406 16.734 1 98.56 309 ARG B O 1
ATOM 5343 N N . ALA B 1 310 ? 1.147 30.734 18.656 1 98.5 310 ALA B N 1
ATOM 5344 C CA . ALA B 1 310 ? 1.026 32.094 19.188 1 98.5 310 ALA B CA 1
ATOM 5345 C C . ALA B 1 310 ? 2.396 32.75 19.328 1 98.5 310 ALA B C 1
ATOM 5347 O O . ALA B 1 310 ? 2.564 33.938 19 1 98.5 310 ALA B O 1
ATOM 5348 N N . ALA B 1 311 ? 3.32 32 19.812 1 98.62 311 ALA B N 1
ATOM 5349 C CA . ALA B 1 311 ? 4.676 32.5 19.984 1 98.62 311 ALA B CA 1
ATOM 5350 C C . ALA B 1 311 ? 5.301 32.875 18.641 1 98.62 311 ALA B C 1
ATOM 5352 O O . ALA B 1 311 ? 5.965 33.906 18.516 1 98.62 311 ALA B O 1
ATOM 5353 N N . LEU B 1 312 ? 5.125 32.031 17.672 1 98.62 312 LEU B N 1
ATOM 5354 C CA . LEU B 1 312 ? 5.668 32.281 16.328 1 98.62 312 LEU B CA 1
ATOM 5355 C C . LEU B 1 312 ? 5.016 33.5 15.703 1 98.62 312 LEU B C 1
ATOM 5357 O O . LEU B 1 312 ? 5.699 34.344 15.102 1 98.62 312 LEU B O 1
ATOM 5361 N N . ARG B 1 313 ? 3.746 33.625 15.859 1 98.38 313 ARG B N 1
ATOM 5362 C CA . ARG B 1 313 ? 3.033 34.781 15.336 1 98.38 313 ARG B CA 1
ATOM 5363 C C . ARG B 1 313 ? 3.477 36.062 16.031 1 98.38 313 ARG B C 1
ATOM 5365 O O . ARG B 1 313 ? 3.623 37.094 15.391 1 98.38 313 ARG B O 1
ATOM 5372 N N . ALA B 1 314 ? 3.633 36 17.281 1 98.25 314 ALA B N 1
ATOM 5373 C CA . ALA B 1 314 ? 4.105 37.125 18.047 1 98.25 314 ALA B CA 1
ATOM 5374 C C . ALA B 1 314 ? 5.48 37.594 17.562 1 98.25 314 ALA B C 1
ATOM 5376 O O . ALA B 1 314 ? 5.809 38.781 17.641 1 98.25 314 ALA B O 1
ATOM 5377 N N . ALA B 1 315 ? 6.227 36.656 17.047 1 97.81 315 ALA B N 1
ATOM 5378 C CA . ALA B 1 315 ? 7.551 36.969 16.516 1 97.81 315 ALA B CA 1
ATOM 5379 C C . ALA B 1 315 ? 7.465 37.438 15.078 1 97.81 315 ALA B C 1
ATOM 5381 O O . ALA B 1 315 ? 8.492 37.656 14.422 1 97.81 315 ALA B O 1
ATOM 5382 N N . GLY B 1 316 ? 6.238 37.562 14.547 1 97.25 316 GLY B N 1
ATOM 5383 C CA . GLY B 1 316 ? 6.023 38.094 13.219 1 97.25 316 GLY B CA 1
ATOM 5384 C C . GLY B 1 316 ? 6.016 37.062 12.125 1 97.25 316 GLY B C 1
ATOM 5385 O O . GLY B 1 316 ? 6.074 37.375 10.938 1 97.25 316 GLY B O 1
ATOM 5386 N N . LEU B 1 317 ? 5.992 35.812 12.5 1 97.81 317 LEU B N 1
ATOM 5387 C CA . LEU B 1 317 ? 6.031 34.75 11.516 1 97.81 317 LEU B CA 1
ATOM 5388 C C . LEU B 1 317 ? 4.621 34.344 11.102 1 97.81 317 LEU B C 1
ATOM 5390 O O . LEU B 1 317 ? 3.682 34.438 11.898 1 97.81 317 LEU B O 1
ATOM 5394 N N . ASP B 1 318 ? 4.496 33.906 9.859 1 97.88 318 ASP B N 1
ATOM 5395 C CA . ASP B 1 318 ? 3.221 33.469 9.289 1 97.88 318 ASP B CA 1
ATOM 5396 C C . ASP B 1 318 ? 3.018 31.984 9.445 1 97.88 318 ASP B C 1
ATOM 5398 O O . ASP B 1 318 ? 3.756 31.188 8.867 1 97.88 318 ASP B O 1
ATOM 5402 N N . THR B 1 319 ? 2.049 31.609 10.211 1 98.19 319 THR B N 1
ATOM 5403 C CA . THR B 1 319 ? 1.745 30.203 10.43 1 98.19 319 THR B CA 1
ATOM 5404 C C . THR B 1 319 ? 0.464 29.797 9.703 1 98.19 319 THR B C 1
ATOM 5406 O O . THR B 1 319 ? -0.114 28.75 9.984 1 98.19 319 THR B O 1
ATOM 5409 N N . GLY B 1 320 ? 0.001 30.594 8.828 1 96.62 320 GLY B N 1
ATOM 5410 C CA . GLY B 1 320 ? -1.208 30.328 8.062 1 96.62 320 GLY B CA 1
ATOM 5411 C C . GLY B 1 320 ? -2.434 30.141 8.938 1 96.62 320 GLY B C 1
ATOM 5412 O O . GLY B 1 320 ? -2.58 30.797 9.961 1 96.62 320 GLY B O 1
ATOM 5413 N N . ASN B 1 321 ? -3.35 29.297 8.469 1 97.12 321 ASN B N 1
ATOM 5414 C CA . ASN B 1 321 ? -4.59 29.031 9.188 1 97.12 321 ASN B CA 1
ATOM 5415 C C . ASN B 1 321 ? -4.5 27.75 10.016 1 97.12 321 ASN B C 1
ATOM 5417 O O . ASN B 1 321 ? -5.523 27.125 10.312 1 97.12 321 ASN B O 1
ATOM 5421 N N . SER B 1 322 ? -3.289 27.422 10.328 1 98.19 322 SER B N 1
ATOM 5422 C CA . SER B 1 322 ? -3.064 26.203 11.102 1 98.19 322 SER B CA 1
ATOM 5423 C C . SER B 1 322 ? -3.857 26.219 12.406 1 98.19 322 SER B C 1
ATOM 5425 O O . SER B 1 322 ? -3.951 27.25 13.07 1 98.19 322 SER B O 1
ATOM 5427 N N . SER B 1 323 ? -4.434 25.062 12.719 1 98.31 323 SER B N 1
ATOM 5428 C CA . SER B 1 323 ? -5.184 24.922 13.961 1 98.31 323 SER B CA 1
ATOM 5429 C C . SER B 1 323 ? -5.016 23.531 14.562 1 98.31 323 SER B C 1
ATOM 5431 O O . SER B 1 323 ? -5.844 23.094 15.367 1 98.31 323 SER B O 1
ATOM 5433 N N . THR B 1 324 ? -4.043 22.797 14.148 1 98.62 324 THR B N 1
ATOM 5434 C CA . THR B 1 324 ? -3.734 21.438 14.586 1 98.62 324 THR B CA 1
ATOM 5435 C C . THR B 1 324 ? -2.283 21.344 15.039 1 98.62 324 THR B C 1
ATOM 5437 O O . THR B 1 324 ? -1.576 22.344 15.117 1 98.62 324 THR B O 1
ATOM 5440 N N . PRO B 1 325 ? -1.749 20.141 15.398 1 98.5 325 PRO B N 1
ATOM 5441 C CA . PRO B 1 325 ? -0.345 20.031 15.797 1 98.5 325 PRO B CA 1
ATOM 5442 C C . PRO B 1 325 ? 0.621 20.297 14.648 1 98.5 325 PRO B C 1
ATOM 5444 O O . PRO B 1 325 ? 1.836 20.359 14.852 1 98.5 325 PRO B O 1
ATOM 5447 N N . ILE B 1 326 ? 0.099 20.469 13.484 1 98.62 326 ILE B N 1
ATOM 5448 C CA . ILE B 1 326 ? 0.89 20.828 12.312 1 98.62 326 ILE B CA 1
ATOM 5449 C C . ILE B 1 326 ? 0.999 22.359 12.211 1 98.62 326 ILE B C 1
ATOM 5451 O O . ILE B 1 326 ? -0.014 23.047 12.109 1 98.62 326 ILE B O 1
ATOM 5455 N N . ILE B 1 327 ? 2.201 22.875 12.227 1 98.69 327 ILE B N 1
ATOM 5456 C CA . ILE B 1 327 ? 2.422 24.312 12.203 1 98.69 327 ILE B CA 1
ATOM 5457 C C . ILE B 1 327 ? 3.375 24.672 11.062 1 98.69 327 ILE B C 1
ATOM 5459 O O . ILE B 1 327 ? 4.59 24.5 11.188 1 98.69 327 ILE B O 1
ATOM 5463 N N . PRO B 1 328 ? 2.809 25.188 10 1 97.94 328 PRO B N 1
ATOM 5464 C CA . PRO B 1 328 ? 3.689 25.688 8.945 1 97.94 328 PRO B CA 1
ATOM 5465 C C . PRO B 1 328 ? 4.324 27.031 9.305 1 97.94 328 PRO B C 1
ATOM 5467 O O . PRO B 1 328 ? 3.707 27.844 9.992 1 97.94 328 PRO B O 1
ATOM 5470 N N . VAL B 1 329 ? 5.543 27.25 8.977 1 98.19 329 VAL B N 1
ATOM 5471 C CA . VAL B 1 329 ? 6.184 28.562 8.969 1 98.19 329 VAL B CA 1
ATOM 5472 C C . VAL B 1 329 ? 6.484 28.984 7.535 1 98.19 329 VAL B C 1
ATOM 5474 O O . VAL B 1 329 ? 7.441 28.5 6.926 1 98.19 329 VAL B O 1
ATOM 5477 N N . MET B 1 330 ? 5.699 29.922 7.062 1 96.94 330 MET B N 1
ATOM 5478 C CA . MET B 1 330 ? 5.84 30.359 5.68 1 96.94 330 MET B CA 1
ATOM 5479 C C . MET B 1 330 ? 7.102 31.203 5.504 1 96.94 330 MET B C 1
ATOM 5481 O O . MET B 1 330 ? 7.266 32.219 6.164 1 96.94 330 MET B O 1
ATOM 5485 N N . VAL B 1 331 ? 7.953 30.719 4.598 1 95.56 331 VAL B N 1
ATOM 5486 C CA . VAL B 1 331 ? 9.211 31.406 4.355 1 95.56 331 VAL B CA 1
ATOM 5487 C C . VAL B 1 331 ? 9.227 31.969 2.938 1 95.56 331 VAL B C 1
ATOM 5489 O O . VAL B 1 331 ? 9.734 33.062 2.707 1 95.56 331 VAL B O 1
ATOM 5492 N N . GLY B 1 332 ? 8.648 31.219 1.964 1 93.31 332 GLY B N 1
ATOM 5493 C CA . GLY B 1 332 ? 8.547 31.672 0.586 1 93.31 332 GLY B CA 1
ATOM 5494 C C . GLY B 1 332 ? 9.703 31.203 -0.283 1 93.31 332 GLY B C 1
ATOM 5495 O O . GLY B 1 332 ? 9.531 30.344 -1.139 1 93.31 332 GLY B O 1
ATOM 5496 N N . ASP B 1 333 ? 10.859 31.672 0.092 1 92.44 333 ASP B N 1
ATOM 5497 C CA . ASP B 1 333 ? 12.055 31.359 -0.698 1 92.44 333 ASP B CA 1
ATOM 5498 C C . ASP B 1 333 ? 12.594 29.984 -0.352 1 92.44 333 ASP B C 1
ATOM 5500 O O . ASP B 1 333 ? 12.695 29.625 0.823 1 92.44 333 ASP B O 1
ATOM 5504 N N . GLU B 1 334 ? 12.93 29.188 -1.389 1 91.12 334 GLU B N 1
ATOM 5505 C CA . GLU B 1 334 ? 13.391 27.812 -1.21 1 91.12 334 GLU B CA 1
ATOM 5506 C C . GLU B 1 334 ? 14.711 27.766 -0.45 1 91.12 334 GLU B C 1
ATOM 5508 O O . GLU B 1 334 ? 14.859 26.984 0.495 1 91.12 334 GLU B O 1
ATOM 5513 N N . GLN B 1 335 ? 15.664 28.594 -0.843 1 90 335 GLN B N 1
ATOM 5514 C CA . GLN B 1 335 ? 16.984 28.578 -0.233 1 90 335 GLN B CA 1
ATOM 5515 C C . GLN B 1 335 ? 16.922 29.031 1.223 1 90 335 GLN B C 1
ATOM 5517 O O . GLN B 1 335 ? 17.609 28.469 2.082 1 90 335 GLN B O 1
ATOM 5522 N N . ARG B 1 336 ? 16.125 30.016 1.464 1 93.81 336 ARG B N 1
ATOM 5523 C CA . ARG B 1 336 ? 15.938 30.5 2.828 1 93.81 336 ARG B CA 1
ATOM 5524 C C . ARG B 1 336 ? 15.305 29.422 3.705 1 93.81 336 ARG B C 1
ATOM 5526 O O . ARG B 1 336 ? 15.656 29.281 4.879 1 93.81 336 ARG B O 1
ATOM 5533 N N . THR B 1 337 ? 14.383 28.734 3.137 1 95.06 337 THR B N 1
ATOM 5534 C CA . THR B 1 337 ? 13.711 27.672 3.873 1 95.06 337 THR B CA 1
ATOM 5535 C C . THR B 1 337 ? 14.695 26.547 4.215 1 95.06 337 THR B C 1
ATOM 5537 O O . THR B 1 337 ? 14.68 26.016 5.328 1 95.06 337 THR B O 1
ATOM 5540 N N . LEU B 1 338 ? 15.516 26.203 3.266 1 92.88 338 LEU B N 1
ATOM 5541 C CA . LEU B 1 338 ? 16.531 25.188 3.498 1 92.88 338 LEU B CA 1
ATOM 5542 C C . LEU B 1 338 ? 17.531 25.641 4.566 1 92.88 338 LEU B C 1
ATOM 5544 O O . LEU B 1 338 ? 17.922 24.844 5.426 1 92.88 338 LEU B O 1
ATOM 5548 N N . ALA B 1 339 ? 17.906 26.875 4.516 1 95.12 339 ALA B N 1
ATOM 5549 C CA . ALA B 1 339 ? 18.828 27.422 5.504 1 95.12 339 ALA B CA 1
ATOM 5550 C C . ALA B 1 339 ? 18.219 27.391 6.902 1 95.12 339 ALA B C 1
ATOM 5552 O O . ALA B 1 339 ? 18.922 27.125 7.887 1 95.12 339 ALA B O 1
ATOM 5553 N N . LEU B 1 340 ? 16.953 27.672 6.945 1 96.88 340 LEU B N 1
ATOM 5554 C CA . LEU B 1 340 ? 16.25 27.625 8.219 1 96.88 340 LEU B CA 1
ATOM 5555 C C . LEU B 1 340 ? 16.266 26.203 8.797 1 96.88 340 LEU B C 1
ATOM 5557 O O . LEU B 1 340 ? 16.547 26.016 9.984 1 96.88 340 LEU B O 1
ATOM 5561 N N . SER B 1 341 ? 15.969 25.25 7.98 1 96.25 341 SER B N 1
ATOM 5562 C CA . SER B 1 341 ? 16 23.844 8.391 1 96.25 341 SER B CA 1
ATOM 5563 C C . SER B 1 341 ? 17.391 23.453 8.891 1 96.25 341 SER B C 1
ATOM 5565 O O . SER B 1 341 ? 17.516 22.797 9.93 1 96.25 341 SER B O 1
ATOM 5567 N N . GLU B 1 342 ? 18.422 23.891 8.188 1 95.56 342 GLU B N 1
ATOM 5568 C CA . GLU B 1 342 ? 19.797 23.578 8.562 1 95.56 342 GLU B CA 1
ATOM 5569 C C . GLU B 1 342 ? 20.172 24.281 9.867 1 95.56 342 GLU B C 1
ATOM 5571 O O . GLU B 1 342 ? 20.953 23.75 10.656 1 95.56 342 GLU B O 1
ATOM 5576 N N . GLY B 1 343 ? 19.781 25.484 9.977 1 96.75 343 GLY B N 1
ATOM 5577 C CA . GLY B 1 343 ? 20.016 26.219 11.211 1 96.75 343 GLY B CA 1
ATOM 5578 C C . GLY B 1 343 ? 19.391 25.547 12.43 1 96.75 343 GLY B C 1
ATOM 5579 O O . GLY B 1 343 ? 20.016 25.469 13.484 1 96.75 343 GLY B O 1
ATOM 5580 N N . LEU B 1 344 ? 18.203 25.094 12.281 1 97.94 344 LEU B N 1
ATOM 5581 C CA . LEU B 1 344 ? 17.516 24.391 13.367 1 97.94 344 LEU B CA 1
ATOM 5582 C C . LEU B 1 344 ? 18.234 23.078 13.703 1 97.94 344 LEU B C 1
ATOM 5584 O O . LEU B 1 344 ? 18.391 22.75 14.883 1 97.94 344 LEU B O 1
ATOM 5588 N N . ARG B 1 345 ? 18.672 22.406 12.656 1 96.94 345 ARG B N 1
ATOM 5589 C CA . ARG B 1 345 ? 19.406 21.172 12.875 1 96.94 345 ARG B CA 1
ATOM 5590 C C . ARG B 1 345 ? 20.672 21.406 13.688 1 96.94 345 ARG B C 1
ATOM 5592 O O . ARG B 1 345 ? 21 20.609 14.57 1 96.94 345 ARG B O 1
ATOM 5599 N N . ALA B 1 346 ? 21.312 22.453 13.375 1 96.38 346 ALA B N 1
ATOM 5600 C CA . ALA B 1 346 ? 22.531 22.812 14.102 1 96.38 346 ALA B CA 1
ATOM 5601 C C . ALA B 1 346 ? 22.234 23.047 15.586 1 96.38 346 ALA B C 1
ATOM 5603 O O . ALA B 1 346 ? 23.125 22.906 16.438 1 96.38 346 ALA B O 1
ATOM 5604 N N . GLU B 1 347 ? 20.984 23.312 15.867 1 96.31 347 GLU B N 1
ATOM 5605 C CA . GLU B 1 347 ? 20.578 23.562 17.25 1 96.31 347 GLU B CA 1
ATOM 5606 C C . GLU B 1 347 ? 19.906 22.328 17.859 1 96.31 347 GLU B C 1
ATOM 5608 O O . GLU B 1 347 ? 19.344 22.406 18.953 1 96.31 347 GLU B O 1
ATOM 5613 N N . GLY B 1 348 ? 19.906 21.281 17.125 1 97.75 348 GLY B N 1
ATOM 5614 C CA . GLY B 1 348 ? 19.391 20.031 17.672 1 97.75 348 GLY B CA 1
ATOM 5615 C C . GLY B 1 348 ? 17.922 19.797 17.391 1 97.75 348 GLY B C 1
ATOM 5616 O O . GLY B 1 348 ? 17.266 18.984 18.031 1 97.75 348 GLY B O 1
ATOM 5617 N N . LEU B 1 349 ? 17.359 20.547 16.469 1 98.5 349 LEU B N 1
ATOM 5618 C CA . LEU B 1 349 ? 15.938 20.453 16.141 1 98.5 349 LEU B CA 1
ATOM 5619 C C . LEU B 1 349 ? 15.758 20.016 14.688 1 98.5 349 LEU B C 1
ATOM 5621 O O . LEU B 1 349 ? 16.391 20.547 13.789 1 98.5 349 LEU B O 1
ATOM 5625 N N . LEU B 1 350 ? 14.945 19.016 14.5 1 97.88 350 LEU B N 1
ATOM 5626 C CA . LEU B 1 350 ? 14.648 18.547 13.148 1 97.88 350 LEU B CA 1
ATOM 5627 C C . LEU B 1 350 ? 13.344 19.156 12.648 1 97.88 350 LEU B C 1
ATOM 5629 O O . LEU B 1 350 ? 12.266 18.812 13.148 1 97.88 350 LEU B O 1
ATOM 5633 N N . GLY B 1 351 ? 13.383 20.062 11.805 1 96.56 351 GLY B N 1
ATOM 5634 C CA . GLY B 1 351 ? 12.289 20.641 11.039 1 96.56 351 GLY B CA 1
ATOM 5635 C C . GLY B 1 351 ? 12.523 20.594 9.539 1 96.56 351 GLY B C 1
ATOM 5636 O O . GLY B 1 351 ? 13.453 21.219 9.039 1 96.56 351 GLY B O 1
ATOM 5637 N N . ILE B 1 352 ? 11.617 19.984 8.844 1 93.38 352 ILE B N 1
ATOM 5638 C CA . ILE B 1 352 ? 11.891 19.688 7.438 1 93.38 352 ILE B CA 1
ATOM 5639 C C . ILE B 1 352 ? 11.367 20.828 6.566 1 93.38 352 ILE B C 1
ATOM 5641 O O . ILE B 1 352 ? 10.305 21.391 6.832 1 93.38 352 ILE B O 1
ATOM 5645 N N . ALA B 1 353 ? 12.203 21.172 5.594 1 93.12 353 ALA B N 1
ATOM 5646 C CA . ALA B 1 353 ? 11.812 22.141 4.574 1 93.12 353 ALA B CA 1
ATOM 5647 C C . ALA B 1 353 ? 10.945 21.5 3.504 1 93.12 353 ALA B C 1
ATOM 5649 O O . ALA B 1 353 ? 11.297 20.453 2.953 1 93.12 353 ALA B O 1
ATOM 5650 N N . ILE B 1 354 ? 9.82 22.047 3.314 1 92.06 354 ILE B N 1
ATOM 5651 C CA . ILE B 1 354 ? 8.922 21.625 2.24 1 92.06 354 ILE B CA 1
ATOM 5652 C C . ILE B 1 354 ? 9.008 22.609 1.081 1 92.06 354 ILE B C 1
ATOM 5654 O O . ILE B 1 354 ? 8.789 23.812 1.266 1 92.06 354 ILE B O 1
ATOM 5658 N N . ARG B 1 355 ? 9.336 22.141 -0.085 1 88.06 355 ARG B N 1
ATOM 5659 C CA . ARG B 1 355 ? 9.609 22.953 -1.26 1 88.06 355 ARG B CA 1
ATOM 5660 C C . ARG B 1 355 ? 8.828 22.469 -2.469 1 88.06 355 ARG B C 1
ATOM 5662 O O . ARG B 1 355 ? 8.242 21.375 -2.438 1 88.06 355 ARG B O 1
ATOM 5669 N N . PRO B 1 356 ? 8.758 23.312 -3.48 1 81.56 356 PRO B N 1
ATOM 5670 C CA . PRO B 1 356 ? 8.164 22.797 -4.719 1 81.56 356 PRO B CA 1
ATOM 5671 C C . PRO B 1 356 ? 8.852 21.516 -5.207 1 81.56 356 PRO B C 1
ATOM 5673 O O . PRO B 1 356 ? 10.047 21.328 -4.988 1 81.56 356 PRO B O 1
ATOM 5676 N N . PRO B 1 357 ? 7.996 20.531 -5.797 1 78.25 357 PRO B N 1
ATOM 5677 C CA . PRO B 1 357 ? 6.613 20.672 -6.254 1 78.25 357 PRO B CA 1
ATOM 5678 C C . PRO B 1 357 ? 5.594 20.25 -5.199 1 78.25 357 PRO B C 1
ATOM 5680 O O . PRO B 1 357 ? 4.391 20.219 -5.477 1 78.25 357 PRO B O 1
ATOM 5683 N N . THR B 1 358 ? 6.023 19.922 -3.969 1 78.81 358 THR B N 1
ATOM 5684 C CA . THR B 1 358 ? 5.086 19.531 -2.92 1 78.81 358 THR B CA 1
ATOM 5685 C C . THR B 1 358 ? 4.156 20.688 -2.566 1 78.81 358 THR B C 1
ATOM 5687 O O . THR B 1 358 ? 2.99 20.484 -2.229 1 78.81 358 THR B O 1
ATOM 5690 N N . VAL B 1 359 ? 4.73 21.891 -2.625 1 82.12 359 VAL B N 1
ATOM 5691 C CA . VAL B 1 359 ? 3.949 23.109 -2.465 1 82.12 359 VAL B CA 1
ATOM 5692 C C . VAL B 1 359 ? 4.172 24.016 -3.666 1 82.12 359 VAL B C 1
ATOM 5694 O O . VAL B 1 359 ? 5.129 23.844 -4.422 1 82.12 359 VAL B O 1
ATOM 5697 N N . PRO B 1 360 ? 3.297 24.922 -3.834 1 81.38 360 PRO B N 1
ATOM 5698 C CA . PRO B 1 360 ? 3.459 25.828 -4.973 1 81.38 360 PRO B CA 1
ATOM 5699 C C . PRO B 1 360 ? 4.742 26.656 -4.891 1 81.38 360 PRO B C 1
ATOM 5701 O O . PRO B 1 360 ? 5.254 26.891 -3.797 1 81.38 360 PRO B O 1
ATOM 5704 N N . GLU B 1 361 ? 5.246 27.156 -6.047 1 85.31 361 GLU B N 1
ATOM 5705 C CA . GLU B 1 361 ? 6.43 28.016 -6.117 1 85.31 361 GLU B CA 1
ATOM 5706 C C . GLU B 1 361 ? 6.262 29.266 -5.27 1 85.31 361 GLU B C 1
ATOM 5708 O O . GLU B 1 361 ? 5.188 29.859 -5.246 1 85.31 361 GLU B O 1
ATOM 5713 N N . GLY B 1 362 ? 7.238 29.609 -4.57 1 89.38 362 GLY B N 1
ATOM 5714 C CA . GLY B 1 362 ? 7.238 30.828 -3.785 1 89.38 362 GLY B CA 1
ATOM 5715 C C . GLY B 1 362 ? 6.57 30.656 -2.432 1 89.38 362 GLY B C 1
ATOM 5716 O O . GLY B 1 362 ? 6.477 31.625 -1.661 1 89.38 362 GLY B O 1
ATOM 5717 N N . THR B 1 363 ? 6.18 29.406 -2.123 1 91.12 363 THR B N 1
ATOM 5718 C CA . THR B 1 363 ? 5.457 29.203 -0.87 1 91.12 363 THR B CA 1
ATOM 5719 C C . THR B 1 363 ? 6.152 28.156 -0 1 91.12 363 THR B C 1
ATOM 5721 O O . THR B 1 363 ? 5.5 27.438 0.759 1 91.12 363 THR B O 1
ATOM 5724 N N . SER B 1 364 ? 7.488 28.062 -0.194 1 93.69 364 SER B N 1
ATOM 5725 C CA . SER B 1 364 ? 8.242 27.125 0.637 1 93.69 364 SER B CA 1
ATOM 5726 C C . SER B 1 364 ? 8.039 27.422 2.119 1 93.69 364 SER B C 1
ATOM 5728 O O . SER B 1 364 ? 7.766 28.562 2.502 1 93.69 364 SER B O 1
ATOM 5730 N N . ARG B 1 365 ? 8.07 26.375 2.889 1 96.25 365 ARG B N 1
ATOM 5731 C CA . ARG B 1 365 ? 7.777 26.516 4.312 1 96.25 365 ARG B CA 1
ATOM 5732 C C . ARG B 1 365 ? 8.469 25.422 5.121 1 96.25 365 ARG B C 1
ATOM 5734 O O . ARG B 1 365 ? 8.883 24.406 4.57 1 96.25 365 ARG B O 1
ATOM 5741 N N . LEU B 1 366 ? 8.641 25.766 6.332 1 96.06 366 LEU B N 1
ATOM 5742 C CA . LEU B 1 366 ? 8.93 24.734 7.32 1 96.06 366 LEU B CA 1
ATOM 5743 C C . LEU B 1 366 ? 7.637 24.109 7.84 1 96.06 366 LEU B C 1
ATOM 5745 O O . LEU B 1 366 ? 6.711 24.828 8.227 1 96.06 366 LEU B O 1
ATOM 5749 N N . ARG B 1 367 ? 7.559 22.828 7.738 1 96.5 367 ARG B N 1
ATOM 5750 C CA . ARG B 1 367 ? 6.406 22.141 8.32 1 96.5 367 ARG B CA 1
ATOM 5751 C C . ARG B 1 367 ? 6.766 21.5 9.656 1 96.5 367 ARG B C 1
ATOM 5753 O O . ARG B 1 367 ? 7.461 20.484 9.703 1 96.5 367 ARG B O 1
ATOM 5760 N N . LEU B 1 368 ? 6.25 22.062 10.68 1 98.25 368 LEU B N 1
ATOM 5761 C CA . LEU B 1 368 ? 6.508 21.562 12.031 1 98.25 368 LEU B CA 1
ATOM 5762 C C . LEU B 1 368 ? 5.34 20.719 12.523 1 98.25 368 LEU B C 1
ATOM 5764 O O . LEU B 1 368 ? 4.184 20.984 12.188 1 98.25 368 LEU B O 1
ATOM 5768 N N . SER B 1 369 ? 5.664 19.719 13.242 1 98.06 369 SER B N 1
ATOM 5769 C CA . SER B 1 369 ? 4.66 18.844 13.852 1 98.06 369 SER B CA 1
ATOM 5770 C C . SER B 1 369 ? 4.977 18.578 15.32 1 98.06 369 SER B C 1
ATOM 5772 O O . SER B 1 369 ? 6.086 18.156 15.656 1 98.06 369 SER B O 1
ATOM 5774 N N . LEU B 1 370 ? 4.059 18.844 16.156 1 98.56 370 LEU B N 1
ATOM 5775 C CA . LEU B 1 370 ? 4.219 18.547 17.578 1 98.5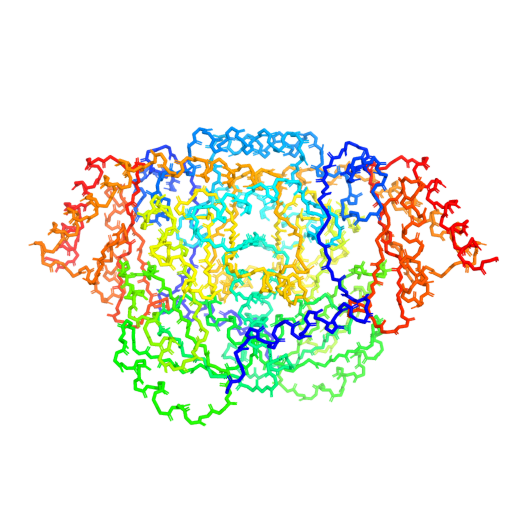6 370 LEU B CA 1
ATOM 5776 C C . LEU B 1 370 ? 3.695 17.156 17.891 1 98.56 370 LEU B C 1
ATOM 5778 O O . LEU B 1 370 ? 2.777 16.656 17.234 1 98.56 370 LEU B O 1
ATOM 5782 N N . SER B 1 371 ? 4.289 16.516 18.891 1 98.44 371 SER B N 1
ATOM 5783 C CA . SER B 1 371 ? 3.928 15.172 19.344 1 98.44 371 SER B CA 1
ATOM 5784 C C . SER B 1 371 ? 3.752 15.117 20.859 1 98.44 371 SER B C 1
ATOM 5786 O O . SER B 1 371 ? 4.418 15.852 21.594 1 98.44 371 SER B O 1
ATOM 5788 N N . ALA B 1 372 ? 2.895 14.242 21.297 1 98.31 372 ALA B N 1
ATOM 5789 C CA . ALA B 1 372 ? 2.73 14 22.734 1 98.31 372 ALA B CA 1
ATOM 5790 C C . ALA B 1 372 ? 4.012 13.438 23.344 1 98.31 372 ALA B C 1
ATOM 5792 O O . ALA B 1 372 ? 4.184 13.461 24.562 1 98.31 372 ALA B O 1
ATOM 5793 N N . ALA B 1 373 ? 4.898 12.969 22.531 1 97.88 373 ALA B N 1
ATOM 5794 C CA . ALA B 1 373 ? 6.172 12.438 23 1 97.88 373 ALA B CA 1
ATOM 5795 C C . ALA B 1 373 ? 7.105 13.562 23.438 1 97.88 373 ALA B C 1
ATOM 5797 O O . ALA B 1 373 ? 8.062 13.336 24.172 1 97.88 373 ALA B O 1
ATOM 5798 N N . HIS B 1 374 ? 6.863 14.82 22.984 1 98.5 374 HIS B N 1
ATOM 5799 C CA . HIS B 1 374 ? 7.68 15.977 23.344 1 98.5 374 HIS B CA 1
ATOM 5800 C C . HIS B 1 374 ? 7.379 16.438 24.766 1 98.5 374 HIS B C 1
ATOM 5802 O O . HIS B 1 374 ? 6.273 16.234 25.266 1 98.5 374 HIS B O 1
ATOM 5808 N N . SER B 1 375 ? 8.32 17.078 25.344 1 98.31 375 SER B N 1
ATOM 5809 C CA . SER B 1 375 ? 8.078 17.812 26.578 1 98.31 375 SER B CA 1
ATOM 5810 C C . SER B 1 375 ? 7.664 19.25 26.297 1 98.31 375 SER B C 1
ATOM 5812 O O . SER B 1 375 ? 7.828 19.75 25.172 1 98.31 375 SER B O 1
ATOM 5814 N N . ASP B 1 376 ? 7.133 19.875 27.312 1 98.06 376 ASP B N 1
ATOM 5815 C CA . ASP B 1 376 ? 6.82 21.297 27.188 1 98.06 376 ASP B CA 1
ATOM 5816 C C . ASP B 1 376 ? 8.078 22.125 26.922 1 98.06 376 ASP B C 1
ATOM 5818 O O . ASP B 1 376 ? 8.031 23.125 26.219 1 98.06 376 ASP B O 1
ATOM 5822 N N . GLU B 1 377 ? 9.156 21.688 27.438 1 98.31 377 GLU B N 1
ATOM 5823 C CA . GLU B 1 377 ? 10.438 22.344 27.203 1 98.31 377 GLU B CA 1
ATOM 5824 C C . GLU B 1 377 ? 10.852 22.25 25.734 1 98.31 377 GLU B C 1
ATOM 5826 O O . GLU B 1 377 ? 11.406 23.203 25.188 1 98.31 377 GLU B O 1
ATOM 5831 N N . ASP B 1 378 ? 10.633 21.109 25.156 1 98.69 378 ASP B N 1
ATOM 5832 C CA . ASP B 1 378 ? 10.914 20.938 23.734 1 98.69 378 ASP B CA 1
ATOM 5833 C C . ASP B 1 378 ? 10.164 21.984 22.906 1 98.69 378 ASP B C 1
ATOM 5835 O O . ASP B 1 378 ? 10.727 22.562 21.969 1 98.69 378 ASP B O 1
ATOM 5839 N N . TRP B 1 379 ? 8.922 22.188 23.219 1 98.69 379 TRP B N 1
ATOM 5840 C CA . TRP B 1 379 ? 8.086 23.125 22.484 1 98.69 379 TRP B CA 1
ATOM 5841 C C . TRP B 1 379 ? 8.555 24.562 22.703 1 98.69 379 TRP B C 1
ATOM 5843 O O . TRP B 1 379 ? 8.539 25.375 21.766 1 98.69 379 TRP B O 1
ATOM 5853 N N . SER B 1 380 ? 8.984 24.859 23.906 1 98.31 380 SER B N 1
ATOM 5854 C CA . SER B 1 380 ? 9.531 26.172 24.203 1 98.31 380 SER B CA 1
ATOM 5855 C C . SER B 1 380 ? 10.812 26.422 23.406 1 98.31 380 SER B C 1
ATOM 5857 O O . SER B 1 380 ? 11.031 27.531 22.906 1 98.31 380 SER B O 1
ATOM 5859 N N . LEU B 1 381 ? 11.648 25.438 23.344 1 98.31 381 LEU B N 1
ATOM 5860 C CA . LEU B 1 381 ? 12.883 25.531 22.578 1 98.31 381 LEU B CA 1
ATOM 5861 C C . LEU B 1 381 ? 12.594 25.797 21.094 1 98.31 381 LEU B C 1
ATOM 5863 O O . LEU B 1 381 ? 13.258 26.625 20.469 1 98.31 381 LEU B O 1
ATOM 5867 N N . LEU B 1 382 ? 11.641 25.094 20.609 1 98.56 382 LEU B N 1
ATOM 5868 C CA . LEU B 1 382 ? 11.234 25.281 19.219 1 98.56 382 LEU B CA 1
ATOM 5869 C C . LEU B 1 382 ? 10.758 26.719 18.984 1 98.56 382 LEU B C 1
ATOM 5871 O O . LEU B 1 382 ? 11.18 27.359 18.016 1 98.56 382 LEU B O 1
ATOM 5875 N N . ALA B 1 383 ? 9.875 27.188 19.828 1 98.44 383 ALA B N 1
ATOM 5876 C CA . ALA B 1 383 ? 9.266 28.516 19.703 1 98.44 383 ALA B CA 1
ATOM 5877 C C . ALA B 1 383 ? 10.328 29.609 19.734 1 98.44 383 ALA B C 1
ATOM 5879 O O . ALA B 1 383 ? 10.172 30.641 19.062 1 98.44 383 ALA B O 1
ATOM 5880 N N . ALA B 1 384 ? 11.391 29.359 20.406 1 98.19 384 ALA B N 1
ATOM 5881 C CA . ALA B 1 384 ? 12.469 30.344 20.516 1 98.19 384 ALA B CA 1
ATOM 5882 C C . ALA B 1 384 ? 13.445 30.234 19.359 1 98.19 384 ALA B C 1
ATOM 5884 O O . ALA B 1 384 ? 13.953 31.234 18.859 1 98.19 384 ALA B O 1
ATOM 5885 N N . ALA B 1 385 ? 13.711 29.031 18.922 1 98.44 385 ALA B N 1
ATOM 5886 C CA . ALA B 1 385 ? 14.773 28.766 17.953 1 98.44 385 ALA B CA 1
ATOM 5887 C C . ALA B 1 385 ? 14.367 29.219 16.547 1 98.44 385 ALA B C 1
ATOM 5889 O O . ALA B 1 385 ? 15.195 29.719 15.797 1 98.44 385 ALA B O 1
ATOM 5890 N N . VAL B 1 386 ? 13.109 29.062 16.188 1 98.31 386 VAL B N 1
ATOM 5891 C CA . VAL B 1 386 ? 12.672 29.328 14.812 1 98.31 386 VAL B CA 1
ATOM 5892 C C . VAL B 1 386 ? 12.859 30.797 14.477 1 98.31 386 VAL B C 1
ATOM 5894 O O . VAL B 1 386 ? 13.531 31.141 13.5 1 98.31 386 VAL B O 1
ATOM 5897 N N . PRO B 1 387 ? 12.32 31.734 15.289 1 97.56 387 PRO B N 1
ATOM 5898 C CA . PRO B 1 387 ? 12.539 33.156 14.977 1 97.56 387 PRO B CA 1
ATOM 5899 C C . PRO B 1 387 ? 14.016 33.531 15.008 1 97.56 387 PRO B C 1
ATOM 5901 O O . PRO B 1 387 ? 14.453 34.375 14.195 1 97.56 387 PRO B O 1
ATOM 5904 N N . ARG B 1 388 ? 14.719 33 15.914 1 96.88 388 ARG B N 1
ATOM 5905 C CA . ARG B 1 388 ? 16.141 33.312 16.031 1 96.88 388 ARG B CA 1
ATOM 5906 C C . ARG B 1 388 ? 16.891 32.906 14.773 1 96.88 388 ARG B C 1
ATOM 5908 O O . ARG B 1 388 ? 17.672 33.688 14.227 1 96.88 388 ARG B O 1
ATOM 5915 N N . CYS B 1 389 ? 16.688 31.656 14.344 1 96.75 389 CYS B N 1
ATOM 5916 C CA . CYS B 1 389 ? 17.359 31.156 13.148 1 96.75 389 CYS B CA 1
ATOM 5917 C C . CYS B 1 389 ? 16.984 31.969 11.922 1 96.75 389 CYS B C 1
ATOM 5919 O O . CYS B 1 389 ? 17.828 32.25 11.062 1 96.75 389 CYS B O 1
ATOM 5921 N N . LEU B 1 390 ? 15.742 32.344 11.828 1 94.75 390 LEU B N 1
ATOM 5922 C CA . LEU B 1 390 ? 15.289 33.156 10.688 1 94.75 390 LEU B CA 1
ATOM 5923 C C . LEU B 1 390 ? 15.945 34.531 10.688 1 94.75 390 LEU B C 1
ATOM 5925 O O . LEU B 1 390 ? 16.266 35.062 9.625 1 94.75 390 LEU B O 1
ATOM 5929 N N . ARG B 1 391 ? 16.109 35.156 11.836 1 93.31 391 ARG B N 1
ATOM 5930 C CA . ARG B 1 391 ? 16.781 36.438 11.945 1 93.31 391 ARG B CA 1
ATOM 5931 C C . ARG B 1 391 ? 18.234 36.344 11.492 1 93.31 391 ARG B C 1
ATOM 5933 O O . ARG B 1 391 ? 18.75 37.25 10.828 1 93.31 391 ARG B O 1
ATOM 5940 N N . GLU B 1 392 ? 18.844 35.281 11.836 1 93 392 GLU B N 1
ATOM 5941 C CA . GLU B 1 392 ? 20.234 35.062 11.469 1 93 392 G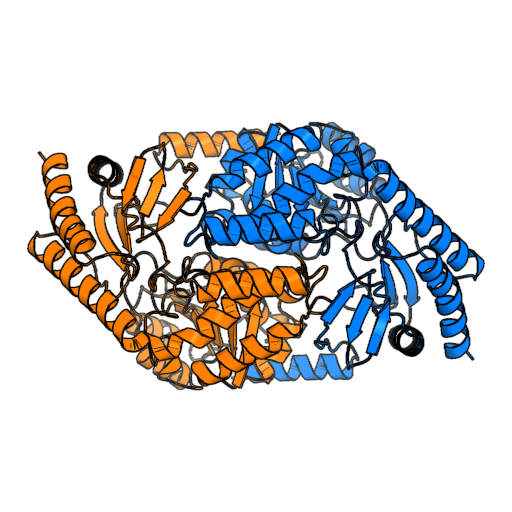LU B CA 1
ATOM 5942 C C . GLU B 1 392 ? 20.406 34.906 9.961 1 93 392 GLU B C 1
ATOM 5944 O O . GLU B 1 392 ? 21.406 35.344 9.391 1 93 392 GLU B O 1
ATOM 5949 N N . ILE B 1 393 ? 19.469 34.25 9.359 1 91.06 393 ILE B N 1
ATOM 5950 C CA . ILE B 1 393 ? 19.5 34.031 7.922 1 91.06 393 ILE B CA 1
ATOM 5951 C C . ILE B 1 393 ? 19.234 35.344 7.188 1 91.06 393 ILE B C 1
ATOM 5953 O O . ILE B 1 393 ? 19.812 35.594 6.125 1 91.06 393 ILE B O 1
ATOM 5957 N N . ASN B 1 394 ? 18.344 36.188 7.781 1 85.56 394 ASN B N 1
ATOM 5958 C CA . ASN B 1 394 ? 18.016 37.469 7.168 1 85.56 394 ASN B CA 1
ATOM 5959 C C . ASN B 1 394 ? 19.094 38.531 7.41 1 85.56 394 ASN B C 1
ATOM 5961 O O . ASN B 1 394 ? 19.188 39.5 6.68 1 85.56 394 ASN B O 1
ATOM 5965 N N . GLY B 1 395 ? 20.125 38.312 8.211 1 75.38 395 GLY B N 1
ATOM 5966 C CA . GLY B 1 395 ? 21.125 39.312 8.555 1 75.38 395 GLY B CA 1
ATOM 5967 C C . GLY B 1 395 ? 20.688 40.25 9.648 1 75.38 395 GLY B C 1
ATOM 5968 O O . GLY B 1 395 ? 19.516 40.625 9.711 1 75.38 395 GLY B O 1
#

Sequence (790 aa):
MEQPHLAYRAFCQSREAAGQWRQLHAVQPLPRGRVLRDGVELINFSSNNYMGLADHPLLKQRAMAWTEQWGTGAQASRLVCGDLEPFARIEARLVAGKGCEAALVLNAGYQANSSVIPALLDKRVLGGEPLVFSDRLNHASMHHGVQLAGVRQLRYRHGDLDHLERLLKRHAGEKVAKFILSETVFSMDGDRIDVGGLIALKQRYGAFLYLDEAHATGVLGPDGFGLAAAYPGQVDLVMGTFSKGLGGFGAYVTCSHALRAYLINRAGGFIYSTALPPGVLGAMDAALELLPQMGEVRARVLAGAQRVRAALRAAGLDTGNSSTPIIPVMVGDEQRTLALSEGLRAEGLLGIAIRPPTVPEGTSRLRLSLSAAHSDEDWSLLAAAVPRCLREINGMEQPHLAYRAFCQSREAAGQWRQLHAVQPLPRGRVLRDGVELINFSSNNYMGLADHPLLKQRAMAWTEQWGTGAQASRLVCGDLEPFARIEARLVAGKGCEAALVLNAGYQANSSVIPALLDKRVLGGEPLVFSDRLNHASMHHGVQLAGVRQLRYRHGDLDHLERLLKRHAGEKVAKFILSETVFSMDGDRIDVGGLIALKQRYGAFLYLDEAHATGVLGPDGFGLAAAYPGQVDLVMGTFSKGLGGFGAYVTCSHALRAYLINRAGGFIYSTALPPGVLGAMDAALELLPQMGEVRARVLAGAQRVRAALRAAGLDTGNSSTPIIPVMVGDEQRTLALSEGLRAEGLLGIAIRPPTVPEGTSRLRLSLSAAHSDEDWSLLAAAVPRCLREING

Secondary structure (DSSP, 8-state):
---HHHHHHHHHHHHHHTT-------EEEETTTEEEETTEEEEE-S-S-TTSGGG-HHHHHHHHHHHHHH-S---S-IIIII-BTHHHHHHHHHHHHHT-SEEEEES-HHHHHHHHHHHHT-HHHHTSPPEEEEETT--HHHHHHHHHHT--EEEEPTT-HHHHHHHHHHTTT--S-EEEEEESB-TTT--B--HHHHHHHHHHHT-EEEEE-TTTTTTSSGGGS-GGGGSTT-SSEEEEESSSTTSS--EEEEE-HHHHHHHHHH-HHHHTSPPPPHHHHHHHHHHHHHGGG-HHHHHHHHHHHHHHHHHHHHTT---TT--SSEEEEEEE-HHHHHHHHHHHHHTTEE-EEE-TTTS-TT-EEEEEE--TTS-HHHHHHHHHHHHHHHHHHH-/---HHHHHHHHHHHHHHTT-------EEEETTTEEEETTEEEEE-S-S-TTSGGG-HHHHHHHHHHHHHH-S---S-IIIII-BTHHHHHHHHHHHHHT-SEEEEES-HHHHHHHHHHHHT-HHHHTSPPEEEEETT--HHHHHHHHHHT--EEEEPTT-HHHHHHHHHHTTT--S-EEEEEESB-TTT--B--HHHHHHHHHHHT-EEEEE-TTTTTTSSGGGS-GGGGSTT-SSEEEEESSSTTSS--EEEEE-HHHHHHHHHH-HHHHTSPPPPHHHHHHHHHHHHHGGG-HHHHHHHHHHHHHHHHHHHHTT---TT--SSEEEEEEE-HHHHHHHHHHHHHTTEE-EEE-TTTS-TT-EEEEEE--TTS-HHHHHHHHHHHHHHHHHHH-

pLDDT: mean 96.24, std 5.01, range [38.94, 98.94]

=== Feature glossary ===
Key to the feature types in this record:

Secondary structure (8-state, DSSP). Secondary structure is the local, repeating backbone conformation. DSSP classifies it into eight states by reading the hydrogen-bond network: three helix types (H, G, I), two β types (E, B), two non-regular types (T, S), and unstructured coil (-).

Backbone torsions (φ/ψ). Backbone dihedral angles. Every residue except chain termini has a φ (preceding-C → N → Cα → C) and a ψ (N → Cα → C → next-N). They are reported in degrees following the IUPAC sign convention. Secondary structure is essentially a statement about which (φ, ψ) basin each residue occupies.

Predicted aligned error. Predicted Aligned Error (PAE) is an AlphaFold confidence matrix: entry (i, j) is the expected error in the position of residue j, in ångströms, when the prediction is superimposed on the true structure at residue i. Low PAE within a block of residues means that block is internally rigid and well-predicted; high PAE between two blocks means their relative placement is uncertain even if each block individually is confident.

B-factor. B-factor (Debye–Waller factor) reflects atomic displacement in the crystal lattice. It is an experimental observable (units Å²), not a prediction; low values mean the atom is pinned down, high values mean it moves or is heterogeneous across the crystal.

Secondary structure (3-state, P-SEA). Three-state secondary structure (P-SEA) collapses the eight DSSP classes into helix (a), strand (b), and coil (c). P-SEA assigns these from Cα geometry alone — distances and angles — without requiring backbone oxygens, so it works on any Cα trace.

Sequence. Primary structure: the covalent order of the twenty standard amino acids along the backbone. Two proteins with the same sequence will (almost always) fold to the same structure; two with 30% identity often share a fold but not the details.

pLDDT. pLDDT is the predicted lDDT-Cα score: AlphaFold's confidence that the local environment of each residue (all inter-atomic distances within 15 Å) is correctly placed. It is a per-residue number between 0 and 100, with higher meaning more reliable.

InterPro / GO / CATH / organism. Functional annotations link the protein to curated databases. InterPro entries identify conserved domains and families by matching the sequence against member-database signatures (Pfam, PROSITE, CDD, …). Gene Ontology (GO) terms describe molecular function, biological process, and cellular component in a controlled vocabulary. CATH places the structure in a hierarchical fold classification (Class/Architecture/Topology/Homologous-superfamily). The organism is the source species.

Contact-map, Ramachandran, and PAE plots. Three diagnostic plots accompany the record. The Cα contact map visualizes the tertiary structure as a 2D adjacency matrix (8 Å cutoff, sequence-local contacts suppressed). The Ramachandran plot shows the distribution of backbone (φ, ψ) torsions, with points in the α and β basins reflecting secondary structure content. The PAE plot shows AlphaFold's inter-residue confidence as a color matrix.

mmCIF coordinates. The mmCIF table is the protein's shape written out atom by atom. For each backbone N, Cα, C, and carbonyl O, it records an (x, y, z) coordinate triple in Å plus the residue type, chain letter, and residue number.

Radius of gyration, Cα contacts, bounding box. Three whole-structure scalars: the radius of gyration (RMS distance of Cα from centroid, in Å), the count of Cα–Cα contacts (pairs closer than 8 Å and separated by more than four residues in sequence — i.e. tertiary, not local, contacts), and the bounding-box dimensions. Together they distinguish compact globular folds from extended fibres or disordered chains.

Foldseek 3Di. The Foldseek 3Di string encodes local tertiary geometry as a 20-letter alphabet — one character per residue — derived from the relative positions of nearby Cα atoms. Unlike the amino-acid sequence, 3Di is a direct function of the 3D structure, so two proteins with the same fold have similar 3Di strings even at low sequence identity.

Rendered structure images. Six rendered views show the 3D structure from the faces of a cube — i.e. along ±x, ±y, ±z. Rendering representation is drawn randomly per protein from cartoon (secondary-structure ribbons), sticks (backbone bonds), or molecular surface; coloring is either N→C rainbow (blue at the N-terminus through red at the C-terminus) or one color per chain.

Nearest PDB structures. The Foldseek neighbor list gives the closest experimentally determined structures in the PDB, ranked by structural alignment. TM-score near 1 means near-identical fold; near 0.3 means only rough topology match. This is how one finds what a novel AlphaFold prediction most resembles in the solved-structure universe.

Solvent-accessible surface area. SASA measures how much of the protein is reachable by solvent. It is computed by rolling a water-sized probe over the atomic surface and summing the exposed area (Å²). Per-residue SASA distinguishes core (buried, low SASA) from surface (exposed, high SASA) residues; total SASA is a whole-molecule size measure.